Protein AF-A0A9W4SZY2-F1 (afdb_monomer_lite)

Radius of gyration: 41.94 Å; chains: 1; bounding box: 97×93×121 Å

Foldseek 3Di:
DDDAWDKDKDKAWQADDDDDDDPVPVVVVVVVVVPPPDDDDDPVVVVVVVVVVVVVVVVVVVVPPDDDDDDDPPVVVVLVVVCCLDPPPPDPNNDDDPWADEPRATEEEAEAQEDPDDDPRYHYDYGDDLVRLVCCAVPPDPSHYYLQSQAPDAEEAEEEPDDDPPDPPPDDDDDDPDDDDDRDPPDDPVNCVVRHDPNHHYDYDYQDQPCVPQVSVLVCPVVPPDDCAPLNCVVQFLFFQEDEDEDQDDPLLLVVLVLLLQVLLCVVCVVLVHRFGAAAEDEDAAPVVLVVVVVVNQVCLQPDDLVSVVVSCVVDPDPSSVVSVVVCVVVVNRSHNVSVVSNVLVHPVQEEEDEDPPDDPVSVVLVVCVGPSPRSHHYYGYYDDVRCVCVVSVPSRQPDQDDSDPPDPSSGDDCPPPPVDPNSSVRHDYDYDYPDVVVCCVVVVVCCVSNSDPAAWDKDKKFFDPVLCVDPCSHGNIDIAMDGDDDDPVNPSYDDDDDDDDDDDDPVCQCCDPVHNNVDDPDPDDDPVVVPDDDPPVSPLNQQGMDMDIHRDDPDDDAPQAQDWLCPVVCVVLRDCCCPPPQEGIRTDRDGPLVSVVVVVCVVCVVVLVVFFVHWHKDARSPSDWHADSPPRDTDRARIWIWTWTPPDPDIDIDIDGHHRQCVPPVDDPDPDDDDFEAAAEPVRHHQRVNVVRDDDPVNLCVPQNPLLVLLQVLQFDRNYHRYDDPVSSVVSSVLVVLLLVLLVLLLVLQVDADPQQQALVSADQDAALLLVVLLVLLVVLLVVLVVCVVVVNRNVNSVSSSCSSVPSRPVADVVLCVLCSQPPDNPDPNSSNSNNSSLSNNLSSLSSCCVRRVVSSFVSLCSRPCSYRQQNDPGSVPHDRDDDRDDDPPSVVSVCLCPVPVVQVLVQAVVQVVVCVVVVQDVDQQQKAKEKEFPDPPDSPCVSPPNCSRNNYNHYHYDHDDDPPFRDGPGITMDIHGDPDDQDPRSRD

Structure (mmCIF, N/CA/C/O backbone):
data_AF-A0A9W4SZY2-F1
#
_entry.id   AF-A0A9W4SZY2-F1
#
loop_
_atom_site.group_PDB
_atom_site.id
_atom_site.type_symbol
_atom_site.label_atom_id
_atom_site.label_alt_id
_atom_site.label_comp_id
_atom_site.label_asym_id
_atom_site.label_entity_id
_atom_site.label_seq_id
_atom_site.pdbx_PDB_ins_code
_atom_site.Cartn_x
_atom_site.Cartn_y
_atom_site.Cartn_z
_atom_site.occupancy
_atom_site.B_iso_or_equiv
_atom_site.auth_seq_id
_atom_site.auth_comp_id
_atom_site.auth_asym_id
_atom_site.auth_atom_id
_atom_site.pdbx_PDB_model_num
ATOM 1 N N . ILE A 1 1 ? -14.228 -0.455 -27.525 1.00 24.62 1 ILE A N 1
ATOM 2 C CA . ILE A 1 1 ? -14.236 -1.372 -28.690 1.00 24.62 1 ILE A CA 1
ATOM 3 C C . ILE A 1 1 ? -12.905 -2.102 -28.653 1.00 24.62 1 ILE A C 1
ATOM 5 O O . ILE A 1 1 ? -11.922 -1.592 -29.171 1.00 24.62 1 ILE A O 1
ATOM 9 N N . GLU A 1 2 ? -12.833 -3.211 -27.926 1.00 23.88 2 GLU A N 1
ATOM 10 C CA . GLU A 1 2 ? -11.649 -4.070 -27.959 1.00 23.88 2 GLU A CA 1
ATOM 11 C C . GLU A 1 2 ? -11.856 -5.076 -29.090 1.00 23.88 2 GLU A C 1
ATOM 13 O O . GLU A 1 2 ? -12.859 -5.785 -29.127 1.00 23.88 2 GLU A O 1
ATOM 18 N N . LEU A 1 3 ? -10.963 -5.056 -30.078 1.00 30.14 3 LEU A N 1
ATOM 19 C CA . LEU A 1 3 ? -10.977 -6.025 -31.169 1.00 30.14 3 LEU A CA 1
ATOM 20 C C . LEU A 1 3 ? -10.546 -7.394 -30.612 1.00 30.14 3 LEU A C 1
ATOM 22 O O . LEU A 1 3 ? -9.547 -7.442 -29.890 1.00 30.14 3 LEU A O 1
ATOM 26 N N . PRO A 1 4 ? -11.226 -8.504 -30.957 1.00 36.72 4 PRO A N 1
ATOM 27 C CA . PRO A 1 4 ? -10.795 -9.833 -30.544 1.00 36.72 4 PRO A CA 1
ATOM 28 C C . PRO A 1 4 ? -9.437 -10.143 -31.181 1.00 36.72 4 PRO A C 1
ATOM 30 O O . PRO A 1 4 ? -9.263 -10.030 -32.399 1.00 36.72 4 PRO A O 1
ATOM 33 N N . LEU A 1 5 ? -8.464 -10.487 -30.339 1.00 38.75 5 LEU A N 1
ATOM 34 C CA . LEU A 1 5 ? -7.115 -10.871 -30.747 1.00 38.75 5 LEU A CA 1
ATOM 35 C C . LEU A 1 5 ? -7.183 -12.103 -31.660 1.00 38.75 5 LEU A C 1
ATOM 37 O O . LEU A 1 5 ? -7.890 -13.064 -31.360 1.00 38.75 5 LEU A O 1
ATOM 41 N N . LYS A 1 6 ? -6.431 -12.090 -32.764 1.00 40.53 6 LYS A N 1
ATOM 42 C CA . LYS A 1 6 ? -6.159 -13.315 -33.521 1.00 40.53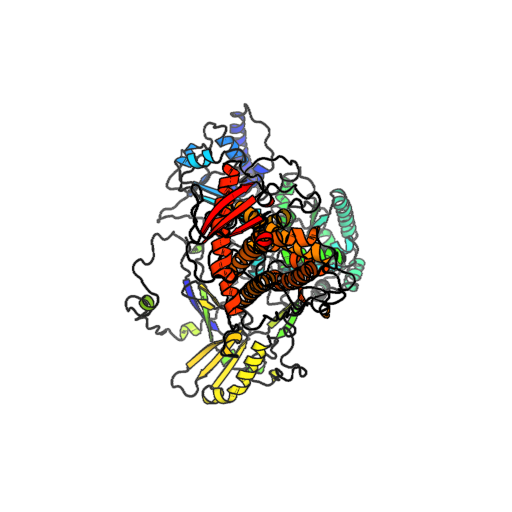 6 LYS A CA 1
ATOM 43 C C . LYS A 1 6 ? -4.988 -14.036 -32.868 1.00 40.53 6 LYS A C 1
ATOM 45 O O . LYS A 1 6 ? -3.999 -13.411 -32.483 1.00 40.53 6 LYS A O 1
ATOM 50 N N . TYR A 1 7 ? -5.113 -15.351 -32.755 1.00 42.22 7 TYR A N 1
ATOM 51 C CA . TYR A 1 7 ? -4.056 -16.213 -32.252 1.00 42.22 7 TYR A CA 1
ATOM 52 C C . TYR A 1 7 ? -3.503 -17.029 -33.409 1.00 42.22 7 TYR A C 1
ATOM 54 O O . TYR A 1 7 ? -4.255 -17.698 -34.121 1.00 42.22 7 TYR A O 1
ATOM 62 N N . LYS A 1 8 ? -2.184 -16.990 -33.575 1.00 43.72 8 LYS A N 1
ATOM 63 C CA . LYS A 1 8 ? -1.471 -17.810 -34.549 1.00 43.72 8 LYS A CA 1
ATOM 64 C C . LYS A 1 8 ? -0.568 -18.776 -33.794 1.00 43.72 8 LYS A C 1
ATOM 66 O O . LYS A 1 8 ? 0.156 -18.376 -32.883 1.00 43.72 8 LYS A O 1
ATOM 71 N N . ILE A 1 9 ? -0.636 -20.054 -34.158 1.00 41.69 9 ILE A N 1
ATOM 72 C CA . ILE A 1 9 ? 0.357 -21.038 -33.728 1.00 41.69 9 ILE A CA 1
ATOM 73 C C . ILE A 1 9 ? 1.516 -20.926 -34.710 1.00 41.69 9 ILE A C 1
ATOM 75 O O . ILE A 1 9 ? 1.334 -21.140 -35.911 1.00 41.69 9 ILE A O 1
ATOM 79 N N . LYS A 1 10 ? 2.690 -20.559 -34.202 1.00 47.31 10 LYS A N 1
ATOM 80 C CA . LYS A 1 10 ? 3.914 -20.440 -34.991 1.00 47.31 10 LYS A CA 1
ATOM 81 C C . LYS A 1 10 ? 4.815 -21.641 -34.713 1.00 47.31 10 LYS A C 1
ATOM 83 O O . LYS A 1 10 ? 4.909 -22.116 -33.579 1.00 47.31 10 LYS A O 1
ATOM 88 N N . LEU A 1 11 ? 5.453 -22.129 -35.772 1.00 44.44 11 LEU A N 1
ATOM 89 C CA . LEU A 1 11 ? 6.497 -23.143 -35.718 1.00 44.44 11 LEU A CA 1
ATOM 90 C C . LEU A 1 11 ? 7.840 -22.432 -35.898 1.00 44.44 11 LEU A C 1
ATOM 92 O O . LEU A 1 11 ? 8.067 -21.834 -36.947 1.00 44.44 11 LEU A O 1
ATOM 96 N N . GLU A 1 12 ? 8.720 -22.490 -34.903 1.00 52.03 12 GLU A N 1
ATOM 97 C CA . GLU A 1 12 ? 10.054 -21.882 -34.990 1.00 52.03 12 GLU A CA 1
ATOM 98 C C . GLU A 1 12 ? 11.135 -22.963 -35.064 1.00 52.03 12 GLU A C 1
ATOM 100 O O . GLU A 1 12 ? 11.102 -23.937 -34.312 1.00 52.03 12 GLU A O 1
ATOM 105 N N . LYS A 1 13 ? 12.081 -22.821 -35.999 1.00 47.03 13 LYS A N 1
ATOM 106 C CA . LYS A 1 13 ? 13.175 -23.780 -36.212 1.00 47.03 13 LYS A CA 1
ATOM 107 C C . LYS A 1 13 ? 14.367 -23.431 -35.317 1.00 47.03 13 LYS A C 1
ATOM 109 O O . LYS A 1 13 ? 14.738 -22.267 -35.208 1.00 47.03 13 LYS A O 1
ATOM 114 N N . ILE A 1 14 ? 14.996 -24.435 -34.707 1.00 49.56 14 ILE A N 1
ATOM 115 C CA . ILE A 1 14 ? 16.230 -24.249 -33.924 1.00 49.56 14 ILE A CA 1
ATOM 116 C C . ILE A 1 14 ? 17.426 -24.135 -34.914 1.00 49.56 14 ILE A C 1
ATOM 118 O O . ILE A 1 14 ? 17.445 -24.878 -35.901 1.00 49.56 14 ILE A O 1
ATOM 122 N N . PRO A 1 15 ? 18.375 -23.184 -34.753 1.00 45.81 15 PRO A N 1
ATOM 123 C CA . PRO A 1 15 ? 19.236 -22.733 -35.857 1.00 45.81 15 PRO A CA 1
ATOM 124 C C . PRO A 1 15 ? 20.245 -23.759 -36.402 1.00 45.81 15 PRO A C 1
ATOM 126 O O . PRO A 1 15 ? 20.807 -24.572 -35.664 1.00 45.81 15 PRO A O 1
ATOM 129 N N . ILE A 1 16 ? 20.603 -23.589 -37.684 1.00 37.59 16 ILE A N 1
ATOM 130 C CA . ILE A 1 16 ? 21.827 -24.117 -38.313 1.00 37.59 16 ILE A CA 1
ATOM 131 C C . ILE A 1 16 ? 22.771 -22.931 -38.543 1.00 37.59 16 ILE A C 1
ATOM 133 O O . ILE A 1 16 ? 22.433 -22.001 -39.262 1.00 37.59 16 ILE A O 1
ATOM 137 N N . LEU A 1 17 ? 23.971 -22.966 -37.965 1.00 38.62 17 LEU A N 1
ATOM 138 C CA . LEU A 1 17 ? 25.033 -22.019 -38.310 1.00 38.62 17 LEU A CA 1
ATOM 139 C C . LEU A 1 17 ? 25.616 -22.393 -39.682 1.00 38.62 17 LEU A C 1
ATOM 141 O O . LEU A 1 17 ? 26.353 -23.371 -39.729 1.00 38.62 17 LEU A O 1
ATOM 145 N N . GLU A 1 18 ? 25.331 -21.632 -40.752 1.00 29.73 18 GLU A N 1
ATOM 146 C CA . GLU A 1 18 ? 26.305 -21.313 -41.823 1.00 29.73 18 GLU A CA 1
ATOM 147 C C . GLU A 1 18 ? 25.812 -20.300 -42.890 1.00 29.73 18 GLU A C 1
ATOM 149 O O . GLU A 1 18 ? 24.645 -20.253 -43.261 1.00 29.73 18 GLU A O 1
ATOM 154 N N . LYS A 1 19 ? 26.764 -19.481 -43.375 1.00 40.75 19 LYS A N 1
ATOM 155 C CA . LYS A 1 19 ? 26.666 -18.356 -44.335 1.00 40.75 19 LYS A CA 1
ATOM 156 C C . LYS A 1 19 ? 26.144 -18.743 -45.730 1.00 40.75 19 LYS A C 1
ATOM 158 O O . LYS A 1 19 ? 26.745 -19.603 -46.368 1.00 40.75 19 LYS A O 1
ATOM 163 N N . ALA A 1 20 ? 25.250 -17.933 -46.311 1.00 27.95 20 ALA A N 1
ATOM 164 C CA . ALA A 1 20 ? 25.121 -17.813 -47.771 1.00 27.95 20 ALA A CA 1
ATOM 165 C C . ALA A 1 20 ? 24.608 -16.424 -48.213 1.00 27.95 20 ALA A C 1
ATOM 167 O O . ALA A 1 20 ? 23.416 -16.143 -48.191 1.00 27.95 20 ALA A O 1
ATOM 168 N N . ALA A 1 21 ? 25.529 -15.561 -48.656 1.00 33.59 21 ALA A N 1
ATOM 169 C CA . ALA A 1 21 ? 25.247 -14.312 -49.363 1.00 33.59 21 ALA A CA 1
ATOM 170 C C . ALA A 1 21 ? 25.991 -14.346 -50.706 1.00 33.59 21 ALA A C 1
ATOM 172 O O . ALA A 1 21 ? 27.192 -14.080 -50.763 1.00 33.59 21 ALA A O 1
ATOM 173 N N . SER A 1 22 ? 25.306 -14.724 -51.786 1.00 30.62 22 SER A N 1
ATOM 174 C CA . SER A 1 22 ? 25.855 -14.580 -53.144 1.00 30.62 22 SER A CA 1
ATOM 175 C C . SER A 1 22 ? 24.774 -14.403 -54.214 1.00 30.62 22 SER A C 1
ATOM 177 O O . SER A 1 22 ? 24.959 -13.603 -55.126 1.00 30.62 22 SER A O 1
ATOM 179 N N . ASP A 1 23 ? 23.596 -15.008 -54.047 1.00 31.59 23 ASP A N 1
ATOM 180 C CA . ASP A 1 23 ? 22.616 -15.058 -55.143 1.00 31.59 23 ASP A CA 1
ATOM 181 C C . ASP A 1 23 ? 21.707 -13.814 -55.253 1.00 31.59 23 ASP A C 1
ATOM 183 O O . ASP A 1 23 ? 21.196 -13.506 -56.328 1.00 31.59 23 ASP A O 1
ATOM 187 N N . LEU A 1 24 ? 21.590 -13.003 -54.194 1.00 34.97 24 LEU A N 1
ATOM 188 C CA . LEU A 1 24 ? 20.723 -11.808 -54.160 1.00 34.97 24 LEU A CA 1
ATOM 189 C C . LEU A 1 24 ? 21.338 -10.542 -54.801 1.00 34.97 24 LEU A C 1
ATOM 191 O O . LEU A 1 24 ? 20.669 -9.519 -54.958 1.00 34.97 24 LEU A O 1
ATOM 195 N N . LEU A 1 25 ? 22.612 -10.584 -55.208 1.00 34.72 25 LEU A N 1
ATOM 196 C CA . LEU A 1 25 ? 23.328 -9.427 -55.773 1.00 34.72 25 LEU A CA 1
ATOM 197 C C . LEU A 1 25 ? 22.998 -9.149 -57.251 1.00 34.72 25 LEU A C 1
ATOM 199 O O . LEU A 1 25 ? 23.216 -8.034 -57.727 1.00 34.72 25 LEU A O 1
ATOM 203 N N . ILE A 1 26 ? 22.453 -10.129 -57.975 1.00 35.81 26 ILE A N 1
ATOM 204 C CA . ILE A 1 26 ? 22.190 -10.018 -59.420 1.00 35.81 26 ILE A CA 1
ATOM 205 C C . ILE A 1 26 ? 20.821 -9.375 -59.695 1.00 35.81 26 ILE A C 1
ATOM 207 O O . ILE A 1 26 ? 20.672 -8.620 -60.656 1.00 35.81 26 ILE A O 1
ATOM 211 N N . GLU A 1 27 ? 19.842 -9.584 -58.815 1.00 34.91 27 GLU A N 1
ATOM 212 C CA . GLU A 1 27 ? 18.481 -9.052 -58.973 1.00 34.91 27 GLU A CA 1
ATOM 213 C C . GLU A 1 27 ? 18.383 -7.571 -58.557 1.00 34.91 27 GLU A C 1
ATOM 215 O O . GLU A 1 27 ? 17.720 -6.763 -59.213 1.00 34.91 27 GLU A O 1
ATOM 220 N N . ARG A 1 28 ? 19.183 -7.171 -57.557 1.00 36.72 28 ARG A N 1
ATOM 221 C CA . ARG A 1 28 ? 19.315 -5.786 -57.072 1.00 36.72 28 ARG A CA 1
ATOM 222 C C . ARG A 1 28 ? 19.774 -4.798 -58.151 1.00 36.72 28 ARG A C 1
ATOM 224 O O . ARG A 1 28 ? 19.298 -3.666 -58.189 1.00 36.72 28 ARG A O 1
ATOM 231 N N . ASN A 1 29 ? 20.680 -5.202 -59.041 1.00 39.22 29 ASN A N 1
ATOM 232 C CA . ASN A 1 29 ? 21.216 -4.304 -60.073 1.00 39.22 29 ASN A CA 1
ATOM 233 C C . ASN A 1 29 ? 20.226 -4.046 -61.220 1.00 39.22 29 ASN A C 1
ATOM 235 O O . ASN A 1 29 ? 20.368 -3.057 -61.936 1.00 39.22 29 ASN A O 1
ATOM 239 N N . LYS A 1 30 ? 19.201 -4.894 -61.373 1.00 35.50 30 LYS A N 1
ATOM 240 C CA . LYS A 1 30 ? 18.166 -4.745 -62.404 1.00 35.50 30 LYS A CA 1
ATOM 241 C C . LYS A 1 30 ? 17.111 -3.703 -62.017 1.00 35.50 30 LYS A C 1
ATOM 243 O O . LYS A 1 30 ? 16.681 -2.930 -62.863 1.00 35.50 30 LYS A O 1
ATOM 248 N N . LEU A 1 31 ? 16.772 -3.630 -60.729 1.00 34.41 31 LEU A N 1
ATOM 249 C CA . LEU A 1 31 ? 15.750 -2.721 -60.194 1.00 34.41 31 LEU A CA 1
ATOM 250 C C . LEU A 1 31 ? 16.249 -1.277 -60.004 1.00 34.41 31 LEU A C 1
ATOM 252 O O . LEU A 1 31 ? 15.458 -0.338 -60.017 1.00 34.41 31 LEU A O 1
ATOM 256 N N . ILE A 1 32 ? 17.566 -1.074 -59.877 1.00 38.28 32 ILE A N 1
ATOM 257 C CA . ILE A 1 32 ? 18.167 0.267 -59.767 1.00 38.28 32 ILE A CA 1
ATOM 258 C C . ILE A 1 32 ? 18.102 1.021 -61.109 1.00 38.28 32 ILE A C 1
ATOM 260 O O . ILE A 1 32 ? 17.897 2.231 -61.112 1.00 38.28 32 ILE A O 1
ATOM 264 N N . ALA A 1 33 ? 18.179 0.318 -62.245 1.00 34.69 33 ALA A N 1
ATOM 265 C CA . ALA A 1 33 ? 18.135 0.928 -63.578 1.00 34.69 33 ALA A CA 1
ATOM 266 C C . ALA A 1 33 ? 16.751 1.490 -63.969 1.00 34.69 33 ALA A C 1
ATOM 268 O O . ALA A 1 33 ? 16.664 2.351 -64.840 1.00 34.69 33 ALA A O 1
ATOM 269 N N . GLU A 1 34 ? 15.671 1.046 -63.317 1.00 35.88 34 GLU A N 1
ATOM 270 C CA . GLU A 1 34 ? 14.301 1.506 -63.601 1.00 35.88 34 GLU A CA 1
ATOM 271 C C . GLU A 1 34 ? 13.880 2.713 -62.741 1.00 35.88 34 GLU A C 1
ATOM 273 O O . GLU A 1 34 ? 12.890 3.381 -63.048 1.00 35.88 34 GLU A O 1
ATOM 278 N N . ARG A 1 35 ? 14.645 3.043 -61.687 1.00 35.41 35 ARG A N 1
ATOM 279 C CA . ARG A 1 35 ? 14.304 4.118 -60.740 1.00 35.41 35 ARG A CA 1
ATOM 280 C C . ARG A 1 35 ? 14.702 5.522 -61.213 1.00 35.41 35 ARG A C 1
ATOM 282 O O . ARG A 1 35 ? 14.094 6.493 -60.772 1.00 35.41 35 ARG A O 1
ATOM 289 N N . ASP A 1 36 ? 15.664 5.642 -62.127 1.00 37.84 36 ASP A N 1
ATOM 290 C CA . ASP A 1 36 ? 16.231 6.936 -62.554 1.00 37.84 36 ASP A CA 1
ATOM 291 C C . ASP A 1 36 ? 15.432 7.652 -63.667 1.00 37.84 36 ASP A C 1
ATOM 293 O O . ASP A 1 36 ? 15.853 8.687 -64.183 1.00 37.84 36 ASP A O 1
ATOM 297 N N . ALA A 1 37 ? 14.243 7.156 -64.027 1.00 35.75 37 ALA A N 1
ATOM 298 C CA . ALA A 1 37 ? 13.395 7.747 -65.062 1.00 35.75 37 ALA A CA 1
ATOM 299 C C . ALA A 1 37 ? 12.136 8.423 -64.482 1.00 35.75 37 ALA A C 1
ATOM 301 O O . ALA A 1 37 ? 11.044 7.866 -64.588 1.00 35.75 37 ALA A O 1
ATOM 302 N N . ARG A 1 38 ? 12.260 9.629 -63.893 1.00 32.84 38 ARG A N 1
ATOM 303 C CA . ARG A 1 38 ? 11.175 10.642 -63.758 1.00 32.84 38 ARG A CA 1
ATOM 304 C C . ARG A 1 38 ? 11.706 12.012 -63.272 1.00 32.84 38 ARG A C 1
ATOM 306 O O . ARG A 1 38 ? 12.770 12.059 -62.665 1.00 32.84 38 ARG A O 1
ATOM 313 N N . PRO A 1 39 ? 11.018 13.128 -63.596 1.00 35.78 39 PRO A N 1
ATOM 314 C CA . PRO A 1 39 ? 11.659 14.424 -63.839 1.00 35.78 39 PRO A CA 1
ATOM 315 C C . PRO A 1 39 ? 11.867 15.293 -62.586 1.00 35.78 39 PRO A C 1
ATOM 317 O O . PRO A 1 39 ? 11.032 15.330 -61.685 1.00 35.78 39 PRO A O 1
ATOM 320 N N . ASN A 1 40 ? 12.971 16.046 -62.594 1.00 33.19 40 ASN A N 1
ATOM 321 C CA . ASN A 1 40 ? 13.349 17.041 -61.588 1.00 33.19 40 ASN A CA 1
ATOM 322 C C . ASN A 1 40 ? 12.383 18.239 -61.570 1.00 33.19 40 ASN A C 1
ATOM 324 O O . ASN A 1 40 ? 12.229 18.916 -62.586 1.00 33.19 40 ASN A O 1
ATOM 328 N N . ILE A 1 41 ? 11.828 18.561 -60.400 1.00 36.12 41 ILE A N 1
ATOM 329 C CA . ILE A 1 41 ? 11.215 19.866 -60.097 1.00 36.12 41 ILE A CA 1
ATOM 330 C C . ILE A 1 41 ? 12.113 20.553 -59.063 1.00 36.12 41 ILE A C 1
ATOM 332 O O . ILE A 1 41 ? 12.557 19.916 -58.108 1.00 36.12 41 ILE A O 1
ATOM 336 N N . THR A 1 42 ? 12.448 21.827 -59.281 1.00 38.69 42 THR A N 1
ATOM 337 C CA . THR A 1 42 ? 13.487 22.533 -58.510 1.00 38.69 42 THR A CA 1
ATOM 338 C C . THR A 1 42 ? 12.902 23.395 -57.390 1.00 38.69 42 THR A C 1
ATOM 340 O O . THR A 1 42 ? 11.756 23.830 -57.451 1.00 38.69 42 THR A O 1
ATOM 343 N N . SER A 1 43 ? 13.707 23.705 -56.367 1.00 35.06 43 SER A N 1
ATOM 344 C CA . SER A 1 43 ? 13.315 24.518 -55.196 1.00 35.06 43 SER A CA 1
ATOM 345 C C . SER A 1 43 ? 12.769 25.915 -55.535 1.00 35.06 43 SER A C 1
ATOM 347 O O . SER A 1 43 ? 12.051 26.513 -54.733 1.00 35.06 43 SER A O 1
ATOM 349 N N . LYS A 1 44 ? 13.059 26.428 -56.738 1.00 35.44 44 LYS A N 1
ATOM 350 C CA . LYS A 1 44 ? 12.511 27.689 -57.256 1.00 35.44 44 LYS A CA 1
ATOM 351 C C . LYS A 1 44 ? 11.013 27.614 -57.555 1.00 35.44 44 LYS A C 1
ATOM 353 O O . LYS A 1 44 ? 10.321 28.613 -57.375 1.00 35.44 44 LYS A O 1
ATOM 358 N N . ASP A 1 45 ? 10.522 26.449 -57.967 1.00 39.50 45 ASP A N 1
ATOM 359 C CA . ASP A 1 45 ? 9.115 26.240 -58.318 1.00 39.50 45 ASP A CA 1
ATOM 360 C C . ASP A 1 45 ? 8.245 26.150 -57.052 1.00 39.50 45 ASP A C 1
ATOM 362 O O . ASP A 1 45 ? 7.129 26.667 -57.016 1.00 39.50 45 ASP A O 1
ATOM 366 N N . TYR A 1 46 ? 8.810 25.611 -55.966 1.00 35.44 46 TYR A N 1
ATOM 367 C CA . TYR A 1 46 ? 8.169 25.529 -54.649 1.00 35.44 46 TYR A CA 1
ATOM 368 C C . TYR A 1 46 ? 8.055 26.904 -53.964 1.00 35.44 46 TYR A C 1
ATOM 370 O O . TYR A 1 46 ? 7.009 27.253 -53.423 1.00 35.44 46 TYR A O 1
ATOM 378 N N . GLY A 1 47 ? 9.104 27.732 -54.048 1.00 39.28 47 GLY A N 1
ATOM 379 C CA . GLY A 1 47 ? 9.095 29.083 -53.471 1.00 39.28 47 GLY A CA 1
ATOM 380 C C . GLY A 1 47 ? 8.151 30.065 -54.178 1.00 39.28 47 GLY A C 1
ATOM 381 O O . GLY A 1 47 ? 7.704 31.034 -53.567 1.00 39.28 47 GLY A O 1
ATOM 382 N N . LYS A 1 48 ? 7.824 29.823 -55.455 1.00 36.88 48 LYS A N 1
ATOM 383 C CA . LYS A 1 48 ? 6.898 30.667 -56.224 1.00 36.88 48 LYS A CA 1
ATOM 384 C C . LYS A 1 48 ? 5.433 30.381 -55.870 1.00 36.88 48 LYS A C 1
ATOM 386 O O . LYS A 1 48 ? 4.673 31.318 -55.666 1.00 36.88 48 LYS A O 1
ATOM 391 N N . ALA A 1 49 ? 5.079 29.108 -55.680 1.00 38.91 49 ALA A N 1
ATOM 392 C CA . ALA A 1 49 ? 3.732 28.692 -55.281 1.00 38.91 49 ALA A CA 1
ATOM 393 C C . ALA A 1 49 ? 3.318 29.193 -53.881 1.00 38.91 49 ALA A C 1
ATOM 395 O O . ALA A 1 49 ? 2.135 29.401 -53.627 1.00 38.91 49 ALA A O 1
ATOM 396 N N . ILE A 1 50 ? 4.286 29.406 -52.982 1.00 38.84 50 ILE A N 1
ATOM 397 C CA . ILE A 1 50 ? 4.045 29.943 -51.634 1.00 38.84 50 ILE A CA 1
ATOM 398 C C . ILE A 1 50 ? 3.798 31.457 -51.687 1.00 38.84 50 ILE A C 1
ATOM 400 O O . ILE A 1 50 ? 2.819 31.929 -51.121 1.00 38.84 50 ILE A O 1
ATOM 404 N N . LYS A 1 51 ? 4.606 32.205 -52.452 1.00 39.28 51 LYS A N 1
ATOM 405 C CA . LYS A 1 51 ? 4.428 33.660 -52.615 1.00 39.28 51 LYS A CA 1
ATOM 406 C C . LYS A 1 51 ? 3.127 34.045 -53.316 1.00 39.28 51 LYS A C 1
ATOM 408 O O . LYS A 1 51 ? 2.558 35.088 -53.006 1.00 39.28 51 LYS A O 1
ATOM 413 N N . ASP A 1 52 ? 2.668 33.220 -54.255 1.00 40.78 52 ASP A N 1
ATOM 414 C CA . ASP A 1 52 ? 1.406 33.466 -54.956 1.00 40.78 52 ASP A CA 1
ATOM 415 C C . ASP A 1 52 ? 0.192 33.223 -54.029 1.00 40.78 52 ASP A C 1
ATOM 417 O O . ASP A 1 52 ? -0.785 33.960 -54.120 1.00 40.78 52 ASP A O 1
ATOM 421 N N . LYS A 1 53 ? 0.291 32.299 -53.056 1.00 42.47 53 LYS A N 1
ATOM 422 C CA . LYS A 1 53 ? -0.733 32.078 -52.011 1.00 42.47 53 LYS A CA 1
ATOM 423 C C . LYS A 1 53 ? -0.694 33.098 -50.869 1.00 42.47 53 LYS A C 1
ATOM 425 O O . LYS A 1 53 ? -1.736 33.421 -50.313 1.00 42.47 53 LYS A O 1
ATOM 430 N N . GLU A 1 54 ? 0.481 33.619 -50.515 1.00 40.88 54 GLU A N 1
ATOM 431 C CA . GLU A 1 54 ? 0.617 34.687 -49.508 1.00 40.88 54 GLU A CA 1
ATOM 432 C C . GLU A 1 54 ? -0.008 36.005 -49.990 1.00 40.88 54 GLU A C 1
ATOM 434 O O . GLU A 1 54 ? -0.653 36.695 -49.207 1.00 40.88 54 GLU A O 1
ATOM 439 N N . ARG A 1 55 ? 0.072 36.306 -51.296 1.00 39.22 55 ARG A N 1
ATOM 440 C CA . ARG A 1 55 ? -0.603 37.470 -51.899 1.00 39.22 55 ARG A CA 1
ATOM 441 C C . ARG A 1 55 ? -2.128 37.365 -51.924 1.00 39.22 55 ARG A C 1
ATOM 443 O O . ARG A 1 55 ? -2.794 38.391 -51.828 1.00 39.22 55 ARG A O 1
ATOM 450 N N . GLU A 1 56 ? -2.680 36.160 -52.055 1.00 38.66 56 GLU A N 1
ATOM 451 C CA . GLU A 1 56 ? -4.129 35.932 -51.922 1.00 38.66 56 GLU A CA 1
ATOM 452 C C . GLU A 1 56 ? -4.593 36.116 -50.467 1.00 38.66 56 GLU A C 1
ATOM 454 O O . GLU A 1 56 ? -5.693 36.610 -50.232 1.00 38.66 56 GLU A O 1
ATOM 459 N N . LYS A 1 57 ? -3.723 35.803 -49.498 1.00 39.56 57 LYS A N 1
ATOM 460 C CA . LYS A 1 57 ? -3.986 35.941 -48.061 1.00 39.56 57 LYS A CA 1
ATOM 461 C C . LYS A 1 57 ? -3.916 37.392 -47.568 1.00 39.56 57 LYS A C 1
ATOM 463 O O . LYS A 1 57 ? -4.817 37.834 -46.864 1.00 39.56 57 LYS A O 1
ATOM 468 N N . GLU A 1 58 ? -2.915 38.159 -48.012 1.00 36.53 58 GLU A N 1
ATOM 469 C CA . GLU A 1 58 ? -2.805 39.601 -47.713 1.00 36.53 58 GLU A CA 1
ATOM 470 C C . GLU A 1 58 ? -3.991 40.405 -48.280 1.00 36.53 58 GLU A C 1
ATOM 472 O O . GLU A 1 58 ? -4.405 41.402 -47.691 1.00 36.53 58 GLU A O 1
ATOM 477 N N . ALA A 1 59 ? -4.580 39.961 -49.398 1.00 37.09 59 ALA A N 1
ATOM 478 C CA . ALA A 1 59 ? -5.775 40.584 -49.971 1.00 37.09 59 ALA A CA 1
ATOM 479 C C . ALA A 1 59 ? -7.054 40.312 -49.150 1.00 37.09 59 ALA A C 1
ATOM 481 O O . ALA A 1 59 ? -7.951 41.149 -49.156 1.00 37.09 59 ALA A O 1
ATOM 482 N N . GLN A 1 60 ? -7.125 39.186 -48.428 1.00 36.34 60 GLN A N 1
ATOM 483 C CA . GLN A 1 60 ? -8.242 38.834 -47.537 1.00 36.34 60 GLN A CA 1
ATOM 484 C C . GLN A 1 60 ? -8.103 39.428 -46.126 1.00 36.34 60 GLN A C 1
ATOM 486 O O . GLN A 1 60 ? -9.107 39.723 -45.483 1.00 36.34 60 GLN A O 1
ATOM 491 N N . GLU A 1 61 ? -6.878 39.651 -45.643 1.00 35.78 61 GLU A N 1
ATOM 492 C CA . GLU A 1 61 ? -6.623 40.247 -44.320 1.00 35.78 61 GLU A CA 1
ATOM 493 C C . GLU A 1 61 ? -6.878 41.771 -44.288 1.00 35.78 61 GLU A C 1
ATOM 495 O O . GLU A 1 61 ? -7.212 42.318 -43.237 1.00 35.78 61 GLU A O 1
ATOM 500 N N . LEU A 1 62 ? -6.817 42.459 -45.436 1.00 35.47 62 LEU A N 1
ATOM 501 C CA . LEU A 1 62 ? -7.110 43.898 -45.550 1.00 35.47 62 LEU A CA 1
ATOM 502 C C . LEU A 1 62 ? -8.610 44.255 -45.487 1.00 35.47 62 LEU A C 1
ATOM 504 O O . LEU A 1 62 ? -8.927 45.415 -45.234 1.00 35.47 62 LEU A O 1
ATOM 508 N N . GLU A 1 63 ? -9.527 43.297 -45.668 1.00 33.09 63 GLU A N 1
ATOM 509 C CA . GLU A 1 63 ? -10.980 43.529 -45.538 1.00 33.09 63 GLU A CA 1
ATOM 510 C C . GLU A 1 63 ? -11.516 43.311 -44.108 1.00 33.09 63 GLU A C 1
ATOM 512 O O . GLU A 1 63 ? -12.594 43.806 -43.791 1.00 33.09 63 GLU A O 1
ATOM 517 N N . ASN A 1 64 ? -10.757 42.659 -43.215 1.00 30.94 64 ASN A N 1
ATOM 518 C CA . ASN A 1 64 ? -11.219 42.274 -41.869 1.00 30.94 64 ASN A CA 1
ATOM 519 C C . ASN A 1 64 ? -10.600 43.085 -40.711 1.00 30.94 64 ASN A C 1
ATOM 521 O O . ASN A 1 64 ? -10.804 42.764 -39.540 1.00 30.94 64 ASN A O 1
ATOM 525 N N . ALA A 1 65 ? -9.846 44.145 -41.003 1.00 29.39 65 ALA A N 1
ATOM 526 C CA . ALA A 1 65 ? -9.103 44.908 -40.002 1.00 29.39 65 ALA A CA 1
ATOM 527 C C . ALA A 1 65 ? -9.925 46.038 -39.345 1.00 29.39 65 ALA A C 1
ATOM 529 O O . ALA A 1 65 ? -9.562 47.206 -39.447 1.00 29.39 65 ALA A O 1
ATOM 530 N N . GLU A 1 66 ? -10.984 45.703 -38.604 1.00 29.12 66 GLU A N 1
ATOM 531 C CA . GLU A 1 66 ? -11.471 46.558 -37.509 1.00 29.12 66 GLU A CA 1
ATOM 532 C C . GLU A 1 66 ? -11.750 45.712 -36.256 1.00 29.12 66 GLU A C 1
ATOM 534 O O . GLU A 1 66 ? -12.863 45.256 -36.008 1.00 29.12 66 GLU A O 1
ATOM 539 N N . GLY A 1 67 ? -10.700 45.535 -35.444 1.00 33.34 67 GLY A N 1
ATOM 540 C CA . GLY A 1 67 ? -10.798 45.157 -34.031 1.00 33.34 67 GLY A CA 1
ATOM 541 C C . GLY A 1 67 ? -10.236 43.783 -33.662 1.00 33.34 67 GLY A C 1
ATOM 542 O O . GLY A 1 67 ? -11.006 42.862 -33.403 1.00 33.34 67 GLY A O 1
ATOM 543 N N . GLU A 1 68 ? -8.911 43.660 -33.516 1.00 28.09 68 GLU A N 1
ATOM 544 C CA . GLU A 1 68 ? -8.305 42.551 -32.763 1.00 28.09 68 GLU A CA 1
ATOM 545 C C . GLU A 1 68 ? -7.162 43.013 -31.851 1.00 28.09 68 GLU A C 1
ATOM 547 O O . GLU A 1 68 ? -6.212 43.674 -32.276 1.00 28.09 68 GLU A O 1
ATOM 552 N N . ASP A 1 69 ? -7.293 42.636 -30.578 1.00 26.84 69 ASP A N 1
ATOM 553 C CA . ASP A 1 69 ? -6.250 42.673 -29.561 1.00 26.84 69 ASP A CA 1
ATOM 554 C C . ASP A 1 69 ? -5.203 41.574 -29.814 1.00 26.84 69 ASP A C 1
ATOM 556 O O . ASP A 1 69 ? -5.494 40.466 -30.263 1.00 26.84 69 ASP A O 1
ATOM 560 N N . VAL A 1 70 ? -3.961 41.913 -29.483 1.00 33.97 70 VAL A N 1
ATOM 561 C CA . VAL A 1 70 ? -2.714 41.177 -29.724 1.00 33.97 70 VAL A CA 1
ATOM 562 C C . VAL A 1 70 ? -2.727 39.756 -29.122 1.00 33.97 70 VAL A C 1
ATOM 564 O O . VAL A 1 70 ? -2.697 39.598 -27.901 1.00 33.97 70 VAL A O 1
ATOM 567 N N . ILE A 1 71 ? -2.669 38.714 -29.967 1.00 29.06 71 ILE A N 1
ATOM 568 C CA . ILE A 1 71 ? -2.441 37.305 -29.576 1.00 29.06 71 ILE A CA 1
ATOM 569 C C . ILE A 1 71 ? -1.075 36.832 -30.109 1.00 29.06 71 ILE A C 1
ATOM 571 O O . ILE A 1 71 ? -0.712 37.091 -31.253 1.00 29.06 71 ILE A O 1
ATOM 575 N N . GLY A 1 72 ? -0.301 36.152 -29.255 1.00 31.52 72 GLY A N 1
ATOM 576 C CA . GLY A 1 72 ? 1.106 35.796 -29.479 1.00 31.52 72 GLY A CA 1
ATOM 577 C C . GLY A 1 72 ? 1.391 34.776 -30.595 1.00 31.52 72 GLY A C 1
ATOM 578 O O . GLY A 1 72 ? 0.697 33.773 -30.760 1.00 31.52 72 GLY A O 1
ATOM 579 N N . GLU A 1 73 ? 2.507 35.002 -31.294 1.00 33.84 73 GLU A N 1
ATOM 580 C CA . GLU A 1 73 ? 3.019 34.256 -32.459 1.00 33.84 73 GLU A CA 1
ATOM 581 C C . GLU A 1 73 ? 3.413 32.776 -32.202 1.00 33.84 73 GLU A C 1
ATOM 583 O O . GLU A 1 73 ? 3.692 32.040 -33.147 1.00 33.84 73 GLU A O 1
ATOM 588 N N . GLU A 1 74 ? 3.444 32.278 -30.957 1.00 33.50 74 GLU A N 1
ATOM 589 C CA . GLU A 1 74 ? 3.856 30.886 -30.661 1.00 33.50 74 GLU A CA 1
ATOM 590 C C . GLU A 1 74 ? 2.795 29.834 -31.062 1.00 33.50 74 GLU A C 1
ATOM 592 O O . GLU A 1 74 ? 3.143 28.727 -31.486 1.00 33.50 74 GLU A O 1
ATOM 597 N N . CYS A 1 75 ? 1.500 30.160 -30.971 1.00 34.03 75 CYS A N 1
ATOM 598 C CA . CYS A 1 75 ? 0.413 29.202 -31.226 1.00 34.03 75 CYS A CA 1
ATOM 599 C C . CYS A 1 75 ? 0.128 28.966 -32.721 1.00 34.03 75 CYS A C 1
ATOM 601 O O . CYS A 1 75 ? -0.307 27.877 -33.111 1.00 34.03 75 CYS A O 1
ATOM 603 N N . THR A 1 76 ? 0.420 29.944 -33.578 1.00 40.88 76 THR A N 1
ATOM 604 C CA . THR A 1 76 ? 0.232 29.846 -35.037 1.00 40.88 76 THR A CA 1
ATOM 605 C C . THR A 1 76 ? 1.180 28.816 -35.673 1.00 40.88 76 THR A C 1
ATOM 607 O O . THR A 1 76 ? 0.815 28.139 -36.638 1.00 40.88 76 THR A O 1
ATOM 610 N N . ASN A 1 77 ? 2.355 28.594 -35.074 1.00 54.09 77 ASN A N 1
ATOM 611 C CA . ASN A 1 77 ? 3.400 27.700 -35.586 1.00 54.09 77 ASN A CA 1
ATOM 612 C C . ASN A 1 77 ? 3.103 26.191 -35.397 1.00 54.09 77 ASN A C 1
ATOM 614 O O . ASN A 1 77 ? 3.551 25.359 -36.191 1.00 54.09 77 ASN A O 1
ATOM 618 N N . ILE A 1 78 ? 2.354 25.802 -34.355 1.00 60.66 78 ILE A N 1
ATOM 619 C CA . ILE A 1 78 ? 1.999 24.390 -34.073 1.00 60.66 78 ILE A CA 1
ATOM 620 C C . ILE A 1 78 ? 0.858 23.924 -34.981 1.00 60.66 78 ILE A C 1
ATOM 622 O O . ILE A 1 78 ? 0.913 22.829 -35.553 1.00 60.66 78 ILE A O 1
ATOM 626 N N . ILE A 1 79 ? -0.151 24.775 -35.165 1.00 67.69 79 ILE A N 1
ATOM 627 C CA . ILE A 1 79 ? -1.267 24.482 -36.065 1.00 67.69 79 ILE A CA 1
ATOM 628 C C . ILE A 1 79 ? -0.782 24.392 -37.510 1.00 67.69 79 ILE A C 1
ATOM 630 O O . ILE A 1 79 ? -1.175 23.465 -38.211 1.00 67.69 79 ILE A O 1
ATOM 634 N N . GLY A 1 80 ? 0.126 25.276 -37.942 1.00 67.19 80 GLY A N 1
ATOM 635 C CA . GLY A 1 80 ? 0.725 25.199 -39.279 1.00 67.19 80 GLY A CA 1
ATOM 636 C C . GLY A 1 80 ? 1.396 23.848 -39.564 1.00 67.19 80 GLY A C 1
ATOM 637 O O . GLY A 1 80 ? 1.164 23.251 -40.612 1.00 67.19 80 GLY A O 1
ATOM 638 N N . LYS A 1 81 ? 2.154 23.304 -38.600 1.00 66.44 81 LYS A N 1
ATOM 639 C CA . LYS A 1 81 ? 2.781 21.969 -38.711 1.00 66.44 81 LYS A CA 1
ATOM 640 C C . LYS A 1 81 ? 1.759 20.836 -38.748 1.00 66.44 81 LYS A C 1
ATOM 642 O O . LYS A 1 81 ? 1.932 19.865 -39.477 1.00 66.44 81 LYS A O 1
ATOM 647 N N . THR A 1 82 ? 0.711 20.947 -37.939 1.00 71.94 82 THR A N 1
ATOM 648 C CA . THR A 1 82 ? -0.347 19.933 -37.875 1.00 71.94 82 THR A CA 1
ATOM 649 C C . THR A 1 82 ? -1.140 19.911 -39.179 1.00 71.94 82 THR A C 1
ATOM 651 O O . THR A 1 82 ? -1.338 18.842 -39.747 1.00 71.94 82 THR A O 1
ATOM 654 N N . ARG A 1 83 ? -1.484 21.085 -39.723 1.00 75.31 83 ARG A N 1
ATOM 655 C CA . ARG A 1 83 ? -2.079 21.235 -41.057 1.00 75.31 83 ARG A CA 1
ATOM 656 C C . ARG A 1 83 ? -1.223 20.578 -42.138 1.00 75.31 83 ARG A C 1
ATOM 658 O O . ARG A 1 83 ? -1.749 19.798 -42.927 1.00 75.31 83 ARG A O 1
ATOM 665 N N . ASP A 1 84 ? 0.090 20.821 -42.135 1.00 74.00 84 ASP A N 1
ATOM 666 C CA . ASP A 1 84 ? 1.015 20.222 -43.109 1.00 74.00 84 ASP A CA 1
ATOM 667 C C . ASP A 1 84 ? 1.003 18.681 -43.049 1.00 74.00 84 ASP A C 1
ATOM 669 O O . ASP A 1 84 ? 0.839 18.023 -44.073 1.00 74.00 84 ASP A O 1
ATOM 673 N N . ASN A 1 85 ? 1.049 18.086 -41.852 1.00 75.31 85 ASN A N 1
ATOM 674 C CA . ASN A 1 85 ? 1.016 16.625 -41.688 1.00 75.31 85 ASN A CA 1
ATOM 675 C C . ASN A 1 85 ? -0.318 15.978 -42.124 1.00 75.31 85 ASN A C 1
ATOM 677 O O . ASN A 1 85 ? -0.339 14.805 -42.503 1.00 75.31 85 ASN A O 1
ATOM 681 N N . PHE A 1 86 ? -1.435 16.708 -42.040 1.00 75.56 86 PHE A N 1
ATOM 682 C CA . PHE A 1 86 ? -2.770 16.193 -42.373 1.00 75.56 86 PHE A CA 1
ATOM 683 C C . PHE A 1 86 ? -3.178 16.444 -43.830 1.00 75.56 86 PHE A C 1
ATOM 685 O O . PHE A 1 86 ? -3.945 15.652 -44.376 1.00 75.56 86 PHE A O 1
ATOM 692 N N . LEU A 1 87 ? -2.690 17.522 -44.456 1.00 77.25 87 LEU A N 1
ATOM 693 C CA . LEU A 1 87 ? -3.169 17.984 -45.765 1.00 77.25 87 LEU A CA 1
ATOM 694 C C . LEU A 1 87 ? -2.103 17.953 -46.870 1.00 77.25 87 LEU A C 1
ATOM 696 O O . LEU A 1 87 ? -2.461 17.867 -48.043 1.00 77.25 87 LEU A O 1
ATOM 700 N N . ASN A 1 88 ? -0.807 18.020 -46.541 1.00 75.00 88 ASN A N 1
ATOM 701 C CA . ASN A 1 88 ? 0.250 18.115 -47.547 1.00 75.00 88 ASN A CA 1
ATOM 702 C C . ASN A 1 88 ? 0.833 16.742 -47.909 1.00 75.00 88 ASN A C 1
ATOM 704 O O . ASN A 1 88 ? 1.743 16.246 -47.247 1.00 75.00 88 ASN A O 1
ATOM 708 N N . GLU A 1 89 ? 0.377 16.168 -49.025 1.00 71.62 89 GLU A N 1
ATOM 709 C CA . GLU A 1 89 ? 0.879 14.888 -49.553 1.00 71.62 89 GLU A CA 1
ATOM 710 C C . GLU A 1 89 ? 2.384 14.891 -49.902 1.00 71.62 89 GLU A C 1
ATOM 712 O O . GLU A 1 89 ? 2.981 13.824 -50.057 1.00 71.62 89 GLU A O 1
ATOM 717 N N . LEU A 1 90 ? 3.008 16.069 -50.045 1.00 63.16 90 LEU A N 1
ATOM 718 C CA . LEU A 1 90 ? 4.442 16.214 -50.330 1.00 63.16 90 LEU A CA 1
ATOM 719 C C . LEU A 1 90 ? 5.304 16.234 -49.060 1.00 63.16 90 LEU A C 1
ATOM 721 O O . LEU A 1 90 ? 6.530 16.140 -49.149 1.00 63.16 90 LEU A O 1
ATOM 725 N N . SER A 1 91 ? 4.687 16.363 -47.884 1.00 64.81 91 SER A N 1
ATOM 726 C CA . SER A 1 91 ? 5.398 16.342 -46.612 1.00 64.81 91 SER A CA 1
ATOM 727 C C . SER A 1 91 ? 5.883 14.928 -46.300 1.00 64.81 91 SER A C 1
ATOM 729 O O . SER A 1 91 ? 5.126 13.961 -46.360 1.00 64.81 91 SER A O 1
ATOM 731 N N . ILE A 1 92 ? 7.145 14.791 -45.878 1.00 58.00 92 ILE A N 1
ATOM 732 C CA . ILE A 1 92 ? 7.707 13.504 -45.417 1.00 58.00 92 ILE A CA 1
ATOM 733 C C . ILE A 1 92 ? 6.916 12.960 -44.205 1.00 58.00 92 ILE A C 1
ATOM 735 O O . ILE A 1 92 ? 6.965 11.768 -43.911 1.00 58.00 92 ILE A O 1
ATOM 739 N N . LYS A 1 93 ? 6.182 13.835 -43.502 1.00 58.97 93 LYS A N 1
ATOM 740 C CA . LYS A 1 93 ? 5.401 13.537 -42.296 1.00 58.97 93 LYS A CA 1
ATOM 741 C C . LYS A 1 93 ? 3.888 13.410 -42.562 1.00 58.97 93 LYS A C 1
ATOM 743 O O . LYS A 1 93 ? 3.122 13.376 -41.601 1.00 58.97 93 LYS A O 1
ATOM 748 N N . TYR A 1 94 ? 3.458 13.321 -43.828 1.00 70.06 94 TYR A N 1
ATOM 749 C CA . TYR A 1 94 ? 2.049 13.125 -44.194 1.00 70.06 94 TYR A CA 1
ATOM 750 C C . TYR A 1 94 ? 1.472 11.828 -43.600 1.00 70.06 94 TYR A C 1
ATOM 752 O O . TYR A 1 94 ? 2.095 10.767 -43.684 1.00 70.06 94 TYR A O 1
ATOM 760 N N . LEU A 1 95 ? 0.287 11.907 -42.984 1.00 66.31 95 LEU A N 1
ATOM 761 C CA . LEU A 1 95 ? -0.247 10.836 -42.127 1.00 66.31 95 LEU A CA 1
ATOM 762 C C . LEU A 1 95 ? -1.128 9.796 -42.836 1.00 66.31 95 LEU A C 1
ATOM 764 O O . LEU A 1 95 ? -1.340 8.713 -42.285 1.00 66.31 95 LEU A O 1
ATOM 768 N N . PHE A 1 96 ? -1.659 10.100 -44.021 1.00 69.44 96 PHE A N 1
ATOM 769 C CA . PHE A 1 96 ? -2.688 9.280 -44.668 1.00 69.44 96 PHE A CA 1
ATOM 770 C C . PHE A 1 96 ? -2.184 8.568 -45.930 1.00 69.44 96 PHE A C 1
ATOM 772 O O . PHE A 1 96 ? -1.185 8.939 -46.542 1.00 69.44 96 PHE A O 1
ATOM 779 N N . ASN A 1 97 ? -2.894 7.514 -46.338 1.00 63.09 97 ASN A N 1
ATOM 780 C CA . ASN A 1 97 ? -2.676 6.878 -47.638 1.00 63.09 97 ASN A CA 1
ATOM 781 C C . ASN A 1 97 ? -3.237 7.755 -48.769 1.00 63.09 97 ASN A C 1
ATOM 783 O O . ASN A 1 97 ? -4.232 8.447 -48.585 1.00 63.09 97 ASN A O 1
ATOM 787 N N . LYS A 1 98 ? -2.664 7.637 -49.978 1.00 60.00 98 LYS A N 1
ATOM 788 C CA . LYS A 1 98 ? -3.085 8.399 -51.178 1.00 60.00 98 LYS A CA 1
ATOM 789 C C . LYS A 1 98 ? -4.559 8.221 -51.573 1.00 60.00 98 LYS A C 1
ATOM 791 O O . LYS A 1 98 ? -5.099 9.022 -52.329 1.00 60.00 98 LYS A O 1
ATOM 796 N N . VAL A 1 99 ? -5.202 7.136 -51.139 1.00 63.12 99 VAL A N 1
ATOM 797 C CA . VAL A 1 99 ? -6.623 6.863 -51.389 1.00 63.12 99 VAL A CA 1
ATOM 798 C C . VAL A 1 99 ? -7.252 6.358 -50.095 1.00 63.12 99 VAL A C 1
ATOM 800 O O . VAL A 1 99 ? -6.842 5.319 -49.580 1.00 63.12 99 VAL A O 1
ATOM 803 N N . LEU A 1 100 ? -8.245 7.090 -49.587 1.00 64.94 100 LEU A N 1
ATOM 804 C CA . LEU A 1 100 ? -9.068 6.703 -48.441 1.00 64.94 100 LEU A CA 1
ATOM 805 C C . LEU A 1 100 ? -10.414 6.164 -48.944 1.00 64.94 100 LEU A C 1
ATOM 807 O O . LEU A 1 100 ? -10.985 6.728 -49.880 1.00 64.94 100 LEU A O 1
ATOM 811 N N . ALA A 1 101 ? -10.915 5.082 -48.344 1.00 60.53 101 ALA A N 1
ATOM 812 C CA . ALA A 1 101 ? -12.208 4.491 -48.684 1.00 60.53 101 ALA A CA 1
ATOM 813 C C . ALA A 1 101 ? -13.001 4.110 -47.422 1.00 60.53 101 ALA A C 1
ATOM 815 O O . ALA A 1 101 ? -12.422 3.601 -46.468 1.00 60.53 101 ALA A O 1
ATOM 816 N N . LEU A 1 102 ? -14.314 4.352 -47.429 1.00 55.19 102 LEU A N 1
ATOM 817 C CA . LEU A 1 102 ? -15.260 3.941 -46.382 1.00 55.19 102 LEU A CA 1
ATOM 818 C C . LEU A 1 102 ? -16.492 3.355 -47.068 1.00 55.19 102 LEU A C 1
ATOM 820 O O . LEU A 1 102 ? -17.049 3.970 -47.978 1.00 55.19 102 LEU A O 1
ATOM 824 N N . ASN A 1 103 ? -16.896 2.145 -46.672 1.00 54.47 103 ASN A N 1
ATOM 825 C CA . ASN A 1 103 ? -18.016 1.407 -47.273 1.00 54.47 103 ASN A CA 1
ATOM 826 C C . ASN A 1 103 ? -17.924 1.291 -48.812 1.00 54.47 103 ASN A C 1
ATOM 828 O O . ASN A 1 103 ? -18.923 1.405 -49.519 1.00 54.47 103 ASN A O 1
ATOM 832 N N . GLY A 1 104 ? -16.709 1.127 -49.350 1.00 55.09 104 GLY A N 1
ATOM 833 C CA . GLY A 1 104 ? -16.465 1.028 -50.794 1.00 55.09 104 GLY A CA 1
ATOM 834 C C . GLY A 1 104 ? -16.517 2.353 -51.573 1.00 55.09 104 GLY A C 1
ATOM 835 O O . GLY A 1 104 ? -16.305 2.339 -52.786 1.00 55.09 104 GLY A O 1
ATOM 836 N N . LYS A 1 105 ? -16.750 3.498 -50.913 1.00 59.12 105 LYS A N 1
ATOM 837 C CA . LYS A 1 105 ? -16.696 4.838 -51.523 1.00 59.12 105 LYS A CA 1
ATOM 838 C C . LYS A 1 105 ? -15.373 5.536 -51.214 1.00 59.12 105 LYS A C 1
ATOM 840 O O . LYS A 1 105 ? -14.892 5.472 -50.085 1.00 59.12 105 LYS A O 1
ATOM 845 N N . LYS A 1 106 ? -14.796 6.225 -52.206 1.00 72.94 106 LYS A N 1
ATOM 846 C CA . LYS A 1 106 ? -13.591 7.050 -52.028 1.00 72.94 106 LYS A CA 1
ATOM 847 C C . LYS A 1 106 ? -13.941 8.315 -51.241 1.00 72.94 106 LYS A C 1
ATOM 849 O O . LYS A 1 106 ? -14.897 8.994 -51.593 1.00 72.94 106 LYS A O 1
ATOM 854 N N . ILE A 1 107 ? -13.131 8.636 -50.239 1.00 74.12 107 ILE A N 1
ATOM 855 C CA . ILE A 1 107 ? -13.315 9.776 -49.335 1.00 74.12 107 ILE A CA 1
ATOM 856 C C . ILE A 1 107 ? -12.146 10.746 -49.513 1.00 74.12 107 ILE A C 1
ATOM 858 O O . ILE A 1 107 ? -11.014 10.306 -49.738 1.00 74.12 107 ILE A O 1
ATOM 862 N N . SER A 1 108 ? -12.388 12.050 -49.376 1.00 73.69 108 SER A N 1
ATOM 863 C CA . SER A 1 108 ? -11.324 13.064 -49.320 1.00 73.69 108 SER A CA 1
ATOM 864 C C . SER A 1 108 ? -11.283 13.779 -47.965 1.00 73.69 108 SER A C 1
ATOM 866 O O . SER A 1 108 ? -12.284 13.818 -47.247 1.00 73.69 108 SER A O 1
ATOM 868 N N . LEU A 1 109 ? -10.109 14.308 -47.605 1.00 78.94 109 LEU A N 1
ATOM 869 C CA . LEU A 1 109 ? -9.898 15.151 -46.424 1.00 78.94 109 LEU A CA 1
ATOM 870 C C . LEU A 1 109 ? -10.085 16.614 -46.834 1.00 78.94 109 LEU A C 1
ATOM 872 O O . LEU A 1 109 ? -9.425 17.068 -47.770 1.00 78.94 109 LEU A O 1
ATOM 876 N N . LYS A 1 110 ? -10.966 17.346 -46.150 1.00 80.62 110 LYS A N 1
ATOM 877 C CA . LYS A 1 110 ? -11.250 18.757 -46.442 1.00 80.62 110 LYS A CA 1
ATOM 878 C C . LYS A 1 110 ? -11.109 19.602 -45.179 1.00 80.62 110 LYS A C 1
ATOM 880 O O . LYS A 1 110 ? -11.728 19.293 -44.166 1.00 80.62 110 LYS A O 1
ATOM 885 N N . GLU A 1 111 ? -10.316 20.669 -45.244 1.00 83.69 111 GLU A N 1
ATOM 886 C CA . GLU A 1 111 ? -10.281 21.683 -44.183 1.00 83.69 111 GLU A CA 1
ATOM 887 C C . GLU A 1 111 ? -11.544 22.556 -44.246 1.00 83.69 111 GLU A C 1
ATOM 889 O O . GLU A 1 111 ? -11.966 22.953 -45.337 1.00 83.69 111 GLU A O 1
ATOM 894 N N . VAL A 1 112 ? -12.157 22.822 -43.091 1.00 82.19 112 VAL A N 1
ATOM 895 C CA . VAL A 1 112 ? -13.359 23.660 -42.943 1.00 82.19 112 VAL A CA 1
ATOM 896 C C . VAL A 1 112 ? -13.209 24.633 -41.770 1.00 82.19 112 VAL A C 1
ATOM 898 O O . VAL A 1 112 ? -12.541 24.325 -40.782 1.00 82.19 112 VAL A O 1
ATOM 901 N N . GLU A 1 113 ? -13.842 25.802 -41.872 1.00 76.31 113 GLU A N 1
ATOM 902 C CA . GLU A 1 113 ? -13.836 26.829 -40.816 1.00 76.31 113 GLU A CA 1
ATOM 903 C C . GLU A 1 113 ? -14.894 26.561 -39.732 1.00 76.31 113 GLU A C 1
ATOM 905 O O . GLU A 1 113 ? -14.627 26.763 -38.551 1.00 76.31 113 GLU A O 1
ATOM 910 N N . ASN A 1 114 ? -16.054 26.022 -40.125 1.00 77.31 114 ASN A N 1
ATOM 911 C CA . ASN A 1 114 ? -17.136 25.559 -39.251 1.00 77.31 114 ASN A CA 1
ATOM 912 C C . ASN A 1 114 ? -17.822 24.314 -39.853 1.00 77.31 114 ASN A C 1
ATOM 914 O O . ASN A 1 114 ? -17.500 23.896 -40.972 1.00 77.31 114 ASN A O 1
ATOM 918 N N . PHE A 1 115 ? -18.755 23.699 -39.119 1.00 79.81 115 PHE A N 1
ATOM 919 C CA . PHE A 1 115 ? -19.391 22.439 -39.533 1.00 79.81 115 PHE A CA 1
ATOM 920 C C . PHE A 1 115 ? -20.730 22.609 -40.274 1.00 79.81 115 PHE A C 1
ATOM 922 O O . PHE A 1 115 ? -21.312 21.613 -40.712 1.00 79.81 115 PHE A O 1
ATOM 929 N N . GLN A 1 116 ? -21.178 23.846 -40.506 1.00 71.31 116 GLN A N 1
ATOM 930 C CA . GLN A 1 116 ? -22.490 24.156 -41.091 1.00 71.31 116 GLN A CA 1
ATOM 931 C C . GLN A 1 116 ? -22.593 23.807 -42.587 1.00 71.31 116 GLN A C 1
ATOM 933 O O . GLN A 1 116 ? -23.679 23.541 -43.096 1.00 71.31 116 GLN A O 1
ATOM 938 N N . THR A 1 117 ? -21.465 23.776 -43.309 1.00 65.56 117 THR A N 1
ATOM 939 C CA . THR A 1 117 ? -21.403 23.489 -44.760 1.00 65.56 117 THR A CA 1
ATOM 940 C C . THR A 1 117 ? -20.548 22.256 -45.079 1.00 65.56 117 THR A C 1
ATOM 942 O O . THR A 1 117 ? -19.672 22.260 -45.951 1.00 65.56 117 THR A O 1
ATOM 945 N N . THR A 1 118 ? -20.787 21.167 -44.347 1.00 70.62 118 THR A N 1
ATOM 946 C CA . THR A 1 118 ? -20.031 19.914 -44.483 1.00 70.62 118 THR A CA 1
ATOM 947 C C . THR A 1 118 ? -20.626 18.972 -45.533 1.00 70.62 118 THR A C 1
ATOM 949 O O . THR A 1 118 ? -21.827 18.948 -45.786 1.00 70.62 118 THR A O 1
ATOM 952 N N . SER A 1 119 ? -19.760 18.194 -46.190 1.00 69.19 119 SER A N 1
ATOM 953 C CA . SER A 1 119 ? -20.185 17.093 -47.065 1.00 69.19 119 SER A CA 1
ATOM 954 C C . SER A 1 119 ? -20.159 15.791 -46.276 1.00 69.19 119 SER A C 1
ATOM 956 O O . SER A 1 119 ? -19.105 15.441 -45.741 1.00 69.19 119 SER A O 1
ATOM 958 N N . GLU A 1 120 ? -21.272 15.055 -46.267 1.00 67.19 120 GLU A N 1
ATOM 959 C CA . GLU A 1 120 ? -21.369 13.725 -45.644 1.00 67.19 120 GLU A CA 1
ATOM 960 C C . GLU A 1 120 ? -20.471 12.674 -46.327 1.00 67.19 120 GLU A C 1
ATOM 962 O O . GLU A 1 120 ? -20.186 11.627 -45.750 1.00 67.19 120 GLU A O 1
ATOM 967 N N . GLU A 1 121 ? -19.993 12.944 -47.549 1.00 68.38 121 GLU A N 1
ATOM 968 C CA . GLU A 1 121 ? -19.121 12.033 -48.304 1.00 68.38 121 GLU A CA 1
ATOM 969 C C . GLU A 1 121 ? -17.615 12.289 -48.089 1.00 68.38 121 GLU A C 1
ATOM 971 O O . GLU A 1 121 ? -16.796 11.584 -48.678 1.00 68.38 121 GLU A O 1
ATOM 976 N N . ASN A 1 122 ? -17.226 13.271 -47.259 1.00 74.44 122 ASN A N 1
ATOM 977 C CA . ASN A 1 122 ? -15.826 13.622 -46.976 1.00 74.44 122 ASN A CA 1
ATOM 978 C C . ASN A 1 122 ? -15.518 13.651 -45.470 1.00 74.44 122 ASN A C 1
ATOM 980 O O . ASN A 1 122 ? -16.406 13.834 -44.643 1.00 74.44 122 ASN A O 1
ATOM 984 N N . ILE A 1 123 ? -14.235 13.540 -45.109 1.00 78.81 123 ILE A N 1
ATOM 985 C CA . ILE A 1 123 ? -13.767 13.809 -43.743 1.00 78.81 123 ILE A CA 1
ATOM 986 C C . ILE A 1 123 ? -13.458 15.306 -43.648 1.00 78.81 123 ILE A C 1
ATOM 988 O O . ILE A 1 123 ? -12.497 15.785 -44.252 1.00 78.81 123 ILE A O 1
ATOM 992 N N . ASN A 1 124 ? -14.279 16.042 -42.901 1.00 83.56 124 ASN A N 1
ATOM 993 C CA . ASN A 1 124 ? -14.129 17.483 -42.698 1.00 83.56 124 ASN A CA 1
ATOM 994 C C . ASN A 1 124 ? -13.328 17.743 -41.409 1.00 83.56 124 ASN A C 1
ATOM 996 O O . ASN A 1 124 ? -13.667 17.196 -40.360 1.00 83.56 124 ASN A O 1
ATOM 1000 N N . ILE A 1 125 ? -12.264 18.547 -41.479 1.00 83.81 125 ILE A N 1
ATOM 1001 C CA . ILE A 1 125 ? -11.362 18.835 -40.353 1.00 83.81 125 ILE A CA 1
ATOM 1002 C C . ILE A 1 125 ? -11.313 20.342 -40.109 1.00 83.81 125 ILE A C 1
ATOM 1004 O O . ILE A 1 125 ? -11.021 21.106 -41.025 1.00 83.81 125 ILE A O 1
ATOM 1008 N N . CYS A 1 126 ? -11.536 20.760 -38.866 1.00 82.06 126 CYS A N 1
ATOM 1009 C CA . CYS A 1 126 ? -11.337 22.137 -38.422 1.00 82.06 126 CYS A CA 1
ATOM 1010 C C . CYS A 1 126 ? -10.112 22.203 -37.497 1.00 82.06 126 CYS A C 1
ATOM 1012 O O . CYS A 1 126 ? -10.021 21.441 -36.533 1.00 82.06 126 CYS A O 1
ATOM 1014 N N . PHE A 1 127 ? -9.162 23.097 -37.786 1.00 82.00 127 PHE A N 1
ATOM 1015 C CA . PHE A 1 127 ? -7.968 23.302 -36.961 1.00 82.00 127 PHE A CA 1
ATOM 1016 C C . PHE A 1 127 ? -8.097 24.591 -36.143 1.00 82.00 127 PHE A C 1
ATOM 1018 O O . PHE A 1 127 ? -8.162 25.678 -36.712 1.00 82.00 127 PHE A O 1
ATOM 1025 N N . SER A 1 128 ? -8.063 24.484 -34.812 1.00 72.06 128 SER A N 1
ATOM 1026 C CA . SER A 1 128 ? -8.153 25.631 -33.898 1.00 72.06 128 SER A CA 1
ATOM 1027 C C . SER A 1 128 ? -7.251 25.457 -32.671 1.00 72.06 128 SER A C 1
ATOM 1029 O O . SER A 1 128 ? -6.897 24.335 -32.305 1.00 72.06 128 SER A O 1
ATOM 1031 N N . THR A 1 129 ? -6.852 26.566 -32.041 1.00 72.12 129 THR A N 1
ATOM 1032 C CA . THR A 1 129 ? -6.169 26.547 -30.735 1.00 72.12 129 THR A CA 1
ATOM 1033 C C . THR A 1 129 ? -7.211 26.475 -29.618 1.00 72.12 129 THR A C 1
ATOM 1035 O O . THR A 1 129 ? -8.361 26.862 -29.813 1.00 72.12 129 THR A O 1
ATOM 1038 N N . ILE A 1 130 ? -6.818 26.055 -28.410 1.00 66.44 130 ILE A N 1
ATOM 1039 C CA . ILE A 1 130 ? -7.727 26.062 -27.245 1.00 66.44 130 ILE A CA 1
ATOM 1040 C C . ILE A 1 130 ? -8.267 27.480 -26.978 1.00 66.44 130 ILE A C 1
ATOM 1042 O O . ILE A 1 130 ? -9.453 27.652 -26.716 1.00 66.44 130 ILE A O 1
ATOM 1046 N N . GLN A 1 131 ? -7.409 28.499 -27.082 1.00 60.56 131 GLN A N 1
ATOM 1047 C CA . GLN A 1 131 ? -7.773 29.906 -26.870 1.00 60.56 131 GLN A CA 1
ATOM 1048 C C . GLN A 1 131 ? -8.650 30.462 -28.004 1.00 60.56 131 GLN A C 1
ATOM 1050 O O . GLN A 1 131 ? -9.595 31.199 -27.738 1.00 60.56 131 GLN A O 1
ATOM 1055 N N . GLY A 1 132 ? -8.375 30.083 -29.254 1.00 66.94 132 GLY A N 1
ATOM 1056 C CA . GLY A 1 132 ? -9.166 30.481 -30.420 1.00 66.94 132 GLY A CA 1
ATOM 1057 C C . GLY A 1 132 ? -10.564 29.872 -30.388 1.00 66.94 132 GLY A C 1
ATOM 1058 O O . GLY A 1 132 ? -11.547 30.588 -30.539 1.00 66.94 132 GLY A O 1
ATOM 1059 N N . LEU A 1 133 ? -10.664 28.575 -30.080 1.00 71.50 133 LEU A N 1
ATOM 1060 C CA . LEU A 1 133 ? -11.945 27.901 -29.872 1.00 71.50 133 LEU A CA 1
ATOM 1061 C C . LEU A 1 133 ? -12.742 28.561 -28.740 1.00 71.50 133 LEU A C 1
ATOM 1063 O O . LEU A 1 133 ? -13.927 28.826 -28.895 1.00 71.50 133 LEU A O 1
ATOM 1067 N N . HIS A 1 134 ? -12.082 28.881 -27.626 1.00 65.00 134 HIS A N 1
ATOM 1068 C CA . HIS A 1 134 ? -12.713 29.572 -26.509 1.00 65.00 134 HIS A CA 1
ATOM 1069 C C . HIS A 1 134 ? -13.260 30.958 -26.884 1.00 65.00 134 HIS A C 1
ATOM 1071 O O . HIS A 1 134 ? -14.365 31.321 -26.483 1.00 65.00 134 HIS A O 1
ATOM 1077 N N . SER A 1 135 ? -12.487 31.736 -27.643 1.00 69.31 135 SER A N 1
ATOM 1078 C CA . SER A 1 135 ? -12.895 33.062 -28.113 1.00 69.31 135 SER A CA 1
ATOM 1079 C C . SER A 1 135 ? -14.111 32.980 -29.040 1.00 69.31 135 SER A C 1
ATOM 1081 O O . SER A 1 135 ? -15.076 33.716 -28.843 1.00 69.31 135 SER A O 1
ATOM 1083 N N . HIS A 1 136 ? -14.100 32.041 -29.994 1.00 69.06 136 HIS A N 1
ATOM 1084 C CA . HIS A 1 136 ? -15.198 31.844 -30.946 1.00 69.06 136 HIS A CA 1
ATOM 1085 C C . HIS A 1 136 ? -16.501 31.413 -30.264 1.00 69.06 136 HIS A C 1
ATOM 1087 O O . HIS A 1 136 ? -17.560 31.937 -30.593 1.00 69.06 136 HIS A O 1
ATOM 1093 N N . LEU A 1 137 ? -16.421 30.532 -29.262 1.00 69.56 137 LEU A N 1
ATOM 1094 C CA . LEU A 1 137 ? -17.598 30.064 -28.529 1.00 69.56 137 LEU A CA 1
ATOM 1095 C C . LEU A 1 137 ? -18.248 31.164 -27.672 1.00 69.56 137 LEU A C 1
ATOM 1097 O O . LEU A 1 137 ? -19.469 31.232 -27.588 1.00 69.56 137 LEU A O 1
ATOM 1101 N N . ASN A 1 138 ? -17.457 32.047 -27.055 1.00 67.31 138 ASN A N 1
ATOM 1102 C CA . ASN A 1 138 ? -17.986 33.090 -26.160 1.00 67.31 138 ASN A CA 1
ATOM 1103 C C . ASN A 1 138 ? -18.267 34.431 -26.849 1.00 67.31 138 ASN A C 1
ATOM 1105 O O . ASN A 1 138 ? -18.987 35.271 -26.310 1.00 67.31 138 ASN A O 1
ATOM 1109 N N . THR A 1 139 ? -17.703 34.634 -28.036 1.00 72.06 139 THR A N 1
ATOM 1110 C CA . THR A 1 139 ? -17.866 35.840 -28.854 1.00 72.06 139 THR A CA 1
ATOM 1111 C C . THR A 1 139 ? -18.135 35.407 -30.297 1.00 72.06 139 THR A C 1
ATOM 1113 O O . THR A 1 139 ? -17.236 35.475 -31.139 1.00 72.06 139 THR A O 1
ATOM 1116 N N . PRO A 1 140 ? -19.352 34.909 -30.590 1.00 63.16 140 PRO A N 1
ATOM 1117 C CA . PRO A 1 140 ? -19.674 34.356 -31.899 1.00 63.16 140 PRO A CA 1
ATOM 1118 C C . PRO A 1 140 ? -19.571 35.427 -32.992 1.00 63.16 140 PRO A C 1
ATOM 1120 O O . PRO A 1 140 ? -20.136 36.517 -32.880 1.00 63.16 140 PRO A O 1
ATOM 1123 N N . ARG A 1 141 ? -18.837 35.103 -34.060 1.00 70.38 141 ARG A N 1
ATOM 1124 C CA . ARG A 1 141 ? -18.695 35.897 -35.293 1.00 70.38 141 ARG A CA 1
ATOM 1125 C C . ARG A 1 141 ? -19.274 35.120 -36.480 1.00 70.38 141 ARG A C 1
ATOM 1127 O O . ARG A 1 141 ? -19.365 33.890 -36.421 1.00 70.38 141 ARG A O 1
ATOM 1134 N N . GLU A 1 142 ? -19.639 35.807 -37.566 1.00 60.69 142 GLU A N 1
ATOM 1135 C CA . GLU A 1 142 ? -20.023 35.123 -38.812 1.00 60.69 142 GLU A CA 1
ATOM 1136 C C . GLU A 1 142 ? -18.915 34.144 -39.246 1.00 60.69 142 GLU A C 1
ATOM 1138 O O . GLU A 1 142 ? -17.730 34.469 -39.187 1.00 60.69 142 GLU A O 1
ATOM 1143 N N . ASN A 1 143 ? -19.311 32.932 -39.649 1.00 64.69 143 ASN A N 1
ATOM 1144 C CA . ASN A 1 143 ? -18.445 31.814 -40.054 1.00 64.69 143 ASN A CA 1
ATOM 1145 C C . ASN A 1 143 ? -17.540 31.188 -38.969 1.00 64.69 143 ASN A C 1
ATOM 1147 O O . ASN A 1 143 ? -16.739 30.311 -39.296 1.00 64.69 143 ASN A O 1
ATOM 1151 N N . SER A 1 144 ? -17.691 31.546 -37.691 1.00 70.94 144 SER A N 1
ATOM 1152 C CA . SER A 1 144 ? -16.959 30.909 -36.579 1.00 70.94 144 SER A CA 1
ATOM 1153 C C . SER A 1 144 ? -17.690 29.687 -35.995 1.00 70.94 144 SER A C 1
ATOM 1155 O O . SER A 1 144 ? -18.899 29.554 -36.161 1.00 70.94 144 SER A O 1
ATOM 1157 N N . LEU A 1 145 ? -16.956 28.789 -35.321 1.00 74.94 145 LEU A N 1
ATOM 1158 C CA . LEU A 1 145 ? -17.542 27.657 -34.586 1.00 74.94 145 LEU A CA 1
ATOM 1159 C C . LEU A 1 145 ? -18.437 28.155 -33.448 1.00 74.94 145 LEU A C 1
ATOM 1161 O O . LEU A 1 145 ? -17.962 28.904 -32.590 1.00 74.94 145 LEU A O 1
ATOM 1165 N N . THR A 1 146 ? -19.680 27.681 -33.401 1.00 74.75 146 THR A N 1
ATOM 1166 C CA . THR A 1 146 ? -20.642 28.052 -32.354 1.00 74.75 146 THR A CA 1
ATOM 1167 C C . THR A 1 146 ? -21.003 26.874 -31.454 1.00 74.75 146 THR A C 1
ATOM 1169 O O . THR A 1 146 ? -20.625 25.728 -31.697 1.00 74.75 146 THR A O 1
ATOM 1172 N N . TYR A 1 147 ? -21.735 27.153 -30.376 1.00 73.88 147 TYR A N 1
ATOM 1173 C CA . TYR A 1 147 ? -22.250 26.125 -29.474 1.00 73.88 147 TYR A CA 1
ATOM 1174 C C . TYR A 1 147 ? -23.247 25.181 -30.169 1.00 73.88 147 TYR A C 1
ATOM 1176 O O . TYR A 1 147 ? -23.239 23.981 -29.889 1.00 73.88 147 TYR A O 1
ATOM 1184 N N . GLU A 1 148 ? -24.038 25.681 -31.123 1.00 71.38 148 GLU A N 1
ATOM 1185 C CA . GLU A 1 148 ? -24.987 24.874 -31.899 1.00 71.38 148 GLU A CA 1
ATOM 1186 C C . GLU A 1 148 ? -24.283 23.798 -32.744 1.00 71.38 148 GLU A C 1
ATOM 1188 O O . GLU A 1 148 ? -24.774 22.670 -32.835 1.00 71.38 148 GLU A O 1
ATOM 1193 N N . ASP A 1 149 ? -23.087 24.085 -33.278 1.00 73.38 149 ASP A N 1
ATOM 1194 C CA . ASP A 1 149 ? -22.298 23.097 -34.029 1.00 73.38 149 ASP A CA 1
ATOM 1195 C C . ASP A 1 149 ? -21.996 21.847 -33.177 1.00 73.38 149 ASP A C 1
ATOM 1197 O O . ASP A 1 149 ? -22.032 20.721 -33.676 1.00 73.38 149 ASP A O 1
ATOM 1201 N N . PHE A 1 150 ? -21.742 22.022 -31.873 1.00 73.00 150 PHE A N 1
ATOM 1202 C CA . PHE A 1 150 ? -21.457 20.925 -30.939 1.00 73.00 150 PHE A CA 1
ATOM 1203 C C . PHE A 1 150 ? -22.705 20.173 -30.459 1.00 73.00 150 PHE A C 1
ATOM 1205 O O . PHE A 1 150 ? -22.577 19.029 -30.008 1.00 73.00 150 PHE A O 1
ATOM 1212 N N . GLN A 1 151 ? -23.891 20.775 -30.579 1.00 71.31 151 GLN A N 1
ATOM 1213 C CA . GLN A 1 151 ? -25.171 20.137 -30.263 1.00 71.31 151 GLN A CA 1
ATOM 1214 C C . GLN A 1 151 ? -25.684 19.294 -31.436 1.00 71.31 151 GLN A C 1
ATOM 1216 O O . GLN A 1 151 ? -26.119 18.154 -31.250 1.00 71.31 151 GLN A O 1
ATOM 1221 N N . GLU A 1 152 ? -25.626 19.833 -32.653 1.00 70.81 152 GLU A N 1
ATOM 1222 C CA . GLU A 1 152 ? -26.278 19.226 -33.817 1.00 70.81 152 GLU A CA 1
ATOM 1223 C C . GLU A 1 152 ? -25.401 18.188 -34.528 1.00 70.81 152 GLU A C 1
ATOM 1225 O O . GLU A 1 152 ? -25.910 17.174 -35.017 1.00 70.81 152 GLU A O 1
ATOM 1230 N N . GLN A 1 153 ? -24.081 18.399 -34.565 1.00 71.75 153 GLN A N 1
ATOM 1231 C CA . GLN A 1 153 ? -23.157 17.569 -35.340 1.00 71.75 153 GLN A CA 1
ATOM 1232 C C . GLN A 1 153 ? -22.446 16.521 -34.479 1.00 71.75 153 GLN A C 1
ATOM 1234 O O . GLN A 1 153 ? -22.190 16.720 -33.293 1.00 71.75 153 GLN A O 1
ATOM 1239 N N . LYS A 1 154 ? -22.079 15.393 -35.106 1.00 73.75 154 LYS A N 1
ATOM 1240 C CA . LYS A 1 154 ? -21.251 14.346 -34.484 1.00 73.75 154 LYS A CA 1
ATOM 1241 C C . LYS A 1 154 ? -19.779 14.670 -34.689 1.00 73.75 154 LYS A C 1
ATOM 1243 O O . LYS A 1 154 ? -19.234 14.441 -35.769 1.00 73.75 154 LYS A O 1
ATOM 1248 N N . ILE A 1 155 ? -19.135 15.180 -33.651 1.00 72.06 155 ILE A N 1
ATOM 1249 C CA . ILE A 1 155 ? -17.776 15.714 -33.719 1.00 72.06 155 ILE A CA 1
ATOM 1250 C C . ILE A 1 155 ? -16.810 14.821 -32.935 1.00 72.06 155 ILE A C 1
ATOM 1252 O O . ILE A 1 155 ? -17.068 14.424 -31.796 1.00 72.06 155 ILE A O 1
ATOM 1256 N N . VAL A 1 156 ? -15.657 14.538 -33.547 1.00 71.81 156 VAL A N 1
ATOM 1257 C CA . VAL A 1 156 ? -14.496 13.960 -32.862 1.00 71.81 156 VAL A CA 1
ATOM 1258 C C . VAL A 1 156 ? -13.468 15.062 -32.639 1.00 71.81 156 VAL A C 1
ATOM 1260 O O . VAL A 1 156 ? -12.898 15.596 -33.587 1.00 71.81 156 VAL A O 1
ATOM 1263 N N . LEU A 1 157 ? -13.224 15.387 -31.376 1.00 69.44 157 LEU A N 1
ATOM 1264 C CA . LEU A 1 157 ? -12.206 16.334 -30.947 1.00 69.44 157 LEU A CA 1
ATOM 1265 C C . LEU A 1 157 ? -10.896 15.585 -30.705 1.00 69.44 157 LEU A C 1
ATOM 1267 O O . LEU A 1 157 ? -10.865 14.605 -29.963 1.00 69.44 157 LEU A O 1
ATOM 1271 N N . ILE A 1 158 ? -9.808 16.053 -31.312 1.00 70.25 158 ILE A N 1
ATOM 1272 C CA . ILE A 1 158 ? -8.461 15.510 -31.109 1.00 70.25 158 ILE A CA 1
ATOM 1273 C C . ILE A 1 158 ? -7.606 16.603 -30.471 1.00 70.25 158 ILE A C 1
ATOM 1275 O O . ILE A 1 158 ? -7.418 17.659 -31.069 1.00 70.25 158 ILE A O 1
ATOM 1279 N N . SER A 1 159 ? -7.095 16.347 -29.266 1.00 66.06 159 SER A N 1
ATOM 1280 C CA . SER A 1 159 ? -6.305 17.306 -28.486 1.00 66.06 159 SER A CA 1
ATOM 1281 C C . SER A 1 159 ? -4.923 16.743 -28.136 1.00 66.06 159 SER A C 1
ATOM 1283 O O . SER A 1 159 ? -4.807 15.591 -27.716 1.00 66.06 159 SER A O 1
ATOM 1285 N N . ASP A 1 160 ? -3.874 17.554 -28.300 1.00 61.28 160 ASP A N 1
ATOM 1286 C CA . ASP A 1 160 ? -2.504 17.265 -27.850 1.00 61.28 160 ASP A CA 1
ATOM 1287 C C . ASP A 1 160 ? -2.236 18.059 -26.560 1.00 61.28 160 ASP A C 1
ATOM 1289 O O . ASP A 1 160 ? -1.920 19.250 -26.596 1.00 61.28 160 ASP A O 1
ATOM 1293 N N . GLU A 1 161 ? -2.409 17.426 -25.395 1.00 59.81 161 GLU A N 1
ATOM 1294 C CA . GLU A 1 161 ? -2.133 18.046 -24.092 1.00 59.81 161 GLU A CA 1
ATOM 1295 C C . GLU A 1 161 ? -0.632 17.961 -23.785 1.00 59.81 161 GLU A C 1
ATOM 1297 O O . GLU A 1 161 ? -0.152 17.203 -22.933 1.00 59.81 161 GLU A O 1
ATOM 1302 N N . ALA A 1 162 ? 0.126 18.793 -24.492 1.00 42.94 162 ALA A N 1
ATOM 1303 C CA . ALA A 1 162 ? 1.477 19.162 -24.119 1.00 42.94 162 ALA A CA 1
ATOM 1304 C C . ALA A 1 162 ? 1.480 20.628 -23.653 1.00 42.94 162 ALA A C 1
ATOM 1306 O O . ALA A 1 162 ? 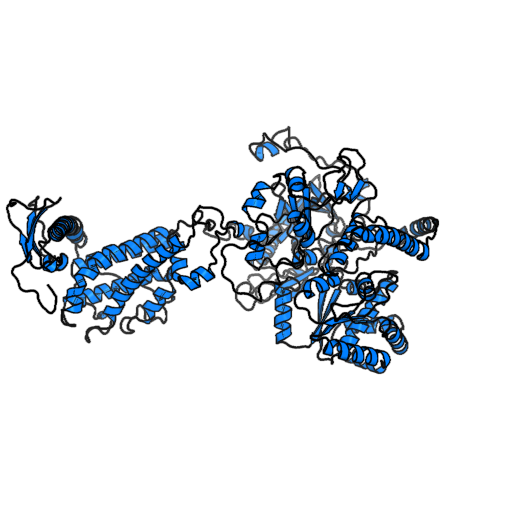1.286 21.533 -24.454 1.00 42.94 162 ALA A O 1
ATOM 1307 N N . HIS A 1 163 ? 1.756 20.830 -22.356 1.00 42.31 163 HIS A N 1
ATOM 1308 C CA . HIS A 1 163 ? 2.181 22.082 -21.684 1.00 42.31 163 HIS A CA 1
ATOM 1309 C C . HIS A 1 163 ? 1.205 22.928 -20.851 1.00 42.31 163 HIS A C 1
ATOM 1311 O O . HIS A 1 163 ? 1.702 23.772 -20.107 1.00 42.31 163 HIS A O 1
ATOM 1317 N N . HIS A 1 164 ? -0.109 22.691 -20.808 1.00 39.69 164 HIS A N 1
ATOM 1318 C CA . HIS A 1 164 ? -0.982 23.554 -19.979 1.00 39.69 164 HIS A CA 1
ATOM 1319 C C . HIS A 1 164 ? -1.212 23.112 -18.522 1.00 39.69 164 HIS A C 1
ATOM 1321 O O . HIS A 1 164 ? -1.620 23.936 -17.710 1.00 39.69 164 HIS A O 1
ATOM 1327 N N . ILE A 1 165 ? -0.876 21.878 -18.125 1.00 36.25 165 ILE A N 1
ATOM 1328 C CA . ILE A 1 165 ? -1.150 21.414 -16.746 1.00 36.25 165 ILE A CA 1
ATOM 1329 C C . ILE A 1 165 ? -0.169 21.982 -15.689 1.00 36.25 165 ILE A C 1
ATOM 1331 O O . ILE A 1 165 ? -0.480 21.956 -14.502 1.00 36.25 165 ILE A O 1
ATOM 1335 N N . ASN A 1 166 ? 0.984 22.555 -16.072 1.00 30.22 166 ASN A N 1
ATOM 1336 C CA . ASN A 1 166 ? 2.084 22.801 -15.118 1.00 30.22 166 ASN A CA 1
ATOM 1337 C C . ASN A 1 166 ? 2.586 24.253 -14.946 1.00 30.22 166 ASN A C 1
ATOM 1339 O O . ASN A 1 166 ? 3.616 24.433 -14.295 1.00 30.22 166 ASN A O 1
ATOM 1343 N N . VAL A 1 167 ? 1.917 25.297 -15.461 1.00 28.39 167 VAL A N 1
ATOM 1344 C CA . VAL A 1 167 ? 2.460 26.682 -15.368 1.00 28.39 167 VAL A CA 1
ATOM 1345 C C . VAL A 1 167 ? 1.671 27.655 -14.469 1.00 28.39 167 VAL A C 1
ATOM 1347 O O . VAL A 1 167 ? 2.258 28.630 -14.009 1.00 28.39 167 VAL A O 1
ATOM 1350 N N . GLU A 1 168 ? 0.429 27.381 -14.059 1.00 29.70 168 GLU A N 1
ATOM 1351 C CA . GLU A 1 168 ? -0.353 28.331 -13.227 1.00 29.70 168 GLU A CA 1
ATOM 1352 C C . GLU A 1 168 ? -0.489 27.994 -11.728 1.00 29.70 168 GLU A C 1
ATOM 1354 O O . GLU A 1 168 ? -1.290 28.593 -11.021 1.00 29.70 168 GLU A O 1
ATOM 1359 N N . THR A 1 169 ? 0.340 27.110 -11.169 1.00 30.00 169 THR A N 1
ATOM 1360 C CA . THR A 1 169 ? 0.304 26.775 -9.723 1.00 30.00 169 THR A CA 1
ATOM 1361 C C . THR A 1 169 ? 1.487 27.304 -8.908 1.00 30.00 169 THR A C 1
ATOM 1363 O O . THR A 1 169 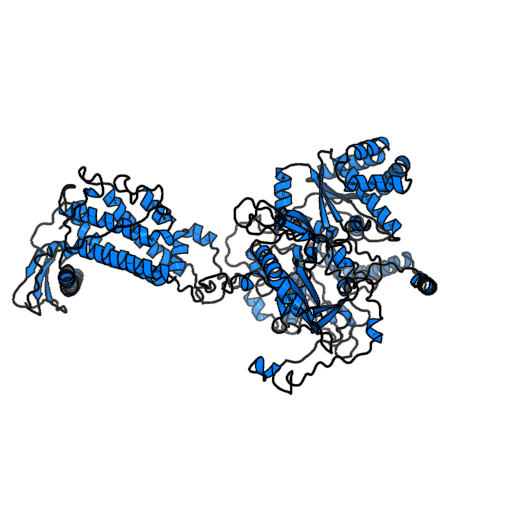? 1.745 26.825 -7.806 1.00 30.00 169 THR A O 1
ATOM 1366 N N . LYS A 1 170 ? 2.205 28.331 -9.393 1.00 29.11 170 LYS A N 1
ATOM 1367 C CA . LYS A 1 170 ? 3.248 29.017 -8.594 1.00 29.11 170 LYS A CA 1
ATOM 1368 C C . LYS A 1 170 ? 2.962 30.474 -8.229 1.00 29.11 170 LYS A C 1
ATOM 1370 O O . LYS A 1 170 ? 3.730 31.047 -7.462 1.00 29.11 170 LYS A O 1
ATOM 1375 N N . ALA A 1 171 ? 1.853 31.061 -8.677 1.00 29.31 171 ALA A N 1
ATOM 1376 C CA . ALA A 1 171 ? 1.508 32.433 -8.307 1.00 29.31 171 ALA A CA 1
ATOM 1377 C C . ALA A 1 171 ? -0.007 32.670 -8.218 1.00 29.31 171 ALA A C 1
ATOM 1379 O O . ALA A 1 171 ? -0.551 33.432 -9.007 1.00 29.31 171 ALA A O 1
ATOM 1380 N N . LYS A 1 172 ? -0.674 32.032 -7.245 1.00 24.88 172 LYS A N 1
ATOM 1381 C CA . LYS A 1 172 ? -1.744 32.613 -6.403 1.00 24.88 172 LYS A CA 1
ATOM 1382 C C . LYS A 1 172 ? -2.418 31.519 -5.579 1.00 24.88 172 LYS A C 1
ATOM 1384 O O . LYS A 1 172 ? -3.130 30.665 -6.087 1.00 24.88 172 LYS A O 1
ATOM 1389 N N . VAL A 1 173 ? -2.215 31.607 -4.271 1.00 32.97 173 VAL A N 1
ATOM 1390 C CA . VAL A 1 173 ? -3.117 31.043 -3.271 1.00 32.97 173 VAL A CA 1
ATOM 1391 C C . VAL A 1 173 ? -4.393 31.882 -3.319 1.00 32.97 173 VAL A C 1
ATOM 1393 O O . VAL A 1 173 ? -4.403 33.002 -2.814 1.00 32.97 173 VAL A O 1
ATOM 1396 N N . GLN A 1 174 ? -5.453 31.368 -3.939 1.00 23.86 174 GLN A N 1
ATOM 1397 C CA . GLN A 1 174 ? -6.817 31.765 -3.605 1.00 23.86 174 GLN A CA 1
ATOM 1398 C C . GLN A 1 174 ? -7.696 30.523 -3.503 1.00 23.86 174 GLN A C 1
ATOM 1400 O O . GLN A 1 174 ? -7.789 29.700 -4.408 1.00 23.86 174 GLN A O 1
ATOM 1405 N N . THR A 1 175 ? -8.303 30.407 -2.331 1.00 28.45 175 THR A N 1
ATOM 1406 C CA . THR A 1 175 ? -9.387 29.506 -1.977 1.00 28.45 175 THR A CA 1
ATOM 1407 C C . THR A 1 175 ? -10.560 29.700 -2.931 1.00 28.45 175 THR A C 1
ATOM 1409 O O . THR A 1 175 ? -11.197 30.746 -2.879 1.00 28.45 175 THR A O 1
ATOM 1412 N N . ASN A 1 176 ? -10.855 28.698 -3.754 1.00 22.17 176 ASN A N 1
ATOM 1413 C CA . ASN A 1 176 ? -12.189 28.450 -4.287 1.00 22.17 176 ASN A CA 1
ATOM 1414 C C . ASN A 1 176 ? -12.372 26.939 -4.475 1.00 22.17 176 ASN A C 1
ATOM 1416 O O . ASN A 1 176 ? -11.480 26.221 -4.921 1.00 22.17 176 ASN A O 1
ATOM 1420 N N . THR A 1 177 ? -13.531 26.470 -4.034 1.00 27.66 177 THR A N 1
ATOM 1421 C CA . THR A 1 177 ? -14.060 25.112 -4.149 1.00 27.66 177 THR A CA 1
ATOM 1422 C C . THR A 1 177 ? -14.124 24.648 -5.605 1.00 27.66 177 THR A C 1
ATOM 1424 O O . THR A 1 177 ? -14.653 25.377 -6.433 1.00 27.66 177 THR A O 1
ATOM 1427 N N . GLY A 1 178 ? -13.655 23.424 -5.881 1.00 33.34 178 GLY A N 1
ATOM 1428 C CA . GLY A 1 178 ? -13.897 22.690 -7.133 1.00 33.34 178 GLY A CA 1
ATOM 1429 C C . GLY A 1 178 ? -13.209 23.271 -8.372 1.00 33.34 178 GLY A C 1
ATOM 1430 O O . GLY A 1 178 ? -13.760 24.134 -9.040 1.00 33.34 178 GLY A O 1
ATOM 1431 N N . GLY A 1 179 ? -12.025 22.761 -8.719 1.00 24.36 179 GLY A N 1
ATOM 1432 C CA . GLY A 1 179 ? -11.332 23.115 -9.960 1.00 24.36 179 GLY A CA 1
ATOM 1433 C C . GLY A 1 179 ? -10.930 21.874 -10.749 1.00 24.36 179 GLY A C 1
ATOM 1434 O O . GLY A 1 179 ? -9.878 21.292 -10.486 1.00 24.36 179 GLY A O 1
ATOM 1435 N N . GLU A 1 180 ? -11.761 21.467 -11.709 1.00 27.91 180 GLU A N 1
ATOM 1436 C CA . GLU A 1 180 ? -11.343 20.623 -12.832 1.00 27.91 180 GLU A CA 1
ATOM 1437 C C . GLU A 1 180 ? -10.797 21.524 -13.946 1.00 27.91 180 GLU A C 1
ATOM 1439 O O . GLU A 1 180 ? -11.437 22.494 -14.345 1.00 27.91 180 GLU A O 1
ATOM 1444 N N . ILE A 1 181 ? -9.607 21.207 -14.457 1.00 30.19 181 ILE A N 1
ATOM 1445 C CA . ILE A 1 181 ? -8.972 21.941 -15.556 1.00 30.19 181 ILE A CA 1
ATOM 1446 C C . ILE A 1 181 ? -8.932 21.020 -16.772 1.00 30.19 181 ILE A C 1
ATOM 1448 O O . ILE A 1 181 ? -8.061 20.152 -16.857 1.00 30.19 181 ILE A O 1
ATOM 1452 N N . THR A 1 182 ? -9.864 21.183 -17.716 1.00 33.66 182 THR A N 1
ATOM 1453 C CA . THR A 1 182 ? -9.655 20.869 -19.146 1.00 33.66 182 THR A CA 1
ATOM 1454 C C . THR A 1 182 ? -10.704 21.573 -20.021 1.00 33.66 182 THR A C 1
ATOM 1456 O O . THR A 1 182 ? -11.871 21.637 -19.639 1.00 33.66 182 THR A O 1
ATOM 1459 N N . ILE A 1 183 ? -10.246 22.124 -21.158 1.00 31.72 183 ILE A N 1
ATOM 1460 C CA . ILE A 1 183 ? -10.935 22.979 -22.151 1.00 31.72 183 ILE A CA 1
ATOM 1461 C C . ILE A 1 183 ? -11.908 23.990 -21.521 1.00 31.72 183 ILE A C 1
ATOM 1463 O O . ILE A 1 183 ? -13.061 23.696 -21.211 1.00 31.72 183 ILE A O 1
ATOM 1467 N N . SER A 1 184 ? -11.403 25.218 -21.402 1.00 36.34 184 SER A N 1
ATOM 1468 C CA . SER A 1 184 ? -12.001 26.411 -20.798 1.00 36.34 184 SER A CA 1
ATOM 1469 C C . SER A 1 184 ? -12.036 26.400 -19.268 1.00 36.34 184 SER A C 1
ATOM 1471 O O . SER A 1 184 ? -12.944 25.886 -18.626 1.00 36.34 184 SER A O 1
ATOM 1473 N N . GLY A 1 185 ? -11.090 27.113 -18.661 1.00 42.25 185 GLY A N 1
ATOM 1474 C CA . GLY A 1 185 ? -11.320 27.710 -17.344 1.00 42.25 185 GLY A CA 1
ATOM 1475 C C . GLY A 1 185 ? -12.385 28.819 -17.374 1.00 42.25 185 GLY A C 1
ATOM 1476 O O . GLY A 1 185 ? -12.306 29.723 -16.552 1.00 42.25 185 GLY A O 1
ATOM 1477 N N . GLN A 1 186 ? -13.317 28.820 -18.340 1.00 41.12 186 GLN A N 1
ATOM 1478 C CA . GLN A 1 186 ? -14.323 29.876 -18.494 1.00 41.12 186 GLN A CA 1
ATOM 1479 C C . GLN A 1 186 ? -15.701 29.399 -19.009 1.00 41.12 186 GLN A C 1
ATOM 1481 O O . GLN A 1 186 ? -16.534 30.254 -19.271 1.00 41.12 186 GLN A O 1
ATOM 1486 N N . ILE A 1 187 ? -15.980 28.087 -19.095 1.00 41.41 187 ILE A N 1
ATOM 1487 C CA . ILE A 1 187 ? -17.343 27.564 -19.345 1.00 41.41 187 ILE A CA 1
ATOM 1488 C C . ILE A 1 187 ? -17.744 26.663 -18.173 1.00 41.41 187 ILE A C 1
ATOM 1490 O O . ILE A 1 187 ? -16.992 25.756 -17.787 1.00 41.41 187 ILE A O 1
ATOM 1494 N N . SER A 1 188 ? -18.902 26.946 -17.578 1.00 42.91 188 SER A N 1
ATOM 1495 C CA . SER A 1 188 ? -19.408 26.277 -16.379 1.00 42.91 188 SER A CA 1
ATOM 1496 C C . SER A 1 188 ? -19.824 24.825 -16.650 1.00 42.91 188 SER A C 1
ATOM 1498 O O . SER A 1 188 ? -20.034 24.400 -17.785 1.00 42.91 188 SER A O 1
ATOM 1500 N N . GLN A 1 189 ? -19.918 24.023 -15.589 1.00 40.88 189 GLN A N 1
ATOM 1501 C CA . GLN A 1 189 ? -20.296 22.609 -15.681 1.00 40.88 189 GLN A CA 1
ATOM 1502 C C . GLN A 1 189 ? -21.749 22.419 -16.151 1.00 40.88 189 GLN A C 1
ATOM 1504 O O . GLN A 1 189 ? -22.042 21.441 -16.828 1.00 40.88 189 GLN A O 1
ATOM 1509 N N . GLU A 1 190 ? -22.615 23.392 -15.863 1.00 41.41 190 GLU A N 1
ATOM 1510 C CA . GLU A 1 190 ? -24.019 23.430 -16.288 1.00 41.41 190 GLU A CA 1
ATOM 1511 C C . GLU A 1 190 ? -24.136 23.703 -17.801 1.00 41.41 190 GLU A C 1
ATOM 1513 O O . GLU A 1 190 ? -24.845 22.985 -18.499 1.00 41.41 190 GLU A O 1
ATOM 1518 N N . GLU A 1 191 ? -23.336 24.628 -18.346 1.00 43.97 191 GLU A N 1
ATOM 1519 C CA . GLU A 1 191 ? -23.273 24.902 -19.794 1.00 43.97 191 GLU A CA 1
ATOM 1520 C C . GLU A 1 191 ? -22.701 23.710 -20.591 1.00 43.97 191 GLU A C 1
ATOM 1522 O O . GLU A 1 191 ? -23.090 23.461 -21.726 1.00 43.97 191 GLU A O 1
ATOM 1527 N N . LYS A 1 192 ? -21.811 22.898 -20.006 1.00 51.44 192 LYS A N 1
ATOM 1528 C CA . LYS A 1 192 ? -21.265 21.698 -20.677 1.00 51.44 192 LYS A CA 1
ATOM 1529 C C . LYS A 1 192 ? -22.294 20.578 -20.841 1.00 51.44 192 LYS A C 1
ATOM 1531 O O . LYS A 1 192 ? -22.237 19.847 -21.829 1.00 51.44 192 LYS A O 1
ATOM 1536 N N . GLU A 1 193 ? -23.206 20.429 -19.885 1.00 48.41 193 GLU A N 1
ATOM 1537 C CA . GLU A 1 193 ? -24.259 19.407 -19.927 1.00 48.41 193 GLU A CA 1
ATOM 1538 C C . GLU A 1 193 ? -25.392 19.784 -20.894 1.00 48.41 193 GLU A C 1
ATOM 1540 O O . GLU A 1 193 ? -26.030 18.900 -21.463 1.00 48.41 193 GLU A O 1
ATOM 1545 N N . GLU A 1 194 ? -25.597 21.080 -21.138 1.00 42.66 194 GLU A N 1
ATOM 1546 C CA . GLU A 1 194 ? -26.670 21.601 -21.994 1.00 42.66 194 GLU A CA 1
ATOM 1547 C C . GLU A 1 194 ? -26.284 21.673 -23.491 1.00 42.66 194 GLU A C 1
ATOM 1549 O O . GLU A 1 194 ? -27.150 21.726 -24.365 1.00 42.66 194 GLU A O 1
ATOM 1554 N N . ILE A 1 195 ? -24.982 21.632 -23.813 1.00 46.50 195 ILE A N 1
ATOM 1555 C CA . ILE A 1 195 ? -24.459 21.897 -25.169 1.00 46.50 195 ILE A CA 1
ATOM 1556 C C . ILE A 1 195 ? -23.759 20.679 -25.813 1.00 46.50 195 ILE A C 1
ATOM 1558 O O . ILE A 1 195 ? -23.458 20.667 -27.006 1.00 46.50 195 ILE A O 1
ATOM 1562 N N . ALA A 1 196 ? -23.516 19.599 -25.070 1.00 55.28 196 ALA A N 1
ATOM 1563 C CA . ALA A 1 196 ? -22.802 18.438 -25.599 1.00 55.28 196 ALA A CA 1
ATOM 1564 C C . ALA A 1 196 ? -23.739 17.423 -26.280 1.00 55.28 196 ALA A C 1
ATOM 1566 O O . ALA A 1 196 ? -24.525 16.744 -25.615 1.00 55.28 196 ALA A O 1
ATOM 1567 N N . ASN A 1 197 ? -23.594 17.219 -27.597 1.00 63.03 197 ASN A N 1
ATOM 1568 C CA . ASN A 1 197 ? -24.150 16.028 -28.241 1.00 63.03 197 ASN A CA 1
ATOM 1569 C C . ASN A 1 197 ? -23.535 14.767 -27.596 1.00 63.03 197 ASN A C 1
ATOM 1571 O O . ASN A 1 197 ? -22.308 14.618 -27.601 1.00 63.03 197 ASN A O 1
ATOM 1575 N N . PRO A 1 198 ? -24.340 13.818 -27.082 1.00 60.34 198 PRO A N 1
ATOM 1576 C CA . PRO A 1 198 ? -23.835 12.635 -26.379 1.00 60.34 198 PRO A CA 1
ATOM 1577 C C . PRO A 1 198 ? -23.024 11.679 -27.270 1.00 60.34 198 PRO A C 1
ATOM 1579 O O . PRO A 1 198 ? -22.405 10.747 -26.758 1.00 60.34 198 PRO A O 1
ATOM 1582 N N . GLN A 1 199 ? -23.036 11.872 -28.595 1.00 59.97 199 GLN A N 1
ATOM 1583 C CA . GLN A 1 199 ? -22.231 11.101 -29.548 1.00 59.97 199 GLN A CA 1
ATOM 1584 C C . GLN A 1 199 ? -20.869 11.736 -29.859 1.00 59.97 199 GLN A C 1
ATOM 1586 O O . GLN A 1 199 ? -20.074 11.115 -30.570 1.00 59.97 199 GLN A O 1
ATOM 1591 N N . ASN A 1 200 ? -20.580 12.932 -29.340 1.00 63.44 200 ASN A N 1
ATOM 1592 C CA . ASN A 1 200 ? -19.280 13.570 -29.520 1.00 63.44 200 ASN A CA 1
ATOM 1593 C C . ASN A 1 200 ? -18.206 12.864 -28.691 1.00 63.44 200 ASN A C 1
ATOM 1595 O O . ASN A 1 200 ? -18.448 12.414 -27.570 1.00 63.44 200 ASN A O 1
ATOM 1599 N N . VAL A 1 201 ? -16.996 12.776 -29.242 1.00 61.28 201 VAL A N 1
ATOM 1600 C CA . VAL A 1 201 ? -15.871 12.078 -28.604 1.00 61.28 201 VAL A CA 1
ATOM 1601 C C . VAL A 1 201 ? -14.665 13.001 -28.536 1.00 61.28 201 VAL A C 1
ATOM 1603 O O . VAL A 1 201 ? -14.236 13.525 -29.557 1.00 61.28 201 VAL A O 1
ATOM 1606 N N . LEU A 1 202 ? -14.078 13.155 -27.348 1.00 64.38 202 LEU A N 1
ATOM 1607 C CA . LEU A 1 202 ? -12.791 13.823 -27.152 1.00 64.38 202 LEU A CA 1
ATOM 1608 C C . LEU A 1 202 ? -11.685 12.779 -26.961 1.00 64.38 202 LEU A C 1
ATOM 1610 O O . LEU A 1 202 ? -11.750 11.953 -26.051 1.00 64.38 202 LEU A O 1
ATOM 1614 N N . LEU A 1 203 ? -10.667 12.833 -27.817 1.00 62.75 203 LEU A N 1
ATOM 1615 C CA . LEU A 1 203 ? -9.465 12.010 -27.755 1.00 62.75 203 LEU A CA 1
ATOM 1616 C C . LEU A 1 203 ? -8.263 12.889 -27.405 1.00 62.75 203 LEU A C 1
ATOM 1618 O O . LEU A 1 203 ? -7.860 13.751 -28.187 1.00 62.75 203 LEU A O 1
ATOM 1622 N N . GLU A 1 204 ? -7.683 12.645 -26.234 1.00 62.66 204 GLU A N 1
ATOM 1623 C CA . GLU A 1 204 ? -6.503 13.359 -25.744 1.00 62.66 204 GLU A CA 1
ATOM 1624 C C . GLU A 1 204 ? -5.245 12.500 -25.897 1.00 62.66 204 GLU A C 1
ATOM 1626 O O . GLU A 1 204 ? -5.230 11.315 -25.549 1.00 62.66 204 GLU A O 1
ATOM 1631 N N . PHE A 1 205 ? -4.171 13.114 -26.387 1.00 65.25 205 PHE A N 1
ATOM 1632 C CA . PHE A 1 205 ? -2.847 12.510 -26.484 1.00 65.25 205 PHE A CA 1
ATOM 1633 C C . PHE A 1 205 ? -1.868 13.292 -25.621 1.00 65.25 205 PHE A C 1
ATOM 1635 O O . PHE A 1 205 ? -1.903 14.518 -25.562 1.00 65.25 205 PHE A O 1
ATOM 1642 N N . THR A 1 206 ? -0.980 12.578 -24.936 1.00 59.56 206 THR A N 1
ATOM 1643 C CA . THR A 1 206 ? 0.033 13.210 -24.094 1.00 59.56 206 THR A CA 1
ATOM 1644 C C . THR A 1 206 ? 1.251 12.302 -23.965 1.00 59.56 206 THR A C 1
ATOM 1646 O O . THR A 1 206 ? 1.153 11.103 -23.708 1.00 59.56 206 THR A O 1
ATOM 1649 N N . ALA A 1 207 ? 2.427 12.874 -24.229 1.00 51.44 207 ALA A N 1
ATOM 1650 C CA . ALA A 1 207 ? 3.693 12.142 -24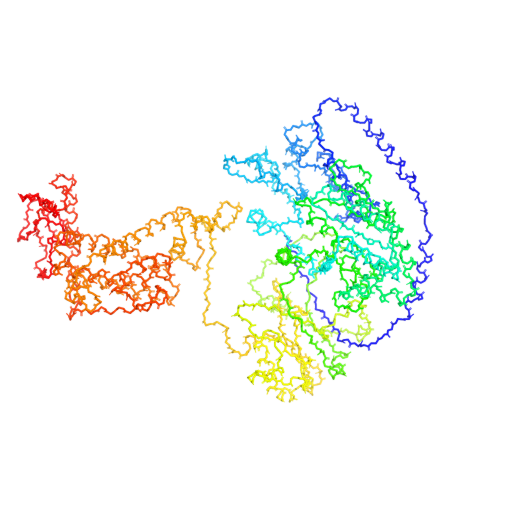.270 1.00 51.44 207 ALA A CA 1
ATOM 1651 C C . ALA A 1 207 ? 4.378 12.030 -22.898 1.00 51.44 207 ALA A C 1
ATOM 1653 O O . ALA A 1 207 ? 5.326 11.260 -22.744 1.00 51.44 207 ALA A O 1
ATOM 1654 N N . THR A 1 208 ? 3.947 12.834 -21.926 1.00 51.22 208 THR A N 1
ATOM 1655 C CA . THR A 1 208 ? 4.603 13.007 -20.626 1.00 51.22 208 THR A CA 1
ATOM 1656 C C . THR A 1 208 ? 3.541 13.135 -19.546 1.00 51.22 208 THR A C 1
ATOM 1658 O O . THR A 1 208 ? 3.236 14.229 -19.073 1.00 51.22 208 THR A O 1
ATOM 1661 N N . VAL A 1 209 ? 2.958 11.997 -19.185 1.00 56.88 209 VAL A N 1
ATOM 1662 C CA . VAL A 1 209 ? 1.981 11.892 -18.102 1.00 56.88 209 VAL A CA 1
ATOM 1663 C C . VAL A 1 209 ? 2.688 11.299 -16.903 1.00 56.88 209 VAL A C 1
ATOM 1665 O O . VAL A 1 209 ? 3.065 10.128 -16.919 1.00 56.88 209 VAL A O 1
ATOM 1668 N N . ASP A 1 210 ? 2.897 12.105 -15.866 1.00 57.28 210 ASP A N 1
ATOM 1669 C CA . ASP A 1 210 ? 3.388 11.567 -14.605 1.00 57.28 210 ASP A CA 1
ATOM 1670 C C . ASP A 1 210 ? 2.228 10.916 -13.854 1.00 57.28 210 ASP A C 1
ATOM 1672 O O . ASP A 1 210 ? 1.530 11.551 -13.066 1.00 57.28 210 ASP A O 1
ATOM 1676 N N . PHE A 1 211 ? 2.012 9.629 -14.115 1.00 60.59 211 PHE A N 1
ATOM 1677 C CA . PHE A 1 211 ? 1.042 8.819 -13.385 1.00 60.59 211 PHE A CA 1
ATOM 1678 C C . PHE A 1 211 ? 1.406 8.639 -11.901 1.00 60.59 211 PHE A C 1
ATOM 1680 O O . PHE A 1 211 ? 0.552 8.211 -11.128 1.00 60.59 211 PHE A O 1
ATOM 1687 N N . ASN A 1 212 ? 2.615 9.020 -11.462 1.00 54.22 212 ASN A N 1
ATOM 1688 C CA . ASN A 1 212 ? 2.912 9.113 -10.031 1.00 54.22 212 ASN A CA 1
ATOM 1689 C C . ASN A 1 212 ? 2.230 10.325 -9.394 1.00 54.22 212 ASN A C 1
ATOM 1691 O O . ASN A 1 212 ? 1.986 10.310 -8.190 1.00 54.22 212 ASN A O 1
ATOM 1695 N N . ASN A 1 213 ? 1.886 11.355 -10.181 1.00 52.53 213 ASN A N 1
ATOM 1696 C CA . ASN A 1 213 ? 1.102 12.477 -9.697 1.00 52.53 213 ASN A CA 1
ATOM 1697 C C . ASN A 1 213 ? -0.351 12.020 -9.473 1.00 52.53 213 ASN A C 1
ATOM 1699 O O . ASN A 1 213 ? -1.069 11.705 -10.434 1.00 52.53 213 ASN A O 1
ATOM 1703 N N . PRO A 1 214 ? -0.830 12.046 -8.217 1.00 51.59 214 PRO A N 1
ATOM 1704 C CA . PRO A 1 214 ? -2.172 11.627 -7.856 1.00 51.59 214 PRO A CA 1
ATOM 1705 C C . PRO A 1 214 ? -3.278 12.283 -8.688 1.00 51.59 214 PRO A C 1
ATOM 1707 O O . PRO A 1 214 ? -4.277 11.615 -8.952 1.00 51.59 214 PRO A O 1
ATOM 1710 N N . ASN A 1 215 ? -3.097 13.546 -9.091 1.00 47.56 215 ASN A N 1
ATOM 1711 C CA . ASN A 1 215 ? -4.076 14.374 -9.804 1.00 47.56 215 ASN A CA 1
ATOM 1712 C C . ASN A 1 215 ? -4.100 14.114 -11.315 1.00 47.56 215 ASN A C 1
ATOM 1714 O O . ASN A 1 215 ? -5.140 14.238 -11.956 1.00 47.56 215 ASN A O 1
ATOM 1718 N N . ILE A 1 216 ? -2.971 13.699 -11.882 1.00 54.41 216 ILE A N 1
ATOM 1719 C CA . ILE A 1 216 ? -2.895 13.309 -13.289 1.00 54.41 216 ILE A CA 1
ATOM 1720 C C . ILE A 1 216 ? -3.463 11.893 -13.451 1.00 54.41 216 ILE A C 1
ATOM 1722 O O . ILE A 1 216 ? -4.322 11.661 -14.299 1.00 54.41 216 ILE A O 1
ATOM 1726 N N . LEU A 1 217 ? -3.094 10.965 -12.559 1.00 52.84 217 LEU A N 1
ATOM 1727 C CA . LEU A 1 217 ? -3.677 9.620 -12.528 1.00 52.84 217 LEU A CA 1
ATOM 1728 C C . LEU A 1 217 ? -5.193 9.658 -12.264 1.00 52.84 217 LEU A C 1
ATOM 1730 O O . LEU A 1 217 ? -5.936 8.880 -12.846 1.00 52.84 217 LEU A O 1
ATOM 1734 N N . LYS A 1 218 ? -5.663 10.618 -11.460 1.00 52.53 218 LYS A N 1
ATOM 1735 C CA . LYS A 1 218 ? -7.083 10.966 -11.269 1.00 52.53 218 LYS A CA 1
ATOM 1736 C C . LYS A 1 218 ? -7.800 11.350 -12.564 1.00 52.53 218 LYS A C 1
ATOM 1738 O O . LYS A 1 218 ? -8.880 10.823 -12.803 1.00 52.53 218 LYS A O 1
ATOM 1743 N N . LYS A 1 219 ? -7.208 12.253 -13.359 1.00 53.25 219 LYS A N 1
ATOM 1744 C CA . LYS A 1 219 ? -7.778 12.784 -14.613 1.00 53.25 219 LYS A CA 1
ATOM 1745 C C . LYS A 1 219 ? -7.968 11.686 -15.665 1.00 53.25 219 LYS A C 1
ATOM 1747 O O . LYS A 1 219 ? -8.997 11.648 -16.333 1.00 53.25 219 LYS A O 1
ATOM 1752 N N . TYR A 1 220 ? -6.996 10.780 -15.784 1.00 54.41 220 TYR A N 1
ATOM 1753 C CA . TYR A 1 220 ? -6.975 9.759 -16.838 1.00 54.41 220 TYR A CA 1
ATOM 1754 C C . TYR A 1 220 ? -7.464 8.362 -16.383 1.00 54.41 220 TYR A C 1
ATOM 1756 O O . TYR A 1 220 ? -7.686 7.491 -17.226 1.00 54.41 220 TYR A O 1
ATOM 1764 N N . ALA A 1 221 ? -7.689 8.116 -15.083 1.00 48.81 221 ALA A N 1
ATOM 1765 C CA . ALA A 1 221 ? -8.186 6.829 -14.576 1.00 48.81 221 ALA A CA 1
ATOM 1766 C C . ALA A 1 221 ? -9.576 6.481 -15.141 1.00 48.81 221 ALA A C 1
ATOM 1768 O O . ALA A 1 221 ? -10.529 7.240 -15.000 1.00 48.81 221 ALA A O 1
ATOM 1769 N N . GLY A 1 222 ? -9.697 5.315 -15.784 1.00 51.34 222 GLY A N 1
ATOM 1770 C CA . GLY A 1 222 ? -10.940 4.861 -16.429 1.00 51.34 222 GLY A CA 1
ATOM 1771 C C . GLY A 1 222 ? -11.249 5.520 -17.781 1.00 51.34 222 GLY A C 1
ATOM 1772 O O . GLY A 1 222 ? -12.157 5.069 -18.470 1.00 51.34 222 GLY A O 1
ATOM 1773 N N . ARG A 1 223 ? -10.478 6.542 -18.182 1.00 54.06 223 ARG A N 1
ATOM 1774 C CA . ARG A 1 223 ? -10.518 7.181 -19.513 1.00 54.06 223 ARG A CA 1
ATOM 1775 C C . ARG A 1 223 ? -9.300 6.822 -20.371 1.00 54.06 223 ARG A C 1
ATOM 1777 O O . ARG A 1 223 ? -9.249 7.151 -21.551 1.00 54.06 223 ARG A O 1
ATOM 1784 N N . LEU A 1 224 ? -8.316 6.142 -19.780 1.00 58.25 224 LEU A N 1
ATOM 1785 C CA . LEU A 1 224 ? -7.099 5.700 -20.444 1.00 58.25 224 LEU A CA 1
ATOM 1786 C C . LEU A 1 224 ? -7.407 4.567 -21.426 1.00 58.25 224 LEU A C 1
ATOM 1788 O O . LEU A 1 224 ? -7.626 3.426 -21.027 1.00 58.25 224 LEU A O 1
ATOM 1792 N N . ILE A 1 225 ? -7.409 4.898 -22.716 1.00 59.34 225 ILE A N 1
ATOM 1793 C CA . ILE A 1 225 ? -7.658 3.937 -23.799 1.00 59.34 225 ILE A CA 1
ATOM 1794 C C . ILE A 1 225 ? -6.428 3.048 -24.038 1.00 59.34 225 ILE A C 1
ATOM 1796 O O . ILE A 1 225 ? -6.565 1.863 -24.332 1.00 59.34 225 ILE A O 1
ATOM 1800 N N . TYR A 1 226 ? -5.217 3.602 -23.926 1.00 63.50 226 TYR A N 1
ATOM 1801 C CA . TYR A 1 226 ? -3.974 2.867 -24.157 1.00 63.50 226 TYR A CA 1
ATOM 1802 C C . TYR A 1 226 ? -2.822 3.474 -23.351 1.00 63.50 226 TYR A C 1
ATOM 1804 O O . TYR A 1 226 ? -2.527 4.658 -23.498 1.00 63.50 226 TYR A O 1
ATOM 1812 N N . ASP A 1 227 ? -2.164 2.657 -22.521 1.00 66.69 227 ASP A N 1
ATOM 1813 C CA . ASP A 1 227 ? -0.982 3.064 -21.755 1.00 66.69 227 ASP A CA 1
ATOM 1814 C C . ASP A 1 227 ? 0.310 2.620 -22.453 1.00 66.69 227 ASP A C 1
ATOM 1816 O O . ASP A 1 227 ? 0.570 1.424 -22.656 1.00 66.69 227 ASP A O 1
ATOM 1820 N N . TYR A 1 228 ? 1.131 3.598 -22.832 1.00 64.81 228 TYR A N 1
ATOM 1821 C CA . TYR A 1 228 ? 2.402 3.373 -23.513 1.00 64.81 228 TYR A CA 1
ATOM 1822 C C . TYR A 1 228 ? 3.488 4.300 -22.959 1.00 64.81 228 TYR A C 1
ATOM 1824 O O . TYR A 1 228 ? 3.908 5.250 -23.628 1.00 64.81 228 TYR A O 1
ATOM 1832 N N . PRO A 1 229 ? 3.928 4.053 -21.712 1.00 64.19 229 PRO A N 1
ATOM 1833 C CA . PRO A 1 229 ? 4.877 4.918 -21.031 1.00 64.19 229 PRO A CA 1
ATOM 1834 C C . PRO A 1 229 ? 6.267 4.809 -21.662 1.00 64.19 229 PRO A C 1
ATOM 1836 O O . PRO A 1 229 ? 6.596 3.825 -22.330 1.00 64.19 229 PRO A O 1
ATOM 1839 N N . LEU A 1 230 ? 7.130 5.789 -21.377 1.00 63.12 230 LEU A N 1
ATOM 1840 C CA . LEU A 1 230 ? 8.496 5.840 -21.912 1.00 63.12 230 LEU A CA 1
ATOM 1841 C C . LEU A 1 230 ? 9.302 4.560 -21.621 1.00 63.12 230 LEU A C 1
ATOM 1843 O O . LEU A 1 230 ? 10.079 4.124 -22.465 1.00 63.12 230 LEU A O 1
ATOM 1847 N N . LYS A 1 231 ? 9.075 3.926 -20.461 1.00 62.97 231 LYS A N 1
ATOM 1848 C CA . LYS A 1 231 ? 9.681 2.636 -20.104 1.00 62.97 231 LYS A CA 1
ATOM 1849 C C . LYS A 1 231 ? 9.337 1.545 -21.124 1.00 62.97 231 LYS A C 1
ATOM 1851 O O . LYS A 1 231 ? 10.238 0.923 -21.674 1.00 62.97 231 LYS A O 1
ATOM 1856 N N . LYS A 1 232 ? 8.047 1.368 -21.424 1.00 64.56 232 LYS A N 1
ATOM 1857 C CA . LYS A 1 232 ? 7.565 0.377 -22.396 1.00 64.56 232 LYS A CA 1
ATOM 1858 C C . LYS A 1 232 ? 8.007 0.729 -23.819 1.00 64.56 232 LYS A C 1
ATOM 1860 O O . LYS A 1 232 ? 8.446 -0.140 -24.555 1.00 64.56 232 LYS A O 1
ATOM 1865 N N . PHE A 1 233 ? 8.000 2.017 -24.169 1.00 69.81 233 PHE A N 1
ATOM 1866 C CA . PHE A 1 233 ? 8.548 2.528 -25.432 1.00 69.81 233 PHE A CA 1
ATOM 1867 C C . PHE A 1 233 ? 10.038 2.177 -25.623 1.00 69.81 233 PHE A C 1
ATOM 1869 O O . PHE A 1 233 ? 10.458 1.842 -26.732 1.00 69.81 233 PHE A O 1
ATOM 1876 N N . ARG A 1 234 ? 10.837 2.231 -24.546 1.00 71.50 234 ARG A N 1
ATOM 1877 C CA . ARG A 1 234 ? 12.254 1.832 -24.541 1.00 71.50 234 ARG A CA 1
ATOM 1878 C C . ARG A 1 234 ? 12.439 0.320 -24.639 1.00 71.50 234 ARG A C 1
ATOM 1880 O O . ARG A 1 234 ? 13.276 -0.124 -25.427 1.00 71.50 234 ARG A O 1
ATOM 1887 N N . GLU A 1 235 ? 11.702 -0.440 -23.828 1.00 66.75 235 GLU A N 1
ATOM 1888 C CA . GLU A 1 235 ? 11.737 -1.911 -23.804 1.00 66.75 235 GLU A CA 1
ATOM 1889 C C . GLU A 1 235 ? 11.345 -2.503 -25.165 1.00 66.75 235 GLU A C 1
ATOM 1891 O O . GLU A 1 235 ? 12.005 -3.422 -25.641 1.00 66.75 235 GLU A O 1
ATOM 1896 N N . ASP A 1 236 ? 10.363 -1.901 -25.843 1.00 68.75 236 ASP A N 1
ATOM 1897 C CA . ASP A 1 236 ? 9.930 -2.278 -27.195 1.00 68.75 236 ASP A CA 1
ATOM 1898 C C . ASP A 1 236 ? 10.897 -1.788 -28.306 1.00 68.75 236 ASP A C 1
ATOM 1900 O O . ASP A 1 236 ? 10.612 -1.923 -29.501 1.00 68.75 236 ASP A O 1
ATOM 1904 N N . GLY A 1 237 ? 12.039 -1.196 -27.932 1.00 72.81 237 GLY A N 1
ATOM 1905 C CA . GLY A 1 237 ? 13.127 -0.828 -28.842 1.00 72.81 237 GLY A CA 1
ATOM 1906 C C . GLY A 1 237 ? 12.929 0.477 -29.617 1.00 72.81 237 GLY A C 1
ATOM 1907 O O . GLY A 1 237 ? 13.751 0.786 -30.473 1.00 72.81 237 GLY A O 1
ATOM 1908 N N . TYR A 1 238 ? 11.889 1.269 -29.339 1.00 72.75 238 TYR A N 1
ATOM 1909 C CA . TYR A 1 238 ? 11.591 2.501 -30.091 1.00 72.75 238 TYR A CA 1
ATOM 1910 C C . TYR A 1 238 ? 12.391 3.735 -29.638 1.00 72.75 238 TYR A C 1
ATOM 1912 O O . TYR A 1 238 ? 12.310 4.799 -30.259 1.00 72.75 238 TYR A O 1
ATOM 1920 N N . SER A 1 239 ? 13.167 3.618 -28.558 1.00 72.56 239 SER A N 1
ATOM 1921 C CA . SER A 1 239 ? 14.144 4.625 -28.140 1.00 72.56 239 SER A CA 1
ATOM 1922 C C . SER A 1 239 ? 15.568 4.124 -28.330 1.00 72.56 239 SER A C 1
ATOM 1924 O O . SER A 1 239 ? 15.814 2.930 -28.197 1.00 72.56 239 SER A O 1
ATOM 1926 N N . LYS A 1 240 ? 16.528 5.036 -28.503 1.00 77.38 240 LYS A N 1
ATOM 1927 C CA . LYS A 1 240 ? 17.957 4.718 -28.352 1.00 77.38 240 LYS A CA 1
ATOM 1928 C C . LYS A 1 240 ? 18.284 4.173 -26.955 1.00 77.38 240 LYS A C 1
ATOM 1930 O O . LYS A 1 240 ? 17.635 4.550 -25.977 1.00 77.38 240 LYS A O 1
ATOM 1935 N N . GLU A 1 241 ? 19.316 3.336 -26.850 1.00 75.75 241 GLU A N 1
ATOM 1936 C CA . GLU A 1 241 ? 19.808 2.851 -25.554 1.00 75.75 241 GLU A CA 1
ATOM 1937 C C . GLU A 1 241 ? 20.588 3.955 -24.845 1.00 75.75 241 GLU A C 1
ATOM 1939 O O . GLU A 1 241 ? 21.592 4.443 -25.365 1.00 75.75 241 GLU A O 1
ATOM 1944 N N . VAL A 1 242 ? 20.160 4.352 -23.649 1.00 75.38 242 VAL A N 1
ATOM 1945 C CA . VAL A 1 242 ? 20.821 5.436 -22.916 1.00 75.38 242 VAL A CA 1
ATOM 1946 C C . VAL A 1 242 ? 22.070 4.910 -22.206 1.00 75.38 242 VAL A C 1
ATOM 1948 O O . VAL A 1 242 ? 22.006 3.991 -21.392 1.00 75.38 242 VAL A O 1
ATOM 1951 N N . LYS A 1 243 ? 23.220 5.519 -22.497 1.00 74.69 243 LYS A N 1
ATOM 1952 C CA . LYS A 1 243 ? 24.519 5.242 -21.878 1.00 74.69 243 LYS A CA 1
ATOM 1953 C C . LYS A 1 243 ? 25.006 6.479 -21.138 1.00 74.69 243 LYS A C 1
ATOM 1955 O O . LYS A 1 243 ? 25.010 7.574 -21.691 1.00 74.69 243 LYS A O 1
ATOM 1960 N N . VAL A 1 244 ? 25.438 6.316 -19.893 1.00 71.88 244 VAL A N 1
ATOM 1961 C CA . VAL A 1 244 ? 26.031 7.408 -19.112 1.00 71.88 244 VAL A CA 1
ATOM 1962 C C . VAL A 1 244 ? 27.546 7.272 -19.173 1.00 71.88 244 VAL A C 1
ATOM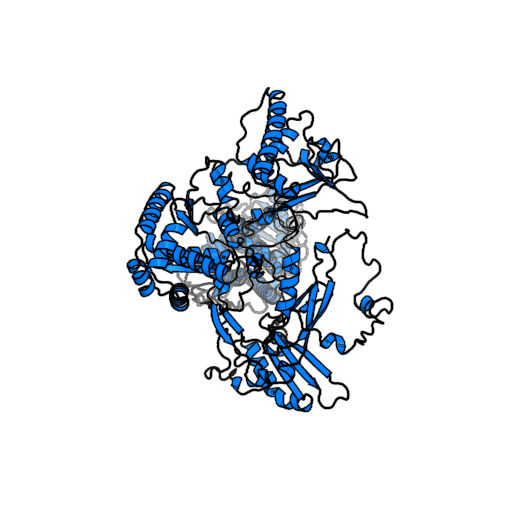 1964 O O . VAL A 1 244 ? 28.083 6.253 -18.750 1.00 71.88 244 VAL A O 1
ATOM 1967 N N . MET A 1 245 ? 28.223 8.296 -19.687 1.00 71.12 245 MET A N 1
ATOM 1968 C CA . MET A 1 245 ? 29.678 8.426 -19.626 1.00 71.12 245 MET A CA 1
ATOM 1969 C C . MET A 1 245 ? 30.059 9.415 -18.534 1.00 71.12 245 MET A C 1
ATOM 1971 O O . MET A 1 245 ? 29.497 10.508 -18.426 1.00 71.12 245 MET A O 1
ATOM 1975 N N . GLN A 1 246 ? 31.036 9.020 -17.725 1.00 68.81 246 GLN A N 1
ATOM 1976 C CA . GLN A 1 246 ? 31.531 9.802 -16.601 1.00 68.81 246 GLN A CA 1
ATOM 1977 C C . GLN A 1 246 ? 33.022 10.052 -16.786 1.00 68.81 246 GLN A C 1
ATOM 1979 O O . GLN A 1 246 ? 33.775 9.147 -17.137 1.00 68.81 246 GLN A O 1
ATOM 1984 N N . THR A 1 247 ? 33.451 11.290 -16.563 1.00 68.88 247 THR A N 1
ATOM 1985 C CA . THR A 1 247 ? 34.872 11.639 -16.592 1.00 68.88 247 THR A CA 1
ATOM 1986 C C . THR A 1 247 ? 35.153 12.849 -15.708 1.00 68.88 247 THR A C 1
ATOM 1988 O O . THR A 1 247 ? 34.309 13.740 -15.569 1.00 68.88 247 THR A O 1
ATOM 1991 N N . ASP A 1 248 ? 36.363 12.884 -15.154 1.00 69.19 248 ASP A N 1
ATOM 1992 C CA . ASP A 1 248 ? 36.920 14.018 -14.408 1.00 69.19 248 ASP A CA 1
ATOM 1993 C C . ASP A 1 248 ? 37.549 15.086 -15.324 1.00 69.19 248 ASP A C 1
ATOM 1995 O O . ASP A 1 248 ? 38.115 16.071 -14.851 1.00 69.19 248 ASP A O 1
ATOM 1999 N N . ALA A 1 249 ? 37.471 14.906 -16.648 1.00 73.88 249 ALA A N 1
ATOM 2000 C CA . ALA A 1 249 ? 38.033 15.842 -17.615 1.00 73.88 249 ALA A CA 1
ATOM 2001 C C . ALA A 1 249 ? 37.328 17.215 -17.599 1.00 73.88 249 ALA A C 1
ATOM 2003 O O . ALA A 1 249 ? 36.132 17.341 -17.308 1.00 73.88 249 ALA A O 1
ATOM 2004 N N . GLY A 1 250 ? 38.079 18.258 -17.971 1.00 81.44 250 GLY A N 1
ATOM 2005 C CA . GLY A 1 250 ? 37.567 19.625 -18.096 1.00 81.44 250 GLY A CA 1
ATOM 2006 C C . GLY A 1 250 ? 36.409 19.749 -19.097 1.00 81.44 250 GLY A C 1
ATOM 2007 O O . GLY A 1 250 ? 36.162 18.858 -19.909 1.00 81.44 250 GLY A O 1
ATOM 2008 N N . LEU A 1 251 ? 35.681 20.870 -19.052 1.00 83.50 251 LEU A N 1
ATOM 2009 C CA . LEU A 1 251 ? 34.497 21.122 -19.893 1.00 83.50 251 LEU A CA 1
ATOM 2010 C C . LEU A 1 251 ? 34.761 20.898 -21.392 1.00 83.50 251 LEU A C 1
ATOM 2012 O O . LEU A 1 251 ? 34.026 20.145 -22.031 1.00 83.50 251 LEU A O 1
ATOM 2016 N N . PHE A 1 252 ? 35.829 21.490 -21.930 1.00 89.25 252 PHE A N 1
ATOM 2017 C CA . PHE A 1 252 ? 36.193 21.325 -23.336 1.00 89.25 252 PHE A CA 1
ATOM 2018 C C . PHE A 1 252 ? 36.569 19.879 -23.694 1.00 89.25 252 PHE A C 1
ATOM 2020 O O . PHE A 1 252 ? 36.107 19.358 -24.705 1.00 89.25 252 PHE A O 1
ATOM 2027 N N . ASP A 1 253 ? 37.344 19.194 -22.849 1.00 87.56 253 ASP A N 1
ATOM 2028 C CA . ASP A 1 253 ? 37.773 17.813 -23.110 1.00 87.56 253 ASP A CA 1
ATOM 2029 C C . ASP A 1 253 ? 36.584 16.840 -23.124 1.00 87.56 253 ASP A C 1
ATOM 2031 O O . ASP A 1 253 ? 36.539 15.919 -23.941 1.00 87.56 253 ASP A O 1
ATOM 2035 N N . ARG A 1 254 ? 35.563 17.092 -22.296 1.00 86.44 254 ARG A N 1
ATOM 2036 C CA . ARG A 1 254 ? 34.287 16.358 -22.334 1.00 86.44 254 ARG A CA 1
ATOM 2037 C C . ARG A 1 254 ? 33.515 16.592 -23.624 1.00 86.44 254 ARG A C 1
ATOM 2039 O O . ARG A 1 254 ? 33.036 15.639 -24.239 1.00 86.44 254 ARG A O 1
ATOM 2046 N N . ALA A 1 255 ? 33.413 17.846 -24.055 1.00 89.62 255 ALA A N 1
ATOM 2047 C CA . ALA A 1 255 ? 32.789 18.170 -25.333 1.00 89.62 255 ALA A CA 1
ATOM 2048 C C . ALA A 1 255 ? 33.542 17.535 -26.508 1.00 89.62 255 ALA A C 1
ATOM 2050 O O . ALA A 1 255 ? 32.915 17.015 -27.430 1.00 89.62 255 ALA A O 1
ATOM 2051 N N . LEU A 1 256 ? 34.874 17.493 -26.443 1.00 91.19 256 LEU A N 1
ATOM 2052 C CA . LEU A 1 256 ? 35.706 16.863 -27.457 1.00 91.19 256 LEU A CA 1
ATOM 2053 C C . LEU A 1 256 ? 35.481 15.344 -27.523 1.00 91.19 256 LEU A C 1
ATOM 2055 O O . LEU A 1 256 ? 35.354 14.806 -28.617 1.00 91.19 256 LEU A O 1
ATOM 2059 N N . GLN A 1 257 ? 35.313 14.648 -26.394 1.00 89.62 257 GLN A N 1
ATOM 2060 C CA . GLN A 1 257 ? 34.914 13.230 -26.401 1.00 89.62 257 GLN A CA 1
ATOM 2061 C C . GLN A 1 257 ? 33.567 13.002 -27.115 1.00 89.62 257 GLN A C 1
ATOM 2063 O O . GLN A 1 257 ? 33.436 12.066 -27.906 1.00 89.62 257 GLN A O 1
ATOM 2068 N N . ALA A 1 258 ? 32.578 13.876 -26.898 1.00 89.38 258 ALA A N 1
ATOM 2069 C CA . ALA A 1 258 ? 31.292 13.802 -27.599 1.00 89.38 258 ALA A CA 1
ATOM 2070 C C . ALA A 1 258 ? 31.433 14.057 -29.113 1.00 89.38 258 ALA A C 1
ATOM 2072 O O . ALA A 1 258 ? 30.788 13.384 -29.921 1.00 89.38 258 ALA A O 1
ATOM 2073 N N . VAL A 1 259 ? 32.309 14.989 -29.500 1.00 93.19 259 VAL A N 1
ATOM 2074 C CA . VAL A 1 259 ? 32.669 15.275 -30.899 1.00 93.19 259 VAL A CA 1
ATOM 2075 C C . VAL A 1 259 ? 33.288 14.050 -31.575 1.00 93.19 259 VAL A C 1
ATOM 2077 O O . VAL A 1 259 ? 32.847 13.667 -32.661 1.00 93.19 259 VAL A O 1
ATOM 2080 N N . LEU A 1 260 ? 34.230 13.377 -30.907 1.00 92.44 260 LEU A N 1
ATOM 2081 C CA . LEU A 1 260 ? 34.866 12.156 -31.412 1.00 92.44 260 LEU A CA 1
ATOM 2082 C C . LEU A 1 260 ? 33.839 11.043 -31.667 1.00 92.44 260 LEU A C 1
ATOM 2084 O O . LEU A 1 260 ? 33.840 10.431 -32.735 1.00 92.44 260 LEU A O 1
ATOM 2088 N N . LEU A 1 261 ? 32.913 10.827 -30.730 1.00 90.25 261 LEU A N 1
ATOM 2089 C CA . LEU A 1 261 ? 31.854 9.822 -30.871 1.00 90.25 261 LEU A CA 1
ATOM 2090 C C . LEU A 1 261 ? 30.835 10.174 -31.960 1.00 90.25 261 LEU A C 1
ATOM 2092 O O . LEU A 1 261 ? 30.401 9.296 -32.708 1.00 90.25 261 LEU A O 1
ATOM 2096 N N . SER A 1 262 ? 30.459 11.450 -32.078 1.00 91.94 262 SER A N 1
ATOM 2097 C CA . SER A 1 262 ? 29.580 11.932 -33.151 1.00 91.94 262 SER A CA 1
ATOM 2098 C C . SER A 1 262 ? 30.199 11.683 -34.526 1.00 91.94 262 SER A C 1
ATOM 2100 O O . SER A 1 262 ? 29.523 11.178 -35.425 1.00 91.94 262 SER A O 1
ATOM 2102 N N . GLN A 1 263 ? 31.495 11.962 -34.684 1.00 93.31 263 GLN A N 1
ATOM 2103 C CA . GLN A 1 263 ? 32.180 11.735 -35.952 1.00 93.31 263 GLN A CA 1
ATOM 2104 C C . GLN A 1 263 ? 32.377 10.249 -36.257 1.00 93.31 263 GLN A C 1
ATOM 2106 O O . GLN A 1 263 ? 32.179 9.822 -37.393 1.00 93.31 263 GLN A O 1
ATOM 2111 N N . TYR A 1 264 ? 32.689 9.444 -35.242 1.00 92.06 264 TYR A N 1
ATOM 2112 C CA . TYR A 1 264 ? 32.774 7.994 -35.385 1.00 92.06 264 TYR A CA 1
ATOM 2113 C C . TYR A 1 264 ? 31.457 7.391 -35.897 1.00 92.06 264 TYR A C 1
ATOM 2115 O O . TYR A 1 264 ? 31.454 6.663 -36.887 1.00 92.06 264 TYR A O 1
ATOM 2123 N N . ARG A 1 265 ? 30.318 7.775 -35.307 1.00 91.56 265 ARG A N 1
ATOM 2124 C CA . ARG A 1 265 ? 28.980 7.338 -35.751 1.00 91.56 265 ARG A CA 1
ATOM 2125 C C . ARG A 1 265 ? 28.694 7.699 -37.203 1.00 91.56 265 ARG A C 1
ATOM 2127 O O . ARG A 1 265 ? 28.167 6.873 -37.941 1.00 91.56 265 ARG A O 1
ATOM 2134 N N . ARG A 1 266 ? 29.060 8.913 -37.623 1.00 90.62 266 ARG A N 1
ATOM 2135 C CA . ARG A 1 266 ? 28.916 9.345 -39.019 1.00 90.62 266 ARG A CA 1
ATOM 2136 C C . ARG A 1 266 ? 29.688 8.417 -39.962 1.00 90.62 266 ARG A C 1
ATOM 2138 O O . ARG A 1 266 ? 29.118 7.944 -40.937 1.00 90.62 266 ARG A O 1
ATOM 2145 N N . LYS A 1 267 ? 30.940 8.087 -39.629 1.00 91.25 267 LYS A N 1
ATOM 2146 C CA . LYS A 1 267 ? 31.764 7.163 -40.428 1.00 91.25 267 LYS A CA 1
ATOM 2147 C C . LYS A 1 267 ? 31.183 5.747 -40.488 1.00 91.25 267 LYS A C 1
ATOM 2149 O O . LYS A 1 267 ? 31.241 5.116 -41.539 1.00 91.25 267 LYS A O 1
ATOM 2154 N N . ILE A 1 268 ? 30.594 5.258 -39.395 1.00 90.50 268 ILE A N 1
ATOM 2155 C CA . ILE A 1 268 ? 29.905 3.959 -39.367 1.00 90.50 268 ILE A CA 1
ATOM 2156 C C . ILE A 1 268 ? 28.663 3.964 -40.275 1.00 90.50 268 ILE A C 1
ATOM 2158 O O . ILE A 1 268 ? 28.464 3.018 -41.040 1.00 90.50 268 ILE A O 1
ATOM 2162 N N . PHE A 1 269 ? 27.869 5.039 -40.272 1.00 88.88 269 PHE A N 1
ATOM 2163 C CA . PHE A 1 269 ? 26.756 5.191 -41.216 1.00 88.88 269 PHE A CA 1
ATOM 2164 C C . PHE A 1 269 ? 27.230 5.249 -42.674 1.00 88.88 269 PHE A C 1
ATOM 2166 O O . PHE A 1 269 ? 26.687 4.539 -43.521 1.00 88.88 269 PHE A O 1
ATOM 2173 N N . GLU A 1 270 ? 28.281 6.019 -42.962 1.00 88.12 270 GLU A N 1
ATOM 2174 C CA . GLU A 1 270 ? 28.866 6.134 -44.305 1.00 88.12 270 GLU A CA 1
ATOM 2175 C C . GLU A 1 270 ? 29.380 4.781 -44.821 1.00 88.12 270 GLU A C 1
ATOM 2177 O O . GLU A 1 270 ? 29.100 4.410 -45.965 1.00 88.12 270 GLU A O 1
ATOM 2182 N N . LYS A 1 271 ? 30.047 3.995 -43.963 1.00 87.88 271 LYS A N 1
ATOM 2183 C CA . LYS A 1 271 ? 30.488 2.624 -44.272 1.00 87.88 271 LYS A CA 1
ATOM 2184 C C . LYS A 1 271 ? 29.317 1.722 -44.683 1.00 87.88 271 LYS A C 1
ATOM 2186 O O . LYS A 1 271 ? 29.465 0.893 -45.579 1.00 87.88 271 LYS A O 1
ATOM 2191 N N . ASN A 1 272 ? 28.146 1.937 -44.086 1.00 84.56 272 ASN A N 1
ATOM 2192 C CA . ASN A 1 272 ? 26.908 1.210 -44.371 1.00 84.56 272 ASN A CA 1
ATOM 2193 C C . ASN A 1 272 ? 26.032 1.886 -45.444 1.00 84.56 272 ASN A C 1
ATOM 2195 O O . ASN A 1 272 ? 24.876 1.513 -45.624 1.00 84.56 272 ASN A O 1
ATOM 2199 N N . LYS A 1 273 ? 26.581 2.849 -46.204 1.00 85.62 273 LYS A N 1
ATOM 2200 C CA . LYS A 1 273 ? 25.895 3.582 -47.290 1.00 85.62 273 LYS A CA 1
ATOM 2201 C C . LYS A 1 273 ? 24.659 4.366 -46.828 1.00 85.62 273 LYS A C 1
ATOM 2203 O O . LYS A 1 273 ? 23.766 4.645 -47.628 1.00 85.62 273 LYS A O 1
ATOM 2208 N N . LEU A 1 274 ? 24.626 4.753 -45.556 1.00 84.00 274 LEU A N 1
ATOM 2209 C CA . LEU A 1 274 ? 23.577 5.576 -44.970 1.00 84.00 274 LEU A CA 1
ATOM 2210 C C . LEU A 1 274 ? 24.074 7.015 -44.836 1.00 84.00 274 LEU A C 1
ATOM 2212 O O . LEU A 1 274 ? 25.072 7.285 -44.171 1.00 84.00 274 LEU A O 1
ATOM 2216 N N . VAL A 1 275 ? 23.367 7.959 -45.458 1.00 82.44 275 VAL A N 1
ATOM 2217 C CA . VAL A 1 275 ? 23.720 9.384 -45.384 1.00 82.44 275 VAL A CA 1
ATOM 2218 C C . VAL A 1 275 ? 23.020 10.017 -44.187 1.00 82.44 275 VAL A C 1
ATOM 2220 O O . VAL A 1 275 ? 21.983 10.665 -44.313 1.00 82.44 275 VAL A O 1
ATOM 2223 N N . ILE A 1 276 ? 23.578 9.768 -43.003 1.00 83.81 276 ILE A N 1
ATOM 2224 C CA . ILE A 1 276 ? 23.025 10.208 -41.720 1.00 83.81 276 ILE A CA 1
ATOM 2225 C C . ILE A 1 276 ? 24.072 11.026 -40.966 1.00 83.81 276 ILE A C 1
ATOM 2227 O O . ILE A 1 276 ? 25.203 10.581 -40.769 1.00 83.81 276 ILE A O 1
ATOM 2231 N N . LYS A 1 277 ? 23.673 12.210 -40.485 1.00 86.31 277 LYS A N 1
ATOM 2232 C CA . LYS A 1 277 ? 24.514 13.067 -39.640 1.00 86.31 277 LYS A CA 1
ATOM 2233 C C . LYS A 1 277 ? 24.098 12.977 -38.161 1.00 86.31 277 LYS A C 1
ATOM 2235 O O . LYS A 1 277 ? 22.947 13.255 -37.824 1.00 86.31 277 LYS A O 1
ATOM 2240 N N . PRO A 1 278 ? 25.012 12.616 -37.252 1.00 87.56 278 PRO A N 1
ATOM 2241 C CA . PRO A 1 278 ? 24.779 12.735 -35.816 1.00 87.56 278 PRO A CA 1
ATOM 2242 C C . PRO A 1 278 ? 24.926 14.190 -35.341 1.00 87.56 278 PRO A C 1
ATOM 2244 O O . PRO A 1 278 ? 25.845 14.897 -35.765 1.00 87.56 278 PRO A O 1
ATOM 2247 N N . VAL A 1 279 ? 24.047 14.623 -34.433 1.00 86.12 279 VAL A N 1
ATOM 2248 C CA . VAL A 1 279 ? 24.001 15.989 -33.873 1.00 86.12 279 VAL A CA 1
ATOM 2249 C C . VAL A 1 279 ? 24.280 15.950 -32.368 1.00 86.12 279 VAL A C 1
ATOM 2251 O O . VAL A 1 279 ? 23.848 15.022 -31.683 1.00 86.12 279 VAL A O 1
ATOM 2254 N N . ILE A 1 280 ? 25.006 16.947 -31.858 1.00 87.94 280 ILE A N 1
ATOM 2255 C CA . ILE A 1 280 ? 25.353 17.103 -30.438 1.00 87.94 280 ILE A CA 1
ATOM 2256 C C . ILE A 1 280 ? 24.543 18.250 -29.831 1.00 87.94 280 ILE A C 1
ATOM 2258 O O . ILE A 1 280 ? 24.425 19.316 -30.432 1.00 87.94 280 ILE A O 1
ATOM 2262 N N . LEU A 1 281 ? 24.025 18.042 -28.621 1.00 85.31 281 LEU A N 1
ATOM 2263 C CA . LEU A 1 281 ? 23.357 19.068 -27.824 1.00 85.31 281 LEU A CA 1
ATOM 2264 C C . LEU A 1 281 ? 24.197 19.386 -26.582 1.00 85.31 281 LEU A C 1
ATOM 2266 O O . LEU A 1 281 ? 24.394 18.515 -25.734 1.00 85.31 281 LEU A O 1
ATOM 2270 N N . PHE A 1 282 ? 24.648 20.633 -26.458 1.00 85.88 282 PHE A N 1
ATOM 2271 C CA . PHE A 1 282 ? 25.287 21.158 -25.256 1.00 85.88 282 PHE A CA 1
ATOM 2272 C C . PHE A 1 282 ? 24.293 21.997 -24.456 1.00 85.88 282 PHE A C 1
ATOM 2274 O O . PHE A 1 282 ? 23.681 22.927 -24.982 1.00 85.88 282 PHE A O 1
ATOM 2281 N N . LYS A 1 283 ? 24.147 21.662 -23.171 1.00 79.12 283 LYS A N 1
ATOM 2282 C CA . LYS A 1 283 ? 23.255 22.362 -22.244 1.00 79.12 283 LYS A CA 1
ATOM 2283 C C . LYS A 1 283 ? 24.035 23.129 -21.181 1.00 79.12 283 LYS A C 1
ATOM 2285 O O . LYS A 1 283 ? 25.028 22.623 -20.655 1.00 79.12 283 LYS A O 1
ATOM 2290 N N . SER A 1 284 ? 23.542 24.312 -20.827 1.00 79.75 284 SER A N 1
ATOM 2291 C CA . SER A 1 284 ? 24.085 25.158 -19.753 1.00 79.75 284 SER A CA 1
ATOM 2292 C C . SER A 1 284 ? 22.972 25.688 -18.850 1.00 79.75 284 SER A C 1
ATOM 2294 O O . SER A 1 284 ? 21.820 25.755 -19.272 1.00 79.75 284 SER A O 1
ATOM 2296 N N . LYS A 1 285 ? 23.285 26.091 -17.610 1.00 74.94 285 LYS A N 1
ATOM 2297 C CA . LYS A 1 285 ? 22.251 26.563 -16.669 1.00 74.94 285 LYS A CA 1
ATOM 2298 C C . LYS A 1 285 ? 21.768 27.968 -16.994 1.00 74.94 285 LYS A C 1
ATOM 2300 O O . LYS A 1 285 ? 20.630 28.316 -16.706 1.00 74.94 285 LYS A O 1
ATOM 2305 N N . THR A 1 286 ? 22.639 28.790 -17.574 1.00 79.12 286 THR A N 1
ATOM 2306 C CA . THR A 1 286 ? 22.325 30.180 -17.910 1.00 79.12 286 THR A CA 1
ATOM 2307 C C . THR A 1 286 ? 22.724 30.510 -19.343 1.00 79.12 286 THR A C 1
ATOM 2309 O O . THR A 1 286 ? 23.664 29.933 -19.891 1.00 79.12 286 THR A O 1
ATOM 2312 N N . ILE A 1 287 ? 22.031 31.481 -19.950 1.00 81.31 287 ILE A N 1
ATOM 2313 C CA . ILE A 1 287 ? 22.353 31.997 -21.296 1.00 81.31 287 ILE A CA 1
ATOM 2314 C C . ILE A 1 287 ? 23.796 32.492 -21.350 1.00 81.31 287 ILE A C 1
ATOM 2316 O O . ILE A 1 287 ? 24.481 32.300 -22.350 1.00 81.31 287 ILE A O 1
ATOM 2320 N N . ASN A 1 288 ? 24.270 33.097 -20.262 1.00 83.56 288 ASN A N 1
ATOM 2321 C CA . ASN A 1 288 ? 25.637 33.581 -20.179 1.00 83.56 288 ASN A CA 1
ATOM 2322 C C . ASN A 1 288 ? 26.653 32.429 -20.204 1.00 83.56 288 ASN A C 1
ATOM 2324 O O . ASN A 1 288 ? 27.595 32.475 -20.984 1.00 83.56 288 ASN A O 1
ATOM 2328 N N . GLU A 1 289 ? 26.435 31.369 -19.420 1.00 84.00 289 GLU A N 1
ATOM 2329 C CA . GLU A 1 289 ? 27.283 30.167 -19.462 1.00 84.00 289 GLU A CA 1
ATOM 2330 C C . GLU A 1 289 ? 27.280 29.504 -20.844 1.00 84.00 289 GLU A C 1
ATOM 2332 O O . GLU A 1 289 ? 28.338 29.115 -21.331 1.00 84.00 289 GLU A O 1
ATOM 2337 N N . SER A 1 290 ? 26.109 29.415 -21.485 1.00 86.06 290 SER A N 1
ATOM 2338 C CA . SER A 1 290 ? 25.964 28.838 -22.828 1.00 86.06 290 SER A CA 1
ATOM 2339 C C . SER A 1 290 ? 26.791 29.605 -23.859 1.00 86.06 290 SER A C 1
ATOM 2341 O O . SER A 1 290 ? 27.555 28.995 -24.600 1.00 86.06 290 SER A O 1
ATOM 2343 N N . LYS A 1 291 ? 26.710 30.943 -23.849 1.00 87.06 291 LYS A N 1
ATOM 2344 C CA . LYS A 1 291 ? 27.483 31.810 -24.751 1.00 87.06 291 LYS A CA 1
ATOM 2345 C C . LYS A 1 291 ? 28.986 31.722 -24.501 1.00 87.06 291 LYS A C 1
ATOM 2347 O O . LYS A 1 291 ? 29.753 31.573 -25.446 1.00 87.06 291 LYS A O 1
ATOM 2352 N N . VAL A 1 292 ? 29.406 31.776 -23.235 1.00 90.44 292 VAL A N 1
ATOM 2353 C CA . VAL A 1 292 ? 30.826 31.660 -22.864 1.00 90.44 292 VAL A CA 1
ATOM 2354 C C . VAL A 1 292 ? 31.392 30.319 -23.333 1.00 90.44 292 VAL A C 1
ATOM 2356 O O . VAL A 1 292 ? 32.483 30.272 -23.902 1.00 90.44 292 VAL A O 1
ATOM 2359 N N . PHE A 1 293 ? 30.639 29.234 -23.148 1.00 91.31 293 PHE A N 1
ATOM 2360 C CA . PHE A 1 293 ? 31.072 27.912 -23.580 1.00 91.31 293 PHE A CA 1
ATOM 2361 C C . PHE A 1 293 ? 31.016 27.725 -25.103 1.00 91.31 293 PHE A C 1
ATOM 2363 O O . PHE A 1 293 ? 31.881 27.056 -25.657 1.00 91.31 293 PHE A O 1
ATOM 2370 N N . GLU A 1 294 ? 30.049 28.326 -25.798 1.00 92.56 294 GLU A N 1
ATOM 2371 C CA . GLU A 1 294 ? 29.985 28.345 -27.267 1.00 92.56 294 GLU A CA 1
ATOM 2372 C C . GLU A 1 294 ? 31.252 28.975 -27.866 1.00 92.56 294 GLU A C 1
ATOM 2374 O O . GLU A 1 294 ? 31.891 28.387 -28.744 1.00 92.56 294 GLU A O 1
ATOM 2379 N N . GLU A 1 295 ? 31.679 30.124 -27.334 1.00 92.25 295 GLU A N 1
ATOM 2380 C CA . GLU A 1 295 ? 32.923 30.784 -27.740 1.00 92.25 295 GLU A CA 1
ATOM 2381 C C . GLU A 1 295 ? 34.164 29.931 -27.427 1.00 92.25 295 GLU A C 1
ATOM 2383 O O . GLU A 1 295 ? 35.051 29.784 -28.278 1.00 92.25 295 GLU A O 1
ATOM 2388 N N . GLU A 1 296 ? 34.222 29.337 -26.229 1.00 93.94 296 GLU A N 1
ATOM 2389 C CA . GLU A 1 296 ? 35.298 28.426 -25.820 1.00 93.94 296 GLU A CA 1
ATOM 2390 C C . GLU A 1 296 ? 35.379 27.203 -26.746 1.00 93.94 296 GLU A C 1
ATOM 2392 O O . GLU A 1 296 ? 36.464 26.853 -27.215 1.00 93.94 296 GLU A O 1
ATOM 2397 N N . PHE A 1 297 ? 34.238 26.591 -27.065 1.00 95.31 297 PHE A N 1
ATOM 2398 C CA . PHE A 1 297 ? 34.134 25.418 -27.926 1.00 95.31 297 PHE A CA 1
ATOM 2399 C C . PHE A 1 297 ? 34.595 25.721 -29.350 1.00 95.31 297 PHE A C 1
ATOM 2401 O O . PHE A 1 297 ? 35.460 25.017 -29.872 1.00 95.31 297 PHE A O 1
ATOM 2408 N N . ILE A 1 298 ? 34.081 26.789 -29.970 1.00 94.06 298 ILE A N 1
ATOM 2409 C CA . ILE A 1 298 ? 34.455 27.172 -31.341 1.00 94.06 298 ILE A CA 1
ATOM 2410 C C . ILE A 1 298 ? 35.956 27.468 -31.415 1.00 94.06 298 ILE A C 1
ATOM 2412 O O . ILE A 1 298 ? 36.644 27.019 -32.339 1.00 94.06 298 ILE A O 1
ATOM 2416 N N . LYS A 1 299 ? 36.492 28.191 -30.424 1.00 93.69 299 LYS A N 1
ATOM 2417 C CA . LYS A 1 299 ? 37.927 28.481 -30.339 1.00 93.69 299 LYS A CA 1
ATOM 2418 C C . LYS A 1 299 ? 38.749 27.210 -30.130 1.00 93.69 299 LYS A C 1
ATOM 2420 O O . LYS A 1 299 ? 39.806 27.066 -30.746 1.00 93.69 299 LYS A O 1
ATOM 2425 N N . GLY A 1 300 ? 38.279 26.297 -29.286 1.00 93.31 300 GLY A N 1
ATOM 2426 C CA . GLY A 1 300 ? 38.948 25.036 -28.999 1.00 93.31 300 GLY A CA 1
ATOM 2427 C C . GLY A 1 300 ? 38.965 24.082 -30.196 1.00 93.31 300 GLY A C 1
ATOM 2428 O O . GLY A 1 300 ? 40.017 23.523 -30.495 1.00 93.31 300 GLY A O 1
ATOM 2429 N N . ILE A 1 301 ? 37.860 23.960 -30.940 1.00 95.25 301 ILE A N 1
ATOM 2430 C CA . ILE A 1 301 ? 37.798 23.181 -32.188 1.00 95.25 301 ILE A CA 1
ATOM 2431 C C . ILE A 1 301 ? 38.738 23.779 -33.234 1.00 95.25 301 ILE A C 1
ATOM 2433 O O . ILE A 1 301 ? 39.569 23.066 -33.794 1.00 95.25 301 ILE A O 1
ATOM 2437 N N . ARG A 1 302 ? 38.696 25.101 -33.441 1.00 93.69 302 ARG A N 1
ATOM 2438 C CA . ARG A 1 302 ? 39.573 25.788 -34.404 1.00 93.69 302 ARG A CA 1
ATOM 2439 C C . ARG A 1 302 ? 41.065 25.600 -34.107 1.00 93.69 302 ARG A C 1
ATOM 2441 O O . ARG A 1 302 ? 41.862 25.553 -35.036 1.00 93.69 302 ARG A O 1
ATOM 2448 N N . ASN A 1 303 ? 41.434 25.486 -32.832 1.00 93.56 303 ASN A N 1
ATOM 2449 C CA . ASN A 1 303 ? 42.819 25.304 -32.386 1.00 93.56 303 ASN A CA 1
ATOM 2450 C C . ASN A 1 303 ? 43.169 23.839 -32.067 1.00 93.56 303 ASN A C 1
ATOM 2452 O O . ASN A 1 303 ? 44.206 23.575 -31.454 1.00 93.56 303 ASN A O 1
ATOM 2456 N N . LEU A 1 304 ? 42.311 22.886 -32.444 1.00 94.38 304 LEU A N 1
ATOM 2457 C CA . LEU A 1 304 ? 42.525 21.466 -32.182 1.00 94.38 304 LEU A CA 1
ATOM 2458 C C . LEU A 1 304 ? 43.792 20.960 -32.891 1.00 94.38 304 LEU A C 1
ATOM 2460 O O . LEU A 1 304 ? 44.077 21.336 -34.025 1.00 94.38 304 LEU A O 1
ATOM 2464 N N . THR A 1 305 ? 44.556 20.094 -32.222 1.00 93.88 305 THR A N 1
ATOM 2465 C CA . THR A 1 305 ? 45.801 19.516 -32.754 1.00 93.88 305 THR A CA 1
ATOM 2466 C C . THR A 1 305 ? 45.821 18.002 -32.581 1.00 93.88 305 THR A C 1
ATOM 2468 O O . THR A 1 305 ? 45.208 17.470 -31.653 1.00 93.88 305 THR A O 1
ATOM 2471 N N . ALA A 1 306 ? 46.583 17.304 -33.432 1.00 91.75 306 ALA A N 1
ATOM 2472 C CA . ALA A 1 306 ? 46.747 15.851 -33.344 1.00 91.75 306 ALA A CA 1
ATOM 2473 C C . ALA A 1 306 ? 47.293 15.423 -31.969 1.00 91.75 306 ALA A C 1
ATOM 2475 O O . ALA A 1 306 ? 46.823 14.444 -31.396 1.00 91.75 306 ALA A O 1
ATOM 2476 N N . LYS A 1 307 ? 48.190 16.230 -31.379 1.00 90.88 307 LYS A N 1
ATOM 2477 C CA . LYS A 1 307 ? 48.722 16.016 -30.025 1.00 90.88 307 LYS A CA 1
ATOM 2478 C C . LYS A 1 307 ? 47.614 15.939 -28.969 1.00 90.88 307 LYS A C 1
ATOM 2480 O O . LYS A 1 307 ? 47.630 15.036 -28.138 1.00 90.88 307 LYS A O 1
ATOM 2485 N N . LYS A 1 308 ? 46.633 16.846 -29.022 1.00 89.81 308 LYS A N 1
ATOM 2486 C CA . LYS A 1 308 ? 45.510 16.855 -28.074 1.00 89.81 308 LYS A CA 1
ATOM 2487 C C . LYS A 1 308 ? 44.640 15.599 -28.207 1.00 89.81 308 LYS A C 1
ATOM 2489 O O . LYS A 1 308 ? 44.167 15.079 -27.201 1.00 89.81 308 LYS A O 1
ATOM 2494 N N . LEU A 1 309 ? 44.467 15.074 -29.425 1.00 90.12 309 LEU A N 1
ATOM 2495 C CA . LEU A 1 309 ? 43.767 13.803 -29.638 1.00 90.12 309 LEU A CA 1
ATOM 2496 C C . LEU A 1 309 ? 44.552 12.610 -29.081 1.00 90.12 309 LEU A C 1
ATOM 2498 O O . LEU A 1 309 ? 43.953 11.736 -28.459 1.00 90.12 309 LEU A O 1
ATOM 2502 N N . SER A 1 310 ? 45.879 12.596 -29.232 1.00 86.00 310 SER A N 1
ATOM 2503 C CA . SER A 1 310 ? 46.734 11.561 -28.634 1.00 86.00 310 SER A CA 1
ATOM 2504 C C . SER A 1 310 ? 46.670 11.567 -27.102 1.00 86.00 310 SER A C 1
ATOM 2506 O O . SER A 1 310 ? 46.620 10.504 -26.490 1.00 86.00 310 SER A O 1
ATOM 2508 N N . GLU A 1 311 ? 46.613 12.745 -26.472 1.00 86.75 311 GLU A N 1
ATOM 2509 C CA . GLU A 1 311 ? 46.437 12.882 -25.016 1.00 86.75 311 GLU A CA 1
ATOM 2510 C C . GLU A 1 311 ? 45.087 12.309 -24.540 1.00 86.75 311 GLU A C 1
ATOM 2512 O O . GLU A 1 311 ? 45.020 11.629 -23.512 1.00 86.75 311 GLU A O 1
ATOM 2517 N N . ILE A 1 312 ? 44.011 12.525 -25.306 1.00 84.56 312 ILE A N 1
ATOM 2518 C CA . ILE A 1 312 ? 42.683 11.960 -25.012 1.00 84.56 312 ILE A CA 1
ATOM 2519 C C . ILE A 1 312 ? 42.670 10.443 -25.217 1.00 84.56 312 ILE A C 1
ATOM 2521 O O . ILE A 1 312 ? 42.122 9.724 -24.387 1.00 84.56 312 ILE A O 1
ATOM 2525 N N . SER A 1 313 ? 43.318 9.943 -26.272 1.00 82.81 313 SER A N 1
ATOM 2526 C CA . SER A 1 313 ? 43.466 8.503 -26.505 1.00 82.81 313 SER A CA 1
ATOM 2527 C C . SER A 1 313 ? 44.219 7.814 -25.365 1.00 82.81 313 SER A C 1
ATOM 2529 O O . SER A 1 313 ? 43.832 6.729 -24.946 1.00 82.81 313 SER A O 1
ATOM 2531 N N . ALA A 1 314 ? 45.278 8.441 -24.842 1.00 80.19 314 ALA A N 1
ATOM 2532 C CA . ALA A 1 314 ? 46.085 7.882 -23.756 1.00 80.19 314 ALA A CA 1
ATOM 2533 C C . ALA A 1 314 ? 45.367 7.900 -22.395 1.00 80.19 314 ALA A C 1
ATOM 2535 O O . ALA A 1 314 ? 45.653 7.073 -21.532 1.00 80.19 314 ALA A O 1
ATOM 2536 N N . SER A 1 315 ? 44.436 8.838 -22.199 1.00 72.81 315 SER A N 1
ATOM 2537 C CA . SER A 1 315 ? 43.639 8.977 -20.971 1.00 72.81 315 SER A CA 1
ATOM 2538 C C . SER A 1 315 ? 42.274 8.279 -21.037 1.00 72.81 315 SER A C 1
ATOM 2540 O O . SER A 1 315 ? 41.514 8.318 -20.066 1.00 72.81 315 SER A O 1
ATOM 2542 N N . ALA A 1 316 ? 41.957 7.608 -22.150 1.00 69.75 316 ALA A N 1
ATOM 2543 C CA . ALA A 1 316 ? 40.691 6.917 -22.351 1.00 69.75 316 ALA A CA 1
ATOM 2544 C C . ALA A 1 316 ? 40.581 5.660 -21.469 1.00 69.75 316 ALA A C 1
ATOM 2546 O O . ALA A 1 316 ? 41.105 4.592 -21.786 1.00 69.75 316 ALA A O 1
ATOM 2547 N N . GLN A 1 317 ? 39.851 5.777 -20.360 1.00 63.66 317 GLN A N 1
ATOM 2548 C CA . GLN A 1 317 ? 39.474 4.629 -19.528 1.00 63.66 317 GLN A CA 1
ATOM 2549 C C . GLN A 1 317 ? 38.252 3.878 -20.091 1.00 63.66 317 GLN A C 1
ATOM 2551 O O . GLN A 1 317 ? 38.119 2.679 -19.860 1.00 63.66 317 GLN A O 1
ATOM 2556 N N . ASP A 1 318 ? 37.404 4.564 -20.866 1.00 67.69 318 ASP A N 1
ATOM 2557 C CA . ASP A 1 318 ? 36.158 4.041 -21.442 1.00 67.69 318 ASP A CA 1
ATOM 2558 C C . ASP A 1 318 ? 36.402 3.209 -22.717 1.00 67.69 318 ASP A C 1
ATOM 2560 O O . ASP A 1 318 ? 37.095 3.647 -23.642 1.00 67.69 318 ASP A O 1
ATOM 2564 N N . ASP A 1 319 ? 35.798 2.020 -22.791 1.00 72.06 319 ASP A N 1
ATOM 2565 C CA . ASP A 1 319 ? 35.946 1.098 -23.926 1.00 72.06 319 ASP A CA 1
ATOM 2566 C C . ASP A 1 319 ? 35.351 1.641 -25.238 1.00 72.06 319 ASP A C 1
ATOM 2568 O O . ASP A 1 319 ? 35.783 1.252 -26.323 1.00 72.06 319 ASP A O 1
ATOM 2572 N N . THR A 1 320 ? 34.404 2.580 -25.179 1.00 78.88 320 THR A N 1
ATOM 2573 C CA . THR A 1 320 ? 33.809 3.222 -26.361 1.00 78.88 320 THR A CA 1
ATOM 2574 C C . THR A 1 320 ? 34.797 4.159 -27.048 1.00 78.88 320 THR A C 1
ATOM 2576 O O . THR A 1 320 ? 34.888 4.171 -28.274 1.00 78.88 320 THR A O 1
ATOM 2579 N N . LEU A 1 321 ? 35.560 4.942 -26.278 1.00 82.50 321 LEU A N 1
ATOM 2580 C CA . LEU A 1 321 ? 36.556 5.856 -26.845 1.00 82.50 321 LEU A CA 1
ATOM 2581 C C . LEU A 1 321 ? 37.729 5.090 -27.462 1.00 82.50 321 LEU A C 1
ATOM 2583 O O . LEU A 1 321 ? 38.215 5.495 -28.516 1.00 82.50 321 LEU A O 1
ATOM 2587 N N . LYS A 1 322 ? 38.126 3.951 -26.878 1.00 84.06 322 LYS A N 1
ATOM 2588 C CA . LYS A 1 322 ? 39.137 3.061 -27.476 1.00 84.06 322 LYS A CA 1
ATOM 2589 C C . LYS A 1 322 ? 38.710 2.578 -28.863 1.00 84.06 322 LYS A C 1
ATOM 2591 O O . LYS A 1 322 ? 39.488 2.706 -29.802 1.00 84.06 322 LYS A O 1
ATOM 2596 N N . LYS A 1 323 ? 37.445 2.163 -29.026 1.00 85.88 323 LYS A N 1
ATOM 2597 C CA . LYS A 1 323 ? 36.885 1.754 -30.330 1.00 85.88 323 LYS A CA 1
ATOM 2598 C C . LYS A 1 323 ? 36.986 2.839 -31.403 1.00 85.88 323 LYS A C 1
ATOM 2600 O O . LYS A 1 323 ? 37.175 2.514 -32.572 1.00 85.88 323 LYS A O 1
ATOM 2605 N N . VAL A 1 324 ? 36.879 4.120 -31.031 1.00 89.12 324 VAL A N 1
ATOM 2606 C CA . VAL A 1 324 ? 37.056 5.230 -31.983 1.00 89.12 324 VAL A CA 1
ATOM 2607 C C . VAL A 1 324 ? 38.480 5.228 -32.536 1.00 89.12 324 VAL A C 1
ATOM 2609 O O . VAL A 1 324 ? 38.659 5.253 -33.751 1.00 89.12 324 VAL A O 1
ATOM 2612 N N . PHE A 1 325 ? 39.490 5.170 -31.666 1.00 89.12 325 PHE A N 1
ATOM 2613 C CA . PHE A 1 325 ? 40.893 5.204 -32.086 1.00 89.12 325 PHE A CA 1
ATOM 2614 C C . PHE A 1 325 ? 41.320 3.912 -32.797 1.00 89.12 325 PHE A C 1
ATOM 2616 O O . PHE A 1 325 ? 41.959 3.993 -33.844 1.00 89.12 325 PHE A O 1
ATOM 2623 N N . GLU A 1 326 ? 40.861 2.746 -32.335 1.00 88.06 326 GLU A N 1
ATOM 2624 C CA . GLU A 1 326 ? 41.040 1.467 -33.040 1.00 88.06 326 GLU A CA 1
ATOM 2625 C C . GLU A 1 326 ? 40.439 1.510 -34.453 1.00 88.06 326 GLU A C 1
ATOM 2627 O O . GLU A 1 326 ? 41.035 1.018 -35.411 1.00 88.06 326 GLU A O 1
ATOM 2632 N N . TYR A 1 327 ? 39.268 2.134 -34.624 1.00 89.44 327 TYR A N 1
ATOM 2633 C CA . TYR A 1 327 ? 38.668 2.311 -35.944 1.00 89.44 327 TYR A CA 1
ATOM 2634 C C . TYR A 1 327 ? 39.514 3.214 -36.848 1.00 89.44 327 TYR A C 1
ATOM 2636 O O . TYR A 1 327 ? 39.673 2.902 -38.031 1.00 89.44 327 TYR A O 1
ATOM 2644 N N . LEU A 1 328 ? 40.058 4.318 -36.325 1.00 89.25 328 LEU A N 1
ATOM 2645 C CA . LEU A 1 328 ? 40.935 5.209 -37.095 1.00 89.25 328 LEU A CA 1
ATOM 2646 C C . LEU A 1 328 ? 42.195 4.472 -37.567 1.00 89.25 328 LEU A C 1
ATOM 2648 O O . LEU A 1 328 ? 42.546 4.568 -38.745 1.00 89.25 328 LEU A O 1
ATOM 2652 N N . GLU A 1 329 ? 42.818 3.683 -36.688 1.00 87.62 329 GLU A N 1
ATOM 2653 C CA . GLU A 1 329 ? 43.991 2.863 -37.014 1.00 87.62 329 GLU A CA 1
ATOM 2654 C C . GLU A 1 329 ? 43.669 1.804 -38.076 1.00 87.62 329 GLU A C 1
ATOM 2656 O O . GLU A 1 329 ? 44.329 1.745 -39.118 1.00 87.62 329 GLU A O 1
ATOM 2661 N N . ASN A 1 330 ? 42.600 1.026 -37.871 1.00 88.44 330 ASN A N 1
ATOM 2662 C CA . ASN A 1 330 ? 42.178 -0.034 -38.792 1.00 88.44 330 ASN A CA 1
ATOM 2663 C C . ASN A 1 330 ? 41.829 0.496 -40.192 1.00 88.44 330 ASN A C 1
ATOM 2665 O O . ASN A 1 330 ? 42.059 -0.186 -41.192 1.00 88.44 330 ASN A O 1
ATOM 2669 N N . ASN A 1 331 ? 41.308 1.724 -40.277 1.00 87.81 331 ASN A N 1
ATOM 2670 C CA . ASN A 1 331 ? 40.949 2.374 -41.540 1.00 87.81 331 ASN A CA 1
ATOM 2671 C C . ASN A 1 331 ? 42.042 3.312 -42.081 1.00 87.81 331 ASN A C 1
ATOM 2673 O O . ASN A 1 331 ? 41.810 4.001 -43.075 1.00 87.81 331 ASN A O 1
ATOM 2677 N N . LYS A 1 332 ? 43.238 3.323 -41.473 1.00 89.62 332 LYS A N 1
ATOM 2678 C CA . LYS A 1 332 ? 44.401 4.126 -41.899 1.00 89.62 332 LYS A CA 1
ATOM 2679 C C . LYS A 1 332 ? 44.118 5.635 -41.973 1.00 89.62 332 LYS A C 1
ATOM 2681 O O . LYS A 1 332 ? 44.622 6.326 -42.859 1.00 89.62 332 LYS A O 1
ATOM 2686 N N . ILE A 1 333 ? 43.316 6.152 -41.045 1.00 89.56 333 ILE A N 1
ATOM 2687 C CA . ILE A 1 333 ? 43.009 7.581 -40.932 1.00 89.56 333 ILE A CA 1
ATOM 2688 C C . ILE A 1 333 ? 44.031 8.214 -39.983 1.00 89.56 333 ILE A C 1
ATOM 2690 O O . ILE A 1 333 ? 44.080 7.867 -38.806 1.00 89.56 333 ILE A O 1
ATOM 2694 N N . SER A 1 334 ? 44.851 9.145 -40.479 1.00 91.94 334 SER A N 1
ATOM 2695 C CA . SER A 1 334 ? 45.811 9.854 -39.624 1.00 91.94 334 SER A CA 1
ATOM 2696 C C . SER A 1 334 ? 45.112 10.856 -38.701 1.00 91.94 334 SER A C 1
ATOM 2698 O O . SER A 1 334 ? 44.072 11.425 -39.052 1.00 91.94 334 SER A O 1
ATOM 2700 N N . LEU A 1 335 ? 45.697 11.108 -37.525 1.00 90.31 335 LEU A N 1
ATOM 2701 C CA . LEU A 1 335 ? 45.147 12.070 -36.566 1.00 90.31 335 LEU A CA 1
ATOM 2702 C C . LEU A 1 335 ? 45.120 13.491 -37.142 1.00 90.31 335 LEU A C 1
ATOM 2704 O O . LEU A 1 335 ? 44.201 14.245 -36.842 1.00 90.31 335 LEU A O 1
ATOM 2708 N N . GLU A 1 336 ? 46.072 13.853 -38.003 1.00 91.06 336 GLU A N 1
ATOM 2709 C CA . GLU A 1 336 ? 46.111 15.160 -38.667 1.00 91.06 336 GLU A CA 1
ATOM 2710 C C . GLU A 1 336 ? 44.914 15.351 -39.604 1.00 91.06 336 GLU A C 1
ATOM 2712 O O . GLU A 1 336 ? 44.238 16.378 -39.541 1.00 91.06 336 GLU A O 1
ATOM 2717 N N . ASN A 1 337 ? 44.606 14.344 -40.427 1.00 90.38 337 ASN A N 1
ATOM 2718 C CA . ASN A 1 337 ? 43.454 14.387 -41.327 1.00 90.38 337 ASN A CA 1
ATOM 2719 C C . ASN A 1 337 ? 42.142 14.399 -40.542 1.00 90.38 337 ASN A C 1
ATOM 2721 O O . ASN A 1 337 ? 41.209 15.118 -40.896 1.00 90.38 337 ASN A O 1
ATOM 2725 N N . PHE A 1 338 ? 42.088 13.643 -39.446 1.00 92.75 338 PHE A N 1
ATOM 2726 C CA . PHE A 1 338 ? 40.911 13.609 -38.593 1.00 92.75 338 PHE A CA 1
ATOM 2727 C C . PHE A 1 338 ? 40.673 14.948 -37.882 1.00 92.75 338 PHE A C 1
ATOM 2729 O O . PHE A 1 338 ? 39.537 15.394 -37.793 1.00 92.75 338 PHE A O 1
ATOM 2736 N N . VAL A 1 339 ? 41.724 15.652 -37.448 1.00 93.94 339 VAL A N 1
ATOM 2737 C CA . VAL A 1 339 ? 41.597 17.009 -36.885 1.00 93.94 339 VAL A CA 1
ATOM 2738 C C . VAL A 1 339 ? 41.004 17.989 -37.896 1.00 93.94 339 VAL A C 1
ATOM 2740 O O . VAL A 1 339 ? 40.117 18.755 -37.525 1.00 93.94 339 VAL A O 1
ATOM 2743 N N . ILE A 1 340 ? 41.445 17.949 -39.159 1.00 92.44 340 ILE A N 1
ATOM 2744 C CA . ILE A 1 340 ? 40.898 18.806 -40.227 1.00 92.44 340 ILE A CA 1
ATOM 2745 C C . ILE A 1 340 ? 39.405 18.520 -40.426 1.00 92.44 340 ILE A C 1
ATOM 2747 O O . ILE A 1 340 ? 38.595 19.441 -40.516 1.00 92.44 340 ILE A O 1
ATOM 2751 N N . GLU A 1 341 ? 39.032 17.241 -40.439 1.00 93.19 341 GLU A N 1
ATOM 2752 C CA . GLU A 1 341 ? 37.639 16.811 -40.547 1.00 93.19 341 GLU A CA 1
ATOM 2753 C C . GLU A 1 341 ? 36.789 17.344 -39.383 1.00 93.19 341 GLU A C 1
ATOM 2755 O O . GLU A 1 341 ? 35.727 17.921 -39.611 1.00 93.19 341 GLU A O 1
ATOM 2760 N N . LEU A 1 342 ? 37.276 17.227 -38.142 1.00 94.75 342 LEU A N 1
ATOM 2761 C CA . LEU A 1 342 ? 36.588 17.755 -36.960 1.00 94.75 342 LEU A CA 1
ATOM 2762 C C . LEU A 1 342 ? 36.465 19.287 -36.993 1.00 94.75 342 LEU A C 1
ATOM 2764 O O . LEU A 1 342 ? 35.425 19.828 -36.619 1.00 94.75 342 LEU A O 1
ATOM 2768 N N . GLN A 1 343 ? 37.497 19.992 -37.459 1.00 94.44 343 GLN A N 1
ATOM 2769 C CA . GLN A 1 343 ? 37.486 21.451 -37.593 1.00 94.44 343 GLN A CA 1
ATOM 2770 C C . GLN A 1 343 ? 36.429 21.943 -38.584 1.00 94.44 343 GLN A C 1
ATOM 2772 O O . GLN A 1 343 ? 35.778 22.956 -38.326 1.00 94.44 343 GLN A O 1
ATOM 2777 N N . GLU A 1 344 ? 36.238 21.225 -39.689 1.00 93.56 344 GLU A N 1
ATOM 2778 C CA . GLU A 1 344 ? 35.265 21.576 -40.725 1.00 93.56 344 GLU A CA 1
ATOM 2779 C C . GLU A 1 344 ? 33.830 21.199 -40.326 1.00 93.56 344 GLU A C 1
ATOM 2781 O O . GLU A 1 344 ? 32.885 21.975 -40.510 1.00 93.56 344 GLU A O 1
ATOM 2786 N N . ASP A 1 345 ? 33.644 20.005 -39.761 1.00 91.75 345 ASP A N 1
ATOM 2787 C CA . ASP A 1 345 ? 32.325 19.484 -39.404 1.00 91.75 345 ASP A CA 1
ATOM 2788 C C . ASP A 1 345 ? 31.725 20.115 -38.149 1.00 91.75 345 ASP A C 1
ATOM 2790 O O . ASP A 1 345 ? 30.503 20.194 -38.039 1.00 91.75 345 ASP A O 1
ATOM 2794 N N . PHE A 1 346 ? 32.556 20.610 -37.236 1.00 94.94 346 PHE A N 1
ATOM 2795 C CA . PHE A 1 346 ? 32.118 21.275 -36.007 1.00 94.94 346 PHE A CA 1
ATOM 2796 C C . PHE A 1 346 ? 32.468 22.772 -36.010 1.00 94.94 346 PHE A C 1
ATOM 2798 O O . PHE A 1 346 ? 32.601 23.396 -34.957 1.00 94.94 346 PHE A O 1
ATOM 2805 N N . SER A 1 347 ? 32.618 23.353 -37.206 1.00 93.56 347 SER A N 1
ATOM 2806 C CA . SER A 1 347 ? 32.861 24.783 -37.407 1.00 93.56 347 SER A CA 1
ATOM 2807 C C . SER A 1 347 ? 31.664 25.642 -36.990 1.00 93.56 347 SER A C 1
ATOM 2809 O O . SER A 1 347 ? 30.524 25.177 -36.940 1.00 93.56 347 SER A O 1
ATOM 2811 N N . SER A 1 348 ? 31.898 26.942 -36.786 1.00 89.25 348 SER A N 1
ATOM 2812 C CA . SER A 1 348 ? 30.855 27.898 -36.385 1.00 89.25 348 SER A CA 1
ATOM 2813 C C . SER A 1 348 ? 29.677 28.011 -37.365 1.00 89.25 348 SER A C 1
ATOM 2815 O O . SER A 1 348 ? 28.599 28.450 -36.981 1.00 89.25 348 SER A O 1
ATOM 2817 N N . LYS A 1 349 ? 29.846 27.607 -38.634 1.00 87.94 349 LYS A N 1
ATOM 2818 C CA . LYS A 1 349 ? 28.760 27.585 -39.635 1.00 87.94 349 LYS A CA 1
ATOM 2819 C C . LYS A 1 349 ? 27.778 26.430 -39.423 1.00 87.94 349 LYS A C 1
ATOM 2821 O O . LYS A 1 349 ? 26.636 26.518 -39.861 1.00 87.94 349 LYS A O 1
ATOM 2826 N N . LYS A 1 350 ? 28.225 25.354 -38.770 1.00 91.19 350 LYS A N 1
ATOM 2827 C CA . LYS A 1 350 ? 27.443 24.141 -38.480 1.00 91.19 350 LYS A CA 1
ATOM 2828 C C . LYS A 1 350 ? 26.984 24.091 -37.016 1.00 91.19 350 LYS A C 1
ATOM 2830 O O . LYS A 1 350 ? 26.480 23.062 -36.562 1.00 91.19 350 LYS A O 1
ATOM 2835 N N . THR A 1 351 ? 27.133 25.191 -36.278 1.00 88.00 351 THR A N 1
ATOM 2836 C CA . THR A 1 351 ? 26.668 25.345 -34.895 1.00 88.00 351 THR A CA 1
ATOM 2837 C C . THR A 1 351 ? 25.493 26.314 -34.816 1.00 88.00 351 THR A C 1
ATOM 2839 O O . THR A 1 351 ? 25.470 27.315 -35.530 1.00 88.00 351 THR A O 1
ATOM 2842 N N . ILE A 1 352 ? 24.535 26.052 -33.928 1.00 85.62 352 ILE A N 1
ATOM 2843 C CA . ILE A 1 352 ? 23.404 26.950 -33.674 1.00 85.62 352 ILE A CA 1
ATOM 2844 C C . ILE A 1 352 ? 23.185 27.150 -32.173 1.00 85.62 352 ILE A C 1
ATOM 2846 O O . ILE A 1 352 ? 23.295 26.217 -31.381 1.00 85.62 352 ILE A O 1
ATOM 2850 N N . SER A 1 353 ? 22.851 28.381 -31.798 1.00 82.94 353 SER A N 1
ATOM 2851 C CA . SER A 1 353 ? 22.547 28.796 -30.428 1.00 82.94 353 SER A CA 1
ATOM 2852 C C . SER A 1 353 ? 21.058 29.124 -30.322 1.00 82.94 353 SER A C 1
ATOM 2854 O O . SER A 1 353 ? 20.577 29.991 -31.072 1.00 82.94 353 SER A O 1
ATOM 2856 N N . VAL A 1 354 ? 20.368 28.402 -29.430 1.00 74.19 354 VAL A N 1
ATOM 2857 C CA . VAL A 1 354 ? 18.909 28.401 -29.219 1.00 74.19 354 VAL A CA 1
ATOM 2858 C C . VAL A 1 354 ? 18.630 28.737 -27.743 1.00 74.19 354 VAL A C 1
ATOM 2860 O O . VAL A 1 354 ? 18.405 27.861 -26.907 1.00 74.19 354 VAL A O 1
ATOM 2863 N N . ASN A 1 355 ? 18.759 30.016 -27.397 1.00 69.06 355 ASN A N 1
ATOM 2864 C CA . ASN A 1 355 ? 18.820 30.528 -26.029 1.00 69.06 355 ASN A CA 1
ATOM 2865 C C . ASN A 1 355 ? 17.733 31.573 -25.682 1.00 69.06 355 ASN A C 1
ATOM 2867 O O . ASN A 1 355 ? 17.659 31.986 -24.523 1.00 69.06 355 ASN A O 1
ATOM 2871 N N . SER A 1 356 ? 16.884 32.006 -26.625 1.00 59.38 356 SER A N 1
ATOM 2872 C CA . SER A 1 356 ? 15.830 33.018 -26.394 1.00 59.38 356 SER A CA 1
ATOM 2873 C C . SER A 1 356 ? 14.477 32.619 -26.994 1.00 59.38 356 SER A C 1
ATOM 2875 O O . SER A 1 356 ? 14.413 31.828 -27.925 1.00 59.38 356 SER A O 1
ATOM 2877 N N . LYS A 1 357 ? 13.372 33.168 -26.467 1.00 49.53 357 LYS A N 1
ATOM 2878 C CA . LYS A 1 357 ? 12.023 32.932 -27.024 1.00 49.53 357 LYS A CA 1
ATOM 2879 C C . LYS A 1 357 ? 11.771 33.702 -28.332 1.00 49.53 357 LYS A C 1
ATOM 2881 O O . LYS A 1 357 ? 11.040 33.228 -29.187 1.00 49.53 357 LYS A O 1
ATOM 2886 N N . GLU A 1 358 ? 12.442 34.835 -28.517 1.00 51.41 358 GLU A N 1
ATOM 2887 C CA . GLU A 1 358 ? 12.368 35.703 -29.704 1.00 51.41 358 GLU A CA 1
ATOM 2888 C C . GLU A 1 358 ? 13.425 35.308 -30.753 1.00 51.41 358 GLU A C 1
ATOM 2890 O O . GLU A 1 358 ? 14.265 36.106 -31.169 1.00 51.41 358 GLU A O 1
ATOM 2895 N N . GLU A 1 359 ? 13.481 34.031 -31.127 1.00 57.06 359 GLU A N 1
ATOM 2896 C CA . GLU A 1 359 ? 14.444 33.565 -32.130 1.00 57.06 359 GLU A CA 1
ATOM 2897 C C . GLU A 1 359 ? 13.924 33.701 -33.553 1.00 57.06 359 GLU A C 1
ATOM 2899 O O . GLU A 1 359 ? 12.748 33.454 -33.814 1.00 57.06 359 GLU A O 1
ATOM 2904 N N . SER A 1 360 ? 14.826 34.027 -34.487 1.00 58.25 360 SER A N 1
ATOM 2905 C CA . SER A 1 360 ? 14.473 34.160 -35.898 1.00 58.25 360 SER A CA 1
ATOM 2906 C C . SER A 1 360 ? 13.805 32.888 -36.427 1.00 58.25 360 SER A C 1
ATOM 2908 O O . SER A 1 360 ? 14.233 31.765 -36.143 1.00 58.25 360 SER A O 1
ATOM 2910 N N . VAL A 1 361 ? 12.770 33.075 -37.247 1.00 57.22 361 VAL A N 1
ATOM 2911 C CA . VAL A 1 361 ? 12.010 32.003 -37.911 1.00 57.22 361 VAL A CA 1
ATOM 2912 C C . VAL A 1 361 ? 12.947 30.995 -38.600 1.00 57.22 361 VAL A C 1
ATOM 2914 O O . VAL A 1 361 ? 12.740 29.785 -38.523 1.00 57.22 361 VAL A O 1
ATOM 2917 N N . GLU A 1 362 ? 14.051 31.475 -39.178 1.00 62.66 362 GLU A N 1
ATOM 2918 C CA . GLU A 1 362 ? 15.090 30.657 -39.816 1.00 62.66 362 GLU A CA 1
ATOM 2919 C C . GLU A 1 362 ? 15.759 29.651 -38.863 1.00 62.66 362 GLU A C 1
ATOM 2921 O O . GLU A 1 362 ? 15.925 28.480 -39.217 1.00 62.66 362 GLU A O 1
ATOM 2926 N N . LYS A 1 363 ? 16.109 30.065 -37.635 1.00 68.69 363 LYS A N 1
ATOM 2927 C CA . LYS A 1 363 ? 16.717 29.176 -36.630 1.00 68.69 363 LYS A CA 1
ATOM 2928 C C . LYS A 1 363 ? 15.750 28.078 -36.203 1.00 68.69 363 LYS A C 1
ATOM 2930 O O . LYS A 1 363 ? 16.143 26.917 -36.074 1.00 68.69 363 LYS A O 1
ATOM 2935 N N . GLN A 1 364 ? 14.475 28.424 -36.047 1.00 63.41 364 GLN A N 1
ATOM 2936 C CA . GLN A 1 364 ? 13.436 27.465 -35.682 1.00 63.41 364 GLN A CA 1
ATOM 2937 C C . GLN A 1 364 ? 13.201 26.438 -36.797 1.00 63.41 364 GLN A C 1
ATOM 2939 O O . GLN A 1 364 ? 13.056 25.246 -36.514 1.00 63.41 364 GLN A O 1
ATOM 2944 N N . ILE A 1 365 ? 13.198 26.859 -38.066 1.00 65.00 365 ILE A N 1
ATOM 2945 C CA . ILE A 1 365 ? 13.096 25.946 -39.216 1.00 65.00 365 ILE A CA 1
ATOM 2946 C C . ILE A 1 365 ? 14.296 24.990 -39.250 1.00 65.00 365 ILE A C 1
ATOM 2948 O O . ILE A 1 365 ? 14.110 23.780 -39.416 1.00 65.00 365 ILE A O 1
ATOM 2952 N N . LEU A 1 366 ? 15.513 25.498 -39.023 1.00 69.00 366 LEU A N 1
ATOM 2953 C CA . LEU A 1 366 ? 16.729 24.682 -39.016 1.00 69.00 366 LEU A CA 1
ATOM 2954 C C . LEU A 1 366 ? 16.708 23.622 -37.901 1.00 69.00 366 LEU A C 1
ATOM 2956 O O . LEU A 1 366 ? 17.042 22.465 -38.143 1.00 69.00 366 LEU A O 1
ATOM 2960 N N . VAL A 1 367 ? 16.258 23.964 -36.692 1.00 70.44 367 VAL A N 1
ATOM 2961 C CA . VAL A 1 367 ? 16.149 23.000 -35.578 1.00 70.44 367 VAL A CA 1
ATOM 2962 C C . VAL A 1 367 ? 15.039 21.966 -35.813 1.00 70.44 367 VAL A C 1
ATOM 2964 O O . VAL A 1 367 ? 15.155 20.817 -35.389 1.00 70.44 367 VAL A O 1
ATOM 2967 N N . ASN A 1 368 ? 13.965 22.336 -36.516 1.00 63.53 368 ASN A N 1
ATOM 2968 C CA . ASN A 1 368 ? 12.840 21.435 -36.801 1.00 63.53 368 ASN A CA 1
ATOM 2969 C C . ASN A 1 368 ? 13.085 20.476 -37.982 1.00 63.53 368 ASN A C 1
ATOM 2971 O O . ASN A 1 368 ? 12.248 19.609 -38.230 1.00 63.53 368 ASN A O 1
ATOM 2975 N N . THR A 1 369 ? 14.197 20.638 -38.705 1.00 68.56 369 THR A N 1
ATOM 2976 C CA . THR A 1 369 ? 14.543 19.864 -39.911 1.00 68.56 369 THR A CA 1
ATOM 2977 C C . THR A 1 369 ? 15.949 19.263 -39.831 1.00 68.56 369 THR A C 1
ATOM 2979 O O . THR A 1 369 ? 16.606 19.061 -40.854 1.00 68.56 369 THR A O 1
ATOM 2982 N N . LEU A 1 370 ? 16.450 18.988 -38.621 1.00 74.81 370 LEU A N 1
ATOM 2983 C CA . LEU A 1 370 ? 17.796 18.438 -38.393 1.00 74.81 370 LEU A CA 1
ATOM 2984 C C . LEU A 1 370 ? 18.011 17.085 -39.080 1.00 74.81 370 LEU A C 1
ATOM 2986 O O . LEU A 1 370 ? 19.143 16.738 -39.388 1.00 74.81 370 LEU A O 1
ATOM 2990 N N . GLU A 1 371 ? 16.955 16.333 -39.368 1.00 69.62 371 GLU A N 1
ATOM 2991 C CA . GLU A 1 371 ? 16.982 15.091 -40.143 1.00 69.62 371 GLU A CA 1
ATOM 2992 C C . GLU A 1 371 ? 17.164 15.312 -41.655 1.00 69.62 371 GLU A C 1
ATOM 2994 O O . GLU A 1 371 ? 17.558 14.396 -42.373 1.00 69.62 371 GLU A O 1
ATOM 2999 N N . GLY A 1 372 ? 16.901 16.526 -42.143 1.00 69.06 372 GLY A N 1
ATOM 3000 C CA . GLY A 1 372 ? 16.920 16.855 -43.562 1.00 69.06 372 GLY A CA 1
ATOM 3001 C C . GLY A 1 372 ? 18.314 16.739 -44.175 1.00 69.06 372 GLY A C 1
ATOM 3002 O O . GLY A 1 372 ? 19.311 17.149 -43.575 1.00 69.06 372 GLY A O 1
ATOM 3003 N N . PHE A 1 373 ? 18.374 16.230 -45.407 1.00 71.12 373 PHE A N 1
ATOM 3004 C CA . PHE A 1 373 ? 19.623 16.073 -46.162 1.00 71.12 373 PHE A CA 1
ATOM 3005 C C . PHE A 1 373 ? 20.362 17.407 -46.369 1.00 71.12 373 PHE A C 1
ATOM 3007 O O . PHE A 1 373 ? 21.583 17.451 -46.295 1.00 71.12 373 PHE A O 1
ATOM 3014 N N . HIS A 1 374 ? 19.625 18.505 -46.568 1.00 75.75 374 HIS A N 1
ATOM 3015 C CA . HIS A 1 374 ? 20.188 19.846 -46.784 1.00 75.75 374 HIS A CA 1
ATOM 3016 C C . HIS A 1 374 ? 20.536 20.605 -45.497 1.00 75.75 374 HIS A C 1
ATOM 3018 O O . HIS A 1 374 ? 21.043 21.721 -45.559 1.00 75.75 374 HIS A O 1
ATOM 3024 N N . ASN A 1 375 ? 20.242 20.035 -44.329 1.00 79.06 375 ASN A N 1
ATOM 3025 C CA . ASN A 1 375 ? 20.586 20.641 -43.053 1.00 79.06 375 ASN A CA 1
ATOM 3026 C C . ASN A 1 375 ? 21.988 20.173 -42.650 1.00 79.06 375 ASN A C 1
ATOM 3028 O O . ASN A 1 375 ? 22.212 18.971 -42.537 1.00 79.06 375 ASN A O 1
ATOM 3032 N N . GLU A 1 376 ? 22.928 21.090 -42.430 1.00 85.50 376 GLU A N 1
ATOM 3033 C CA . GLU A 1 376 ? 24.322 20.758 -42.089 1.00 85.50 376 GLU A CA 1
ATOM 3034 C C . GLU A 1 376 ? 24.655 20.947 -40.602 1.00 85.50 376 GLU A C 1
ATOM 3036 O O . GLU A 1 376 ? 25.803 20.767 -40.199 1.00 85.50 376 GLU A O 1
ATOM 3041 N N . CYS A 1 377 ? 23.673 21.299 -39.767 1.00 86.88 377 CYS A N 1
ATOM 3042 C CA . CYS A 1 377 ? 23.898 21.549 -38.348 1.00 86.88 377 CYS A CA 1
ATOM 3043 C C . CYS A 1 377 ? 24.406 20.286 -37.623 1.00 86.88 377 CYS A C 1
ATOM 3045 O O . CYS A 1 377 ? 23.843 19.197 -37.771 1.00 86.88 377 CYS A O 1
ATOM 3047 N N . ARG A 1 378 ? 25.473 20.438 -36.827 1.00 90.06 378 ARG A N 1
ATOM 3048 C CA . ARG A 1 378 ? 26.127 19.371 -36.045 1.00 90.06 378 ARG A CA 1
ATOM 3049 C C . ARG A 1 378 ? 26.132 19.634 -34.540 1.00 90.06 378 ARG A C 1
ATOM 3051 O O . ARG A 1 378 ? 26.231 18.670 -33.781 1.00 90.06 378 ARG A O 1
ATOM 3058 N N . VAL A 1 379 ? 26.010 20.892 -34.101 1.00 90.06 379 VAL A N 1
ATOM 3059 C CA . VAL A 1 379 ? 26.041 21.276 -32.677 1.00 90.06 379 VAL A CA 1
ATOM 3060 C C . VAL A 1 379 ? 24.953 22.288 -32.353 1.00 90.06 379 VAL A C 1
ATOM 3062 O O . VAL A 1 379 ? 24.786 23.273 -33.071 1.00 90.06 379 VAL A O 1
ATOM 3065 N N . ILE A 1 380 ? 24.265 22.066 -31.238 1.00 87.12 380 ILE A N 1
ATOM 3066 C CA . ILE A 1 380 ? 23.234 22.951 -30.701 1.00 87.12 380 ILE A CA 1
ATOM 3067 C C . ILE A 1 380 ? 23.622 23.358 -29.278 1.00 87.12 380 ILE A C 1
ATOM 3069 O O . ILE A 1 380 ? 23.898 22.489 -28.450 1.00 87.12 380 ILE A O 1
ATOM 3073 N N . PHE A 1 381 ? 23.606 24.657 -28.989 1.00 85.62 381 PHE A N 1
ATOM 3074 C CA . PHE A 1 381 ? 23.764 25.218 -27.645 1.00 85.62 381 PHE A CA 1
ATOM 3075 C C . PHE A 1 381 ? 22.408 25.693 -27.119 1.00 85.62 381 PHE A C 1
ATOM 3077 O O . PHE A 1 381 ? 21.704 26.422 -27.820 1.00 85.62 381 PHE A O 1
ATOM 3084 N N . ALA A 1 382 ? 22.041 25.270 -25.908 1.00 80.81 382 ALA A N 1
ATOM 3085 C CA . ALA A 1 382 ? 20.762 25.610 -25.284 1.00 80.81 382 ALA A CA 1
ATOM 3086 C C . ALA A 1 382 ? 20.878 25.787 -23.757 1.00 80.81 382 ALA A C 1
ATOM 3088 O O . ALA A 1 382 ? 21.804 25.271 -23.121 1.00 80.81 382 ALA A O 1
ATOM 3089 N N . VAL A 1 383 ? 19.904 26.477 -23.155 1.00 71.50 383 VAL A N 1
ATOM 3090 C CA . VAL A 1 383 ? 19.820 26.728 -21.703 1.00 71.50 383 VAL A CA 1
ATOM 3091 C C . VAL A 1 383 ? 18.747 25.884 -21.028 1.00 71.50 383 VAL A C 1
ATOM 3093 O O . VAL A 1 383 ? 17.718 25.567 -21.621 1.00 71.50 383 VAL A O 1
ATOM 3096 N N . ASP A 1 384 ? 19.004 25.537 -19.770 1.00 58.25 384 ASP A N 1
ATOM 3097 C CA . ASP A 1 384 ? 18.153 24.729 -18.905 1.00 58.25 384 ASP A CA 1
ATOM 3098 C C . ASP A 1 384 ? 16.795 25.407 -18.626 1.00 58.25 384 ASP A C 1
ATOM 3100 O O . ASP A 1 384 ? 16.656 26.281 -17.767 1.00 58.25 384 ASP A O 1
ATOM 3104 N N . LYS A 1 385 ? 15.769 25.014 -19.385 1.00 48.38 385 LYS A N 1
ATOM 3105 C CA . LYS A 1 385 ? 14.364 25.265 -19.057 1.00 48.38 385 LYS A CA 1
ATOM 3106 C C . LYS A 1 385 ? 13.784 23.985 -18.459 1.00 48.38 385 LYS A C 1
ATOM 3108 O O . LYS A 1 385 ? 13.442 23.049 -19.185 1.00 48.38 385 LYS A O 1
ATOM 3113 N N . LEU A 1 386 ? 13.655 23.957 -17.132 1.00 41.19 386 LEU A N 1
ATOM 3114 C CA . LEU A 1 386 ? 12.915 22.939 -16.377 1.00 41.19 386 LEU A CA 1
ATOM 3115 C C . LEU A 1 386 ? 11.460 22.870 -16.881 1.00 41.19 386 LEU A C 1
ATOM 3117 O O . LEU A 1 386 ? 10.626 23.660 -16.451 1.00 41.19 386 LEU A O 1
ATOM 3121 N N . ASN A 1 387 ? 11.232 21.991 -17.866 1.00 39.97 387 ASN A N 1
ATOM 3122 C CA . ASN A 1 387 ? 9.986 21.393 -18.390 1.00 39.97 387 ASN A CA 1
ATOM 3123 C C . ASN A 1 387 ? 10.164 20.913 -19.851 1.00 39.97 387 ASN A C 1
ATOM 3125 O O . ASN A 1 387 ? 9.382 20.097 -20.334 1.00 39.97 387 ASN A O 1
ATOM 3129 N N . GLU A 1 388 ? 11.218 21.346 -20.553 1.00 44.00 388 GLU A N 1
ATOM 3130 C CA . GLU A 1 388 ? 11.490 20.968 -21.955 1.00 44.00 388 GLU A CA 1
ATOM 3131 C C . GLU A 1 388 ? 12.443 19.759 -22.088 1.00 44.00 388 GLU A C 1
ATOM 3133 O O . GLU A 1 388 ? 12.607 19.195 -23.174 1.00 44.00 388 GLU A O 1
ATOM 3138 N N . GLU A 1 389 ? 13.054 19.303 -20.989 1.00 40.88 389 GLU A N 1
ATOM 3139 C CA . GLU A 1 389 ? 14.045 18.221 -21.019 1.00 40.88 389 GLU A CA 1
ATOM 3140 C C . GLU A 1 389 ? 13.462 16.874 -21.457 1.00 40.88 389 GLU A C 1
ATOM 3142 O O . GLU A 1 389 ? 14.083 16.193 -22.268 1.00 40.88 389 GLU A O 1
ATOM 3147 N N . ALA A 1 390 ? 12.247 16.517 -21.034 1.00 39.03 390 ALA A N 1
ATOM 3148 C CA . ALA A 1 390 ? 11.594 15.280 -21.469 1.00 39.03 390 ALA A CA 1
ATOM 3149 C C . ALA A 1 390 ? 11.213 15.305 -22.962 1.00 39.03 390 ALA A C 1
ATOM 3151 O O . ALA A 1 390 ? 11.234 14.267 -23.623 1.00 39.03 390 ALA A O 1
ATOM 3152 N N . GLN A 1 391 ? 10.924 16.482 -23.528 1.00 40.25 391 GLN A N 1
ATOM 3153 C CA . GLN A 1 391 ? 10.613 16.625 -24.952 1.00 40.25 391 GLN A CA 1
ATOM 3154 C C . GLN A 1 391 ? 11.869 16.634 -25.825 1.00 40.25 391 GLN A C 1
ATOM 3156 O O . GLN A 1 391 ? 11.855 16.015 -26.883 1.00 40.25 391 GLN A O 1
ATOM 3161 N N . LEU A 1 392 ? 12.968 17.268 -25.404 1.00 40.22 392 LEU A N 1
ATOM 3162 C CA . LEU A 1 392 ? 14.242 17.246 -26.139 1.00 40.22 392 LEU A CA 1
ATOM 3163 C C . LEU A 1 392 ? 14.965 15.897 -26.023 1.00 40.22 392 LEU A C 1
ATOM 3165 O O . LEU A 1 392 ? 15.481 15.408 -27.026 1.00 40.22 392 LEU A O 1
ATOM 3169 N N . ILE A 1 393 ? 14.937 15.254 -24.849 1.00 42.00 393 ILE A N 1
ATOM 3170 C CA . ILE A 1 393 ? 15.409 13.871 -24.652 1.00 42.00 393 ILE A CA 1
ATOM 3171 C C . ILE A 1 393 ? 14.483 12.898 -25.391 1.00 42.00 393 ILE A C 1
ATOM 3173 O O . ILE A 1 393 ? 14.964 12.008 -26.083 1.00 42.00 393 ILE A O 1
ATOM 3177 N N . GLY A 1 394 ? 13.165 13.114 -25.347 1.00 43.41 394 GLY A N 1
ATOM 3178 C CA . GLY A 1 394 ? 12.187 12.356 -26.126 1.00 43.41 394 GLY A CA 1
ATOM 3179 C C . GLY A 1 394 ? 12.362 12.520 -27.637 1.00 43.41 394 GLY A C 1
ATOM 3180 O O . GLY A 1 394 ? 12.187 11.558 -28.371 1.00 43.41 394 GLY A O 1
ATOM 3181 N N . ARG A 1 395 ? 12.773 13.697 -28.121 1.00 49.31 395 ARG A N 1
ATOM 3182 C CA . ARG A 1 395 ? 13.162 13.920 -29.520 1.00 49.31 395 ARG A CA 1
ATOM 3183 C C . ARG A 1 395 ? 14.493 13.207 -29.814 1.00 49.31 395 ARG A C 1
ATOM 3185 O O . ARG A 1 395 ? 14.530 12.337 -30.676 1.00 49.31 395 ARG A O 1
ATOM 3192 N N . GLY A 1 396 ? 15.565 13.476 -29.069 1.00 48.97 396 GLY A N 1
ATOM 3193 C CA . GLY A 1 396 ? 16.898 12.888 -29.290 1.00 48.97 396 GLY A CA 1
ATOM 3194 C C . GLY A 1 396 ? 16.969 11.358 -29.156 1.00 48.97 396 GLY A C 1
ATOM 3195 O O . GLY A 1 396 ? 17.761 10.720 -29.847 1.00 48.97 396 GLY A O 1
ATOM 3196 N N . ALA A 1 397 ? 16.108 10.757 -28.331 1.00 44.12 397 ALA A N 1
ATOM 3197 C CA . ALA A 1 397 ? 15.970 9.307 -28.199 1.00 44.12 397 ALA A CA 1
ATOM 3198 C C . ALA A 1 397 ? 15.133 8.665 -29.325 1.00 44.12 397 ALA A C 1
ATOM 3200 O O . ALA A 1 397 ? 15.265 7.464 -29.538 1.00 44.12 397 ALA A O 1
ATOM 3201 N N . ARG A 1 398 ? 14.310 9.443 -30.052 1.00 51.22 398 ARG A N 1
ATOM 3202 C CA . ARG A 1 398 ? 13.485 9.002 -31.201 1.00 51.22 398 ARG A CA 1
ATOM 3203 C C . ARG A 1 398 ? 14.154 9.243 -32.561 1.00 51.22 398 ARG A C 1
ATOM 3205 O O . ARG A 1 398 ? 13.811 8.593 -33.545 1.00 51.22 398 ARG A O 1
ATOM 3212 N N . TYR A 1 399 ? 15.087 10.189 -32.648 1.00 54.19 399 TYR A N 1
ATOM 3213 C CA . TYR A 1 399 ? 15.658 10.632 -33.920 1.00 54.19 399 TYR A CA 1
ATOM 3214 C C . TYR A 1 399 ? 16.912 9.845 -34.298 1.00 54.19 399 TYR A C 1
ATOM 3216 O O . TYR A 1 399 ? 18.037 10.193 -33.940 1.00 54.19 399 TYR A O 1
ATOM 3224 N N . CYS A 1 400 ? 16.706 8.773 -35.055 1.00 60.19 400 CYS A N 1
ATOM 3225 C CA . CYS A 1 400 ? 17.241 8.658 -36.412 1.00 60.19 400 CYS A CA 1
ATOM 3226 C C . CYS A 1 400 ? 16.770 7.315 -36.981 1.00 60.19 400 CYS A C 1
ATOM 3228 O O . CYS A 1 400 ? 17.473 6.320 -36.816 1.00 60.19 400 CYS A O 1
ATOM 3230 N N . PRO A 1 401 ? 15.561 7.249 -37.562 1.00 66.81 401 PRO A N 1
ATOM 3231 C CA . PRO A 1 401 ? 15.088 6.006 -38.124 1.00 66.81 401 PRO A CA 1
ATOM 3232 C C . PRO A 1 401 ? 15.937 5.647 -39.340 1.00 66.81 401 PRO A C 1
ATOM 3234 O O . PRO A 1 401 ? 16.042 6.430 -40.284 1.00 66.81 401 PRO A O 1
ATOM 3237 N N . PHE A 1 402 ? 16.557 4.476 -39.312 1.00 74.00 402 PHE A N 1
ATOM 3238 C CA . PHE A 1 402 ? 17.337 3.973 -40.431 1.00 74.00 402 PHE A CA 1
ATOM 3239 C C . PHE A 1 402 ? 17.028 2.504 -40.662 1.00 74.00 402 PHE A C 1
ATOM 3241 O O . PHE A 1 402 ? 16.704 1.754 -39.736 1.00 74.00 402 PHE A O 1
ATOM 3248 N N . LYS A 1 403 ? 17.117 2.125 -41.931 1.00 72.69 403 LYS A N 1
ATOM 3249 C CA . LYS A 1 403 ? 17.027 0.749 -42.389 1.00 72.69 403 LYS A CA 1
ATOM 3250 C C . LYS A 1 403 ? 18.392 0.340 -42.899 1.00 72.69 403 LYS A C 1
ATOM 3252 O O . LYS A 1 403 ? 19.012 1.105 -43.635 1.00 72.69 403 LYS A O 1
ATOM 3257 N N . THR A 1 404 ? 18.843 -0.831 -42.496 1.00 70.81 404 THR A N 1
ATOM 3258 C CA . THR A 1 404 ? 19.949 -1.523 -43.149 1.00 70.81 404 THR A CA 1
ATOM 3259 C C . THR A 1 404 ? 19.427 -2.422 -44.263 1.00 70.81 404 THR A C 1
ATOM 3261 O O . THR A 1 404 ? 20.038 -2.435 -45.329 1.00 70.81 404 THR A O 1
ATOM 3264 N N . ASP A 1 405 ? 18.239 -3.007 -44.071 1.00 63.78 405 ASP A N 1
ATOM 3265 C CA . ASP A 1 405 ? 17.550 -3.880 -45.024 1.00 63.78 405 ASP A CA 1
ATOM 3266 C C . ASP A 1 405 ? 16.049 -3.531 -45.156 1.00 63.78 405 ASP A C 1
ATOM 3268 O O . ASP A 1 405 ? 15.478 -2.784 -44.357 1.00 63.78 405 ASP A O 1
ATOM 3272 N N . ASP A 1 406 ? 15.370 -4.045 -46.187 1.00 55.56 406 ASP A N 1
ATOM 3273 C CA . ASP A 1 406 ? 13.976 -3.669 -46.494 1.00 55.56 406 ASP A CA 1
ATOM 3274 C C . ASP A 1 406 ? 12.966 -4.109 -45.419 1.00 55.56 406 ASP A C 1
ATOM 3276 O O . ASP A 1 406 ? 11.947 -3.432 -45.207 1.00 55.56 406 ASP A O 1
ATOM 3280 N N . PHE A 1 407 ? 13.282 -5.194 -44.712 1.00 54.22 407 PHE A N 1
ATOM 3281 C CA . PHE A 1 407 ? 12.462 -5.785 -43.653 1.00 54.22 407 PHE A CA 1
ATOM 3282 C C . PHE A 1 407 ? 12.592 -5.059 -42.306 1.00 54.22 407 PHE A C 1
ATOM 3284 O O . PHE A 1 407 ? 11.685 -5.132 -41.476 1.00 54.22 407 PHE A O 1
ATOM 3291 N N . ASP A 1 408 ? 13.629 -4.230 -42.146 1.00 61.72 408 ASP A N 1
ATOM 3292 C CA . ASP A 1 408 ? 13.839 -3.458 -40.930 1.00 61.72 408 ASP A CA 1
ATOM 3293 C C . ASP A 1 408 ? 12.665 -2.526 -40.631 1.00 61.72 408 ASP A C 1
ATOM 3295 O O . ASP A 1 408 ? 12.222 -1.711 -41.463 1.00 61.72 408 ASP A O 1
ATOM 3299 N N . ASN A 1 409 ? 12.246 -2.536 -39.367 1.00 69.12 409 ASN A N 1
ATOM 3300 C CA . ASN A 1 409 ? 11.508 -1.416 -38.821 1.00 69.12 409 ASN A CA 1
ATOM 3301 C C . ASN A 1 409 ? 12.480 -0.251 -38.606 1.00 69.12 409 ASN A C 1
ATOM 3303 O O . ASN A 1 409 ? 13.331 -0.272 -37.716 1.00 69.12 409 ASN A O 1
ATOM 3307 N N . ALA A 1 410 ? 12.331 0.797 -39.418 1.00 69.06 410 ALA A N 1
ATOM 3308 C CA . ALA A 1 410 ? 13.210 1.960 -39.368 1.00 69.06 410 ALA A CA 1
ATOM 3309 C C . ALA A 1 410 ? 13.242 2.612 -37.974 1.00 69.06 410 ALA A C 1
ATOM 3311 O O . ALA A 1 410 ? 14.250 3.202 -37.610 1.00 69.06 410 ALA A O 1
ATOM 3312 N N . TYR A 1 411 ? 12.165 2.486 -37.192 1.00 70.50 411 TYR A N 1
ATOM 3313 C CA . TYR A 1 411 ? 11.982 3.162 -35.906 1.00 70.50 411 TYR A CA 1
ATOM 3314 C C . TYR A 1 411 ? 12.333 2.309 -34.680 1.00 70.50 411 TYR A C 1
ATOM 3316 O O . TYR A 1 411 ? 12.210 2.809 -33.564 1.00 70.50 411 TYR A O 1
ATOM 3324 N N . GLN A 1 412 ? 12.749 1.053 -34.861 1.00 75.69 412 GLN A N 1
ATOM 3325 C CA . GLN A 1 412 ? 13.172 0.180 -33.763 1.00 75.69 412 GLN A CA 1
ATOM 3326 C C . GLN A 1 412 ? 14.676 -0.090 -33.817 1.00 75.69 412 GLN A C 1
ATOM 3328 O O . GLN A 1 412 ? 15.274 -0.166 -34.897 1.00 75.69 412 GLN A O 1
ATOM 3333 N N . ARG A 1 413 ? 15.270 -0.240 -32.631 1.00 80.56 413 ARG A N 1
ATOM 3334 C CA . ARG A 1 413 ? 16.633 -0.741 -32.450 1.00 80.56 413 ARG A CA 1
ATOM 3335 C C . ARG A 1 413 ? 16.744 -2.193 -32.907 1.00 80.56 413 ARG A C 1
ATOM 3337 O O . ARG A 1 413 ? 15.828 -2.981 -32.683 1.00 80.56 413 ARG A O 1
ATOM 3344 N N . LYS A 1 414 ? 17.876 -2.531 -33.519 1.00 81.88 414 LYS A N 1
ATOM 3345 C CA . LYS A 1 414 ? 18.143 -3.814 -34.187 1.00 81.88 414 LYS A CA 1
ATOM 3346 C C . LYS A 1 414 ? 19.249 -4.602 -33.493 1.00 81.88 414 LYS A C 1
ATOM 3348 O O . LYS A 1 414 ? 19.216 -5.828 -33.479 1.00 81.88 414 LYS A O 1
ATOM 3353 N N . TYR A 1 415 ? 20.211 -3.918 -32.872 1.00 81.69 415 TYR A N 1
ATOM 3354 C CA . TYR A 1 415 ? 21.467 -4.531 -32.417 1.00 81.69 415 TYR A CA 1
ATOM 3355 C C . TYR A 1 415 ? 21.572 -4.679 -30.894 1.00 81.69 415 TYR A C 1
ATOM 3357 O O . TYR A 1 415 ? 22.661 -4.875 -30.354 1.00 81.69 415 TYR A O 1
ATOM 3365 N N . ASP A 1 416 ? 20.452 -4.625 -30.170 1.00 69.44 416 ASP A N 1
ATOM 3366 C CA . ASP A 1 416 ? 20.442 -4.772 -28.708 1.00 69.44 416 ASP A CA 1
ATOM 3367 C C . ASP A 1 416 ? 21.035 -6.109 -28.240 1.00 69.44 416 ASP A C 1
ATOM 3369 O O . ASP A 1 416 ? 21.709 -6.158 -27.209 1.00 69.44 416 ASP A O 1
ATOM 3373 N N . ARG A 1 417 ? 20.816 -7.176 -29.019 1.00 65.56 417 ARG A N 1
ATOM 3374 C CA . ARG A 1 417 ? 21.274 -8.545 -28.731 1.00 65.56 417 ARG A CA 1
ATOM 3375 C C . ARG A 1 417 ? 22.624 -8.891 -29.373 1.00 65.56 417 ARG A C 1
ATOM 3377 O O . ARG A 1 417 ? 23.242 -9.869 -28.965 1.00 65.56 417 ARG A O 1
ATOM 3384 N N . ASP A 1 418 ? 23.103 -8.082 -30.319 1.00 72.44 418 ASP A N 1
ATOM 3385 C CA . ASP A 1 418 ? 24.381 -8.273 -31.016 1.00 72.44 418 ASP A CA 1
ATOM 3386 C C . ASP A 1 418 ? 25.400 -7.209 -30.578 1.00 72.44 418 ASP A C 1
ATOM 3388 O O . ASP A 1 418 ? 25.618 -6.180 -31.217 1.00 72.44 418 ASP A O 1
ATOM 3392 N N . ILE A 1 419 ? 26.030 -7.459 -29.428 1.00 67.12 419 ILE A N 1
ATOM 3393 C CA . ILE A 1 419 ? 26.946 -6.515 -28.765 1.00 67.12 419 ILE A CA 1
ATOM 3394 C C . ILE A 1 419 ? 28.215 -6.259 -29.598 1.00 67.12 419 ILE A C 1
ATOM 3396 O O . ILE A 1 419 ? 28.867 -5.224 -29.431 1.00 67.12 419 ILE A O 1
ATOM 3400 N N . GLN A 1 420 ? 28.572 -7.195 -30.481 1.00 73.06 420 GLN A N 1
ATOM 3401 C CA . GLN A 1 420 ? 29.752 -7.089 -31.339 1.00 73.06 420 GLN A CA 1
ATOM 3402 C C . GLN A 1 420 ? 29.467 -6.316 -32.630 1.00 73.06 420 GLN A C 1
ATOM 3404 O O . GLN A 1 420 ? 30.409 -5.962 -33.341 1.00 73.06 420 GLN A O 1
ATOM 3409 N N . ASN A 1 421 ? 28.198 -6.018 -32.924 1.00 80.88 421 ASN A N 1
ATOM 3410 C CA . ASN A 1 421 ? 27.838 -5.266 -34.111 1.00 80.88 421 ASN A CA 1
ATOM 3411 C C . ASN A 1 421 ? 28.369 -3.830 -34.050 1.00 80.88 421 ASN A C 1
ATOM 3413 O O . ASN A 1 421 ? 28.080 -3.075 -33.118 1.00 80.88 421 ASN A O 1
ATOM 3417 N N . GLU A 1 422 ? 29.095 -3.414 -35.085 1.00 82.94 422 GLU A N 1
ATOM 3418 C CA . GLU A 1 422 ? 29.621 -2.051 -35.178 1.00 82.94 422 GLU A CA 1
ATOM 3419 C C . GLU A 1 422 ? 28.514 -0.991 -35.308 1.00 82.94 422 GLU A C 1
ATOM 3421 O O . GLU A 1 422 ? 28.700 0.136 -34.851 1.00 82.94 422 GLU A O 1
ATOM 3426 N N . MET A 1 423 ? 27.340 -1.348 -35.846 1.00 83.94 423 MET A N 1
ATOM 3427 C CA . MET A 1 423 ? 26.193 -0.440 -35.994 1.00 83.94 423 MET A CA 1
ATOM 3428 C C . MET A 1 423 ? 25.470 -0.156 -34.676 1.00 83.94 423 MET A C 1
ATOM 3430 O O . MET A 1 423 ? 24.717 0.816 -34.581 1.00 83.94 423 MET A O 1
ATOM 3434 N N . ARG A 1 424 ? 25.738 -0.932 -33.621 1.00 85.19 424 ARG A N 1
ATOM 3435 C CA . ARG A 1 424 ? 25.124 -0.741 -32.301 1.00 85.19 424 ARG A CA 1
ATOM 3436 C C . ARG A 1 424 ? 25.391 0.652 -31.728 1.00 85.19 424 ARG A C 1
ATOM 3438 O O . ARG A 1 424 ? 24.501 1.255 -31.133 1.00 85.19 424 ARG A O 1
ATOM 3445 N N . ILE A 1 425 ? 26.573 1.224 -31.986 1.00 85.69 425 ILE A N 1
ATOM 3446 C CA . ILE A 1 425 ? 26.936 2.575 -31.523 1.00 85.69 425 ILE A CA 1
ATOM 3447 C C . ILE A 1 425 ? 25.989 3.662 -32.059 1.00 85.69 425 ILE A C 1
ATOM 3449 O O . ILE A 1 425 ? 25.836 4.717 -31.437 1.00 85.69 425 ILE A O 1
ATOM 3453 N N . CYS A 1 426 ? 25.344 3.415 -33.203 1.00 86.38 426 CYS A N 1
ATOM 3454 C CA . CYS A 1 426 ? 24.392 4.321 -33.839 1.00 86.38 426 CYS A CA 1
ATOM 3455 C C . CYS A 1 426 ? 23.010 4.302 -33.161 1.00 86.38 426 CYS A C 1
ATOM 3457 O O . CYS A 1 426 ? 22.261 5.281 -33.269 1.00 86.38 426 CYS A O 1
ATOM 3459 N N . GLU A 1 427 ? 22.700 3.239 -32.417 1.00 84.62 427 GLU A N 1
ATOM 3460 C CA . GLU A 1 427 ? 21.454 3.032 -31.668 1.00 84.62 427 GLU A CA 1
ATOM 3461 C C . GLU A 1 427 ? 21.567 3.430 -30.187 1.00 84.62 427 GLU A C 1
ATOM 3463 O O . GLU A 1 427 ? 20.577 3.412 -29.461 1.00 84.62 427 GLU A O 1
ATOM 3468 N N . GLU A 1 428 ? 22.750 3.854 -29.737 1.00 83.62 428 GLU A N 1
ATOM 3469 C CA . GLU A 1 428 ? 22.995 4.326 -28.371 1.00 83.62 428 GLU A CA 1
ATOM 3470 C C . GLU A 1 428 ? 22.880 5.863 -28.267 1.00 83.62 428 GLU A C 1
ATOM 3472 O O . GLU A 1 428 ? 23.152 6.616 -29.211 1.00 83.62 428 GLU A O 1
ATOM 3477 N N . LEU A 1 429 ? 22.518 6.373 -27.096 1.00 80.25 429 LEU A N 1
ATOM 3478 C CA . LEU A 1 429 ? 22.500 7.793 -26.752 1.00 80.25 429 LEU A CA 1
ATOM 3479 C C . LEU A 1 429 ? 23.397 8.012 -25.537 1.00 80.25 429 LEU A C 1
ATOM 3481 O O . LEU A 1 429 ? 23.107 7.505 -24.460 1.00 80.25 429 LEU A O 1
ATOM 3485 N N . TYR A 1 430 ? 24.466 8.786 -25.703 1.00 78.44 430 TYR A N 1
ATOM 3486 C CA . TYR A 1 430 ? 25.411 9.042 -24.623 1.00 78.44 430 TYR A CA 1
ATOM 3487 C C . TYR A 1 430 ? 25.096 10.336 -23.883 1.00 78.44 430 TYR A C 1
ATOM 3489 O O . TYR A 1 430 ? 25.003 11.400 -24.496 1.00 78.44 430 TYR A O 1
ATOM 3497 N N . TYR A 1 431 ? 24.992 10.237 -22.562 1.00 74.00 431 TYR A N 1
ATOM 3498 C CA . TYR A 1 431 ? 24.884 11.362 -21.647 1.00 74.00 431 TYR A CA 1
ATOM 3499 C C . TYR A 1 431 ? 26.212 11.565 -20.921 1.00 74.00 431 TYR A C 1
ATOM 3501 O O . TYR A 1 431 ? 26.734 10.628 -20.319 1.00 74.00 431 TYR A O 1
ATOM 3509 N N . HIS A 1 432 ? 26.760 12.779 -20.983 1.00 71.62 432 HIS A N 1
ATOM 3510 C CA . HIS A 1 432 ? 28.048 13.110 -20.372 1.00 71.62 432 HIS A CA 1
ATOM 3511 C C . HIS A 1 432 ? 27.835 13.929 -19.097 1.00 71.62 432 HIS A C 1
ATOM 3513 O O . HIS A 1 432 ? 27.253 15.012 -19.152 1.00 71.62 432 HIS A O 1
ATOM 3519 N N . SER A 1 433 ? 28.307 13.440 -17.949 1.00 64.06 433 SER A N 1
ATOM 3520 C CA . SER A 1 433 ? 28.204 14.144 -16.660 1.00 64.06 433 SER A CA 1
ATOM 3521 C C . SER A 1 433 ? 29.564 14.275 -15.977 1.00 64.06 433 SER A C 1
ATOM 3523 O O . SER A 1 433 ? 30.416 13.397 -16.113 1.00 64.06 433 SER A O 1
ATOM 3525 N N . THR A 1 434 ? 29.770 15.350 -15.205 1.00 57.09 434 THR A N 1
ATOM 3526 C CA . THR A 1 434 ? 30.913 15.419 -14.279 1.00 57.09 434 THR A CA 1
ATOM 3527 C C . THR A 1 434 ? 30.802 14.289 -13.262 1.00 57.09 434 THR A C 1
ATOM 3529 O O . THR A 1 434 ? 29.696 13.971 -12.813 1.00 57.09 434 THR A O 1
ATOM 3532 N N . TYR A 1 435 ? 31.931 13.694 -12.875 1.00 48.22 435 TYR A N 1
ATOM 3533 C CA . TYR A 1 435 ? 31.951 12.726 -11.784 1.00 48.22 435 TYR A CA 1
ATOM 3534 C C . TYR A 1 435 ? 31.648 13.437 -10.454 1.00 48.22 435 TYR A C 1
ATOM 3536 O O . TYR A 1 435 ? 32.519 13.938 -9.749 1.00 48.22 435 TYR A O 1
ATOM 3544 N N . ASN A 1 436 ? 30.361 13.554 -10.137 1.00 53.31 436 ASN A N 1
ATOM 3545 C CA . ASN A 1 436 ? 29.867 14.073 -8.873 1.00 53.31 436 ASN A CA 1
ATOM 3546 C C . ASN A 1 436 ? 28.981 12.989 -8.245 1.00 53.31 436 ASN A C 1
ATOM 3548 O O . ASN A 1 436 ? 27.839 12.830 -8.679 1.00 53.31 436 ASN A O 1
ATOM 3552 N N . PRO A 1 437 ? 29.474 12.248 -7.235 1.00 46.84 437 PRO A N 1
ATOM 3553 C CA . PRO A 1 437 ? 28.779 11.091 -6.669 1.00 46.84 437 PRO A CA 1
ATOM 3554 C C . PRO A 1 437 ? 27.332 11.371 -6.239 1.00 46.84 437 PRO A C 1
ATOM 3556 O O . PRO A 1 437 ? 26.472 10.508 -6.391 1.00 46.84 437 PRO A O 1
ATOM 3559 N N . ARG A 1 438 ? 27.046 12.589 -5.757 1.00 41.72 438 ARG A N 1
ATOM 3560 C CA . ARG A 1 438 ? 25.717 12.995 -5.274 1.00 41.72 438 ARG A CA 1
ATOM 3561 C C . ARG A 1 438 ? 24.757 13.308 -6.423 1.00 41.72 438 ARG A C 1
ATOM 3563 O O . ARG A 1 438 ? 23.647 12.793 -6.450 1.00 41.72 438 ARG A O 1
ATOM 3570 N N . TYR A 1 439 ? 25.220 14.065 -7.418 1.00 44.34 439 TYR A N 1
ATOM 3571 C CA . TYR A 1 439 ? 24.454 14.327 -8.643 1.00 44.34 439 TYR A CA 1
ATOM 3572 C C . TYR A 1 439 ? 24.241 13.048 -9.465 1.00 44.34 439 TYR A C 1
ATOM 3574 O O . TYR A 1 439 ? 23.190 12.868 -10.062 1.00 44.34 439 TYR A O 1
ATOM 3582 N N . ILE A 1 440 ? 25.207 12.123 -9.459 1.00 48.28 440 ILE A N 1
ATOM 3583 C CA . ILE A 1 440 ? 25.087 10.811 -10.105 1.00 48.28 440 ILE A CA 1
ATOM 3584 C C . ILE A 1 440 ? 24.037 9.959 -9.401 1.00 48.28 440 ILE A C 1
ATOM 3586 O O . ILE A 1 440 ? 23.255 9.308 -10.083 1.00 48.28 440 ILE A O 1
ATOM 3590 N N . GLN A 1 441 ? 23.984 9.955 -8.068 1.00 46.19 441 GLN A N 1
ATOM 3591 C CA . GLN A 1 441 ? 22.919 9.265 -7.338 1.00 46.19 441 GLN A CA 1
ATOM 3592 C C . GLN A 1 441 ? 21.550 9.864 -7.655 1.00 46.19 441 GLN A C 1
ATOM 3594 O O . GLN A 1 441 ? 20.620 9.113 -7.925 1.00 46.19 441 GLN A O 1
ATOM 3599 N N . GLU A 1 442 ? 21.434 11.191 -7.707 1.00 48.47 442 GLU A N 1
ATOM 3600 C CA . GLU A 1 442 ? 20.191 11.872 -8.076 1.00 48.47 442 GLU A CA 1
ATOM 3601 C C . GLU A 1 442 ? 19.789 11.571 -9.527 1.00 48.47 442 GLU A C 1
ATOM 3603 O O . GLU A 1 442 ? 18.688 11.077 -9.757 1.00 48.47 442 GLU A O 1
ATOM 3608 N N . LEU A 1 443 ? 20.691 11.744 -10.495 1.00 47.44 443 LEU A N 1
ATOM 3609 C CA . LEU A 1 443 ? 20.460 11.451 -11.911 1.00 47.44 443 LEU A CA 1
ATOM 3610 C C . LEU A 1 443 ? 20.140 9.970 -12.134 1.00 47.44 443 LEU A C 1
ATOM 3612 O O . LEU A 1 443 ? 19.166 9.651 -12.802 1.00 47.44 443 LEU A O 1
ATOM 3616 N N . THR A 1 444 ? 20.902 9.057 -11.533 1.00 49.03 444 THR A N 1
ATOM 3617 C CA . THR A 1 444 ? 20.637 7.613 -11.618 1.00 49.03 444 THR A CA 1
ATOM 3618 C C . THR A 1 444 ? 19.305 7.281 -10.959 1.00 49.03 444 THR A C 1
ATOM 3620 O O . THR A 1 444 ? 18.541 6.524 -11.534 1.00 49.03 444 THR A O 1
ATOM 3623 N N . SER A 1 445 ? 18.959 7.890 -9.819 1.00 48.78 445 SER A N 1
ATOM 3624 C CA . SER A 1 445 ? 17.660 7.673 -9.166 1.00 48.78 445 SER A CA 1
ATOM 3625 C C . SER A 1 445 ? 16.490 8.190 -10.003 1.00 48.78 445 SER A C 1
ATOM 3627 O O . SER A 1 445 ? 15.457 7.535 -10.065 1.00 48.78 445 SER A O 1
ATOM 3629 N N . VAL A 1 446 ? 16.648 9.323 -10.692 1.00 50.84 446 VAL A N 1
ATOM 3630 C CA . VAL A 1 446 ? 15.636 9.878 -11.601 1.00 50.84 446 VAL A CA 1
ATOM 3631 C C . VAL A 1 446 ? 15.520 9.009 -12.850 1.00 50.84 446 VAL A C 1
ATOM 3633 O O . VAL A 1 446 ? 14.413 8.682 -13.265 1.00 50.84 446 VAL A O 1
ATOM 3636 N N . LEU A 1 447 ? 16.640 8.565 -13.422 1.00 50.44 447 LEU A N 1
ATOM 3637 C CA . LEU A 1 447 ? 16.671 7.665 -14.578 1.00 50.44 447 LEU A CA 1
ATOM 3638 C C . LEU A 1 447 ? 16.138 6.261 -14.239 1.00 50.44 447 LEU A C 1
ATOM 3640 O O . LEU A 1 447 ? 15.507 5.633 -15.084 1.00 50.44 447 LEU A O 1
ATOM 3644 N N . VAL A 1 448 ? 16.313 5.794 -13.001 1.00 52.25 448 VAL A N 1
ATOM 3645 C CA . VAL A 1 448 ? 15.718 4.557 -12.472 1.00 52.25 448 VAL A CA 1
ATOM 3646 C C . VAL A 1 448 ? 14.216 4.726 -12.240 1.00 52.25 448 VAL A C 1
ATOM 3648 O O . VAL A 1 448 ? 13.427 3.941 -12.762 1.00 52.25 448 VAL A O 1
ATOM 3651 N N . LYS A 1 449 ? 13.790 5.804 -11.563 1.00 50.06 449 LYS A N 1
ATOM 3652 C CA . LYS A 1 449 ? 12.368 6.131 -11.333 1.00 50.06 449 LYS A CA 1
ATOM 3653 C C . LYS A 1 449 ? 11.582 6.340 -12.630 1.00 50.06 449 LYS A C 1
ATOM 3655 O O . LYS A 1 449 ? 10.403 6.013 -12.686 1.00 50.06 449 LYS A O 1
ATOM 3660 N N . THR A 1 450 ? 12.224 6.862 -13.675 1.00 48.47 450 THR A N 1
ATOM 3661 C CA . THR A 1 450 ? 11.617 7.061 -15.005 1.00 48.47 450 THR A CA 1
ATOM 3662 C C . THR A 1 450 ? 11.698 5.823 -15.909 1.00 48.47 450 THR A C 1
ATOM 3664 O O . THR A 1 450 ? 11.151 5.837 -17.011 1.00 48.47 450 THR A O 1
ATOM 3667 N N . GLY A 1 451 ? 12.346 4.736 -15.462 1.00 47.41 451 GLY A N 1
ATOM 3668 C CA . GLY A 1 451 ? 12.474 3.478 -16.210 1.00 47.41 451 GLY A CA 1
ATOM 3669 C C . GLY A 1 451 ? 13.512 3.494 -17.342 1.00 47.41 451 GLY A C 1
ATOM 3670 O O . GLY A 1 451 ? 13.531 2.593 -18.184 1.00 47.41 451 GLY A O 1
ATOM 3671 N N . ILE A 1 452 ? 14.379 4.508 -17.378 1.00 49.94 452 ILE A N 1
ATOM 3672 C CA . ILE A 1 452 ? 15.438 4.679 -18.381 1.00 49.94 452 ILE A CA 1
ATOM 3673 C C . ILE A 1 452 ? 16.680 3.831 -18.039 1.00 49.94 452 ILE A C 1
ATOM 3675 O O . ILE A 1 452 ? 17.350 3.360 -18.955 1.00 49.94 452 ILE A O 1
ATOM 3679 N N . ILE A 1 453 ? 16.971 3.578 -16.752 1.00 46.19 453 ILE A N 1
ATOM 3680 C CA . ILE A 1 453 ? 18.100 2.745 -16.278 1.00 46.19 453 ILE A CA 1
ATOM 3681 C C . ILE A 1 453 ? 17.594 1.695 -15.260 1.00 46.19 453 ILE A C 1
ATOM 3683 O O . ILE A 1 453 ? 16.786 2.045 -14.407 1.00 46.19 453 ILE A O 1
ATOM 3687 N N . PRO A 1 454 ? 18.023 0.417 -15.314 1.00 45.69 454 PRO A N 1
ATOM 3688 C CA . PRO A 1 454 ? 17.666 -0.594 -14.306 1.00 45.69 454 PRO A CA 1
ATOM 3689 C C . PRO A 1 454 ? 18.424 -0.411 -12.970 1.00 45.69 454 PRO A C 1
ATOM 3691 O O . PRO A 1 454 ? 19.563 0.058 -12.962 1.00 45.69 454 PRO A O 1
ATOM 3694 N N . GLU A 1 455 ? 17.821 -0.811 -11.841 1.00 46.53 455 GLU A N 1
ATOM 3695 C CA . GLU A 1 455 ? 18.499 -0.883 -10.530 1.00 46.53 455 GLU A CA 1
ATOM 3696 C C . GLU A 1 455 ? 19.694 -1.852 -10.598 1.00 46.53 455 GLU A C 1
ATOM 3698 O O . GLU A 1 455 ? 19.633 -2.865 -11.293 1.00 46.53 455 GLU A O 1
ATOM 3703 N N . ARG A 1 456 ? 20.815 -1.492 -9.949 1.00 46.22 456 ARG A N 1
ATOM 3704 C CA . ARG A 1 456 ? 22.147 -2.117 -10.109 1.00 46.22 456 ARG A CA 1
ATOM 3705 C C . ARG A 1 456 ? 22.082 -3.641 -10.275 1.00 46.22 456 ARG A C 1
ATOM 3707 O O . ARG A 1 456 ? 21.755 -4.349 -9.326 1.00 46.22 456 ARG A O 1
ATOM 3714 N N . ALA A 1 457 ? 22.483 -4.118 -11.456 1.00 48.81 457 ALA A N 1
ATOM 3715 C CA . ALA A 1 457 ? 22.491 -5.531 -11.802 1.00 48.81 457 ALA A CA 1
ATOM 3716 C C . ALA A 1 457 ? 23.911 -6.117 -11.885 1.00 48.81 457 ALA A C 1
ATOM 3718 O O . ALA A 1 457 ? 24.802 -5.521 -12.488 1.00 48.81 457 ALA A O 1
ATOM 3719 N N . VAL A 1 458 ? 24.117 -7.309 -11.325 1.00 56.41 458 VAL A N 1
ATOM 3720 C CA . VAL A 1 458 ? 25.293 -8.146 -11.591 1.00 56.41 458 VAL A CA 1
ATOM 3721 C C . VAL A 1 458 ? 25.042 -8.933 -12.872 1.00 56.41 458 VAL A C 1
ATOM 3723 O O . VAL A 1 458 ? 24.107 -9.732 -12.936 1.00 56.41 458 VAL A O 1
ATOM 3726 N N . GLU A 1 459 ? 25.898 -8.725 -13.870 1.00 62.06 459 GLU A N 1
ATOM 3727 C CA . GLU A 1 459 ? 25.858 -9.439 -15.146 1.00 62.06 459 GLU A CA 1
ATOM 3728 C C . GLU A 1 459 ? 26.469 -10.850 -15.000 1.00 62.06 459 GLU A C 1
ATOM 3730 O O . GLU A 1 459 ? 27.610 -11.009 -14.550 1.00 62.06 459 GLU A O 1
ATOM 3735 N N . LYS A 1 460 ? 25.732 -11.898 -15.386 1.00 73.69 460 LYS A N 1
ATOM 3736 C CA . LYS A 1 460 ? 26.201 -13.293 -15.458 1.00 73.69 460 LYS A CA 1
ATOM 3737 C C . LYS A 1 460 ? 25.951 -13.859 -16.846 1.00 73.69 460 LYS A C 1
ATOM 3739 O O . LYS A 1 460 ? 24.855 -13.741 -17.375 1.00 73.69 460 LYS A O 1
ATOM 3744 N N . LYS A 1 461 ? 26.948 -14.521 -17.425 1.00 76.44 461 LYS A N 1
ATOM 3745 C CA . LYS A 1 461 ? 26.841 -15.124 -18.760 1.00 76.44 461 LYS A CA 1
ATOM 3746 C C . LYS A 1 461 ? 26.517 -16.613 -18.642 1.00 76.44 461 LYS A C 1
ATOM 3748 O O . LYS A 1 461 ? 27.116 -17.295 -17.815 1.00 76.44 461 LYS A O 1
ATOM 3753 N N . LEU A 1 462 ? 25.573 -17.086 -19.449 1.00 79.50 462 LEU A N 1
ATOM 3754 C CA . LEU A 1 462 ? 25.133 -18.478 -19.551 1.00 79.50 462 LEU A CA 1
ATOM 3755 C C . LEU A 1 462 ? 25.424 -18.952 -20.980 1.00 79.50 462 LEU A C 1
ATOM 3757 O O . LEU A 1 462 ? 24.932 -18.343 -21.923 1.00 79.50 462 LEU A O 1
ATOM 3761 N N . PHE A 1 463 ? 26.189 -20.015 -21.180 1.00 82.50 463 PHE A N 1
ATOM 3762 C CA . PHE A 1 463 ? 26.535 -20.501 -22.519 1.00 82.50 463 PHE A CA 1
ATOM 3763 C C . PHE A 1 463 ? 25.780 -21.789 -22.850 1.00 82.50 463 PHE A C 1
ATOM 3765 O O . PHE A 1 463 ? 25.639 -22.685 -22.015 1.00 82.50 463 PHE A O 1
ATOM 3772 N N . VAL A 1 464 ? 25.306 -21.919 -24.089 1.00 82.44 464 VAL A N 1
ATOM 3773 C CA . VAL A 1 464 ? 24.755 -23.181 -24.597 1.00 82.44 464 VAL A CA 1
ATOM 3774 C C . VAL A 1 464 ? 25.905 -24.158 -24.819 1.00 82.44 464 VAL A C 1
ATOM 3776 O O . VAL A 1 464 ? 26.894 -23.840 -25.491 1.00 82.44 464 VAL A O 1
ATOM 3779 N N . LYS A 1 465 ? 25.770 -25.376 -24.287 1.00 86.75 465 LYS A N 1
ATOM 3780 C CA . LYS A 1 465 ? 26.815 -26.403 -24.375 1.00 86.75 465 LYS A CA 1
ATOM 3781 C C . LYS A 1 465 ? 27.149 -26.752 -25.823 1.00 86.75 465 LYS A C 1
ATOM 3783 O O . LYS A 1 465 ? 26.262 -26.964 -26.650 1.00 86.75 465 LYS A O 1
ATOM 3788 N N . LYS A 1 466 ? 28.446 -26.897 -26.111 1.00 83.44 466 LYS A N 1
ATOM 3789 C CA . LYS A 1 466 ? 28.949 -27.283 -27.442 1.00 83.44 466 LYS A CA 1
ATOM 3790 C C . LYS A 1 466 ? 28.368 -28.618 -27.914 1.00 83.44 466 LYS A C 1
ATOM 3792 O O . LYS A 1 466 ? 27.980 -28.731 -29.071 1.00 83.44 466 LYS A O 1
ATOM 3797 N N . ASP A 1 467 ? 28.241 -29.587 -27.011 1.00 83.00 467 ASP A N 1
ATOM 3798 C CA . ASP A 1 467 ? 27.701 -30.909 -27.341 1.00 83.00 467 ASP A CA 1
ATOM 3799 C C . ASP A 1 467 ? 26.220 -30.842 -27.718 1.00 83.00 467 ASP A C 1
ATOM 3801 O O . ASP A 1 467 ? 25.794 -31.499 -28.665 1.00 83.00 467 ASP A O 1
ATOM 3805 N N . PHE A 1 468 ? 25.450 -29.972 -27.056 1.00 82.75 468 PHE A N 1
ATOM 3806 C CA . PHE A 1 468 ? 24.052 -29.740 -27.406 1.00 82.75 468 PHE A CA 1
ATOM 3807 C C . PHE A 1 468 ? 23.909 -29.098 -28.794 1.00 82.75 468 PHE A C 1
ATOM 3809 O O . PHE A 1 468 ? 23.079 -29.552 -29.582 1.00 82.75 468 PHE A O 1
ATOM 3816 N N . LYS A 1 469 ? 24.778 -28.134 -29.147 1.00 78.81 469 LYS A N 1
ATOM 3817 C CA . LYS A 1 469 ? 24.806 -27.508 -30.489 1.00 78.81 469 LYS A CA 1
ATOM 3818 C C . LYS A 1 469 ? 25.024 -28.527 -31.623 1.00 78.81 469 LYS A C 1
ATOM 3820 O O . LYS A 1 469 ? 24.654 -28.281 -32.768 1.00 78.81 469 LYS A O 1
ATOM 3825 N N . ASN A 1 470 ? 25.592 -29.696 -31.321 1.00 78.94 470 ASN A N 1
ATOM 3826 C CA . ASN A 1 470 ? 25.829 -30.756 -32.301 1.00 78.94 470 ASN A CA 1
ATOM 3827 C C . ASN A 1 470 ? 24.646 -31.721 -32.494 1.00 78.94 470 ASN A C 1
ATOM 3829 O O . ASN A 1 470 ? 24.665 -32.495 -33.459 1.00 78.94 470 ASN A O 1
ATOM 3833 N N . THR A 1 471 ? 23.634 -31.674 -31.622 1.00 77.31 471 THR A N 1
ATOM 3834 C CA . THR A 1 471 ? 22.484 -32.595 -31.630 1.00 77.31 471 THR A CA 1
ATOM 3835 C C . THR A 1 471 ? 21.574 -32.392 -32.843 1.00 77.31 471 THR A C 1
ATOM 3837 O O . THR A 1 471 ? 21.509 -31.310 -33.432 1.00 77.31 471 THR A O 1
ATOM 3840 N N . LYS A 1 472 ? 20.838 -33.445 -33.223 1.00 71.94 472 LYS A N 1
ATOM 3841 C CA . LYS A 1 472 ? 19.824 -33.369 -34.285 1.00 71.94 472 LYS A CA 1
ATOM 3842 C C . LYS A 1 472 ? 18.703 -32.400 -33.904 1.00 71.94 472 LYS A C 1
ATOM 3844 O O . LYS A 1 472 ? 18.276 -31.608 -34.744 1.00 71.94 472 LYS A O 1
ATOM 3849 N N . PHE A 1 473 ? 18.293 -32.430 -32.637 1.00 73.44 473 PHE A N 1
ATOM 3850 C CA . PHE A 1 473 ? 17.307 -31.516 -32.076 1.00 73.44 473 PHE A CA 1
ATOM 3851 C C . PHE A 1 473 ? 17.721 -30.048 -32.228 1.00 73.44 473 PHE A C 1
ATOM 3853 O O . PHE A 1 473 ? 16.939 -29.256 -32.736 1.00 73.44 473 PHE A O 1
ATOM 3860 N N . TYR A 1 474 ? 18.966 -29.679 -31.903 1.00 71.56 474 TYR A N 1
ATOM 3861 C CA . TYR A 1 474 ? 19.426 -28.299 -32.097 1.00 71.56 474 TYR A CA 1
ATOM 3862 C C . TYR A 1 474 ? 19.457 -27.878 -33.574 1.00 71.56 474 TYR A C 1
ATOM 3864 O O . TYR A 1 474 ? 19.123 -26.751 -33.899 1.00 71.56 474 TYR A O 1
ATOM 3872 N N . LYS A 1 475 ? 19.823 -28.783 -34.486 1.00 67.44 475 LYS A N 1
ATOM 3873 C CA . LYS A 1 475 ? 19.970 -28.459 -35.917 1.00 67.44 475 LYS A CA 1
ATOM 3874 C C . LYS A 1 475 ? 18.648 -28.409 -36.688 1.00 67.44 475 LYS A C 1
ATOM 3876 O O . LYS A 1 475 ? 18.574 -27.796 -37.749 1.00 67.44 475 LYS A O 1
ATOM 3881 N N . THR A 1 476 ? 17.644 -29.165 -36.249 1.00 61.47 476 THR A N 1
ATOM 3882 C CA . THR A 1 476 ? 16.431 -29.425 -37.052 1.00 61.47 476 THR A CA 1
ATOM 3883 C C . THR A 1 476 ? 15.140 -29.481 -36.243 1.00 61.47 476 THR A C 1
ATOM 3885 O O . THR A 1 476 ? 14.080 -29.712 -36.818 1.00 61.47 476 THR A O 1
ATOM 3888 N N . GLY A 1 477 ? 15.215 -29.306 -34.925 1.00 62.53 477 GLY A N 1
ATOM 3889 C CA . GLY A 1 477 ? 14.055 -29.318 -34.046 1.00 62.53 477 GLY A CA 1
ATOM 3890 C C . GLY A 1 477 ? 13.172 -28.092 -34.245 1.00 62.53 477 GLY A C 1
ATOM 3891 O O . GLY A 1 477 ? 13.609 -27.058 -34.758 1.00 62.53 477 GLY A O 1
ATOM 3892 N N . PHE A 1 478 ? 11.923 -28.230 -33.811 1.00 62.66 478 PHE A N 1
ATOM 3893 C CA . PHE A 1 478 ? 10.920 -27.180 -33.884 1.00 62.66 478 PHE A CA 1
ATOM 3894 C C . PHE A 1 478 ? 10.359 -26.874 -32.500 1.00 62.66 478 PHE A C 1
ATOM 3896 O O . PHE A 1 478 ? 10.147 -27.787 -31.697 1.00 62.66 478 PHE A O 1
ATOM 3903 N N . LEU A 1 479 ? 10.088 -25.594 -32.255 1.00 63.44 479 LEU A N 1
ATOM 3904 C CA . LEU A 1 479 ? 9.353 -25.108 -31.099 1.00 63.44 479 LEU A CA 1
ATOM 3905 C C . LEU A 1 479 ? 7.951 -24.674 -31.515 1.00 63.44 479 LEU A C 1
ATOM 3907 O O . LEU A 1 479 ? 7.793 -23.937 -32.489 1.00 63.44 479 LEU A O 1
ATOM 3911 N N . PHE A 1 480 ? 6.948 -25.091 -30.745 1.00 63.75 480 PHE A N 1
ATOM 3912 C CA . PHE A 1 480 ? 5.580 -24.613 -30.905 1.00 63.75 480 PHE A CA 1
ATOM 3913 C C . PHE A 1 480 ? 5.307 -23.501 -29.898 1.00 63.75 480 PHE A C 1
ATOM 3915 O O . PHE A 1 480 ? 5.462 -23.700 -28.690 1.00 63.75 480 PHE A O 1
ATOM 3922 N N . LEU A 1 481 ? 4.884 -22.345 -30.402 1.00 63.34 481 LEU A N 1
ATOM 3923 C CA . LEU A 1 481 ? 4.503 -21.181 -29.607 1.00 63.34 481 LEU A CA 1
ATOM 3924 C C . LEU A 1 481 ? 3.174 -20.617 -30.106 1.00 63.34 481 LEU A C 1
ATOM 3926 O O . LEU A 1 481 ? 2.782 -20.838 -31.256 1.00 63.34 481 LEU A O 1
ATOM 3930 N N . ASN A 1 482 ? 2.493 -19.862 -29.248 1.00 58.00 482 ASN A N 1
ATOM 3931 C CA . ASN A 1 482 ? 1.384 -19.023 -29.668 1.00 58.00 482 ASN A CA 1
ATOM 3932 C C . ASN A 1 482 ? 1.728 -17.544 -29.490 1.00 58.00 482 ASN A C 1
ATOM 3934 O O . ASN A 1 482 ? 2.334 -17.144 -28.499 1.00 58.00 482 ASN A O 1
ATOM 3938 N N . GLU A 1 483 ? 1.324 -16.728 -30.457 1.00 57.56 483 GLU A N 1
ATOM 3939 C CA . GLU A 1 483 ? 1.530 -15.283 -30.428 1.00 57.56 483 GLU A CA 1
ATOM 3940 C C . GLU A 1 483 ? 0.206 -14.537 -30.584 1.00 57.56 483 GLU A C 1
ATOM 3942 O O . GLU A 1 483 ? -0.763 -15.041 -31.162 1.00 57.56 483 GLU A O 1
ATOM 3947 N N . LYS A 1 484 ? 0.176 -13.313 -30.052 1.00 57.66 484 LYS A N 1
ATOM 3948 C CA . LYS A 1 484 ? -0.910 -12.369 -30.305 1.00 57.66 484 LYS A CA 1
ATOM 3949 C C . LYS A 1 484 ? -0.648 -11.660 -31.623 1.00 57.66 484 LYS A C 1
ATOM 3951 O O . LYS A 1 484 ? 0.298 -10.881 -31.724 1.00 57.66 484 LYS A O 1
ATOM 3956 N N . GLU A 1 485 ? -1.522 -11.856 -32.597 1.00 50.53 485 GLU A N 1
ATOM 3957 C CA . GLU A 1 485 ? -1.454 -11.133 -33.859 1.00 50.53 485 GLU A CA 1
ATOM 3958 C C . GLU A 1 485 ? -2.273 -9.837 -33.750 1.00 50.53 485 GLU A C 1
ATOM 3960 O O . GLU A 1 485 ? -3.483 -9.847 -33.500 1.00 50.53 485 GLU A O 1
ATOM 3965 N N . LYS A 1 486 ? -1.595 -8.691 -33.892 1.00 47.91 486 LYS A N 1
ATOM 3966 C CA . LYS A 1 486 ? -2.252 -7.379 -33.977 1.00 47.91 486 LYS A CA 1
ATOM 3967 C C . LYS A 1 486 ? -2.783 -7.178 -35.395 1.00 47.91 486 LYS A C 1
ATOM 3969 O O . LYS A 1 486 ? -2.071 -7.437 -36.358 1.00 47.91 486 LYS A O 1
ATOM 3974 N N . TYR A 1 487 ? -3.980 -6.613 -35.531 1.00 44.72 487 TYR A N 1
ATOM 3975 C CA . TYR A 1 487 ? -4.450 -6.119 -36.827 1.00 44.72 487 TYR A CA 1
ATOM 3976 C C . TYR A 1 487 ? -3.487 -5.038 -37.354 1.00 44.72 487 TYR A C 1
ATOM 3978 O O . TYR A 1 487 ? -3.224 -4.044 -36.670 1.00 44.72 487 TYR A O 1
ATOM 3986 N N . SER A 1 488 ? -2.940 -5.225 -38.558 1.00 41.84 488 SER A N 1
ATOM 3987 C CA . SER A 1 488 ? -2.072 -4.240 -39.213 1.00 41.84 488 SER A CA 1
ATOM 3988 C C . SER A 1 488 ? -2.910 -3.118 -39.832 1.00 41.84 488 SER A C 1
ATOM 3990 O O . SER A 1 488 ? -3.906 -3.368 -40.505 1.00 41.84 488 SER A O 1
ATOM 3992 N N . ARG A 1 489 ? -2.483 -1.858 -39.646 1.00 39.56 489 ARG A N 1
ATOM 3993 C CA . ARG A 1 489 ? -3.164 -0.668 -40.199 1.00 39.56 489 ARG A CA 1
ATOM 3994 C C . ARG A 1 489 ? -3.272 -0.682 -41.729 1.00 39.56 489 ARG A C 1
ATOM 3996 O O . ARG A 1 489 ? -4.153 -0.024 -42.263 1.00 39.56 489 ARG A O 1
ATOM 4003 N N . LYS A 1 490 ? -2.374 -1.391 -42.425 1.00 38.47 490 LYS A N 1
ATOM 4004 C CA . LYS A 1 490 ? -2.383 -1.511 -43.894 1.00 38.47 490 LYS A CA 1
ATOM 4005 C C . LYS A 1 490 ? -3.494 -2.429 -44.405 1.00 38.47 490 LYS A C 1
ATOM 4007 O O . LYS A 1 490 ? -3.839 -2.341 -45.576 1.00 38.47 490 LYS A O 1
ATOM 4012 N N . ASP A 1 491 ? -4.044 -3.256 -43.520 1.00 40.41 491 ASP A N 1
ATOM 4013 C CA . ASP A 1 491 ? -5.029 -4.291 -43.834 1.00 40.41 491 ASP A CA 1
ATOM 4014 C C . ASP A 1 491 ? -6.432 -3.930 -43.310 1.00 40.41 491 ASP A C 1
ATOM 4016 O O . ASP A 1 491 ? -7.370 -4.718 -43.417 1.00 40.41 491 ASP A O 1
ATOM 4020 N N . VAL A 1 492 ? -6.583 -2.729 -42.738 1.00 41.56 492 VAL A N 1
ATOM 4021 C CA . VAL A 1 492 ? -7.857 -2.181 -42.261 1.00 41.56 492 VAL A CA 1
ATOM 4022 C C . VAL A 1 492 ? -8.435 -1.282 -43.351 1.00 41.56 492 VAL A C 1
ATOM 4024 O O . VAL A 1 492 ? -8.076 -0.112 -43.465 1.00 41.56 492 VAL A O 1
ATOM 4027 N N . PHE A 1 493 ? -9.331 -1.846 -44.159 1.00 41.75 493 PHE A N 1
ATOM 4028 C CA . PHE A 1 493 ? -10.069 -1.124 -45.203 1.00 41.75 493 PHE A CA 1
ATOM 4029 C C . PHE A 1 493 ? -11.521 -0.799 -44.793 1.00 41.75 493 PHE A C 1
ATOM 4031 O O . PHE A 1 493 ? -12.186 -0.026 -45.478 1.00 41.75 493 PHE A O 1
ATOM 4038 N N . GLU A 1 494 ? -12.004 -1.356 -43.673 1.00 36.97 494 GLU A N 1
ATOM 4039 C CA . GLU A 1 494 ? -13.325 -1.091 -43.081 1.00 36.97 494 GLU A CA 1
ATOM 4040 C C . GLU A 1 494 ? -13.330 -1.310 -41.551 1.00 36.97 494 GLU A C 1
ATOM 4042 O O . GLU A 1 494 ? -12.423 -1.941 -41.004 1.00 36.97 494 GLU A O 1
ATOM 4047 N N . LEU A 1 495 ? -14.362 -0.811 -40.856 1.00 36.34 495 LEU A N 1
ATOM 4048 C CA . LEU A 1 495 ? -14.638 -1.111 -39.443 1.00 36.34 495 LEU A CA 1
ATOM 4049 C C . LEU A 1 495 ? -15.782 -2.143 -39.351 1.00 36.34 495 LEU A C 1
ATOM 4051 O O . LEU A 1 495 ? -16.858 -1.876 -39.886 1.00 36.34 495 LEU A O 1
ATOM 4055 N N . PRO A 1 496 ? -15.608 -3.291 -38.666 1.00 36.81 496 PRO A N 1
ATOM 4056 C CA . PRO A 1 496 ? -16.621 -4.342 -38.644 1.00 36.81 496 PRO A CA 1
ATOM 4057 C C . PRO A 1 496 ? -17.801 -3.986 -37.727 1.00 36.81 496 PRO A C 1
ATOM 4059 O O . PRO A 1 496 ? -17.633 -3.730 -36.533 1.00 36.81 496 PRO A O 1
ATOM 4062 N N . SER A 1 497 ? -19.018 -4.032 -38.270 1.00 42.56 497 SER A N 1
ATOM 4063 C CA . SER A 1 497 ? -20.270 -3.902 -37.519 1.00 42.56 497 SER A CA 1
ATOM 4064 C C . SER A 1 497 ? -20.892 -5.281 -37.241 1.00 42.56 497 SER A C 1
ATOM 4066 O O . SER A 1 497 ? -21.621 -5.797 -38.086 1.00 42.56 497 SER A O 1
ATOM 4068 N N . SER A 1 498 ? -20.619 -5.910 -36.087 1.00 36.06 498 SER A N 1
ATOM 4069 C CA . SER A 1 498 ? -21.529 -6.886 -35.428 1.00 36.06 498 SER A CA 1
ATOM 4070 C C . SER A 1 498 ? -20.967 -7.494 -34.127 1.00 36.06 498 SER A C 1
ATOM 4072 O O . SER A 1 498 ? -19.762 -7.648 -33.953 1.00 36.06 498 SER A O 1
ATOM 4074 N N . LYS A 1 499 ? -21.896 -7.803 -33.205 1.00 40.28 499 LYS A N 1
ATOM 4075 C CA . LYS A 1 499 ? -21.746 -8.486 -31.902 1.00 40.28 499 LYS A CA 1
ATOM 4076 C C . LYS A 1 499 ? -21.414 -9.983 -32.064 1.00 40.28 499 LYS A C 1
ATOM 4078 O O . LYS A 1 499 ? -21.947 -10.613 -32.969 1.00 40.28 499 LYS A O 1
ATOM 4083 N N . TYR A 1 500 ? -20.689 -10.569 -31.107 1.00 39.25 500 TYR A N 1
ATOM 4084 C CA . TYR A 1 500 ? -20.377 -12.009 -31.009 1.00 39.25 500 TYR A CA 1
ATOM 4085 C C . TYR A 1 500 ? -20.472 -12.426 -29.522 1.00 39.25 500 TYR A C 1
ATOM 4087 O O . TYR A 1 500 ? -19.861 -11.745 -28.709 1.00 39.25 500 TYR A O 1
ATOM 4095 N N . PHE A 1 501 ? -21.198 -13.425 -29.009 1.00 42.91 501 PHE A N 1
ATOM 4096 C CA . PHE A 1 501 ? -22.131 -14.449 -29.495 1.00 42.91 501 PHE A CA 1
ATOM 4097 C C . PHE A 1 501 ? -23.264 -14.546 -28.443 1.00 42.91 501 PHE A C 1
ATOM 4099 O O . PHE A 1 501 ? -22.960 -14.768 -27.275 1.00 42.91 501 PHE A O 1
ATOM 4106 N N . PRO A 1 502 ? -24.550 -14.353 -28.780 1.00 39.62 502 PRO A N 1
ATOM 4107 C CA . PRO A 1 502 ? -25.592 -14.136 -27.766 1.00 39.62 502 PRO A CA 1
ATOM 4108 C C . PRO A 1 502 ? -26.090 -15.389 -27.015 1.00 39.62 502 PRO A C 1
ATOM 4110 O O . PRO A 1 502 ? -26.860 -15.221 -26.078 1.00 39.62 502 PRO A O 1
ATOM 4113 N N . ASN A 1 503 ? -25.678 -16.607 -27.396 1.00 40.66 503 ASN A N 1
ATOM 4114 C CA . ASN A 1 503 ? -26.293 -17.862 -26.927 1.00 40.66 503 ASN A CA 1
ATOM 4115 C C . ASN A 1 503 ? -25.268 -18.924 -26.462 1.00 40.66 503 ASN A C 1
ATOM 4117 O O . ASN A 1 503 ? -25.378 -20.083 -26.853 1.00 40.66 503 ASN A O 1
ATOM 4121 N N . LEU A 1 504 ? -24.242 -18.547 -25.697 1.00 44.34 504 LEU A N 1
ATOM 4122 C CA . LEU A 1 504 ? -23.286 -19.498 -25.109 1.00 44.34 504 LEU A CA 1
ATOM 4123 C C . LEU A 1 504 ? -23.293 -19.345 -23.588 1.00 44.34 504 LEU A C 1
ATOM 4125 O O . LEU A 1 504 ? -22.930 -18.280 -23.089 1.00 44.34 504 LEU A O 1
ATOM 4129 N N . ASP A 1 505 ? -23.683 -20.401 -22.871 1.00 44.97 505 ASP A N 1
ATOM 4130 C CA . ASP A 1 505 ? -23.827 -20.353 -21.411 1.00 44.97 505 ASP A CA 1
ATOM 4131 C C . ASP A 1 505 ? -22.552 -20.811 -20.674 1.00 44.97 505 ASP A C 1
ATOM 4133 O O . ASP A 1 505 ? -22.310 -20.380 -19.545 1.00 44.97 505 ASP A O 1
ATOM 4137 N N . THR A 1 506 ? -21.695 -21.647 -21.288 1.00 44.06 506 THR A N 1
ATOM 4138 C CA . THR A 1 506 ? -20.425 -22.108 -20.679 1.00 44.06 506 THR A CA 1
ATOM 4139 C C . THR A 1 506 ? -19.296 -22.359 -21.691 1.00 44.06 506 THR A C 1
ATOM 4141 O O . THR A 1 506 ? -19.528 -22.598 -22.875 1.00 44.06 506 THR A O 1
ATOM 4144 N N . LEU A 1 507 ? -18.046 -22.347 -21.208 1.00 37.25 507 LEU A N 1
ATOM 4145 C CA . LEU A 1 507 ? -16.847 -22.618 -22.014 1.00 37.25 507 LEU A CA 1
ATOM 4146 C C . LEU A 1 507 ? -16.771 -24.081 -22.498 1.00 37.25 507 LEU A C 1
ATOM 4148 O O . LEU A 1 507 ? -16.351 -24.340 -23.624 1.00 37.25 507 LEU A O 1
ATOM 4152 N N . ASP A 1 508 ? -17.234 -25.032 -21.682 1.00 42.19 508 ASP A N 1
ATOM 4153 C CA . ASP A 1 508 ? -17.307 -26.449 -22.060 1.00 42.19 508 ASP A CA 1
ATOM 4154 C C . ASP A 1 508 ? -18.237 -26.665 -23.259 1.00 42.19 508 ASP A C 1
ATOM 4156 O O . ASP A 1 508 ? -17.950 -27.491 -24.125 1.00 42.19 508 ASP A O 1
ATOM 4160 N N . GLU A 1 509 ? -19.322 -25.896 -23.358 1.00 45.03 509 GLU A N 1
ATOM 4161 C CA . GLU A 1 509 ? -20.266 -25.966 -24.474 1.00 45.03 509 GLU A CA 1
ATOM 4162 C C . GLU A 1 509 ? -19.633 -25.477 -25.787 1.00 45.03 509 GLU A C 1
ATOM 4164 O O . GLU A 1 509 ? -19.795 -26.113 -26.826 1.00 45.03 509 GLU A O 1
ATOM 4169 N N . PHE A 1 510 ? -18.803 -24.431 -25.736 1.00 47.66 510 PHE A N 1
ATOM 4170 C CA . PHE A 1 510 ? -18.014 -23.971 -26.885 1.00 47.66 510 PHE A CA 1
ATOM 4171 C C . PHE A 1 510 ? -16.973 -25.009 -27.352 1.00 47.66 510 PHE A C 1
ATOM 4173 O O . PHE A 1 510 ? -16.728 -25.159 -28.553 1.00 47.66 510 PHE A O 1
ATOM 4180 N N . ILE A 1 511 ? -16.374 -25.750 -26.412 1.00 44.94 511 ILE A N 1
ATOM 4181 C CA . ILE A 1 511 ? -15.344 -26.762 -26.695 1.00 44.94 511 ILE A CA 1
ATOM 4182 C C . ILE A 1 511 ? -15.953 -28.069 -27.223 1.00 44.94 511 ILE A C 1
ATOM 4184 O O . ILE A 1 511 ? -15.367 -28.715 -28.090 1.00 44.94 511 ILE A O 1
ATOM 4188 N N . SER A 1 512 ? -17.111 -28.477 -26.703 1.00 48.44 512 SER A N 1
ATOM 4189 C CA . SER A 1 512 ? -17.671 -29.818 -26.928 1.00 48.44 512 SER A CA 1
ATOM 4190 C C . SER A 1 512 ? -18.754 -29.893 -28.009 1.00 48.44 512 SER A C 1
ATOM 4192 O O . SER A 1 512 ? -18.939 -30.959 -28.603 1.00 48.44 512 SER A O 1
ATOM 4194 N N . GLN A 1 513 ? -19.453 -28.792 -28.305 1.00 52.88 513 GLN A N 1
ATOM 4195 C CA . GLN A 1 513 ? -20.492 -28.761 -29.337 1.00 52.88 513 GLN A CA 1
ATOM 4196 C C . GLN A 1 513 ? -19.885 -28.845 -30.738 1.00 52.88 513 GLN A C 1
ATOM 4198 O O . GLN A 1 513 ? -18.924 -28.151 -31.086 1.00 52.88 513 GLN A O 1
ATOM 4203 N N . LYS A 1 514 ? -20.500 -29.673 -31.580 1.00 50.03 514 LYS A N 1
ATOM 4204 C CA . LYS A 1 514 ? -20.056 -29.918 -32.957 1.00 50.03 514 LYS A CA 1
ATOM 4205 C C . LYS A 1 514 ? -20.182 -28.705 -33.872 1.00 50.03 514 LYS A C 1
ATOM 4207 O O . LYS A 1 514 ? -19.432 -28.607 -34.836 1.00 50.03 514 LYS A O 1
ATOM 4212 N N . GLU A 1 515 ? -21.106 -27.791 -33.571 1.00 46.69 515 GLU A N 1
ATOM 4213 C CA . GLU A 1 515 ? -21.261 -26.530 -34.304 1.00 46.69 515 GLU A CA 1
ATOM 4214 C C . GLU A 1 515 ? -20.117 -25.529 -34.036 1.00 46.69 515 GLU A C 1
ATOM 4216 O O . GLU A 1 515 ? -19.971 -24.568 -34.792 1.00 46.69 515 GLU A O 1
ATOM 4221 N N . TYR A 1 516 ? -19.294 -25.765 -33.002 1.00 56.50 516 TYR A N 1
ATOM 4222 C CA . TYR A 1 516 ? -18.122 -24.959 -32.643 1.00 56.50 516 TYR A CA 1
ATOM 4223 C C . TYR A 1 516 ? -16.828 -25.792 -32.729 1.00 56.50 516 TYR A C 1
ATOM 4225 O O . TYR A 1 516 ? -16.440 -26.218 -33.818 1.00 56.50 516 TYR A O 1
ATOM 4233 N N . LEU A 1 517 ? -16.119 -26.016 -31.612 1.00 42.81 517 LEU A N 1
ATOM 4234 C CA . LEU A 1 517 ? -14.812 -26.686 -31.619 1.00 42.81 517 LEU A CA 1
ATOM 4235 C C . LEU A 1 517 ? -14.893 -28.223 -31.532 1.00 42.81 517 LEU A C 1
ATOM 4237 O O . LEU A 1 517 ? -13.895 -28.895 -31.797 1.00 42.81 517 LEU A O 1
ATOM 4241 N N . GLY A 1 518 ? -16.061 -28.791 -31.208 1.00 42.34 518 GLY A N 1
ATOM 4242 C CA . GLY A 1 518 ? -16.223 -30.208 -30.853 1.00 42.34 518 GLY A CA 1
ATOM 4243 C C . GLY A 1 518 ? -15.961 -31.214 -31.978 1.00 42.34 518 GLY A C 1
ATOM 4244 O O . GLY A 1 518 ? -15.622 -32.362 -31.695 1.00 42.34 518 GLY A O 1
ATOM 4245 N N . ASP A 1 519 ? -16.058 -30.793 -33.246 1.00 38.59 519 ASP A N 1
ATOM 4246 C CA . ASP A 1 519 ? -15.721 -31.620 -34.421 1.00 38.59 519 ASP A CA 1
ATOM 4247 C C . ASP A 1 519 ? -14.444 -31.137 -35.151 1.00 38.59 519 ASP A C 1
ATOM 4249 O O . ASP A 1 519 ? -14.092 -31.660 -36.217 1.00 38.59 519 ASP A O 1
ATOM 4253 N N . ILE A 1 520 ? -13.683 -30.188 -34.578 1.00 33.66 520 ILE A N 1
ATOM 4254 C CA . ILE A 1 520 ? -12.407 -29.749 -35.160 1.00 33.66 520 ILE A CA 1
ATOM 4255 C C . ILE A 1 520 ? -11.342 -30.830 -34.950 1.00 33.66 520 ILE A C 1
ATOM 4257 O O . ILE A 1 520 ? -10.598 -30.872 -33.971 1.00 33.66 520 ILE A O 1
ATOM 4261 N N . LYS A 1 521 ? -11.206 -31.698 -35.950 1.00 33.06 521 LYS A N 1
ATOM 4262 C CA . LYS A 1 521 ? -9.987 -32.473 -36.178 1.00 33.06 521 LYS A CA 1
ATOM 4263 C C . LYS A 1 521 ? -8.961 -31.590 -36.886 1.00 33.06 521 LYS A C 1
ATOM 4265 O O . LYS A 1 521 ? -9.024 -31.425 -38.103 1.00 33.06 521 LYS A O 1
ATOM 4270 N N . ILE A 1 522 ? -7.970 -31.084 -36.150 1.00 32.97 522 ILE A N 1
ATOM 4271 C CA . ILE A 1 522 ? -6.779 -30.477 -36.762 1.00 32.97 522 ILE A CA 1
ATOM 4272 C C . ILE A 1 522 ? -5.908 -31.607 -37.324 1.00 32.97 522 ILE A C 1
ATOM 4274 O O . ILE A 1 522 ? -5.005 -32.126 -36.671 1.00 32.97 522 ILE A O 1
ATOM 4278 N N . VAL A 1 523 ? -6.213 -32.029 -38.548 1.00 28.09 523 VAL A N 1
ATOM 4279 C CA . VAL A 1 523 ? -5.312 -32.851 -39.356 1.00 28.09 523 VAL A CA 1
ATOM 4280 C C . VAL A 1 523 ? -4.447 -31.890 -40.157 1.00 28.09 523 VAL A C 1
ATOM 4282 O O . VAL A 1 523 ? -4.884 -31.342 -41.165 1.00 28.09 523 VAL A O 1
ATOM 4285 N N . VAL A 1 524 ? -3.211 -31.671 -39.707 1.00 30.42 524 VAL A N 1
ATOM 4286 C CA . VAL A 1 524 ? -2.213 -30.965 -40.516 1.00 30.42 524 VAL A CA 1
ATOM 4287 C C . VAL A 1 524 ? -1.727 -31.932 -41.593 1.00 30.42 524 VAL A C 1
ATOM 4289 O O . VAL A 1 524 ? -0.813 -32.726 -41.383 1.00 30.42 524 VAL A O 1
ATOM 4292 N N . SER A 1 525 ? -2.381 -31.902 -42.749 1.00 30.88 525 SER A N 1
ATOM 4293 C CA . SER A 1 525 ? -1.901 -32.540 -43.973 1.00 30.88 525 SER A CA 1
ATOM 4294 C C . SER A 1 525 ? -1.521 -31.446 -44.966 1.00 30.88 525 SER A C 1
ATOM 4296 O O . SER A 1 525 ? -2.387 -30.871 -45.620 1.00 30.88 525 SER A O 1
ATOM 4298 N N . GLY A 1 526 ? -0.222 -31.146 -45.042 1.00 31.36 526 GLY A N 1
ATOM 4299 C CA . GLY A 1 526 ? 0.339 -30.091 -45.883 1.00 31.36 526 GLY A CA 1
ATOM 4300 C C . GLY A 1 526 ? 1.825 -30.325 -46.160 1.00 31.36 526 GLY A C 1
ATOM 4301 O O . GLY A 1 526 ? 2.655 -30.199 -45.273 1.00 31.36 526 GLY A O 1
ATOM 4302 N N . LEU A 1 527 ? 2.075 -30.744 -47.401 1.00 32.50 527 LEU A N 1
ATOM 4303 C CA . LEU A 1 527 ? 3.302 -30.923 -48.192 1.00 32.50 527 LEU A CA 1
ATOM 4304 C C . LEU A 1 527 ? 4.668 -30.563 -47.573 1.00 32.50 527 LEU A C 1
ATOM 4306 O O . LEU A 1 527 ? 4.957 -29.411 -47.261 1.00 32.50 527 LEU A O 1
ATOM 4310 N N . ALA A 1 528 ? 5.571 -31.549 -47.630 1.00 37.31 528 ALA A N 1
ATOM 4311 C CA . ALA A 1 528 ? 7.015 -31.451 -47.391 1.00 37.31 528 ALA A CA 1
ATOM 4312 C C . ALA A 1 528 ? 7.716 -30.258 -48.084 1.00 37.31 528 ALA A C 1
ATOM 4314 O O . ALA A 1 528 ? 8.779 -29.840 -47.645 1.00 37.31 528 ALA A O 1
ATOM 4315 N N . ASN A 1 529 ? 7.103 -29.663 -49.111 1.00 37.75 529 ASN A N 1
ATOM 4316 C CA . ASN A 1 529 ? 7.674 -28.576 -49.904 1.00 37.75 529 ASN A CA 1
ATOM 4317 C C . ASN A 1 529 ? 7.552 -27.183 -49.249 1.00 37.75 529 ASN A C 1
ATOM 4319 O O . ASN A 1 529 ? 8.215 -26.254 -49.696 1.00 37.75 529 ASN A O 1
ATOM 4323 N N . GLN A 1 530 ? 6.732 -27.003 -48.202 1.00 40.19 530 GLN A N 1
ATOM 4324 C CA . GLN A 1 530 ? 6.711 -25.752 -47.417 1.00 40.19 530 GLN A CA 1
ATOM 4325 C C . GLN A 1 530 ? 7.727 -25.744 -46.261 1.00 40.19 530 GLN A C 1
ATOM 4327 O O . GLN A 1 530 ? 7.967 -24.695 -45.675 1.00 40.19 530 GLN A O 1
ATOM 4332 N N . LEU A 1 531 ? 8.369 -26.882 -45.968 1.00 42.06 531 LEU A N 1
ATOM 4333 C CA . LEU A 1 531 ? 9.477 -26.978 -45.006 1.00 42.06 531 LEU A CA 1
ATOM 4334 C C . LEU A 1 531 ? 10.832 -26.544 -45.607 1.00 42.06 531 LEU A C 1
ATOM 4336 O O . LEU A 1 531 ? 11.813 -26.442 -44.873 1.00 42.06 531 LEU A O 1
ATOM 4340 N N . GLU A 1 532 ? 10.890 -26.298 -46.923 1.00 37.78 532 GLU A N 1
ATOM 4341 C CA . GLU A 1 532 ? 12.106 -25.918 -47.663 1.00 37.78 532 GLU A CA 1
ATOM 4342 C C . GLU A 1 532 ? 12.190 -24.427 -48.023 1.00 37.78 532 GLU A C 1
ATOM 4344 O O . GLU A 1 532 ? 13.232 -23.992 -48.513 1.00 37.78 532 GLU A O 1
ATOM 4349 N N . GLN A 1 533 ? 11.153 -23.615 -47.774 1.00 38.66 533 GLN A N 1
ATOM 4350 C CA . GLN A 1 533 ? 11.333 -22.167 -47.897 1.00 38.66 533 GLN A CA 1
ATOM 4351 C C . GLN A 1 533 ? 12.161 -21.672 -46.704 1.00 38.66 533 GLN A C 1
ATOM 4353 O O . GLN A 1 533 ? 11.764 -21.916 -45.561 1.00 38.66 533 GLN A O 1
ATOM 4358 N N . PRO A 1 534 ? 13.320 -21.025 -46.930 1.00 36.94 534 PRO A N 1
ATOM 4359 C CA . PRO A 1 534 ? 14.079 -20.440 -45.840 1.00 36.94 534 PRO A CA 1
ATOM 4360 C C . PRO A 1 534 ? 13.198 -19.398 -45.149 1.00 36.94 534 PRO A C 1
ATOM 4362 O O . PRO A 1 534 ? 12.606 -18.544 -45.811 1.00 36.94 534 PRO A O 1
ATOM 4365 N N . LEU A 1 535 ? 13.110 -19.498 -43.821 1.00 34.56 535 LEU A N 1
ATOM 4366 C CA . LEU A 1 535 ? 12.636 -18.413 -42.967 1.00 34.56 535 LEU A CA 1
ATOM 4367 C C . LEU A 1 535 ? 13.346 -17.130 -43.427 1.00 34.56 535 LEU A C 1
ATOM 4369 O O . LEU A 1 535 ? 14.551 -17.154 -43.696 1.00 34.56 535 LEU A O 1
ATOM 4373 N N . THR A 1 536 ? 12.605 -16.035 -43.596 1.00 35.53 536 THR A N 1
ATOM 4374 C CA . THR A 1 536 ? 13.216 -14.745 -43.952 1.00 35.53 536 THR A CA 1
ATOM 4375 C C . THR A 1 536 ? 14.318 -14.398 -42.941 1.00 35.53 536 THR A C 1
ATOM 4377 O O . THR A 1 536 ? 14.185 -14.794 -41.784 1.00 35.53 536 THR A O 1
ATOM 4380 N N . PRO A 1 537 ? 15.379 -13.656 -43.317 1.00 36.88 537 PRO A N 1
ATOM 4381 C CA . PRO A 1 537 ? 16.520 -13.375 -42.431 1.00 36.88 537 PRO A CA 1
ATOM 4382 C C . PRO A 1 537 ? 16.155 -12.815 -41.039 1.00 36.88 537 PRO A C 1
ATOM 4384 O O . PRO A 1 537 ? 16.905 -13.018 -40.090 1.00 36.88 537 PRO A O 1
ATOM 4387 N N . ASP A 1 538 ? 14.981 -12.190 -40.896 1.00 38.66 538 ASP A N 1
ATOM 4388 C CA . ASP A 1 538 ? 14.452 -11.655 -39.631 1.00 38.66 538 ASP A CA 1
ATOM 4389 C C . ASP A 1 538 ? 13.780 -12.692 -38.706 1.00 38.66 538 ASP A C 1
ATOM 4391 O O . ASP A 1 538 ? 13.439 -12.381 -37.565 1.00 38.66 538 ASP A O 1
ATOM 4395 N N . GLU A 1 539 ? 13.578 -13.933 -39.151 1.00 43.53 539 GLU A N 1
ATOM 4396 C CA . GLU A 1 539 ? 12.902 -14.985 -38.377 1.00 43.53 539 GLU A CA 1
ATOM 4397 C C . GLU A 1 539 ? 13.862 -15.952 -37.658 1.00 43.53 539 GLU A C 1
ATOM 4399 O O . GLU A 1 539 ? 13.433 -16.988 -37.150 1.00 43.53 539 GLU A O 1
ATOM 4404 N N . GLU A 1 540 ? 15.145 -15.608 -37.518 1.00 44.31 540 GLU A N 1
ATOM 4405 C CA . GLU A 1 540 ? 16.072 -16.330 -36.633 1.00 44.31 540 GLU A CA 1
ATOM 4406 C C . GLU A 1 540 ? 16.043 -15.774 -35.195 1.00 44.31 540 GLU A C 1
ATOM 4408 O O . GLU A 1 540 ? 17.057 -15.373 -34.617 1.00 44.31 540 GLU A O 1
ATOM 4413 N N . LEU A 1 541 ? 14.864 -15.781 -34.561 1.00 45.69 541 LEU A N 1
ATOM 4414 C CA . LEU A 1 541 ? 14.753 -15.602 -33.110 1.00 45.69 541 LEU A CA 1
ATOM 4415 C C . LEU A 1 541 ? 15.396 -16.811 -32.413 1.00 45.69 541 LEU A C 1
ATOM 4417 O O . LEU A 1 541 ? 14.835 -17.900 -32.324 1.00 45.69 541 LEU A O 1
ATOM 4421 N N . THR A 1 542 ? 16.626 -16.633 -31.937 1.00 55.22 542 THR A N 1
ATOM 4422 C CA . THR A 1 542 ? 17.454 -17.708 -31.379 1.00 55.22 542 THR A CA 1
ATOM 4423 C C . THR A 1 542 ? 16.977 -18.092 -29.967 1.00 55.22 542 THR A C 1
ATOM 4425 O O . THR A 1 542 ? 17.545 -17.660 -28.970 1.00 55.22 542 THR A O 1
ATOM 4428 N N . ILE A 1 543 ? 15.913 -18.896 -29.850 1.00 54.44 543 ILE A N 1
ATOM 4429 C CA . ILE A 1 543 ? 15.311 -19.272 -28.548 1.00 54.44 543 ILE A CA 1
ATOM 4430 C C . ILE A 1 543 ? 16.316 -19.974 -27.613 1.00 54.44 543 ILE A C 1
ATOM 4432 O O . ILE A 1 543 ? 16.240 -19.859 -26.388 1.00 54.44 543 ILE A O 1
ATOM 4436 N N . ILE A 1 544 ? 17.278 -20.705 -28.185 1.00 65.50 544 ILE A N 1
ATOM 4437 C CA . ILE A 1 544 ? 18.328 -21.412 -27.447 1.00 65.50 544 ILE A CA 1
ATOM 4438 C C . ILE A 1 544 ? 19.698 -20.854 -27.852 1.00 65.50 544 ILE A C 1
ATOM 4440 O O . ILE A 1 544 ? 20.418 -21.447 -28.653 1.00 65.50 544 ILE A O 1
ATOM 4444 N N . SER A 1 545 ? 20.052 -19.695 -27.295 1.00 69.81 545 SER A N 1
ATOM 4445 C CA . SER A 1 545 ? 21.347 -19.028 -27.482 1.00 69.81 545 SER A CA 1
ATOM 4446 C C . SER A 1 545 ? 22.068 -18.789 -26.158 1.00 69.81 545 SER A C 1
ATOM 4448 O O . SER A 1 545 ? 21.488 -18.928 -25.080 1.00 69.81 545 SER A O 1
ATOM 4450 N N . ASP A 1 546 ? 23.338 -18.393 -26.241 1.00 76.00 546 ASP A N 1
ATOM 4451 C CA . ASP A 1 546 ? 24.075 -17.893 -25.081 1.00 76.00 546 ASP A CA 1
ATOM 4452 C C . ASP A 1 546 ? 23.329 -16.670 -24.493 1.00 76.00 546 ASP A C 1
ATOM 4454 O O . ASP A 1 546 ? 22.713 -15.892 -25.230 1.00 76.00 546 ASP A O 1
ATOM 4458 N N . LYS A 1 547 ? 23.334 -16.525 -23.164 1.00 67.94 547 LYS A N 1
ATOM 4459 C CA . LYS A 1 547 ? 22.530 -15.557 -22.408 1.00 67.94 547 LYS A CA 1
ATOM 4460 C C . LYS A 1 547 ? 23.384 -14.666 -21.527 1.00 67.94 547 LYS A C 1
ATOM 4462 O O . LYS A 1 547 ? 24.435 -15.067 -21.033 1.00 67.94 547 LYS A O 1
ATOM 4467 N N . VAL A 1 548 ? 22.850 -13.482 -21.259 1.00 65.44 548 VAL A N 1
ATOM 4468 C CA . VAL A 1 548 ? 23.353 -12.544 -20.261 1.00 65.44 548 VAL A CA 1
ATOM 4469 C C . VAL A 1 548 ? 22.225 -12.273 -19.268 1.00 65.44 548 VAL A C 1
ATOM 4471 O O . VAL A 1 548 ? 21.184 -11.741 -19.639 1.00 65.44 548 VAL A O 1
ATOM 4474 N N . LEU A 1 549 ? 22.415 -12.688 -18.020 1.00 64.19 549 LEU A N 1
ATOM 4475 C CA . LEU A 1 549 ? 21.476 -12.538 -16.915 1.00 64.19 549 LEU A CA 1
ATOM 4476 C C . LEU A 1 549 ? 21.889 -11.351 -16.050 1.00 64.19 549 LEU A C 1
ATOM 4478 O O . LEU A 1 549 ? 23.066 -11.196 -15.735 1.00 64.19 549 LEU A O 1
ATOM 4482 N N . ASN A 1 550 ? 20.915 -10.546 -15.642 1.00 60.84 550 ASN A N 1
ATOM 4483 C CA . ASN A 1 550 ? 21.117 -9.344 -14.840 1.00 60.84 550 ASN A CA 1
ATOM 4484 C C . ASN A 1 550 ? 20.405 -9.517 -13.493 1.00 60.84 550 ASN A C 1
ATOM 4486 O O . ASN A 1 550 ? 19.178 -9.558 -13.457 1.00 60.84 550 ASN A O 1
ATOM 4490 N N . PHE A 1 551 ? 21.160 -9.619 -12.397 1.00 60.69 551 PHE A N 1
ATOM 4491 C CA . PHE A 1 551 ? 20.609 -9.815 -11.047 1.00 60.69 551 PHE A CA 1
ATOM 4492 C C . PHE A 1 551 ? 20.675 -8.535 -10.223 1.00 60.69 551 PHE A C 1
ATOM 4494 O O . PHE A 1 551 ? 21.774 -8.038 -9.991 1.00 60.69 551 PHE A O 1
ATOM 4501 N N . ALA A 1 552 ? 19.534 -8.026 -9.753 1.00 50.69 552 ALA A N 1
ATOM 4502 C CA . ALA A 1 552 ? 19.499 -6.882 -8.844 1.00 50.69 552 ALA A CA 1
ATOM 4503 C C . ALA A 1 552 ? 20.155 -7.245 -7.500 1.00 50.69 552 ALA A C 1
ATOM 4505 O O . ALA A 1 552 ? 19.822 -8.265 -6.899 1.00 50.69 552 ALA A O 1
ATOM 4506 N N . THR A 1 553 ? 21.108 -6.438 -7.030 1.00 48.03 553 THR A N 1
ATOM 4507 C CA . THR A 1 553 ? 21.713 -6.626 -5.701 1.00 48.03 553 THR A CA 1
ATOM 4508 C C . THR A 1 553 ? 21.092 -5.666 -4.700 1.00 48.03 553 THR A C 1
ATOM 4510 O O . THR A 1 553 ? 21.557 -4.530 -4.579 1.00 48.03 553 THR A O 1
ATOM 4513 N N . ASP A 1 554 ? 20.093 -6.135 -3.957 1.00 45.03 554 ASP A N 1
ATOM 4514 C CA . ASP A 1 554 ? 19.581 -5.418 -2.793 1.00 45.03 554 ASP A CA 1
ATOM 4515 C C . ASP A 1 554 ? 20.391 -5.766 -1.543 1.00 45.03 554 ASP A C 1
ATOM 4517 O O . ASP A 1 554 ? 20.481 -6.919 -1.109 1.00 45.03 554 ASP A O 1
ATOM 4521 N N . ASN A 1 555 ? 20.944 -4.730 -0.912 1.00 44.03 555 ASN A N 1
ATOM 4522 C CA . ASN A 1 555 ? 21.376 -4.787 0.477 1.00 44.03 555 ASN A CA 1
ATOM 4523 C C . ASN A 1 555 ? 20.135 -4.677 1.374 1.00 44.03 555 ASN A C 1
ATOM 4525 O O . ASN A 1 555 ? 19.944 -3.629 1.966 1.00 44.03 555 ASN A O 1
ATOM 4529 N N . GLU A 1 556 ? 19.285 -5.711 1.420 1.00 40.53 556 GLU A N 1
ATOM 4530 C CA . GLU A 1 556 ? 18.395 -6.046 2.553 1.00 40.53 556 GLU A CA 1
ATOM 4531 C C . GLU A 1 556 ? 17.511 -7.282 2.241 1.00 40.53 556 GLU A C 1
ATOM 4533 O O . GLU A 1 556 ? 16.378 -7.217 1.785 1.00 40.53 556 GLU A O 1
ATOM 4538 N N . ASN A 1 557 ? 18.059 -8.465 2.541 1.00 44.28 557 ASN A N 1
ATOM 4539 C CA . ASN A 1 557 ? 17.362 -9.615 3.142 1.00 44.28 557 ASN A CA 1
ATOM 4540 C C . ASN A 1 557 ? 16.098 -10.256 2.510 1.00 44.28 557 ASN A C 1
ATOM 4542 O O . ASN A 1 557 ? 15.348 -10.884 3.260 1.00 44.28 557 ASN A O 1
ATOM 4546 N N . LYS A 1 558 ? 15.903 -10.307 1.181 1.00 38.94 558 LYS A N 1
ATOM 4547 C CA . LYS A 1 558 ? 14.976 -11.329 0.616 1.00 38.94 558 LYS A CA 1
ATOM 4548 C C . LYS A 1 558 ? 15.482 -12.271 -0.473 1.00 38.94 558 LYS A C 1
ATOM 4550 O O . LYS A 1 558 ? 14.860 -13.310 -0.645 1.00 38.94 558 LYS A O 1
ATOM 4555 N N . GLU A 1 559 ? 16.637 -12.048 -1.097 1.00 47.28 559 GLU A N 1
ATOM 4556 C CA . GLU A 1 559 ? 17.094 -12.939 -2.181 1.00 47.28 559 GLU A CA 1
ATOM 4557 C C . GLU A 1 559 ? 18.619 -13.172 -2.177 1.00 47.28 559 GLU A C 1
ATOM 4559 O O . GLU A 1 559 ? 19.324 -12.887 -3.139 1.00 47.28 559 GLU A O 1
ATOM 4564 N N . ARG A 1 560 ? 19.166 -13.740 -1.088 1.00 46.78 560 ARG A N 1
ATOM 4565 C CA . ARG A 1 560 ? 20.613 -14.053 -0.946 1.00 46.78 560 ARG A CA 1
ATOM 4566 C C . ARG A 1 560 ? 21.171 -15.090 -1.950 1.00 46.78 560 ARG A C 1
ATOM 4568 O O . ARG A 1 560 ? 22.361 -15.406 -1.883 1.00 46.78 560 ARG A O 1
ATOM 4575 N N . GLU A 1 561 ? 20.355 -15.637 -2.853 1.00 51.62 561 GLU A N 1
ATOM 4576 C CA . GLU A 1 561 ? 20.729 -16.742 -3.755 1.00 51.62 561 GLU A CA 1
ATOM 4577 C C . GLU A 1 561 ? 20.663 -16.427 -5.256 1.00 51.62 561 GLU A C 1
ATOM 4579 O O . GLU A 1 561 ? 21.211 -17.192 -6.061 1.00 51.62 561 GLU A O 1
ATOM 4584 N N . LEU A 1 562 ? 20.037 -15.314 -5.647 1.00 53.72 562 LEU A N 1
ATOM 4585 C CA . LEU A 1 562 ? 19.952 -14.908 -7.049 1.00 53.72 562 LEU A CA 1
ATOM 4586 C C . LEU A 1 562 ? 21.337 -14.490 -7.563 1.00 53.72 562 LEU A C 1
ATOM 4588 O O . LEU A 1 562 ? 22.058 -13.719 -6.930 1.00 53.72 562 LEU A O 1
ATOM 4592 N N . GLY A 1 563 ? 21.753 -15.079 -8.688 1.00 60.41 563 GLY A N 1
ATOM 4593 C CA . GLY A 1 563 ? 23.081 -14.867 -9.275 1.00 60.41 563 GLY A CA 1
ATOM 4594 C C . GLY A 1 563 ? 24.209 -15.763 -8.747 1.00 60.41 563 GLY A C 1
ATOM 4595 O O . GLY A 1 563 ? 25.335 -15.662 -9.249 1.00 60.41 563 GLY A O 1
ATOM 4596 N N . LYS A 1 564 ? 23.942 -16.673 -7.795 1.00 72.88 564 LYS A N 1
ATOM 4597 C CA . LYS A 1 564 ? 24.896 -17.726 -7.389 1.00 72.88 564 LYS A CA 1
ATOM 4598 C C . LYS A 1 564 ? 24.824 -18.937 -8.321 1.00 72.88 564 LYS A C 1
ATOM 4600 O O . LYS A 1 564 ? 23.730 -19.406 -8.632 1.00 72.88 564 LYS A O 1
ATOM 4605 N N . SER A 1 565 ? 25.984 -19.455 -8.725 1.00 82.44 565 SER A N 1
ATOM 4606 C CA . SER A 1 565 ? 26.105 -20.643 -9.585 1.00 82.44 565 SER A CA 1
ATOM 4607 C C . SER A 1 565 ? 25.606 -21.900 -8.871 1.00 82.44 565 SER A C 1
ATOM 4609 O O . SER A 1 565 ? 25.909 -22.106 -7.699 1.00 82.44 565 SER A O 1
ATOM 4611 N N . MET A 1 566 ? 24.907 -22.788 -9.583 1.00 84.19 566 MET A N 1
ATOM 4612 C CA . MET A 1 566 ? 24.570 -24.130 -9.078 1.00 84.19 566 MET A CA 1
ATOM 4613 C C . MET A 1 566 ? 25.815 -25.026 -8.916 1.00 84.19 566 MET A C 1
ATOM 4615 O O . MET A 1 566 ? 25.765 -26.048 -8.232 1.00 84.19 566 MET A O 1
ATOM 4619 N N . LYS A 1 567 ? 26.949 -24.621 -9.505 1.00 83.44 567 LYS A N 1
ATOM 4620 C CA . LYS A 1 567 ? 28.260 -25.269 -9.354 1.00 83.44 567 LYS A CA 1
ATOM 4621 C C . LYS A 1 567 ? 29.023 -24.801 -8.108 1.00 83.44 567 LYS A C 1
ATOM 4623 O O . LYS A 1 567 ? 30.159 -25.224 -7.907 1.00 83.44 567 LYS A O 1
ATOM 4628 N N . ASP A 1 568 ? 28.447 -23.922 -7.289 1.00 80.50 568 ASP A N 1
ATOM 4629 C CA . ASP A 1 568 ? 29.083 -23.478 -6.051 1.00 80.50 568 ASP A CA 1
ATOM 4630 C C . ASP A 1 568 ? 29.140 -24.627 -5.031 1.00 80.50 568 ASP A C 1
ATOM 4632 O O . ASP A 1 568 ? 28.121 -25.092 -4.520 1.00 80.50 568 ASP A O 1
ATOM 4636 N N . VAL A 1 569 ? 30.356 -25.094 -4.743 1.00 74.81 569 VAL A N 1
ATOM 4637 C CA . VAL A 1 569 ? 30.629 -26.241 -3.861 1.00 74.81 569 VAL A CA 1
ATOM 4638 C C . VAL A 1 569 ? 30.270 -25.937 -2.399 1.00 74.81 569 VAL A C 1
ATOM 4640 O O . VAL A 1 569 ? 30.091 -26.861 -1.606 1.00 74.81 569 VAL A O 1
ATOM 4643 N N . SER A 1 570 ? 30.135 -24.657 -2.030 1.00 69.38 570 SER A N 1
ATOM 4644 C CA . SER A 1 570 ? 29.727 -24.262 -0.676 1.00 69.38 570 SER A CA 1
ATOM 4645 C C . SER A 1 570 ? 28.257 -24.589 -0.373 1.00 69.38 570 SER A C 1
ATOM 4647 O O . SER A 1 570 ? 27.906 -24.852 0.778 1.00 69.38 570 SER A O 1
ATOM 4649 N N . GLU A 1 571 ? 27.408 -24.677 -1.399 1.00 71.69 571 GLU A N 1
ATOM 4650 C CA . GLU A 1 571 ? 25.964 -24.892 -1.275 1.00 71.69 571 GLU A CA 1
ATOM 4651 C C . GLU A 1 571 ? 25.604 -26.388 -1.390 1.00 71.69 571 GLU A C 1
ATOM 4653 O O . GLU A 1 571 ? 24.914 -26.831 -2.311 1.00 71.69 571 GLU A O 1
ATOM 4658 N N . THR A 1 572 ? 26.080 -27.203 -0.442 1.00 66.62 572 THR A N 1
ATOM 4659 C CA . THR A 1 572 ? 25.997 -28.687 -0.481 1.00 66.62 572 THR A CA 1
ATOM 4660 C C . THR A 1 572 ? 24.605 -29.270 -0.788 1.00 66.62 572 THR A C 1
ATOM 4662 O O . THR A 1 572 ? 24.496 -30.306 -1.449 1.00 66.62 572 THR A O 1
ATOM 4665 N N . ASN A 1 573 ? 23.523 -28.605 -0.369 1.00 71.12 573 ASN A N 1
ATOM 4666 C CA . ASN A 1 573 ? 22.149 -29.074 -0.588 1.00 71.12 573 ASN A CA 1
ATOM 4667 C C . ASN A 1 573 ? 21.647 -28.881 -2.029 1.00 71.12 573 ASN A C 1
ATOM 4669 O O . ASN A 1 573 ? 20.857 -29.700 -2.510 1.00 71.12 573 ASN A O 1
ATOM 4673 N N . ILE A 1 574 ? 22.136 -27.867 -2.744 1.00 77.56 574 ILE A N 1
ATOM 4674 C CA . ILE A 1 574 ? 21.701 -27.497 -4.105 1.00 77.56 574 ILE A CA 1
ATOM 4675 C C . ILE A 1 574 ? 22.799 -27.671 -5.160 1.00 77.56 574 ILE A C 1
ATOM 4677 O O . ILE A 1 574 ? 22.501 -27.607 -6.350 1.00 77.56 574 ILE A O 1
ATOM 4681 N N . TYR A 1 575 ? 24.031 -27.969 -4.737 1.00 83.94 575 TYR A N 1
ATOM 4682 C CA . TYR A 1 575 ? 25.154 -28.256 -5.619 1.00 83.94 575 TYR A CA 1
ATOM 4683 C C . TYR A 1 575 ? 24.833 -29.396 -6.596 1.00 83.94 575 TYR A C 1
ATOM 4685 O O . TYR A 1 575 ? 24.394 -30.485 -6.198 1.00 83.94 575 TYR A O 1
ATOM 4693 N N . LEU A 1 576 ? 25.084 -29.129 -7.877 1.00 84.00 576 LEU A N 1
ATOM 4694 C CA . LEU A 1 576 ? 25.104 -30.105 -8.961 1.00 84.00 576 LEU A CA 1
ATOM 4695 C C . LEU A 1 576 ? 26.076 -29.611 -10.033 1.00 84.00 576 LEU A C 1
ATOM 4697 O O . LEU A 1 576 ? 25.905 -28.513 -10.565 1.00 84.00 576 LEU A O 1
ATOM 4701 N N . ASP A 1 577 ? 27.058 -30.436 -10.405 1.00 85.56 577 ASP A N 1
ATOM 4702 C CA . ASP A 1 577 ? 27.902 -30.138 -11.563 1.00 85.56 577 ASP A CA 1
ATOM 4703 C C . ASP A 1 577 ? 27.134 -30.385 -12.865 1.00 85.56 577 ASP A C 1
ATOM 4705 O O . ASP A 1 577 ? 27.227 -31.431 -13.517 1.00 85.56 577 ASP A O 1
ATOM 4709 N N . ILE A 1 578 ? 26.347 -29.382 -13.237 1.00 86.44 578 ILE A N 1
ATOM 4710 C CA . ILE A 1 578 ? 25.488 -29.427 -14.408 1.00 86.44 578 ILE A CA 1
ATOM 4711 C C . ILE A 1 578 ? 26.271 -29.385 -15.717 1.00 86.44 578 ILE A C 1
ATOM 4713 O O . ILE A 1 578 ? 25.723 -29.763 -16.751 1.00 86.44 578 ILE A O 1
ATOM 4717 N N . SER A 1 579 ? 27.545 -28.974 -15.701 1.00 81.31 579 SER A N 1
ATOM 4718 C CA . SER A 1 579 ? 28.378 -28.897 -16.908 1.00 81.31 579 SER A CA 1
ATOM 4719 C C . SER A 1 579 ? 28.564 -30.273 -17.560 1.00 81.31 579 SER A C 1
ATOM 4721 O O . SER A 1 579 ? 28.564 -30.381 -18.784 1.00 81.31 579 SER A O 1
ATOM 4723 N N . SER A 1 580 ? 28.585 -31.325 -16.737 1.00 81.69 580 SER A N 1
ATOM 4724 C CA . SER A 1 580 ? 28.712 -32.729 -17.142 1.00 81.69 580 SER A CA 1
ATOM 4725 C C . SER A 1 580 ? 27.407 -33.382 -17.630 1.00 81.69 580 SER A C 1
ATOM 4727 O O . SER A 1 580 ? 27.427 -34.507 -18.127 1.00 81.69 580 SER A O 1
ATOM 4729 N N . LYS A 1 581 ? 26.255 -32.713 -17.480 1.00 90.19 581 LYS A N 1
ATOM 4730 C CA . LYS A 1 581 ? 24.929 -33.315 -17.702 1.00 90.19 581 LYS A CA 1
ATOM 4731 C C . LYS A 1 581 ? 24.408 -33.033 -19.120 1.00 90.19 581 LYS A C 1
ATOM 4733 O O . LYS A 1 581 ? 24.125 -31.873 -19.420 1.00 90.19 581 LYS A O 1
ATOM 4738 N N . PRO A 1 582 ? 24.228 -34.041 -19.995 1.00 86.50 582 PRO A N 1
ATOM 4739 C CA . PRO A 1 582 ? 23.861 -33.819 -21.402 1.00 86.50 582 PRO A CA 1
ATOM 4740 C C . PRO A 1 582 ? 22.407 -33.361 -21.602 1.00 86.50 582 PRO A C 1
ATOM 4742 O O . PRO A 1 582 ? 22.086 -32.765 -22.626 1.00 86.50 582 PRO A O 1
ATOM 4745 N N . TRP A 1 583 ? 21.533 -33.617 -20.626 1.00 90.50 583 TRP A N 1
ATOM 4746 C CA . TRP A 1 583 ? 20.106 -33.284 -20.678 1.00 90.50 583 TRP A CA 1
ATOM 4747 C C . TRP A 1 583 ? 19.790 -31.831 -20.320 1.00 90.50 583 TRP A C 1
ATOM 4749 O O . TRP A 1 583 ? 18.682 -31.369 -20.569 1.00 90.50 583 TRP A O 1
ATOM 4759 N N . TYR A 1 584 ? 20.739 -31.094 -19.740 1.00 91.81 584 TYR A N 1
ATOM 4760 C CA . TYR A 1 584 ? 20.567 -29.676 -19.441 1.00 91.81 584 TYR A CA 1
ATOM 4761 C C . TYR A 1 584 ? 21.320 -28.834 -20.462 1.00 91.81 584 TYR A C 1
ATOM 4763 O O . TYR A 1 584 ? 22.523 -29.011 -20.647 1.00 91.81 584 TYR A O 1
ATOM 4771 N N . VAL A 1 585 ? 20.631 -27.902 -21.110 1.00 88.94 585 VAL A N 1
ATOM 4772 C CA . VAL A 1 585 ? 21.143 -27.244 -22.322 1.00 88.94 585 VAL A CA 1
ATOM 4773 C C . VAL A 1 585 ? 22.264 -26.224 -22.070 1.00 88.94 585 VAL A C 1
ATOM 4775 O O . VAL A 1 585 ? 23.145 -26.051 -22.918 1.00 88.94 585 VAL A O 1
ATOM 4778 N N . PHE A 1 586 ? 22.277 -25.583 -20.902 1.00 88.88 586 PHE A N 1
ATOM 4779 C CA . PHE A 1 586 ? 23.251 -24.542 -20.555 1.00 88.88 586 PHE A CA 1
ATOM 4780 C C . PHE A 1 586 ? 24.400 -25.065 -19.684 1.00 88.88 586 PHE A C 1
ATOM 4782 O O . PHE A 1 586 ? 24.304 -26.125 -19.067 1.00 88.88 586 PHE A O 1
ATOM 4789 N N . ASP A 1 587 ? 25.508 -24.330 -19.635 1.00 87.75 587 ASP A N 1
ATOM 4790 C CA . ASP A 1 587 ? 26.707 -24.651 -18.849 1.00 87.75 587 ASP A CA 1
ATOM 4791 C C . ASP A 1 587 ? 26.589 -24.334 -17.342 1.00 87.75 587 ASP A C 1
ATOM 4793 O O . ASP A 1 587 ? 27.456 -24.724 -16.547 1.00 87.75 587 ASP A O 1
ATOM 4797 N N . ASP A 1 588 ? 25.528 -23.634 -16.937 1.00 88.12 588 ASP A N 1
ATOM 4798 C CA . ASP A 1 588 ? 25.244 -23.276 -15.548 1.00 88.12 588 ASP A CA 1
ATOM 4799 C C . ASP A 1 588 ? 23.745 -23.015 -15.290 1.00 88.12 588 ASP A C 1
ATOM 4801 O O . ASP A 1 588 ? 22.930 -22.927 -16.213 1.00 88.12 588 ASP A O 1
ATOM 4805 N N . CYS A 1 589 ? 23.381 -22.865 -14.015 1.00 86.44 589 CYS A N 1
ATOM 4806 C CA . CYS A 1 589 ? 22.074 -22.413 -13.549 1.00 86.44 589 CYS A CA 1
ATOM 4807 C C . CYS A 1 589 ? 22.258 -21.362 -12.438 1.00 86.44 589 CYS A C 1
ATOM 4809 O O . CYS A 1 589 ? 22.758 -21.674 -11.358 1.00 86.44 589 CYS A O 1
ATOM 4811 N N . PHE A 1 590 ? 21.830 -20.122 -12.695 1.00 81.94 590 PHE A N 1
ATOM 4812 C CA . PHE A 1 590 ? 21.880 -19.003 -11.737 1.00 81.94 590 PHE A CA 1
ATOM 4813 C C . PHE A 1 590 ? 20.503 -18.666 -11.134 1.00 81.94 590 PHE A C 1
ATOM 4815 O O . PHE A 1 590 ? 20.277 -17.542 -10.690 1.00 81.94 590 PHE A O 1
ATOM 4822 N N . GLY A 1 591 ? 19.585 -19.636 -11.144 1.00 75.75 591 GLY A N 1
ATOM 4823 C CA . GLY A 1 591 ? 18.220 -19.481 -10.652 1.00 75.75 591 GLY A CA 1
ATOM 4824 C C . GLY A 1 591 ? 18.077 -19.394 -9.132 1.00 75.75 591 GLY A C 1
ATOM 4825 O O . GLY A 1 591 ? 19.042 -19.551 -8.374 1.00 75.75 591 GLY A O 1
ATOM 4826 N N . THR A 1 592 ? 16.837 -19.182 -8.707 1.00 79.38 592 THR A N 1
ATOM 4827 C CA . THR A 1 592 ? 16.360 -19.287 -7.323 1.00 79.38 592 THR A CA 1
ATOM 4828 C C . THR A 1 592 ? 16.607 -20.680 -6.738 1.00 79.38 592 THR A C 1
ATOM 4830 O O . THR A 1 592 ? 16.928 -21.642 -7.450 1.00 79.38 592 THR A O 1
ATOM 4833 N N . SER A 1 593 ? 16.455 -20.793 -5.419 1.00 76.19 593 SER A N 1
ATOM 4834 C CA . SER A 1 593 ? 16.606 -22.059 -4.702 1.00 76.19 593 SER A CA 1
ATOM 4835 C C . SER A 1 593 ? 15.677 -23.131 -5.287 1.00 76.19 593 SER A C 1
ATOM 4837 O O . SER A 1 593 ? 16.095 -24.256 -5.552 1.00 76.19 593 SER A O 1
ATOM 4839 N N . GLU A 1 594 ? 14.437 -22.760 -5.586 1.00 76.50 594 GLU A N 1
ATOM 4840 C CA . GLU A 1 594 ? 13.369 -23.588 -6.123 1.00 76.50 594 GLU A CA 1
ATOM 4841 C C . GLU A 1 594 ? 13.746 -24.101 -7.513 1.00 76.50 594 GLU A C 1
ATOM 4843 O O . GLU A 1 594 ? 13.738 -25.301 -7.771 1.00 76.50 594 GLU A O 1
ATOM 4848 N N . GLU A 1 595 ? 14.191 -23.217 -8.402 1.00 82.50 595 GLU A N 1
ATOM 4849 C CA . GLU A 1 595 ? 14.633 -23.607 -9.741 1.00 82.50 595 GLU A CA 1
ATOM 4850 C C . GLU A 1 595 ? 15.819 -24.589 -9.691 1.00 82.50 595 GLU A C 1
ATOM 4852 O O . GLU A 1 595 ? 15.831 -25.592 -10.411 1.00 82.50 595 GLU A O 1
ATOM 4857 N N . LYS A 1 596 ? 16.786 -24.374 -8.789 1.00 86.81 596 LYS A N 1
ATOM 4858 C CA . LYS A 1 596 ? 17.923 -25.292 -8.581 1.00 86.81 596 LYS A CA 1
ATOM 4859 C C . LYS A 1 596 ? 17.474 -26.652 -8.037 1.00 86.81 596 LYS A C 1
ATOM 4861 O O . LYS A 1 596 ? 17.941 -27.691 -8.510 1.00 86.81 596 LYS A O 1
ATOM 4866 N N . HIS A 1 597 ? 16.528 -26.684 -7.099 1.00 82.75 597 HIS A N 1
ATOM 4867 C CA . HIS A 1 597 ? 15.944 -27.938 -6.611 1.00 82.75 597 HIS A CA 1
ATOM 4868 C C . HIS A 1 597 ? 15.204 -28.699 -7.718 1.00 82.75 597 HIS A C 1
ATOM 4870 O O . HIS A 1 597 ? 15.320 -29.924 -7.792 1.00 82.75 597 HIS A O 1
ATOM 4876 N N . PHE A 1 598 ? 14.500 -27.996 -8.607 1.00 86.81 598 PHE A N 1
ATOM 4877 C CA . PHE A 1 598 ? 13.830 -28.608 -9.754 1.00 86.81 598 PHE A CA 1
ATOM 4878 C C . PHE A 1 598 ? 14.820 -29.213 -10.748 1.00 86.81 598 PHE A C 1
ATOM 4880 O O . PHE A 1 598 ? 14.657 -30.362 -11.157 1.00 86.81 598 PHE A O 1
ATOM 4887 N N . VAL A 1 599 ? 15.906 -28.510 -11.063 1.00 88.50 599 VAL A N 1
ATOM 4888 C CA . VAL A 1 599 ? 16.985 -29.060 -11.894 1.00 88.50 599 VAL A CA 1
ATOM 4889 C C . VAL A 1 599 ? 17.583 -30.326 -11.262 1.00 88.50 599 VAL A C 1
ATOM 4891 O O . VAL A 1 599 ? 17.776 -31.331 -11.946 1.00 88.50 599 VAL A O 1
ATOM 4894 N N . LYS A 1 600 ? 17.796 -30.334 -9.941 1.00 86.75 600 LYS A N 1
ATOM 4895 C CA . LYS A 1 600 ? 18.256 -31.524 -9.204 1.00 86.75 600 LYS A CA 1
ATOM 4896 C C . LYS A 1 600 ? 17.220 -32.655 -9.193 1.00 86.75 600 LYS A C 1
ATOM 4898 O O . LYS A 1 600 ? 17.591 -33.826 -9.184 1.00 86.75 600 LYS A O 1
ATOM 4903 N N . TYR A 1 601 ? 15.928 -32.332 -9.195 1.00 85.81 601 TYR A N 1
ATOM 4904 C CA . TYR A 1 601 ? 14.856 -33.316 -9.350 1.00 85.81 601 TYR A CA 1
ATOM 4905 C C . TYR A 1 601 ? 14.882 -33.962 -10.740 1.00 85.81 601 TYR A C 1
ATOM 4907 O O . TYR A 1 601 ? 14.830 -35.189 -10.817 1.00 85.81 601 TYR A O 1
ATOM 4915 N N . ILE A 1 602 ? 15.043 -33.173 -11.810 1.00 88.75 602 ILE A N 1
ATOM 4916 C CA . ILE A 1 602 ? 15.203 -33.698 -13.175 1.00 88.75 602 ILE A CA 1
ATOM 4917 C C . ILE A 1 602 ? 16.415 -34.630 -13.263 1.00 88.75 602 ILE A C 1
ATOM 4919 O O . ILE A 1 602 ? 16.279 -35.722 -13.808 1.00 88.75 602 ILE A O 1
ATOM 4923 N N . ASP A 1 603 ? 17.547 -34.276 -12.643 1.00 90.81 603 ASP A N 1
ATOM 4924 C CA . ASP A 1 603 ? 18.722 -35.160 -12.577 1.00 90.81 603 ASP A CA 1
ATOM 4925 C C . ASP A 1 603 ? 18.399 -36.514 -11.920 1.00 90.81 603 ASP A C 1
ATOM 4927 O O . ASP A 1 603 ? 18.784 -37.559 -12.434 1.00 90.81 603 ASP A O 1
ATOM 4931 N N . LYS A 1 604 ? 17.628 -36.517 -10.821 1.00 86.44 604 LYS A N 1
ATOM 4932 C CA . LYS A 1 604 ? 17.227 -37.748 -10.110 1.00 86.44 604 LYS A CA 1
ATOM 4933 C C . LYS A 1 604 ? 16.299 -38.652 -10.919 1.00 86.44 604 LYS A C 1
ATOM 4935 O O . LYS A 1 604 ? 16.297 -39.862 -10.699 1.00 86.44 604 LYS A O 1
ATOM 4940 N N . ILE A 1 605 ? 15.452 -38.084 -11.777 1.00 87.12 605 ILE A N 1
ATOM 4941 C CA . ILE A 1 605 ? 14.502 -38.858 -12.592 1.00 87.12 605 ILE A CA 1
ATOM 4942 C C . ILE A 1 605 ? 15.016 -39.133 -14.006 1.00 87.12 605 ILE A C 1
ATOM 4944 O O . ILE A 1 605 ? 14.338 -39.829 -14.760 1.00 87.12 605 ILE A O 1
ATOM 4948 N N . TYR A 1 606 ? 16.189 -38.612 -14.364 1.00 89.00 606 TYR A N 1
ATOM 4949 C CA . TYR A 1 606 ? 16.731 -38.685 -15.714 1.00 89.00 606 TYR A CA 1
ATOM 4950 C C . TYR A 1 606 ? 16.836 -40.126 -16.228 1.00 89.00 606 TYR A C 1
ATOM 4952 O O . TYR A 1 606 ? 16.303 -40.420 -17.296 1.00 89.00 606 TYR A O 1
ATOM 4960 N N . ASP A 1 607 ? 17.394 -41.040 -15.429 1.00 88.75 607 ASP A N 1
ATOM 4961 C CA . ASP A 1 607 ? 17.533 -42.457 -15.801 1.00 88.75 607 ASP A CA 1
ATOM 4962 C C . ASP A 1 607 ? 16.171 -43.103 -16.115 1.00 88.75 607 ASP A C 1
ATOM 4964 O O . ASP A 1 607 ? 16.031 -43.860 -17.073 1.00 88.75 607 ASP A O 1
ATOM 4968 N N . LYS A 1 608 ? 15.120 -42.737 -15.364 1.00 86.06 608 LYS A N 1
ATOM 4969 C CA . LYS A 1 608 ? 13.747 -43.213 -15.609 1.00 86.06 608 LYS A CA 1
ATOM 4970 C C . LYS A 1 608 ? 13.133 -42.605 -16.867 1.00 86.06 608 LYS A C 1
ATOM 4972 O O . LYS A 1 608 ? 12.334 -43.254 -17.538 1.00 86.06 608 LYS A O 1
ATOM 4977 N N . LEU A 1 609 ? 13.456 -41.350 -17.180 1.00 85.00 609 LEU A N 1
ATOM 4978 C CA . LEU A 1 609 ? 13.011 -40.719 -18.422 1.00 85.00 609 LEU A CA 1
ATOM 4979 C C . LEU A 1 609 ? 13.661 -41.407 -19.633 1.00 85.00 609 LEU A C 1
ATOM 4981 O O . LEU A 1 609 ? 12.971 -41.648 -20.622 1.00 85.00 609 LEU A O 1
ATOM 4985 N N . GLN A 1 610 ? 14.932 -41.808 -19.534 1.00 89.38 610 GLN A N 1
ATOM 4986 C CA . GLN A 1 610 ? 15.656 -42.507 -20.607 1.00 89.38 610 GLN A CA 1
ATOM 4987 C C . GLN A 1 610 ? 15.069 -43.883 -20.968 1.00 89.38 610 GLN A C 1
ATOM 4989 O O . GLN A 1 610 ? 15.260 -44.368 -22.086 1.00 89.38 610 GLN A O 1
ATOM 4994 N N . GLU A 1 611 ? 14.318 -44.519 -20.064 1.00 88.31 611 GLU A N 1
ATOM 4995 C CA . GLU A 1 611 ? 13.598 -45.763 -20.374 1.00 88.31 611 GLU A CA 1
ATOM 4996 C C . GLU A 1 611 ? 12.517 -45.555 -21.450 1.00 88.31 611 GLU A C 1
ATOM 4998 O O . GLU A 1 611 ? 12.221 -46.471 -22.221 1.00 88.31 611 GLU A O 1
ATOM 5003 N N . LYS A 1 612 ? 11.929 -44.351 -21.514 1.00 82.06 612 LYS A N 1
ATOM 5004 C CA . LYS A 1 612 ? 10.776 -44.025 -22.372 1.00 82.06 612 LYS A CA 1
ATOM 5005 C C . LYS A 1 612 ? 11.085 -43.030 -23.488 1.00 82.06 612 LYS A C 1
ATOM 5007 O O . LYS A 1 612 ? 10.333 -42.988 -24.464 1.00 82.06 612 LYS A O 1
ATOM 5012 N N . TYR A 1 613 ? 12.145 -42.239 -23.351 1.00 84.31 613 TYR A N 1
ATOM 5013 C CA . TYR A 1 613 ? 12.462 -41.135 -24.251 1.00 84.31 613 TYR A CA 1
ATOM 5014 C C . TYR A 1 613 ? 13.923 -41.193 -24.714 1.00 84.31 613 TYR A C 1
ATOM 5016 O O . TYR A 1 613 ? 14.814 -41.439 -23.904 1.00 84.31 613 TYR A O 1
ATOM 5024 N N . ASP A 1 614 ? 14.160 -40.962 -26.008 1.00 80.56 614 ASP A N 1
ATOM 5025 C CA . ASP A 1 614 ? 15.506 -40.994 -26.608 1.00 80.56 614 ASP A CA 1
ATOM 5026 C C . ASP A 1 614 ? 16.198 -39.619 -26.555 1.00 80.56 614 ASP A C 1
ATOM 5028 O O . ASP A 1 614 ? 17.389 -39.531 -26.261 1.00 80.56 614 ASP A O 1
ATOM 5032 N N . GLU A 1 615 ? 15.449 -38.534 -26.777 1.00 83.56 615 GLU A N 1
ATOM 5033 C CA . GLU A 1 615 ? 15.927 -37.152 -26.648 1.00 83.56 615 GLU A CA 1
ATOM 5034 C C . GLU A 1 615 ? 15.237 -36.479 -25.454 1.00 83.56 615 GLU A C 1
ATOM 5036 O O . GLU A 1 615 ? 14.007 -36.429 -25.394 1.00 83.56 615 GLU A O 1
ATOM 5041 N N . ILE A 1 616 ? 16.026 -35.985 -24.491 1.00 88.81 616 ILE A N 1
ATOM 5042 C CA . ILE A 1 616 ? 15.551 -35.338 -23.259 1.00 88.81 616 ILE A CA 1
ATOM 5043 C C . ILE A 1 616 ? 16.362 -34.063 -23.051 1.00 88.81 616 ILE A C 1
ATOM 5045 O O . ILE A 1 616 ? 17.558 -34.140 -22.757 1.00 88.81 616 ILE A O 1
ATOM 5049 N N . TYR A 1 617 ? 15.714 -32.904 -23.168 1.00 88.75 617 TYR A N 1
ATOM 5050 C CA . TYR A 1 617 ? 16.376 -31.609 -23.013 1.00 88.75 617 TYR A CA 1
ATOM 5051 C C . TYR A 1 617 ? 15.565 -30.667 -22.130 1.00 88.75 617 TYR A C 1
ATOM 5053 O O . TYR A 1 617 ? 14.431 -30.320 -22.453 1.00 88.75 617 TYR A O 1
ATOM 5061 N N . LEU A 1 618 ? 16.165 -30.223 -21.028 1.00 90.00 618 LEU A N 1
ATOM 5062 C CA . LEU A 1 618 ? 15.631 -29.169 -20.179 1.00 90.00 618 LEU A CA 1
ATOM 5063 C C . LEU A 1 618 ? 16.248 -27.826 -20.579 1.00 90.00 618 LEU A C 1
ATOM 5065 O O . LEU A 1 618 ? 17.468 -27.634 -20.509 1.00 90.00 618 LEU A O 1
ATOM 5069 N N . VAL A 1 619 ? 15.387 -26.895 -20.977 1.00 86.62 619 VAL A N 1
ATOM 5070 C CA . VAL A 1 619 ? 15.741 -25.547 -21.424 1.00 86.62 619 VAL A CA 1
ATOM 5071 C C . VAL A 1 619 ? 15.126 -24.537 -20.468 1.00 86.62 619 VAL A C 1
ATOM 5073 O O . VAL A 1 619 ? 13.927 -24.545 -20.221 1.00 86.62 619 VAL A O 1
ATOM 5076 N N . ARG A 1 620 ? 15.946 -23.639 -19.930 1.00 85.50 620 ARG A N 1
ATOM 5077 C CA . ARG A 1 620 ? 15.480 -22.511 -19.116 1.00 85.50 620 ARG A CA 1
ATOM 5078 C C . ARG A 1 620 ? 14.924 -21.409 -20.027 1.00 85.50 620 ARG A C 1
ATOM 5080 O O . ARG A 1 620 ? 15.625 -21.026 -20.966 1.00 85.50 620 ARG A O 1
ATOM 5087 N N . ASN A 1 621 ? 13.717 -20.900 -19.769 1.00 77.38 621 ASN A N 1
ATOM 5088 C CA . ASN A 1 621 ? 13.040 -19.915 -20.625 1.00 77.38 621 ASN A CA 1
ATOM 5089 C C . ASN A 1 621 ? 13.540 -18.482 -20.414 1.00 77.38 621 ASN A C 1
ATOM 5091 O O . ASN A 1 621 ? 13.632 -17.767 -21.386 1.00 77.38 621 ASN A O 1
ATOM 5095 N N . GLU A 1 622 ? 13.895 -18.018 -19.210 1.00 72.06 622 GLU A N 1
ATOM 5096 C CA . GLU A 1 622 ? 14.443 -16.647 -19.020 1.00 72.06 622 GLU A CA 1
ATOM 5097 C C . GLU A 1 622 ? 13.682 -15.530 -19.780 1.00 72.06 622 GLU A C 1
ATOM 5099 O O . GLU A 1 622 ? 14.287 -14.643 -20.382 1.00 72.06 622 GLU A O 1
ATOM 5104 N N . ARG A 1 623 ? 12.342 -15.596 -19.796 1.00 64.06 623 ARG A N 1
ATOM 5105 C CA . ARG A 1 623 ? 11.450 -14.654 -20.504 1.00 64.06 623 ARG A CA 1
ATOM 5106 C C . ARG A 1 623 ? 11.626 -14.590 -22.036 1.00 64.06 623 ARG A C 1
ATOM 5108 O O . ARG A 1 623 ? 11.216 -13.599 -22.639 1.00 64.06 623 ARG A O 1
ATOM 5115 N N . PHE A 1 624 ? 12.203 -15.615 -22.678 1.00 64.00 624 PHE A N 1
ATOM 5116 C CA . PHE A 1 624 ? 12.374 -15.666 -24.142 1.00 64.00 624 PHE A CA 1
ATOM 5117 C C . PHE A 1 624 ? 11.042 -15.652 -24.881 1.00 64.00 624 PHE A C 1
ATOM 5119 O O . PHE A 1 624 ? 10.890 -14.930 -25.865 1.00 64.00 624 PHE A O 1
ATOM 5126 N N . PHE A 1 625 ? 10.080 -16.432 -24.401 1.00 63.78 625 PHE A N 1
ATOM 5127 C CA . PHE A 1 625 ? 8.731 -16.446 -24.944 1.00 63.78 625 PHE A CA 1
ATOM 5128 C C . PHE A 1 625 ? 7.706 -16.409 -23.814 1.00 63.78 625 PHE A C 1
ATOM 5130 O O . PHE A 1 625 ? 7.951 -16.847 -22.683 1.00 63.78 625 PHE A O 1
ATOM 5137 N N . LYS A 1 626 ? 6.532 -15.889 -24.162 1.00 70.88 626 LYS A N 1
ATOM 5138 C CA . LYS A 1 626 ? 5.329 -15.943 -23.339 1.00 70.88 626 LYS A CA 1
ATOM 5139 C C . LYS A 1 626 ? 4.318 -16.799 -24.071 1.00 70.88 626 LYS A C 1
ATOM 5141 O O . LYS A 1 626 ? 4.244 -16.753 -25.296 1.00 70.88 626 LYS A O 1
ATOM 5146 N N . LEU A 1 627 ? 3.541 -17.550 -23.316 1.00 67.75 627 LEU A N 1
ATOM 5147 C CA . LEU A 1 627 ? 2.330 -18.165 -23.823 1.00 67.75 627 LEU A CA 1
ATOM 5148 C C . LEU A 1 627 ? 1.164 -17.249 -23.503 1.00 67.75 627 LEU A C 1
ATOM 5150 O O . LEU A 1 627 ? 1.157 -16.584 -22.468 1.00 67.75 627 LEU A O 1
ATOM 5154 N N . TYR A 1 628 ? 0.175 -17.220 -24.380 1.00 64.88 628 TYR A N 1
ATOM 5155 C CA . TYR A 1 628 ? -1.042 -16.453 -24.149 1.00 64.88 628 TYR A CA 1
ATOM 5156 C C . TYR A 1 628 ? -2.219 -17.396 -23.945 1.00 64.88 628 TYR A C 1
ATOM 5158 O O . TYR A 1 628 ? -2.380 -18.365 -24.683 1.00 64.88 628 TYR A O 1
ATOM 5166 N N . THR A 1 629 ? -3.053 -17.131 -22.953 1.00 57.59 629 THR A N 1
ATOM 5167 C CA . THR A 1 629 ? -4.320 -17.848 -22.812 1.00 57.59 629 THR A CA 1
ATOM 5168 C C . THR A 1 629 ? -5.246 -17.477 -23.974 1.00 57.59 629 THR A C 1
ATOM 5170 O O . THR A 1 629 ? -5.271 -16.340 -24.462 1.00 57.59 629 THR A O 1
ATOM 5173 N N . PHE A 1 630 ? -6.015 -18.455 -24.444 1.00 49.72 630 PHE A N 1
ATOM 5174 C CA . PHE A 1 630 ? -6.986 -18.225 -25.513 1.00 49.72 630 PHE A CA 1
ATOM 5175 C C . PHE A 1 630 ? -8.270 -17.545 -25.004 1.00 49.72 630 PHE A C 1
ATOM 5177 O O . PHE A 1 630 ? -8.961 -16.923 -25.800 1.00 49.72 630 PHE A O 1
ATOM 5184 N N . GLU A 1 631 ? -8.570 -17.639 -23.702 1.00 46.62 631 GLU A N 1
ATOM 5185 C CA . GLU A 1 631 ? -9.786 -17.083 -23.083 1.00 46.62 631 GLU A CA 1
ATOM 5186 C C . GLU A 1 631 ? -9.732 -15.561 -22.911 1.00 46.62 631 GLU A C 1
ATOM 5188 O O . GLU A 1 631 ? -10.607 -14.850 -23.394 1.00 46.62 631 GLU A O 1
ATOM 5193 N N . ASP A 1 632 ? -8.706 -15.057 -22.224 1.00 47.94 632 ASP A N 1
ATOM 5194 C CA . ASP A 1 632 ? -8.591 -13.641 -21.851 1.00 47.94 632 ASP A CA 1
ATOM 5195 C C . ASP A 1 632 ? -7.318 -12.977 -22.402 1.00 47.94 632 ASP A C 1
ATOM 5197 O O . ASP A 1 632 ? -7.095 -11.775 -22.242 1.00 47.94 632 ASP A O 1
ATOM 5201 N N . GLY A 1 633 ? -6.454 -13.744 -23.076 1.00 51.25 633 GLY A N 1
ATOM 5202 C CA . GLY A 1 633 ? -5.182 -13.244 -23.582 1.00 51.25 633 GLY A CA 1
ATOM 5203 C C . GLY A 1 633 ? -4.188 -12.883 -22.479 1.00 51.25 633 GLY A C 1
ATOM 5204 O O . GLY A 1 633 ? -3.212 -12.180 -22.769 1.00 51.25 633 GLY A O 1
ATOM 5205 N N . SER A 1 634 ? -4.393 -13.311 -21.235 1.00 53.62 634 SER A N 1
ATOM 5206 C CA . SER A 1 634 ? -3.379 -13.187 -20.191 1.00 53.62 634 SER A CA 1
ATOM 5207 C C . SER A 1 634 ? -2.100 -13.936 -20.593 1.00 53.62 634 SER A C 1
ATOM 5209 O O . SER A 1 634 ? -2.120 -14.893 -21.369 1.00 53.62 634 SER A O 1
ATOM 5211 N N . SER A 1 635 ? -0.944 -13.430 -20.159 1.00 64.75 635 SER A N 1
ATOM 5212 C CA . SER A 1 635 ? 0.359 -13.997 -20.520 1.00 64.75 635 SER A CA 1
ATOM 5213 C C . SER A 1 635 ? 0.910 -14.870 -19.399 1.00 64.75 635 SER A C 1
ATOM 5215 O O . SER A 1 635 ? 0.997 -14.408 -18.263 1.00 64.75 635 SER A O 1
ATOM 5217 N N . LEU A 1 636 ? 1.367 -16.070 -19.741 1.00 67.12 636 LEU A N 1
ATOM 5218 C CA . LEU A 1 636 ? 2.112 -16.973 -18.873 1.00 67.12 636 LEU A CA 1
ATOM 5219 C C . LEU A 1 636 ? 3.568 -17.061 -19.344 1.00 67.12 636 LEU A C 1
ATOM 5221 O O . LEU A 1 636 ? 3.840 -17.339 -20.512 1.00 67.12 636 LEU A O 1
ATOM 5225 N N . GLU A 1 637 ? 4.507 -16.860 -18.427 1.00 76.06 637 GLU A N 1
ATOM 5226 C CA . GLU A 1 637 ? 5.948 -16.982 -18.669 1.00 76.06 637 GLU A CA 1
ATOM 5227 C C . GLU A 1 637 ? 6.480 -18.194 -17.896 1.00 76.06 637 GLU A C 1
ATOM 5229 O O . GLU A 1 637 ? 6.828 -18.045 -16.731 1.00 76.06 637 GLU A O 1
ATOM 5234 N N . PRO A 1 638 ? 6.508 -19.402 -18.485 1.00 77.88 638 PRO A N 1
ATOM 5235 C CA . PRO A 1 638 ? 7.019 -20.576 -17.778 1.00 77.88 638 PRO A CA 1
ATOM 5236 C C . PRO A 1 638 ? 8.529 -20.449 -17.553 1.00 77.88 638 PRO A C 1
ATOM 5238 O O . PRO A 1 638 ? 9.234 -20.075 -18.487 1.00 77.88 638 PRO A O 1
ATOM 5241 N N . ASP A 1 639 ? 9.044 -20.809 -16.376 1.00 81.75 639 ASP A N 1
ATOM 5242 C CA . ASP A 1 639 ? 10.486 -20.737 -16.073 1.00 81.75 639 ASP A CA 1
ATOM 5243 C C . ASP A 1 639 ? 11.325 -21.742 -16.894 1.00 81.75 639 ASP A C 1
ATOM 5245 O O . ASP A 1 639 ? 12.461 -21.453 -17.293 1.00 81.75 639 ASP A O 1
ATOM 5249 N N . TYR A 1 640 ? 10.766 -22.921 -17.198 1.00 85.94 640 TYR A N 1
ATOM 5250 C CA . TYR A 1 640 ? 11.435 -23.986 -17.954 1.00 85.94 640 TYR A CA 1
ATOM 5251 C C . TYR A 1 640 ? 10.551 -24.598 -19.049 1.00 85.94 640 TYR A C 1
ATOM 5253 O O . TYR A 1 640 ? 9.325 -24.630 -18.953 1.00 85.94 640 TYR A O 1
ATOM 5261 N N . ILE A 1 641 ? 11.199 -25.167 -20.067 1.00 85.88 641 ILE A N 1
ATOM 5262 C CA . ILE A 1 641 ? 10.609 -26.109 -21.020 1.00 85.88 641 ILE A CA 1
ATOM 5263 C C . ILE A 1 641 ? 11.370 -27.430 -20.951 1.00 85.88 641 ILE A C 1
ATOM 5265 O O . ILE A 1 641 ? 12.601 -27.446 -21.019 1.00 85.88 641 ILE A O 1
ATOM 5269 N N . LEU A 1 642 ? 10.642 -28.540 -20.877 1.00 85.12 642 LEU A N 1
ATOM 5270 C CA . LEU A 1 642 ? 11.179 -29.887 -21.018 1.00 85.12 642 LEU A CA 1
ATOM 5271 C C . LEU A 1 642 ? 10.754 -30.485 -22.366 1.00 85.12 642 LEU A C 1
ATOM 5273 O O . LEU A 1 642 ? 9.562 -30.671 -22.622 1.00 85.12 642 LEU A O 1
ATOM 5277 N N . PHE A 1 643 ? 11.740 -30.809 -23.201 1.00 82.62 643 PHE A N 1
ATOM 5278 C CA . PHE A 1 643 ? 11.561 -31.535 -24.457 1.00 82.62 643 PHE A CA 1
ATOM 5279 C C . PHE A 1 643 ? 11.783 -33.022 -24.251 1.00 82.62 643 PHE A C 1
ATOM 5281 O O . PHE A 1 643 ? 12.799 -33.417 -23.675 1.00 82.62 643 PHE A O 1
ATOM 5288 N N . LEU A 1 644 ? 10.851 -33.832 -24.754 1.00 80.69 644 LEU A N 1
ATOM 5289 C CA . LEU A 1 644 ? 10.935 -35.290 -24.718 1.00 80.69 644 LEU A CA 1
ATOM 5290 C C . LEU A 1 644 ? 10.552 -35.873 -26.080 1.00 80.69 644 LEU A C 1
ATOM 5292 O O . LEU A 1 644 ? 9.493 -35.544 -26.613 1.00 80.69 644 LEU A O 1
ATOM 5296 N N . GLN A 1 645 ? 11.362 -36.784 -26.618 1.00 81.94 645 GLN A N 1
ATOM 5297 C CA . GLN A 1 645 ? 11.011 -37.571 -27.805 1.00 81.94 645 GLN A CA 1
ATOM 5298 C C . GLN A 1 645 ? 10.773 -39.033 -27.429 1.00 81.94 645 GLN A C 1
ATOM 5300 O O . GLN A 1 645 ? 11.663 -39.679 -26.879 1.00 81.94 645 GLN A O 1
ATOM 5305 N N . GLN A 1 646 ? 9.583 -39.564 -27.722 1.00 76.00 646 GLN A N 1
ATOM 5306 C CA . GLN A 1 646 ? 9.206 -40.927 -27.338 1.00 76.00 646 GLN A CA 1
ATOM 5307 C C . GLN A 1 646 ? 9.995 -41.992 -28.104 1.00 76.00 646 GLN A C 1
ATOM 5309 O O . GLN A 1 646 ? 10.079 -41.964 -29.334 1.00 76.00 646 GLN A O 1
ATOM 5314 N N . LYS A 1 647 ? 10.484 -42.981 -27.359 1.00 78.44 647 LYS A N 1
ATOM 5315 C CA . LYS A 1 647 ? 11.209 -44.140 -27.872 1.00 78.44 647 LYS A CA 1
ATOM 5316 C C . LYS A 1 647 ? 10.281 -45.138 -28.567 1.00 78.44 647 LYS A C 1
ATOM 5318 O O . LYS A 1 647 ? 9.179 -45.406 -28.090 1.00 78.44 647 LYS A O 1
ATOM 5323 N N . ASN A 1 648 ? 10.752 -45.741 -29.661 1.00 66.19 648 ASN A N 1
ATOM 5324 C CA . ASN A 1 648 ? 10.125 -46.887 -30.344 1.00 66.19 648 ASN A CA 1
ATOM 5325 C C . ASN A 1 648 ? 8.640 -46.718 -30.739 1.00 66.19 648 ASN A C 1
ATOM 5327 O O . ASN A 1 648 ? 7.861 -47.668 -30.650 1.00 66.19 648 ASN A O 1
ATOM 5331 N N . SER A 1 649 ? 8.228 -45.536 -31.200 1.00 58.59 649 SER A N 1
ATOM 5332 C CA . SER A 1 649 ? 6.874 -45.332 -31.728 1.00 58.59 649 SER A CA 1
ATOM 5333 C C . SER A 1 649 ? 6.844 -45.393 -33.267 1.00 58.59 649 SER A C 1
ATOM 5335 O O . SER A 1 649 ? 7.724 -44.817 -33.908 1.00 58.59 649 SER A O 1
ATOM 5337 N N . PRO A 1 650 ? 5.817 -46.011 -33.894 1.00 55.28 650 PRO A N 1
ATOM 5338 C CA . PRO A 1 650 ? 5.630 -45.988 -35.352 1.00 55.28 650 PRO A CA 1
ATOM 5339 C C . PRO A 1 650 ? 5.393 -44.573 -35.915 1.00 55.28 650 PRO A C 1
ATOM 5341 O O . PRO A 1 650 ? 5.467 -44.369 -37.125 1.00 55.28 650 PRO A O 1
ATOM 5344 N N . ARG A 1 651 ? 5.108 -43.592 -35.046 1.00 54.38 651 ARG A N 1
ATOM 5345 C CA . ARG A 1 651 ? 5.078 -42.150 -35.338 1.00 54.38 651 ARG A CA 1
ATOM 5346 C C . ARG A 1 651 ? 5.940 -41.416 -34.308 1.00 54.38 651 ARG A C 1
ATOM 5348 O O . ARG A 1 651 ? 5.763 -41.649 -33.117 1.00 54.38 651 ARG A O 1
ATOM 5355 N N . SER A 1 652 ? 6.842 -40.529 -34.724 1.00 60.09 652 SER A N 1
ATOM 5356 C CA . SER A 1 652 ? 7.660 -39.746 -33.785 1.00 60.09 652 SER A CA 1
ATOM 5357 C C . SER A 1 652 ? 6.779 -38.804 -32.954 1.00 60.09 652 SER A C 1
ATOM 5359 O O . SER A 1 652 ? 6.229 -37.845 -33.491 1.00 60.09 652 SER A O 1
ATOM 5361 N N . PHE A 1 653 ? 6.630 -39.080 -31.655 1.00 65.75 653 PHE A N 1
ATOM 5362 C CA . PHE A 1 653 ? 5.933 -38.198 -30.716 1.00 65.75 653 PHE A CA 1
ATOM 5363 C C . PHE A 1 653 ? 6.946 -37.306 -30.001 1.00 65.75 653 PHE A C 1
ATOM 5365 O O . PHE A 1 653 ? 7.878 -37.802 -29.364 1.00 65.75 653 PHE A O 1
ATOM 5372 N N . HIS A 1 654 ? 6.746 -35.996 -30.115 1.00 68.12 654 HIS A N 1
ATOM 5373 C CA . HIS A 1 654 ? 7.538 -34.971 -29.447 1.00 68.12 654 HIS A CA 1
ATOM 5374 C C . HIS A 1 654 ? 6.652 -34.261 -28.423 1.00 68.12 654 HIS A C 1
ATOM 5376 O O . HIS A 1 654 ? 5.565 -33.797 -28.764 1.00 68.12 654 HIS A O 1
ATOM 5382 N N . TYR A 1 655 ? 7.113 -34.184 -27.180 1.00 73.06 655 TYR A N 1
ATOM 5383 C CA . TYR A 1 655 ? 6.447 -33.463 -26.103 1.00 73.06 655 TYR A CA 1
ATOM 5384 C C . TYR A 1 655 ? 7.216 -32.187 -25.785 1.00 73.06 655 TYR A C 1
ATOM 5386 O O . TYR A 1 655 ? 8.441 -32.209 -25.650 1.00 73.06 655 TYR A O 1
ATOM 5394 N N . GLN A 1 656 ? 6.469 -31.100 -25.617 1.00 72.00 656 GLN A N 1
ATOM 5395 C CA . GLN A 1 656 ? 6.953 -29.815 -25.133 1.00 72.00 656 GLN A CA 1
ATOM 5396 C C . GLN A 1 656 ? 6.173 -29.483 -23.862 1.00 72.00 656 GLN A C 1
ATOM 5398 O O . GLN A 1 656 ? 4.988 -29.160 -23.918 1.00 72.00 656 GLN A O 1
ATOM 5403 N N . ILE A 1 657 ? 6.820 -29.635 -22.708 1.00 79.38 657 ILE A N 1
ATOM 5404 C CA . ILE A 1 657 ? 6.191 -29.427 -21.402 1.00 79.38 657 ILE A CA 1
ATOM 5405 C C . ILE A 1 657 ? 6.693 -28.102 -20.840 1.00 79.38 657 ILE A C 1
ATOM 5407 O O . ILE A 1 657 ? 7.888 -27.950 -20.601 1.00 79.38 657 ILE A O 1
ATOM 5411 N N . PHE A 1 658 ? 5.787 -27.156 -20.617 1.00 79.38 658 PHE A N 1
ATOM 5412 C CA . PHE A 1 658 ? 6.085 -25.881 -19.967 1.00 79.38 658 PHE A CA 1
ATOM 5413 C C . PHE A 1 658 ? 5.970 -26.038 -18.450 1.00 79.38 658 PHE A C 1
ATOM 5415 O O . PHE A 1 658 ? 4.998 -26.614 -17.962 1.00 79.38 658 PHE A O 1
ATOM 5422 N N . VAL A 1 659 ? 6.970 -25.572 -17.707 1.00 79.69 659 VAL A N 1
ATOM 5423 C CA . VAL A 1 659 ? 7.148 -25.912 -16.293 1.00 79.69 659 VAL A CA 1
ATOM 5424 C C . VAL A 1 659 ? 7.350 -24.657 -15.447 1.00 79.69 659 VAL A C 1
ATOM 5426 O O . VAL A 1 659 ? 8.236 -23.854 -15.732 1.00 79.69 659 VAL A O 1
ATOM 5429 N N . GLU A 1 660 ? 6.578 -24.569 -14.361 1.00 78.62 660 GLU A N 1
ATOM 5430 C CA . GLU A 1 660 ? 6.711 -23.591 -13.273 1.00 78.62 660 GLU A CA 1
ATOM 5431 C C . GLU A 1 660 ? 7.122 -24.323 -11.969 1.00 78.62 660 GLU A C 1
ATOM 5433 O O . GLU A 1 660 ? 6.281 -24.950 -11.311 1.00 78.62 660 GLU A O 1
ATOM 5438 N N . PRO A 1 661 ? 8.417 -24.315 -11.591 1.00 67.94 661 PRO A N 1
ATOM 5439 C CA . PRO A 1 661 ? 8.962 -25.110 -10.484 1.00 67.94 661 PRO A CA 1
ATOM 5440 C C . PRO A 1 661 ? 8.306 -24.891 -9.116 1.00 67.94 661 PRO A C 1
ATOM 5442 O O . PRO A 1 661 ? 8.229 -25.834 -8.322 1.00 67.94 661 PRO A O 1
ATOM 5445 N N . LYS A 1 662 ? 7.818 -23.675 -8.838 1.00 62.91 662 LYS A N 1
ATOM 5446 C CA . LYS A 1 662 ? 7.333 -23.256 -7.508 1.00 62.91 662 LYS A CA 1
ATOM 5447 C C . LYS A 1 662 ? 6.119 -24.046 -7.012 1.00 62.91 662 LYS A C 1
ATOM 5449 O O . LYS A 1 662 ? 5.922 -24.164 -5.809 1.00 62.91 662 LYS A O 1
ATOM 5454 N N . VAL A 1 663 ? 5.328 -24.617 -7.920 1.00 52.31 663 VAL A N 1
ATOM 5455 C CA . VAL A 1 663 ? 4.144 -25.436 -7.592 1.00 52.31 663 VAL A CA 1
ATOM 5456 C C . VAL A 1 663 ? 4.476 -26.935 -7.581 1.00 52.31 663 VAL A C 1
ATOM 5458 O O . VAL A 1 663 ? 3.881 -27.718 -6.842 1.00 52.31 663 VAL A O 1
ATOM 5461 N N . ILE A 1 664 ? 5.458 -27.346 -8.387 1.00 48.88 664 ILE A N 1
ATOM 5462 C CA . ILE A 1 664 ? 5.761 -28.754 -8.681 1.00 48.88 664 ILE A CA 1
ATOM 5463 C C . ILE A 1 664 ? 6.613 -29.408 -7.585 1.00 48.88 664 ILE A C 1
ATOM 5465 O O . ILE A 1 664 ? 6.476 -30.603 -7.331 1.00 48.88 664 ILE A O 1
ATOM 5469 N N . LEU A 1 665 ? 7.484 -28.646 -6.919 1.00 49.97 665 LEU A N 1
ATOM 5470 C CA . LEU A 1 665 ? 8.419 -29.192 -5.926 1.00 49.97 665 LEU A CA 1
ATOM 5471 C C . LEU A 1 665 ? 7.784 -29.541 -4.584 1.00 49.97 665 LEU A C 1
ATOM 5473 O O . LEU A 1 665 ? 8.208 -30.489 -3.925 1.00 49.97 665 LEU A O 1
ATOM 5477 N N . THR A 1 666 ? 6.790 -28.769 -4.168 1.00 51.75 666 THR A N 1
ATOM 5478 C CA . THR A 1 666 ? 6.144 -28.918 -2.862 1.00 51.75 666 THR A CA 1
ATOM 5479 C C . THR A 1 666 ? 4.862 -29.735 -2.953 1.00 51.75 666 THR A C 1
ATOM 5481 O O . THR A 1 666 ? 4.396 -30.232 -1.930 1.00 51.75 666 THR A O 1
ATOM 5484 N N . ASN A 1 667 ? 4.279 -29.867 -4.157 1.00 49.94 667 ASN A N 1
ATOM 5485 C CA . ASN A 1 667 ? 2.915 -30.360 -4.383 1.00 49.94 667 ASN A CA 1
ATOM 5486 C C . ASN A 1 667 ? 1.895 -29.731 -3.406 1.00 49.94 667 ASN A C 1
ATOM 5488 O O . ASN A 1 667 ? 0.903 -30.344 -3.013 1.00 49.94 667 ASN A O 1
ATOM 5492 N N . GLN A 1 668 ? 2.202 -28.516 -2.957 1.00 47.94 668 GLN A N 1
ATOM 5493 C CA . GLN A 1 668 ? 1.482 -27.737 -1.965 1.00 47.94 668 GLN A CA 1
ATOM 5494 C C . GLN A 1 668 ? 1.521 -26.291 -2.433 1.00 47.94 668 GLN A C 1
ATOM 5496 O O . GLN A 1 668 ? 2.552 -25.816 -2.914 1.00 47.94 668 GLN A O 1
ATOM 5501 N N . ALA A 1 669 ? 0.402 -25.586 -2.281 1.00 51.78 669 ALA A N 1
ATOM 5502 C CA . ALA A 1 669 ? 0.380 -24.153 -2.512 1.00 51.78 669 ALA A CA 1
ATOM 5503 C C . ALA A 1 669 ? 1.478 -23.471 -1.663 1.00 51.78 669 ALA A C 1
ATOM 5505 O O . ALA A 1 669 ? 1.696 -23.886 -0.521 1.00 51.78 669 ALA A O 1
ATOM 5506 N N . PRO A 1 670 ? 2.150 -22.417 -2.165 1.00 63.88 670 PRO A N 1
ATOM 5507 C CA . PRO A 1 670 ? 3.204 -21.708 -1.425 1.00 63.88 670 PRO A CA 1
ATOM 5508 C C . PRO A 1 670 ? 2.681 -20.953 -0.184 1.00 63.88 670 PRO A C 1
ATOM 5510 O O . PRO A 1 670 ? 3.433 -20.262 0.497 1.00 63.88 670 PRO A O 1
ATOM 5513 N N . TYR A 1 671 ? 1.388 -21.076 0.114 1.00 69.62 671 TYR A N 1
ATOM 5514 C CA . TYR A 1 671 ? 0.673 -20.459 1.219 1.00 69.62 671 TYR A CA 1
ATOM 5515 C C . TYR A 1 671 ? -0.228 -21.497 1.905 1.00 69.62 671 TYR A C 1
ATOM 5517 O O . TYR A 1 671 ? -0.853 -22.327 1.248 1.00 69.62 671 TYR A O 1
ATOM 5525 N N . GLN A 1 672 ? -0.333 -21.432 3.237 1.00 65.50 672 GLN A N 1
ATOM 5526 C CA . GLN A 1 672 ? -1.275 -22.260 4.010 1.00 65.50 672 GLN A CA 1
ATOM 5527 C C . GLN A 1 672 ? -2.685 -21.653 4.053 1.00 65.50 672 GLN A C 1
ATOM 5529 O O . GLN A 1 672 ? -3.668 -22.375 4.202 1.00 65.50 672 GLN A O 1
ATOM 5534 N N . GLN A 1 673 ? -2.785 -20.327 3.936 1.00 64.62 673 GLN A N 1
ATOM 5535 C CA . GLN A 1 673 ? -4.030 -19.562 3.983 1.00 64.62 673 GLN A CA 1
ATOM 5536 C C . GLN A 1 673 ? -3.926 -18.368 3.026 1.00 64.62 673 GLN A C 1
ATOM 5538 O O . GLN A 1 673 ? -2.864 -17.754 2.918 1.00 64.62 673 GLN A O 1
ATOM 5543 N N . VAL A 1 674 ? -5.024 -18.043 2.340 1.00 74.88 674 VAL A N 1
ATOM 5544 C CA . VAL A 1 674 ? -5.150 -16.850 1.490 1.00 74.88 674 VAL A CA 1
ATOM 5545 C C . VAL A 1 674 ? -6.181 -15.931 2.123 1.00 74.88 674 VAL A C 1
ATOM 5547 O O . VAL A 1 674 ? -7.315 -16.345 2.354 1.00 74.88 674 VAL A O 1
ATOM 5550 N N . LEU A 1 675 ? -5.786 -14.688 2.390 1.00 71.12 675 LEU A N 1
ATOM 5551 C CA . LEU A 1 675 ? -6.673 -13.641 2.879 1.00 71.12 675 LEU A CA 1
ATOM 5552 C C . LEU A 1 675 ? -6.802 -12.565 1.799 1.00 71.12 675 LEU A C 1
ATOM 5554 O O . LEU A 1 675 ? -5.814 -11.933 1.432 1.00 71.12 675 LEU A O 1
ATOM 5558 N N . SER A 1 676 ? -8.015 -12.357 1.298 1.00 74.81 676 SER A N 1
ATOM 5559 C CA . SER A 1 676 ? -8.352 -11.265 0.382 1.00 74.81 676 SER A CA 1
ATOM 5560 C C . SER A 1 676 ? -9.170 -10.203 1.108 1.00 74.81 676 SER A C 1
ATOM 5562 O O . SER A 1 676 ? -10.010 -10.540 1.943 1.00 74.81 676 SER A O 1
ATOM 5564 N N . HIS A 1 677 ? -8.975 -8.937 0.752 1.00 82.50 677 HIS A N 1
ATOM 5565 C CA . HIS A 1 677 ? -9.785 -7.828 1.248 1.00 82.50 677 HIS A CA 1
ATOM 5566 C C . HIS A 1 677 ? -10.463 -7.092 0.088 1.00 82.50 677 HIS A C 1
ATOM 5568 O O . HIS A 1 677 ? -9.957 -7.083 -1.036 1.00 82.50 677 HIS A O 1
ATOM 5574 N N . GLY A 1 678 ? -11.608 -6.469 0.358 1.00 76.06 678 GLY A N 1
ATOM 5575 C CA . GLY A 1 678 ? -12.304 -5.635 -0.609 1.00 76.06 678 GLY A CA 1
ATOM 5576 C C . GLY A 1 678 ? -11.595 -4.304 -0.851 1.00 76.06 678 GLY A C 1
ATOM 5577 O O . GLY A 1 678 ? -10.662 -3.909 -0.142 1.00 76.06 678 GLY A O 1
ATOM 5578 N N . PHE A 1 679 ? -12.040 -3.610 -1.895 1.00 82.44 679 PHE A N 1
ATOM 5579 C CA . PHE A 1 679 ? -11.547 -2.278 -2.225 1.00 82.44 679 PHE A CA 1
ATOM 5580 C C . PHE A 1 679 ? -12.103 -1.238 -1.255 1.00 82.44 679 PHE A C 1
ATOM 5582 O O . PHE A 1 679 ? -13.234 -1.350 -0.787 1.00 82.44 679 PHE A O 1
ATOM 5589 N N . VAL A 1 680 ? -11.325 -0.190 -0.990 1.00 86.12 680 VAL A N 1
ATOM 5590 C CA . VAL A 1 680 ? -11.850 0.983 -0.291 1.00 86.12 680 VAL A CA 1
ATOM 5591 C C . VAL A 1 680 ? -12.683 1.810 -1.278 1.00 86.12 680 VAL A C 1
ATOM 5593 O O . VAL A 1 680 ? -12.245 2.108 -2.392 1.00 86.12 680 VAL A O 1
ATOM 5596 N N . VAL A 1 681 ? -13.897 2.153 -0.868 1.00 85.75 681 VAL A N 1
ATOM 5597 C CA . VAL A 1 681 ? -14.928 2.875 -1.620 1.00 85.75 681 VAL A CA 1
ATOM 5598 C C . VAL A 1 681 ? -15.390 4.084 -0.805 1.00 85.75 681 VAL A C 1
ATOM 5600 O O . VAL A 1 681 ? -15.092 4.193 0.384 1.00 85.75 681 VAL A O 1
ATOM 5603 N N . ASP A 1 682 ? -16.090 5.022 -1.426 1.00 83.12 682 ASP A N 1
ATOM 5604 C CA . ASP A 1 682 ? -16.600 6.196 -0.713 1.00 83.12 682 ASP A CA 1
ATOM 5605 C C . ASP A 1 682 ? -17.830 5.888 0.166 1.00 83.12 682 ASP A C 1
ATOM 5607 O O . ASP A 1 682 ? -18.306 4.752 0.254 1.00 83.12 682 ASP A O 1
ATOM 5611 N N . GLU A 1 683 ? -18.400 6.915 0.805 1.00 78.94 683 GLU A N 1
ATOM 5612 C CA . GLU A 1 683 ? -19.619 6.802 1.625 1.00 78.94 683 GLU A CA 1
ATOM 5613 C C . GLU A 1 683 ? -20.811 6.185 0.861 1.00 78.94 683 GLU A C 1
ATOM 5615 O O . GLU A 1 683 ? -21.621 5.427 1.419 1.00 78.94 683 GLU A O 1
ATOM 5620 N N . LYS A 1 684 ? -20.892 6.451 -0.447 1.00 78.56 684 LYS A N 1
ATOM 5621 C CA . LYS A 1 684 ? -21.949 5.972 -1.345 1.00 78.56 684 LYS A CA 1
ATOM 5622 C C . LYS A 1 684 ? -21.683 4.555 -1.868 1.00 78.56 684 LYS A C 1
ATOM 5624 O O . LYS A 1 684 ? -22.563 3.987 -2.507 1.00 78.56 684 LYS A O 1
ATOM 5629 N N . GLY A 1 685 ? -20.542 3.946 -1.533 1.00 74.19 685 GLY A N 1
ATOM 5630 C CA . GLY A 1 685 ? -20.139 2.630 -2.035 1.00 74.19 685 GLY A CA 1
ATOM 5631 C C . GLY A 1 685 ? -19.637 2.665 -3.478 1.00 74.19 685 GLY A C 1
ATOM 5632 O O . GLY A 1 685 ? -19.569 1.632 -4.132 1.00 74.19 685 GLY A O 1
ATOM 5633 N N . GLN A 1 686 ? -19.317 3.846 -4.000 1.00 76.94 686 GLN A N 1
ATOM 5634 C CA . GLN A 1 686 ? -18.722 3.992 -5.317 1.00 76.94 686 GLN A CA 1
ATOM 5635 C C . GLN A 1 686 ? -17.218 3.800 -5.195 1.00 76.94 686 GLN A C 1
ATOM 5637 O O . GLN A 1 686 ? -16.589 4.296 -4.253 1.00 76.94 686 GLN A O 1
ATOM 5642 N N . LYS A 1 687 ? -16.628 3.101 -6.171 1.00 72.69 687 LYS A N 1
ATOM 5643 C CA . LYS A 1 687 ? -15.177 2.943 -6.256 1.00 72.69 687 LYS A CA 1
ATOM 5644 C C . LYS A 1 687 ? -14.523 4.302 -6.057 1.00 72.69 687 LYS A C 1
ATOM 5646 O O . LYS A 1 687 ? -14.831 5.247 -6.789 1.00 72.69 687 LYS A O 1
ATOM 5651 N N . MET A 1 688 ? -13.641 4.380 -5.059 1.00 63.62 688 MET A N 1
ATOM 5652 C CA . MET A 1 688 ? -12.852 5.576 -4.815 1.00 63.62 688 MET A CA 1
ATOM 5653 C C . MET A 1 688 ? -12.059 5.854 -6.076 1.00 63.62 688 MET A C 1
ATOM 5655 O O . MET A 1 688 ? -11.106 5.159 -6.434 1.00 63.62 688 MET A O 1
ATOM 5659 N N . SER A 1 689 ? -12.532 6.850 -6.796 1.00 50.31 689 SER A N 1
ATOM 5660 C CA . SER A 1 689 ? -11.955 7.284 -8.038 1.00 50.31 689 SER A CA 1
ATOM 5661 C C . SER A 1 689 ? -11.804 8.755 -7.848 1.00 50.31 689 SER A C 1
ATOM 5663 O O . SER A 1 689 ? -12.726 9.477 -7.470 1.00 50.31 689 SER A O 1
ATOM 5665 N N . LYS A 1 690 ? -10.582 9.205 -8.043 1.00 48.56 690 LYS A N 1
ATOM 5666 C CA . LYS A 1 690 ? -10.293 10.593 -7.809 1.00 48.56 690 LYS A CA 1
ATOM 5667 C C . LYS A 1 690 ? -11.263 11.430 -8.712 1.00 48.56 690 LYS A C 1
ATOM 5669 O O . LYS A 1 690 ? -11.783 12.436 -8.247 1.00 48.56 690 LYS A O 1
ATOM 5674 N N . SER A 1 691 ? -11.656 10.944 -9.895 1.00 39.78 691 SER A N 1
ATOM 5675 C CA . SER A 1 691 ? -12.699 11.525 -10.762 1.00 39.78 691 SER A CA 1
ATOM 5676 C C . SER A 1 691 ? -14.065 11.808 -10.109 1.00 39.78 691 SER A C 1
ATOM 5678 O O . SER A 1 691 ? -14.718 12.758 -10.508 1.00 39.78 691 SER A O 1
ATOM 5680 N N . LEU A 1 692 ? -14.508 11.043 -9.106 1.00 41.31 692 LEU A N 1
ATOM 5681 C CA . LEU A 1 692 ? -15.765 11.306 -8.379 1.00 41.31 692 LEU A CA 1
ATOM 5682 C C . LEU A 1 692 ? -15.600 12.339 -7.246 1.00 41.31 692 LEU A C 1
ATOM 5684 O O . LEU A 1 692 ? -16.547 12.614 -6.513 1.00 41.31 692 LEU A O 1
ATOM 5688 N N . GLY A 1 693 ? -14.386 12.867 -7.038 1.00 54.34 693 GLY A N 1
ATOM 5689 C CA . GLY A 1 693 ? -14.065 13.772 -5.928 1.00 54.34 693 GLY A CA 1
ATOM 5690 C C . GLY A 1 693 ? -14.115 13.107 -4.548 1.00 54.34 693 GLY A C 1
ATOM 5691 O O . GLY A 1 693 ? -13.945 13.776 -3.537 1.00 54.34 693 GLY A O 1
ATOM 5692 N N . ASN A 1 694 ? -14.314 11.790 -4.508 1.00 65.50 694 ASN A N 1
ATOM 5693 C CA . ASN A 1 694 ? -14.598 11.010 -3.309 1.00 65.50 694 ASN A CA 1
ATOM 5694 C C . ASN A 1 694 ? -13.356 10.312 -2.718 1.00 65.50 694 ASN A C 1
ATOM 5696 O O . ASN A 1 694 ? -13.486 9.431 -1.870 1.00 65.50 694 ASN A O 1
ATOM 5700 N N . VAL A 1 695 ? -12.154 10.677 -3.183 1.00 70.50 695 VAL A N 1
ATOM 5701 C CA . VAL A 1 695 ? -10.892 10.081 -2.723 1.00 70.50 695 VAL A CA 1
ATOM 5702 C C . VAL A 1 695 ? -10.304 10.887 -1.593 1.00 70.50 695 VAL A C 1
ATOM 5704 O O . VAL A 1 695 ? -10.143 12.098 -1.706 1.00 70.50 695 VAL A O 1
ATOM 5707 N N . ILE A 1 696 ? -9.929 10.167 -0.546 1.00 75.50 696 ILE A N 1
ATOM 5708 C CA . ILE A 1 696 ? -9.291 10.710 0.640 1.00 75.50 696 ILE A CA 1
ATOM 5709 C C . ILE A 1 696 ? -7.852 10.190 0.666 1.00 75.50 696 ILE A C 1
ATOM 5711 O O . ILE A 1 696 ? -7.635 8.977 0.609 1.00 75.50 696 ILE A O 1
ATOM 5715 N N . ASP A 1 697 ? -6.873 11.097 0.700 1.00 80.19 697 ASP A N 1
ATOM 5716 C CA . ASP A 1 697 ? -5.458 10.728 0.782 1.00 80.19 697 ASP A CA 1
ATOM 5717 C C . ASP A 1 697 ? -5.144 10.170 2.185 1.00 80.19 697 ASP A C 1
ATOM 5719 O O . ASP A 1 697 ? -5.461 10.824 3.187 1.00 80.19 697 ASP A O 1
ATOM 5723 N N . PRO A 1 698 ? -4.526 8.978 2.308 1.00 82.06 698 PRO A N 1
ATOM 5724 C CA . PRO A 1 698 ? -4.083 8.465 3.599 1.00 82.06 698 PRO A CA 1
ATOM 5725 C C . PRO A 1 698 ? -3.203 9.445 4.384 1.00 82.06 698 PRO A C 1
ATOM 5727 O O . PRO A 1 698 ? -3.332 9.510 5.605 1.00 82.06 698 PRO A O 1
ATOM 5730 N N . GLU A 1 699 ? -2.345 10.226 3.721 1.00 86.19 699 GLU A N 1
ATOM 5731 C CA . GLU A 1 699 ? -1.466 11.194 4.387 1.00 86.19 699 GLU A CA 1
ATOM 5732 C C . GLU A 1 699 ? -2.263 12.369 4.976 1.00 86.19 699 GLU A C 1
ATOM 5734 O O . GLU A 1 699 ? -1.995 12.800 6.098 1.00 86.19 699 GLU A O 1
ATOM 5739 N N . GLU A 1 700 ? -3.320 12.826 4.297 1.00 86.06 700 GLU A N 1
ATOM 5740 C CA . GLU A 1 700 ? -4.248 13.828 4.841 1.00 86.06 700 GLU A CA 1
ATOM 5741 C C . GLU A 1 700 ? -4.995 13.300 6.072 1.00 86.06 700 GLU A C 1
ATOM 5743 O O . GLU A 1 700 ? -5.127 14.011 7.074 1.00 86.06 700 GLU A O 1
ATOM 5748 N N . ILE A 1 701 ? -5.444 12.037 6.038 1.00 85.56 701 ILE A N 1
ATOM 5749 C CA . ILE A 1 701 ? -6.092 11.396 7.192 1.00 85.56 701 ILE A CA 1
ATOM 5750 C C . ILE A 1 701 ? -5.105 11.284 8.354 1.00 85.56 701 ILE A C 1
ATOM 5752 O O . ILE A 1 701 ? -5.459 11.620 9.483 1.00 85.56 701 ILE A O 1
ATOM 5756 N N . ILE A 1 702 ? -3.876 10.832 8.099 1.00 92.06 702 ILE A N 1
ATOM 5757 C CA . ILE A 1 702 ? -2.848 10.669 9.134 1.00 92.06 702 ILE A CA 1
ATOM 5758 C C . ILE A 1 702 ? -2.495 12.023 9.751 1.00 92.06 702 ILE A C 1
ATOM 5760 O O . ILE A 1 702 ? -2.446 12.128 10.975 1.00 92.06 702 ILE A O 1
ATOM 5764 N N . ASN A 1 703 ? -2.329 13.068 8.940 1.00 91.00 703 ASN A N 1
ATOM 5765 C CA . ASN A 1 703 ? -2.018 14.409 9.430 1.00 91.00 703 ASN A CA 1
ATOM 5766 C C . ASN A 1 703 ? -3.180 15.033 10.222 1.00 91.00 703 ASN A C 1
ATOM 5768 O O . ASN A 1 703 ? -2.939 15.747 11.195 1.00 91.00 703 ASN A O 1
ATOM 5772 N N . LYS A 1 704 ? -4.438 14.758 9.844 1.00 91.81 704 LYS A N 1
ATOM 5773 C CA . LYS A 1 704 ? -5.624 15.306 10.527 1.00 91.81 704 LYS A CA 1
ATOM 5774 C C . LYS A 1 704 ? -6.024 14.515 11.779 1.00 91.81 704 LYS A C 1
ATOM 5776 O O . LYS A 1 704 ? -6.360 15.112 12.800 1.00 91.81 704 LYS A O 1
ATOM 5781 N N . PHE A 1 705 ? -6.037 13.188 11.698 1.00 91.69 705 PHE A N 1
ATOM 5782 C CA . PHE A 1 705 ? -6.617 12.302 12.714 1.00 91.69 705 PHE A CA 1
ATOM 5783 C C . PHE A 1 705 ? -5.584 11.427 13.439 1.00 91.69 705 PHE A C 1
ATOM 5785 O O . PHE A 1 705 ? -5.842 10.999 14.564 1.00 91.69 705 PHE A O 1
ATOM 5792 N N . GLY A 1 706 ? -4.424 11.179 12.827 1.00 93.25 706 GLY A N 1
ATOM 5793 C CA . GLY A 1 706 ? -3.391 10.269 13.322 1.00 93.25 706 GLY A CA 1
ATOM 5794 C C . GLY A 1 706 ? -3.491 8.855 12.736 1.00 93.25 706 GLY A C 1
ATOM 5795 O O . GLY A 1 706 ? -4.570 8.366 12.395 1.00 93.25 706 GLY A O 1
ATOM 5796 N N . ALA A 1 707 ? -2.350 8.165 12.653 1.00 95.44 707 ALA A N 1
ATOM 5797 C CA . ALA A 1 707 ? -2.255 6.815 12.085 1.00 95.44 707 ALA A CA 1
ATOM 5798 C C . ALA A 1 707 ? -3.095 5.771 12.847 1.00 95.44 707 ALA A C 1
ATOM 5800 O O . ALA A 1 707 ? -3.700 4.895 12.231 1.00 95.44 707 ALA A O 1
ATOM 5801 N N . ASP A 1 708 ? -3.194 5.891 14.171 1.00 96.75 708 ASP A N 1
ATOM 5802 C CA . ASP A 1 708 ? -3.998 4.993 15.007 1.00 96.75 708 ASP A CA 1
ATOM 5803 C C . ASP A 1 708 ? -5.502 5.089 14.710 1.00 96.75 708 ASP A C 1
ATOM 5805 O O . ASP A 1 708 ? -6.196 4.074 14.725 1.00 96.75 708 ASP A O 1
ATOM 5809 N N . VAL A 1 709 ? -6.012 6.278 14.371 1.00 96.06 709 VAL A N 1
ATOM 5810 C CA . VAL A 1 709 ? -7.424 6.453 13.989 1.00 96.06 709 VAL A CA 1
ATOM 5811 C C . VAL A 1 709 ? -7.707 5.773 12.650 1.00 96.06 709 VAL A C 1
ATOM 5813 O O . VAL A 1 709 ? -8.719 5.083 12.519 1.00 96.06 709 VAL A O 1
ATOM 5816 N N . LEU A 1 710 ? -6.794 5.894 11.681 1.00 94.56 710 LEU A N 1
ATOM 5817 C CA . LEU A 1 710 ? -6.905 5.199 10.396 1.00 94.56 710 LEU A CA 1
ATOM 5818 C C . LEU A 1 710 ? -6.906 3.673 10.584 1.00 94.56 710 LEU A C 1
ATOM 5820 O O . LEU A 1 710 ? -7.756 2.983 10.023 1.00 94.56 710 LEU A O 1
ATOM 5824 N N . ARG A 1 711 ? -6.006 3.136 11.418 1.00 95.56 711 ARG A N 1
ATOM 5825 C CA . ARG A 1 711 ? -5.960 1.695 11.730 1.00 95.56 711 ARG A CA 1
ATOM 5826 C C . ARG A 1 711 ? -7.228 1.221 12.437 1.00 95.56 711 ARG A C 1
ATOM 5828 O O . ARG A 1 711 ? -7.763 0.168 12.093 1.00 95.56 711 ARG A O 1
ATOM 5835 N N . LEU A 1 712 ? -7.742 2.007 13.382 1.00 95.62 712 LEU A N 1
ATOM 5836 C CA . LEU A 1 712 ? -8.976 1.683 14.095 1.00 95.62 712 LEU A CA 1
ATOM 5837 C C . LEU A 1 712 ? -10.190 1.643 13.156 1.00 95.62 712 LEU A C 1
ATOM 5839 O O . LEU A 1 712 ? -11.058 0.788 13.325 1.00 95.62 712 LEU A O 1
ATOM 5843 N N . TRP A 1 713 ? -10.232 2.517 12.146 1.00 95.25 713 TRP A N 1
ATOM 5844 C CA . TRP A 1 713 ? -11.270 2.502 11.112 1.00 95.25 713 TRP A CA 1
ATOM 5845 C C . TRP A 1 713 ? -11.229 1.217 10.269 1.00 95.25 713 TRP A C 1
ATOM 5847 O O . TRP A 1 713 ? -12.281 0.611 10.033 1.00 95.25 713 TRP A O 1
ATOM 5857 N N . VAL A 1 714 ? -10.031 0.748 9.889 1.00 92.69 714 VAL A N 1
ATOM 5858 C CA . VAL A 1 714 ? -9.867 -0.526 9.161 1.00 92.69 714 VAL A CA 1
ATOM 5859 C C . VAL A 1 714 ? -10.421 -1.688 9.985 1.00 92.69 714 VAL A C 1
ATOM 5861 O O . VAL A 1 714 ? -11.217 -2.475 9.484 1.00 92.69 714 VAL A O 1
ATOM 5864 N N . VAL A 1 715 ? -10.065 -1.759 11.269 1.00 93.81 715 VAL A N 1
ATOM 5865 C CA . VAL A 1 715 ? -10.530 -2.812 12.193 1.00 93.81 715 VAL A CA 1
ATOM 5866 C C . VAL A 1 715 ? -12.040 -2.736 12.421 1.00 93.81 715 VAL A C 1
ATOM 5868 O O . VAL A 1 715 ? -12.693 -3.771 12.530 1.00 93.81 715 VAL A O 1
ATOM 5871 N N . SER A 1 716 ? -12.620 -1.532 12.453 1.00 93.06 716 SER A N 1
ATOM 5872 C CA . SER A 1 716 ? -14.070 -1.360 12.610 1.00 93.06 716 SER A CA 1
ATOM 5873 C C . SER A 1 716 ? -14.889 -1.810 11.395 1.00 93.06 716 SER A C 1
ATOM 5875 O O . SER A 1 716 ? -16.113 -1.898 11.495 1.00 93.06 716 SER A O 1
ATOM 5877 N N . SER A 1 717 ? -14.237 -2.092 10.265 1.00 89.56 717 SER A N 1
ATOM 5878 C CA . SER A 1 717 ? -14.893 -2.395 8.996 1.00 89.56 717 SER A CA 1
ATOM 5879 C C . SER A 1 717 ? -14.800 -3.879 8.630 1.00 89.56 717 SER A C 1
ATOM 5881 O O . SER A 1 717 ? -13.802 -4.540 8.908 1.00 89.56 717 SER A O 1
ATOM 5883 N N . ASP A 1 718 ? -15.832 -4.398 7.959 1.00 87.62 718 ASP A N 1
ATOM 5884 C CA . ASP A 1 718 ? -15.818 -5.744 7.372 1.00 87.62 718 ASP A CA 1
ATOM 5885 C C . ASP A 1 718 ? -14.968 -5.737 6.094 1.00 87.62 718 ASP A C 1
ATOM 5887 O O . ASP A 1 718 ? -15.458 -5.448 5.001 1.00 87.62 718 ASP A O 1
ATOM 5891 N N . PHE A 1 719 ? -13.675 -6.034 6.239 1.00 84.69 719 PHE A N 1
ATOM 5892 C CA . PHE A 1 719 ? -12.719 -5.976 5.132 1.00 84.69 719 PHE A CA 1
ATOM 5893 C C . PHE A 1 719 ? -12.939 -7.052 4.065 1.00 84.69 719 PHE A C 1
ATOM 5895 O O . PHE A 1 719 ? -12.316 -6.978 3.010 1.00 84.69 719 PHE A O 1
ATOM 5902 N N . THR A 1 720 ? -13.797 -8.051 4.303 1.00 78.06 720 THR A N 1
ATOM 5903 C CA . THR A 1 720 ? -14.117 -9.073 3.289 1.00 78.06 720 THR A CA 1
ATOM 5904 C C . THR A 1 720 ? -14.961 -8.506 2.144 1.00 78.06 720 THR A C 1
ATOM 5906 O O . THR A 1 720 ? -15.073 -9.122 1.085 1.00 78.06 720 THR A O 1
ATOM 5909 N N . LYS A 1 721 ? -15.531 -7.313 2.346 1.00 83.75 721 LYS A N 1
ATOM 5910 C CA . LYS A 1 721 ? -16.331 -6.560 1.381 1.00 83.75 721 LYS A CA 1
ATOM 5911 C C . LYS A 1 721 ? -15.658 -5.234 1.061 1.00 83.75 721 LYS A C 1
ATOM 5913 O O . LYS A 1 721 ? -14.635 -4.873 1.636 1.00 83.75 721 LYS A O 1
ATOM 5918 N N . GLU A 1 722 ? -16.256 -4.498 0.134 1.00 84.00 722 GLU A N 1
ATOM 5919 C CA . GLU A 1 722 ? -15.882 -3.111 -0.112 1.00 84.00 722 GLU A CA 1
ATOM 5920 C C . GLU A 1 722 ? -16.021 -2.266 1.166 1.00 84.00 722 GLU A C 1
ATOM 5922 O O . GLU A 1 722 ? -17.040 -2.316 1.862 1.00 84.00 722 GLU A O 1
ATOM 5927 N N . ILE A 1 723 ? -14.981 -1.493 1.477 1.00 87.69 723 ILE A N 1
ATOM 5928 C CA . ILE A 1 723 ? -14.837 -0.765 2.739 1.00 87.69 723 ILE A CA 1
ATOM 5929 C C . ILE A 1 723 ? -15.110 0.717 2.502 1.00 87.69 723 ILE A C 1
ATOM 5931 O O . ILE A 1 723 ? -14.385 1.366 1.757 1.00 87.69 723 ILE A O 1
ATOM 5935 N N . LYS A 1 724 ? -16.121 1.281 3.162 1.00 88.69 724 LYS A N 1
ATOM 5936 C CA . LYS A 1 724 ? -16.502 2.689 2.986 1.00 88.69 724 LYS A CA 1
ATOM 5937 C C . LYS A 1 724 ? -15.640 3.636 3.818 1.00 88.69 724 LYS A C 1
ATOM 5939 O O . LYS A 1 724 ? -15.509 3.440 5.029 1.00 88.69 724 LYS A O 1
ATOM 5944 N N . VAL A 1 725 ? -15.138 4.704 3.200 1.00 89.31 725 VAL A N 1
ATOM 5945 C CA . VAL A 1 725 ? -14.426 5.796 3.877 1.00 89.31 725 VAL A CA 1
ATOM 5946 C C . VAL A 1 725 ? -15.098 7.145 3.617 1.00 89.31 725 VAL A C 1
ATOM 5948 O O . VAL A 1 725 ? -15.493 7.468 2.498 1.00 89.31 725 VAL A O 1
ATOM 5951 N N . SER A 1 726 ? -15.236 7.942 4.673 1.00 87.31 726 SER A N 1
ATOM 5952 C CA . SER A 1 726 ? -15.697 9.330 4.619 1.00 87.31 726 SER A CA 1
ATOM 5953 C C . SER A 1 726 ? -15.156 10.100 5.822 1.00 87.31 726 SER A C 1
ATOM 5955 O O . SER A 1 726 ? -14.776 9.507 6.837 1.00 87.31 726 SER A O 1
ATOM 5957 N N . THR A 1 727 ? -15.136 11.430 5.743 1.00 86.44 727 THR A N 1
ATOM 5958 C CA . THR A 1 727 ? -14.714 12.265 6.877 1.00 86.44 727 THR A CA 1
ATOM 5959 C C . THR A 1 727 ? -15.633 12.078 8.088 1.00 86.44 727 THR A C 1
ATOM 5961 O O . THR A 1 727 ? -15.131 11.984 9.202 1.00 86.44 727 THR A O 1
ATOM 5964 N N . SER A 1 728 ? -16.947 11.924 7.880 1.00 87.88 728 SER A N 1
ATOM 5965 C CA . SER A 1 728 ? -17.924 11.676 8.953 1.00 87.88 728 SER A CA 1
ATOM 5966 C C . SER A 1 728 ? -17.683 10.337 9.664 1.00 87.88 728 SER A C 1
ATOM 5968 O O . SER A 1 728 ? -17.769 10.253 10.892 1.00 87.88 728 SER A O 1
ATOM 5970 N N . ILE A 1 729 ? -17.320 9.289 8.912 1.00 90.38 729 ILE A N 1
ATOM 5971 C CA . ILE A 1 729 ? -16.936 7.990 9.476 1.00 90.38 729 ILE A CA 1
ATOM 5972 C C . ILE A 1 729 ? -15.659 8.139 10.310 1.00 90.38 729 ILE A C 1
ATOM 5974 O O . ILE A 1 729 ? -15.615 7.664 11.444 1.00 90.38 729 ILE A O 1
ATOM 5978 N N . LEU A 1 730 ? -14.636 8.820 9.785 1.00 93.00 730 LEU A N 1
ATOM 5979 C CA . LEU A 1 730 ? -13.358 9.009 10.479 1.00 93.00 730 LEU A CA 1
ATOM 5980 C C . LEU A 1 730 ? -13.491 9.871 11.741 1.00 93.00 730 LEU A C 1
ATOM 5982 O O . LEU A 1 730 ? -12.881 9.542 12.754 1.00 93.00 730 LEU A O 1
ATOM 5986 N N . GLU A 1 731 ? -14.328 10.910 11.725 1.00 94.12 731 GLU A N 1
ATOM 5987 C CA . GLU A 1 731 ? -14.644 11.725 12.907 1.00 94.12 731 GLU A CA 1
ATOM 5988 C C . GLU A 1 731 ? -15.309 10.877 13.999 1.00 94.12 731 GLU A C 1
ATOM 5990 O O . GLU A 1 731 ? -14.891 10.905 15.158 1.00 94.12 731 GLU A O 1
ATOM 5995 N N . LYS A 1 732 ? -16.255 10.007 13.628 1.00 94.19 732 LYS A N 1
ATOM 5996 C CA . LYS A 1 732 ? -16.868 9.058 14.568 1.00 94.19 732 LYS A CA 1
ATOM 5997 C C . LYS A 1 732 ? -15.859 8.045 15.122 1.00 94.19 732 LYS A C 1
ATOM 5999 O O . LYS A 1 732 ? -15.902 7.699 16.306 1.00 94.19 732 LYS A O 1
ATOM 6004 N N . VAL A 1 733 ? -14.938 7.558 14.288 1.00 95.69 733 VAL A N 1
ATOM 6005 C CA . VAL A 1 733 ? -13.855 6.670 14.741 1.00 95.69 733 VAL A CA 1
ATOM 6006 C C . VAL A 1 733 ? -12.899 7.419 15.672 1.00 95.69 733 VAL A C 1
ATOM 6008 O O . VAL A 1 733 ? -12.502 6.855 16.691 1.00 95.69 733 VAL A O 1
ATOM 6011 N N . GLN A 1 734 ? -12.594 8.690 15.401 1.00 96.31 734 GLN A N 1
ATOM 6012 C CA . GLN A 1 734 ? -11.780 9.542 16.268 1.00 96.31 734 GLN A CA 1
ATOM 6013 C C . GLN A 1 734 ? -12.435 9.744 17.641 1.00 96.31 734 GLN A C 1
ATOM 6015 O O . GLN A 1 734 ? -11.754 9.641 18.663 1.00 96.31 734 GLN A O 1
ATOM 6020 N N . GLU A 1 735 ? -13.748 9.977 17.703 1.00 95.88 735 GLU A N 1
ATOM 6021 C CA . GLU A 1 735 ? -14.477 10.052 18.976 1.00 95.88 735 GLU A CA 1
ATOM 6022 C C . GLU A 1 735 ? -14.345 8.754 19.782 1.00 95.88 735 GLU A C 1
ATOM 6024 O O . GLU A 1 735 ? -14.110 8.779 20.994 1.00 95.88 735 GLU A O 1
ATOM 6029 N N . ASN A 1 736 ? -14.465 7.603 19.118 1.00 95.88 736 ASN A N 1
ATOM 6030 C CA . ASN A 1 736 ? -14.329 6.300 19.765 1.00 95.88 736 ASN A CA 1
ATOM 6031 C C . ASN A 1 736 ? -12.884 6.024 20.206 1.00 95.88 736 ASN A C 1
ATOM 6033 O O . ASN A 1 736 ? -12.670 5.558 21.326 1.00 95.88 736 ASN A O 1
ATOM 6037 N N . TYR A 1 737 ? -11.896 6.408 19.396 1.00 97.38 737 TYR A N 1
ATOM 6038 C CA . TYR A 1 737 ? -10.484 6.408 19.777 1.00 97.38 737 TYR A CA 1
ATOM 6039 C C . TYR A 1 737 ? -10.244 7.255 21.037 1.00 97.38 737 TYR A C 1
ATOM 6041 O O . TYR A 1 737 ? -9.600 6.791 21.977 1.00 97.38 737 TYR A O 1
ATOM 6049 N N . GLN A 1 738 ? -10.827 8.457 21.124 1.00 96.56 738 GLN A N 1
ATOM 6050 C CA . GLN A 1 738 ? -10.699 9.311 22.309 1.00 96.56 738 GLN A CA 1
ATOM 6051 C C . GLN A 1 738 ? -11.321 8.683 23.561 1.00 96.56 738 GLN A C 1
ATOM 6053 O O . GLN A 1 738 ? -10.794 8.872 24.657 1.00 96.56 738 GLN A O 1
ATOM 6058 N N . LYS A 1 739 ? -12.410 7.913 23.441 1.00 95.62 739 LYS A N 1
ATOM 6059 C CA . LYS A 1 739 ? -12.991 7.173 24.580 1.00 95.62 739 LYS A CA 1
ATOM 6060 C C . LYS A 1 739 ? -12.036 6.091 25.089 1.00 95.62 739 LYS A C 1
ATOM 6062 O O . LYS A 1 739 ? -11.813 6.001 26.298 1.00 95.62 739 LYS A O 1
ATOM 6067 N N . ILE A 1 740 ? -11.419 5.333 24.180 1.00 97.00 740 ILE A N 1
ATOM 6068 C CA . ILE A 1 740 ? -10.404 4.322 24.519 1.00 97.00 740 ILE A CA 1
ATOM 6069 C C . ILE A 1 740 ? -9.197 5.002 25.182 1.00 97.00 740 ILE A C 1
ATOM 6071 O O . ILE A 1 740 ? -8.827 4.659 26.306 1.00 97.00 740 ILE A O 1
ATOM 6075 N N . ARG A 1 741 ? -8.646 6.044 24.547 1.00 96.75 741 ARG A N 1
ATOM 6076 C CA . ARG A 1 741 ? -7.502 6.808 25.062 1.00 96.75 741 ARG A CA 1
ATOM 6077 C C . ARG A 1 741 ? -7.774 7.424 26.430 1.00 96.75 741 ARG A C 1
ATOM 6079 O O . ARG A 1 741 ? -6.930 7.335 27.314 1.00 96.75 741 ARG A O 1
ATOM 6086 N N . ASN A 1 742 ? -8.938 8.037 26.640 1.00 95.38 742 ASN A N 1
ATOM 6087 C CA . ASN A 1 742 ? -9.285 8.631 27.932 1.00 95.38 742 ASN A CA 1
ATOM 6088 C C . ASN A 1 742 ? -9.436 7.584 29.037 1.00 95.38 742 ASN A C 1
ATOM 6090 O O . ASN A 1 742 ? -9.043 7.855 30.170 1.00 95.38 742 ASN A O 1
ATOM 6094 N N . THR A 1 743 ? -9.946 6.397 28.704 1.00 96.12 743 THR A N 1
ATOM 6095 C CA . THR A 1 743 ? -10.030 5.269 29.641 1.00 96.12 743 THR A CA 1
ATOM 6096 C C . THR A 1 743 ? -8.627 4.827 30.062 1.00 96.12 743 THR A C 1
ATOM 6098 O O . THR A 1 743 ? -8.331 4.796 31.254 1.00 96.12 743 THR A O 1
ATOM 6101 N N . LEU A 1 744 ? -7.725 4.595 29.101 1.00 94.81 744 LEU A N 1
ATOM 6102 C CA . LEU A 1 744 ? -6.328 4.227 29.372 1.00 94.81 744 LEU A CA 1
ATOM 6103 C C . LEU A 1 744 ? -5.585 5.313 30.153 1.00 94.81 744 LEU A C 1
ATOM 6105 O O . LEU A 1 744 ? -4.904 5.015 31.129 1.00 94.81 744 LEU A O 1
ATOM 6109 N N . ARG A 1 745 ? -5.770 6.584 29.779 1.00 93.75 745 ARG A N 1
ATOM 6110 C CA . ARG A 1 745 ? -5.196 7.735 30.486 1.00 93.75 745 ARG A CA 1
ATOM 6111 C C . ARG A 1 745 ? -5.672 7.803 31.934 1.00 93.75 745 ARG A C 1
ATOM 6113 O O . ARG A 1 745 ? -4.876 8.122 32.812 1.00 93.75 745 ARG A O 1
ATOM 6120 N N . PHE A 1 746 ? -6.949 7.521 32.192 1.00 93.38 746 PHE A N 1
ATOM 6121 C CA . PHE A 1 746 ? -7.485 7.490 33.551 1.00 93.38 746 PHE A CA 1
ATOM 6122 C C . PHE A 1 746 ? -6.864 6.356 34.371 1.00 93.38 746 PHE A C 1
ATOM 6124 O O . PHE A 1 746 ? -6.450 6.593 35.505 1.00 93.38 746 PHE A O 1
ATOM 6131 N N . LEU A 1 747 ? -6.754 5.151 33.801 1.00 92.25 747 LEU A N 1
ATOM 6132 C CA . LEU A 1 747 ? -6.096 4.017 34.458 1.00 92.25 747 LEU A CA 1
ATOM 6133 C C . LEU A 1 747 ? -4.635 4.356 34.786 1.00 92.25 747 LEU A C 1
ATOM 6135 O O . LEU A 1 747 ? -4.239 4.317 35.949 1.00 92.25 747 LEU A O 1
ATOM 6139 N N . LEU A 1 748 ? -3.872 4.789 33.780 1.00 90.06 748 LEU A N 1
ATOM 6140 C CA . LEU A 1 748 ? -2.462 5.153 33.904 1.00 90.06 748 LEU A CA 1
ATOM 6141 C C . LEU A 1 748 ? -2.237 6.274 34.926 1.00 90.06 748 LEU A C 1
ATOM 6143 O O . LEU A 1 748 ? -1.374 6.160 35.791 1.00 90.06 748 LEU A O 1
ATOM 6147 N N . GLY A 1 749 ? -3.043 7.338 34.878 1.00 89.62 749 GLY A N 1
ATOM 6148 C CA . GLY A 1 749 ? -2.919 8.481 35.784 1.00 89.62 749 GLY A CA 1
ATOM 6149 C C . GLY A 1 749 ? -3.147 8.136 37.258 1.00 89.62 749 GLY A C 1
ATOM 6150 O O . GLY A 1 749 ? -2.635 8.833 38.127 1.00 89.62 749 GLY A O 1
ATOM 6151 N N . ASN A 1 750 ? -3.873 7.055 37.554 1.00 87.69 750 ASN A N 1
ATOM 6152 C CA . ASN A 1 750 ? -4.049 6.559 38.921 1.00 87.69 750 ASN A CA 1
ATOM 6153 C C . ASN A 1 750 ? -2.972 5.542 39.336 1.00 87.69 750 ASN A C 1
ATOM 6155 O O . ASN A 1 750 ? -2.840 5.254 40.525 1.00 87.69 750 ASN A O 1
ATOM 6159 N N . LEU A 1 751 ? -2.173 5.043 38.388 1.00 83.00 751 LEU A N 1
ATOM 6160 C CA . LEU A 1 751 ? -1.024 4.172 38.644 1.00 83.00 751 LEU A CA 1
ATOM 6161 C C . LEU A 1 751 ? 0.286 4.948 38.856 1.00 83.00 751 LEU A C 1
ATOM 6163 O O . LEU A 1 751 ? 1.296 4.339 39.177 1.00 83.00 751 LEU A O 1
ATOM 6167 N N . THR A 1 752 ? 0.304 6.276 38.719 1.00 75.12 752 THR A N 1
ATOM 6168 C CA . THR A 1 752 ? 1.511 7.088 38.972 1.00 75.12 752 THR A CA 1
ATOM 6169 C C . THR A 1 752 ? 1.685 7.476 40.443 1.00 75.12 752 THR A C 1
ATOM 6171 O O . THR A 1 752 ? 2.811 7.684 40.889 1.00 75.12 752 THR A O 1
ATOM 6174 N N . ASN A 1 753 ? 0.597 7.553 41.217 1.00 73.69 753 ASN A N 1
ATOM 6175 C CA . ASN A 1 753 ? 0.614 7.968 42.624 1.00 73.69 753 ASN A CA 1
ATOM 6176 C C . ASN A 1 753 ? 0.316 6.789 43.561 1.00 73.69 753 ASN A C 1
ATOM 6178 O O . ASN A 1 753 ? -0.746 6.711 44.190 1.00 73.69 753 ASN A O 1
ATOM 6182 N N . LEU A 1 754 ? 1.244 5.835 43.585 1.00 76.75 754 LEU A N 1
ATOM 6183 C CA . LEU A 1 754 ? 1.078 4.568 44.286 1.00 76.75 754 LEU A CA 1
ATOM 6184 C C . LEU A 1 754 ? 1.507 4.645 45.758 1.00 76.75 754 LEU A C 1
ATOM 6186 O O . LEU A 1 754 ? 2.397 5.422 46.111 1.00 76.75 754 LEU A O 1
ATOM 6190 N N . PRO A 1 755 ? 0.906 3.819 46.632 1.00 73.88 755 PRO A N 1
ATOM 6191 C CA . PRO A 1 755 ? 1.376 3.622 47.997 1.00 73.88 755 PRO A CA 1
ATOM 6192 C C . PRO A 1 755 ? 2.870 3.264 48.046 1.00 73.88 755 PRO A C 1
ATOM 6194 O O . PRO A 1 755 ? 3.297 2.416 47.267 1.00 73.88 755 PRO A O 1
ATOM 6197 N N . PRO A 1 756 ? 3.658 3.803 48.999 1.00 76.06 756 PRO A N 1
ATOM 6198 C CA . PRO A 1 756 ? 5.093 3.495 49.123 1.00 76.06 756 PRO A CA 1
ATOM 6199 C C . PRO A 1 756 ? 5.414 2.004 49.328 1.00 76.06 756 PRO A C 1
ATOM 6201 O O . PRO A 1 756 ? 6.544 1.560 49.126 1.00 76.06 756 PRO A O 1
ATOM 6204 N N . GLU A 1 757 ? 4.420 1.246 49.788 1.00 75.12 757 GLU A N 1
ATOM 6205 C CA . GLU A 1 757 ? 4.472 -0.195 50.039 1.00 75.12 757 GLU A CA 1
ATOM 6206 C C . GLU A 1 757 ? 4.372 -1.024 48.746 1.00 75.12 757 GLU A C 1
ATOM 6208 O O . GLU A 1 757 ? 4.830 -2.160 48.722 1.00 75.12 757 GLU A O 1
ATOM 6213 N N . LEU A 1 758 ? 3.802 -0.460 47.674 1.00 76.12 758 LEU A N 1
ATOM 6214 C CA . LEU A 1 758 ? 3.586 -1.117 46.385 1.00 76.12 758 LEU A CA 1
ATOM 6215 C C . LEU A 1 758 ? 4.793 -0.880 45.465 1.00 76.12 758 LEU A C 1
ATOM 6217 O O . LEU A 1 758 ? 4.816 0.079 44.693 1.00 76.12 758 LEU A O 1
ATOM 6221 N N . LYS A 1 759 ? 5.811 -1.744 45.576 1.00 74.69 759 LYS A N 1
ATOM 6222 C CA . LYS A 1 759 ? 7.095 -1.622 44.856 1.00 74.69 759 LYS A CA 1
ATOM 6223 C C . LYS A 1 759 ? 7.233 -2.579 43.675 1.00 74.69 759 LYS A C 1
ATOM 6225 O O . LYS A 1 759 ? 8.161 -2.435 42.888 1.00 74.69 759 LYS A O 1
ATOM 6230 N N . SER A 1 760 ? 6.372 -3.584 43.592 1.00 76.31 760 SER A N 1
ATOM 6231 C CA . SER A 1 760 ? 6.386 -4.602 42.549 1.00 76.31 760 SER A CA 1
ATOM 6232 C C . SER A 1 760 ? 5.011 -5.248 42.390 1.00 76.31 760 SER A C 1
ATOM 6234 O O . SER A 1 760 ? 4.144 -5.121 43.254 1.00 76.31 760 SER A O 1
ATOM 6236 N N . GLU A 1 761 ? 4.831 -6.019 41.316 1.00 77.25 761 GLU A N 1
ATOM 6237 C CA . GLU A 1 761 ? 3.632 -6.840 41.087 1.00 77.25 761 GLU A CA 1
ATOM 6238 C C . GLU A 1 761 ? 3.314 -7.781 42.268 1.00 77.25 761 GLU A C 1
ATOM 6240 O O . GLU A 1 761 ? 2.154 -8.039 42.576 1.00 77.25 761 GLU A O 1
ATOM 6245 N N . LYS A 1 762 ? 4.335 -8.254 42.996 1.00 78.62 762 LYS A N 1
ATOM 6246 C CA . LYS A 1 762 ? 4.158 -9.160 44.146 1.00 78.62 762 LYS A CA 1
ATOM 6247 C C . LYS A 1 762 ? 3.464 -8.504 45.337 1.00 78.62 762 LYS A C 1
ATOM 6249 O O . LYS A 1 762 ? 2.934 -9.220 46.186 1.00 78.62 762 LYS A O 1
ATOM 6254 N N . ASP A 1 763 ? 3.495 -7.177 45.397 1.00 80.69 763 ASP A N 1
ATOM 6255 C CA . ASP A 1 763 ? 2.933 -6.391 46.490 1.00 80.69 763 ASP A CA 1
ATOM 6256 C C . ASP A 1 763 ? 1.441 -6.071 46.259 1.00 80.69 763 ASP A C 1
ATOM 6258 O O . ASP A 1 763 ? 0.793 -5.500 47.137 1.00 80.69 763 ASP A O 1
ATOM 6262 N N . LEU A 1 764 ? 0.894 -6.427 45.085 1.00 84.25 764 LEU A N 1
ATOM 6263 C CA . LEU A 1 764 ? -0.507 -6.208 44.725 1.00 84.25 764 LEU A CA 1
ATOM 6264 C C . LEU A 1 764 ? -1.466 -6.981 45.643 1.00 84.25 764 LEU A C 1
ATOM 6266 O O . LEU A 1 764 ? -1.181 -8.088 46.106 1.00 84.25 764 LEU A O 1
ATOM 6270 N N . GLU A 1 765 ? -2.634 -6.387 45.893 1.00 85.81 765 GLU A N 1
ATOM 6271 C CA . GLU A 1 765 ? -3.650 -6.967 46.770 1.00 85.81 765 GLU A CA 1
ATOM 6272 C C . GLU A 1 765 ? -4.284 -8.193 46.111 1.00 85.81 765 GLU A C 1
ATOM 6274 O O . GLU A 1 765 ? -4.773 -8.130 44.986 1.00 85.81 765 GLU A O 1
ATOM 6279 N N . LYS A 1 766 ? -4.314 -9.316 46.829 1.00 84.00 766 LYS A N 1
ATOM 6280 C CA . LYS A 1 766 ? -4.851 -10.576 46.298 1.00 84.00 766 LYS A CA 1
ATOM 6281 C C . LYS A 1 766 ? -6.337 -10.737 46.570 1.00 84.00 766 LYS A C 1
ATOM 6283 O O . LYS A 1 766 ? -7.026 -11.395 45.798 1.00 84.00 766 LYS A O 1
ATOM 6288 N N . ASN A 1 767 ? -6.829 -10.148 47.658 1.00 87.44 767 ASN A N 1
ATOM 6289 C CA . ASN A 1 767 ? -8.229 -10.233 48.045 1.00 87.44 767 ASN A CA 1
ATOM 6290 C C . ASN A 1 767 ? -8.987 -9.045 47.462 1.00 87.44 767 ASN A C 1
ATOM 6292 O O . ASN A 1 767 ? -9.065 -7.985 48.085 1.00 87.44 767 ASN A O 1
ATOM 6296 N N . LEU A 1 768 ? -9.538 -9.216 46.264 1.00 90.50 768 LEU A N 1
ATOM 6297 C CA . LEU A 1 768 ? -10.304 -8.173 45.585 1.00 90.50 768 LEU A CA 1
ATOM 6298 C C . LEU A 1 768 ? -11.785 -8.213 45.987 1.00 90.50 768 LEU A C 1
ATOM 6300 O O . LEU A 1 768 ? -12.290 -9.228 46.474 1.00 90.50 768 LEU A O 1
ATOM 6304 N N . SER A 1 769 ? -12.500 -7.102 45.798 1.00 89.56 769 SER A N 1
ATOM 6305 C CA . SER A 1 769 ? -13.953 -7.103 45.991 1.00 89.56 769 SER A CA 1
ATOM 6306 C C . SER A 1 769 ? -14.647 -7.885 44.873 1.00 89.56 769 SER A C 1
ATOM 6308 O O . SER A 1 769 ? -14.099 -8.077 43.785 1.00 89.56 769 SER A O 1
ATOM 6310 N N . LEU A 1 770 ? -15.894 -8.303 45.103 1.00 88.88 770 LEU A N 1
ATOM 6311 C CA . LEU A 1 770 ? -16.664 -9.032 44.095 1.00 88.88 770 LEU A CA 1
ATOM 6312 C C . LEU A 1 770 ? -16.829 -8.232 42.786 1.00 88.88 770 LEU A C 1
ATOM 6314 O O . LEU A 1 770 ? -16.802 -8.808 41.700 1.00 88.88 770 LEU A O 1
ATOM 6318 N N . VAL A 1 771 ? -16.942 -6.905 42.879 1.00 90.62 771 VAL A N 1
ATOM 6319 C CA . VAL A 1 771 ? -17.073 -6.026 41.708 1.00 90.62 771 VAL A CA 1
ATOM 6320 C C . VAL A 1 771 ? -15.756 -5.890 40.947 1.00 90.62 771 VAL A C 1
ATOM 6322 O O . VAL A 1 771 ? -15.767 -5.863 39.720 1.00 90.62 771 VAL A O 1
ATOM 6325 N N . ASP A 1 772 ? -14.620 -5.881 41.644 1.00 92.81 772 ASP A N 1
ATOM 6326 C CA . ASP A 1 772 ? -13.303 -5.906 41.000 1.00 92.81 772 ASP A CA 1
ATOM 6327 C C . ASP A 1 772 ? -13.097 -7.218 40.228 1.00 92.81 772 ASP A C 1
ATOM 6329 O O . ASP A 1 772 ? -12.734 -7.194 39.052 1.00 92.81 772 ASP A O 1
ATOM 6333 N N . TYR A 1 773 ? -13.402 -8.366 40.851 1.00 92.62 773 TYR A N 1
ATOM 6334 C CA . TYR A 1 773 ? -13.328 -9.667 40.179 1.00 92.62 773 TYR A CA 1
ATOM 6335 C C . TYR A 1 773 ? -14.269 -9.748 38.980 1.00 92.62 773 TYR A C 1
ATOM 6337 O O . TYR A 1 773 ? -13.887 -10.280 37.941 1.00 92.62 773 TYR A O 1
ATOM 6345 N N . TYR A 1 774 ? -15.484 -9.206 39.089 1.00 92.88 774 TYR A N 1
ATOM 6346 C CA . TYR A 1 774 ? -16.393 -9.115 37.951 1.00 92.88 774 TYR A CA 1
ATOM 6347 C C . TYR A 1 774 ? -15.771 -8.321 36.796 1.00 92.88 774 TYR A C 1
ATOM 6349 O O . TYR A 1 774 ? -15.752 -8.803 35.665 1.00 92.88 774 TYR A O 1
ATOM 6357 N N . THR A 1 775 ? -15.192 -7.152 37.073 1.00 95.12 775 THR A N 1
ATOM 6358 C CA . THR A 1 775 ? -14.527 -6.329 36.053 1.00 95.12 775 THR A CA 1
ATOM 6359 C C . THR A 1 775 ? -13.350 -7.064 35.402 1.00 95.12 775 THR A C 1
ATOM 6361 O O . THR A 1 775 ? -13.210 -7.046 34.177 1.00 95.12 775 THR A O 1
ATOM 6364 N N . LEU A 1 776 ? -12.533 -7.770 36.189 1.00 94.12 776 LEU A N 1
ATOM 6365 C CA . LEU A 1 776 ? -11.427 -8.584 35.674 1.00 94.12 776 LEU A CA 1
ATOM 6366 C C . LEU A 1 776 ? -11.905 -9.796 34.864 1.00 94.12 776 LEU A C 1
ATOM 6368 O O . LEU A 1 776 ? -11.274 -10.165 33.878 1.00 94.12 776 LEU A O 1
ATOM 6372 N N . HIS A 1 777 ? -13.044 -10.384 35.218 1.00 93.50 777 HIS A N 1
ATOM 6373 C CA . HIS A 1 777 ? -13.662 -11.444 34.426 1.00 93.50 777 HIS A CA 1
ATOM 6374 C C . HIS A 1 777 ? -14.165 -10.937 33.069 1.00 93.50 777 HIS A C 1
ATOM 6376 O O . HIS A 1 777 ? -14.013 -11.612 32.051 1.00 93.50 777 HIS A O 1
ATOM 6382 N N . GLN A 1 778 ? -14.725 -9.728 33.027 1.00 94.69 778 GLN A N 1
ATOM 6383 C CA . GLN A 1 778 ? -15.121 -9.090 31.772 1.00 94.69 778 GLN A CA 1
ATOM 6384 C C . GLN A 1 778 ? -13.898 -8.755 30.896 1.00 94.69 778 GLN A C 1
ATOM 6386 O O . GLN A 1 778 ? -13.943 -8.973 29.685 1.00 94.69 778 GLN A O 1
ATOM 6391 N N . LEU A 1 779 ? -12.776 -8.338 31.499 1.00 95.38 779 LEU A N 1
ATOM 6392 C CA . LEU A 1 779 ? -11.494 -8.190 30.797 1.00 95.38 779 LEU A CA 1
ATOM 6393 C C . LEU A 1 779 ? -10.999 -9.525 30.222 1.00 95.38 779 LEU A C 1
ATOM 6395 O O . LEU A 1 779 ? -10.571 -9.580 29.071 1.00 95.38 779 LEU A O 1
ATOM 6399 N N . GLU A 1 780 ? -11.050 -10.602 31.007 1.00 93.50 780 GLU A N 1
ATOM 6400 C CA . GLU A 1 780 ? -10.607 -11.927 30.567 1.00 93.50 780 GLU A CA 1
ATOM 6401 C C . GLU A 1 780 ? -11.416 -12.415 29.355 1.00 93.50 780 GLU A C 1
ATOM 6403 O O . GLU A 1 780 ? -10.843 -12.943 28.398 1.00 93.50 780 GLU A O 1
ATOM 6408 N N . LYS A 1 781 ? -12.737 -12.179 29.354 1.00 93.69 781 LYS A N 1
ATOM 6409 C CA . LYS A 1 781 ? -13.598 -12.438 28.190 1.00 93.69 781 LYS A CA 1
ATOM 6410 C C . LYS A 1 781 ? -13.156 -11.635 26.974 1.00 93.69 781 LYS A C 1
ATOM 6412 O O . LYS A 1 781 ? -12.976 -12.232 25.916 1.00 93.69 781 LYS A O 1
ATOM 6417 N N . LEU A 1 782 ? -12.934 -10.327 27.132 1.00 96.06 782 LEU A N 1
ATOM 6418 C CA . LEU A 1 782 ? -12.473 -9.457 26.048 1.00 96.06 782 LEU A CA 1
ATOM 6419 C C . LEU A 1 782 ? -11.158 -9.963 25.442 1.00 96.06 782 LEU A C 1
ATOM 6421 O O . LEU A 1 782 ? -11.029 -10.034 24.222 1.00 96.06 782 LEU A O 1
ATOM 6425 N N . VAL A 1 783 ? -10.184 -10.325 26.280 1.00 94.25 783 VAL A N 1
ATOM 6426 C CA . VAL A 1 783 ? -8.866 -10.793 25.825 1.00 94.25 783 VAL A CA 1
ATOM 6427 C C . VAL A 1 783 ? -8.986 -12.125 25.089 1.00 94.25 783 VAL A C 1
ATOM 6429 O O . VAL A 1 783 ? -8.494 -12.233 23.968 1.00 94.25 783 VAL A O 1
ATOM 6432 N N . LYS A 1 784 ? -9.703 -13.104 25.658 1.00 93.69 784 LYS A N 1
ATOM 6433 C CA . LYS A 1 784 ? -9.936 -14.412 25.021 1.00 93.69 784 LYS A CA 1
ATOM 6434 C C . LYS A 1 784 ? -10.674 -14.277 23.690 1.00 93.69 784 LYS A C 1
ATOM 6436 O O . LYS A 1 784 ? -10.293 -14.903 22.702 1.00 93.69 784 LYS A O 1
ATOM 6441 N N . GLU A 1 785 ? -11.719 -13.456 23.652 1.00 95.81 785 GLU A N 1
ATOM 6442 C CA . GLU A 1 785 ? -12.466 -13.165 22.428 1.00 95.81 785 GLU A CA 1
ATOM 6443 C C . GLU A 1 785 ? -11.566 -12.495 21.381 1.00 95.81 785 GLU A C 1
ATOM 6445 O O . GLU A 1 785 ? -11.598 -12.868 20.208 1.00 95.81 785 GLU A O 1
ATOM 6450 N N . SER A 1 786 ? -10.718 -11.551 21.795 1.00 95.62 786 SER A N 1
ATOM 6451 C CA . SER A 1 786 ? -9.790 -10.858 20.896 1.00 95.62 786 SER A CA 1
ATOM 6452 C C . SER A 1 786 ? -8.740 -11.805 20.315 1.00 95.62 786 SER A C 1
ATOM 6454 O O . SER A 1 786 ? -8.523 -11.797 19.108 1.00 95.62 786 SER A O 1
ATOM 6456 N N . GLU A 1 787 ? -8.132 -12.671 21.131 1.00 93.38 787 GLU A N 1
ATOM 6457 C CA . GLU A 1 787 ? -7.159 -13.679 20.677 1.00 93.38 787 GLU A CA 1
ATOM 6458 C C . GLU A 1 787 ? -7.765 -14.640 19.640 1.00 93.38 787 GLU A C 1
ATOM 6460 O O . GLU A 1 787 ? -7.162 -14.916 18.594 1.00 93.38 787 GLU A O 1
ATOM 6465 N N . GLN A 1 788 ? -8.991 -15.112 19.887 1.00 94.69 788 GLN A N 1
ATOM 6466 C CA . GLN A 1 788 ? -9.713 -15.968 18.941 1.00 94.69 788 GLN A CA 1
ATOM 6467 C C . GLN A 1 788 ? -9.995 -15.251 17.619 1.00 94.69 788 GLN A C 1
ATOM 6469 O O . GLN A 1 788 ? -9.869 -15.846 16.548 1.00 94.69 788 GLN A O 1
ATOM 6474 N N . ASN A 1 789 ? -10.378 -13.979 17.691 1.00 94.88 789 ASN A N 1
ATOM 6475 C CA . ASN A 1 789 ? -10.697 -13.167 16.527 1.00 94.88 789 ASN A CA 1
ATOM 6476 C C . ASN A 1 789 ? -9.450 -12.785 15.716 1.00 94.88 789 ASN A C 1
ATOM 6478 O O . ASN A 1 789 ? -9.494 -12.877 14.490 1.00 94.88 789 ASN A O 1
ATOM 6482 N N . TYR A 1 790 ? -8.318 -12.481 16.361 1.00 93.56 790 TYR A N 1
ATOM 6483 C CA . TYR A 1 790 ? -7.030 -12.312 15.676 1.00 93.56 790 TYR A CA 1
ATOM 6484 C C . TYR A 1 790 ? -6.629 -13.576 14.911 1.00 93.56 790 TYR A C 1
ATOM 6486 O O . TYR A 1 790 ? -6.263 -13.491 13.742 1.00 93.56 790 TYR A O 1
ATOM 6494 N N . THR A 1 791 ? -6.771 -14.751 15.534 1.00 89.44 791 THR A N 1
ATOM 6495 C CA . THR A 1 791 ? -6.444 -16.048 14.906 1.00 89.44 791 THR A CA 1
ATOM 6496 C C . THR A 1 791 ? -7.319 -16.344 13.684 1.00 89.44 791 THR A C 1
ATOM 6498 O O . THR A 1 791 ? -6.890 -17.015 12.750 1.00 89.44 791 THR A O 1
ATOM 6501 N N . LYS A 1 792 ? -8.561 -15.847 13.682 1.00 90.00 792 LYS A N 1
ATOM 6502 C CA . LYS A 1 792 ? -9.522 -16.013 12.582 1.00 90.00 792 LYS A CA 1
ATOM 6503 C C . LYS A 1 792 ? -9.495 -14.868 11.565 1.00 90.00 792 LYS A C 1
ATOM 6505 O O . LYS A 1 792 ? -10.321 -14.876 10.658 1.00 90.00 792 LYS A O 1
ATOM 6510 N N . TYR A 1 793 ? -8.604 -13.886 11.726 1.00 89.44 793 TYR A N 1
ATOM 6511 C CA . TYR A 1 793 ? -8.591 -12.648 10.942 1.00 89.44 793 TYR A CA 1
ATOM 6512 C C . TYR A 1 793 ? -9.942 -11.909 10.956 1.00 89.44 793 TYR A C 1
ATOM 6514 O O . TYR A 1 793 ? -10.320 -11.302 9.966 1.00 89.44 793 TYR A O 1
ATOM 6522 N N . ASN A 1 794 ? -10.703 -11.965 12.053 1.00 90.62 794 ASN A N 1
ATOM 6523 C CA . ASN A 1 794 ? -11.997 -11.290 12.174 1.00 90.62 794 ASN A CA 1
ATOM 6524 C C . ASN A 1 794 ? -11.896 -10.102 13.137 1.00 90.62 794 ASN A C 1
ATOM 6526 O O . ASN A 1 794 ? -12.104 -10.243 14.337 1.00 90.62 794 ASN A O 1
ATOM 6530 N N . PHE A 1 795 ? -11.542 -8.925 12.629 1.00 93.56 795 PHE A N 1
ATOM 6531 C CA . PHE A 1 795 ? -11.157 -7.795 13.483 1.00 93.56 795 PHE A CA 1
ATOM 6532 C C . PHE A 1 795 ? -12.337 -6.956 14.001 1.00 93.56 795 PHE A C 1
ATOM 6534 O O . PHE A 1 795 ? -12.235 -6.353 15.070 1.00 93.56 795 PHE A O 1
ATOM 6541 N N . THR A 1 796 ? -13.476 -6.945 13.302 1.00 93.94 796 THR A N 1
ATOM 6542 C CA . THR A 1 796 ? -14.638 -6.113 13.667 1.00 93.94 796 THR A CA 1
ATOM 6543 C C . THR A 1 796 ? -15.190 -6.412 15.066 1.00 93.94 796 THR A C 1
ATOM 6545 O O . THR A 1 796 ? -15.415 -5.455 15.812 1.00 93.94 796 THR A O 1
ATOM 6548 N N . PRO A 1 797 ? -15.342 -7.684 15.497 1.00 95.25 797 PRO A N 1
ATOM 6549 C CA . PRO A 1 797 ? -15.755 -7.996 16.863 1.00 95.25 797 PRO A CA 1
ATOM 6550 C C . PRO A 1 797 ? -14.811 -7.418 17.916 1.00 95.25 797 PRO A C 1
ATOM 6552 O O . PRO A 1 797 ? -15.289 -6.873 18.907 1.00 95.25 797 PRO A O 1
ATOM 6555 N N . ILE A 1 798 ? -13.493 -7.440 17.666 1.00 96.44 798 ILE A N 1
ATOM 6556 C CA . ILE A 1 798 ? -12.479 -6.885 18.580 1.00 96.44 798 ILE A CA 1
ATOM 6557 C C . ILE A 1 798 ? -12.759 -5.403 18.834 1.00 96.44 798 ILE A C 1
ATOM 6559 O O . ILE A 1 798 ? -12.794 -4.969 19.984 1.00 96.44 798 ILE A O 1
ATOM 6563 N N . TYR A 1 799 ? -13.019 -4.638 17.769 1.00 95.50 799 TYR A N 1
ATOM 6564 C CA . TYR A 1 799 ? -13.366 -3.220 17.862 1.00 95.50 799 TYR A CA 1
ATOM 6565 C C . TYR A 1 799 ? -14.618 -2.982 18.714 1.00 95.50 799 TYR A C 1
ATOM 6567 O O . TYR A 1 799 ? -14.588 -2.180 19.651 1.00 95.50 799 TYR A O 1
ATOM 6575 N N . SER A 1 800 ? -15.718 -3.676 18.410 1.00 95.19 800 SER A N 1
ATOM 6576 C CA . SER A 1 800 ? -16.985 -3.488 19.123 1.00 95.19 800 SER A CA 1
ATOM 6577 C C . SER A 1 800 ? -16.912 -3.927 20.586 1.00 95.19 800 SER A C 1
ATOM 6579 O O . SER A 1 800 ? -17.415 -3.208 21.451 1.00 95.19 800 SER A O 1
ATOM 6581 N N . SER A 1 801 ? -16.259 -5.054 20.879 1.00 97.00 801 SER A N 1
ATOM 6582 C CA . SER A 1 801 ? -16.116 -5.586 22.239 1.00 97.00 801 SER A CA 1
ATOM 6583 C C . SER A 1 801 ? -15.186 -4.710 23.083 1.00 97.00 801 SER A C 1
ATOM 6585 O O . SER A 1 801 ? -15.534 -4.379 24.216 1.00 97.00 801 SER A O 1
ATOM 6587 N N . LEU A 1 802 ? -14.071 -4.226 22.518 1.00 97.31 802 LEU A N 1
ATOM 6588 C CA . LEU A 1 802 ? -13.178 -3.267 23.180 1.00 97.31 802 LEU A CA 1
ATOM 6589 C C . LEU A 1 802 ? -13.902 -1.957 23.512 1.00 97.31 802 LEU A C 1
ATOM 6591 O O . LEU A 1 802 ? -13.818 -1.464 24.637 1.00 97.31 802 LEU A O 1
ATOM 6595 N N . LEU A 1 803 ? -14.621 -1.388 22.540 1.00 95.94 803 LEU A N 1
ATOM 6596 C CA . LEU A 1 803 ? -15.316 -0.119 22.731 1.00 95.94 803 LEU A CA 1
ATOM 6597 C C . LEU A 1 803 ? -16.437 -0.244 23.773 1.00 95.94 803 LEU A C 1
ATOM 6599 O O . LEU A 1 803 ? -16.546 0.614 24.651 1.00 95.94 803 LEU A O 1
ATOM 6603 N N . ASN A 1 804 ? -17.235 -1.317 23.713 1.00 96.00 804 ASN A N 1
ATOM 6604 C CA . ASN A 1 804 ? -18.256 -1.598 24.724 1.00 96.00 804 ASN A CA 1
ATOM 6605 C C . ASN A 1 804 ? -17.639 -1.759 26.112 1.00 96.00 804 ASN A C 1
ATOM 6607 O O . ASN A 1 804 ? -18.160 -1.180 27.062 1.00 96.00 804 ASN A O 1
ATOM 6611 N N . PHE A 1 805 ? -16.519 -2.472 26.223 1.00 97.69 805 PHE A N 1
ATOM 6612 C CA . PHE A 1 805 ? -15.836 -2.663 27.496 1.00 97.69 805 PHE A CA 1
ATOM 6613 C C . PHE A 1 805 ? -15.331 -1.336 28.084 1.00 97.69 805 PHE A C 1
ATOM 6615 O O . PHE A 1 805 ? -15.590 -1.021 29.247 1.00 97.69 805 PHE A O 1
ATOM 6622 N N . CYS A 1 806 ? -14.687 -0.486 27.275 1.00 97.06 806 CYS A N 1
ATOM 6623 C CA . CYS A 1 806 ? -14.240 0.832 27.732 1.00 97.06 806 CYS A CA 1
ATOM 6624 C C . CYS A 1 806 ? -15.406 1.744 28.154 1.00 97.06 806 CYS A C 1
ATOM 6626 O O . CYS A 1 806 ? -15.289 2.466 29.144 1.00 97.06 806 CYS A O 1
ATOM 6628 N N . ILE A 1 807 ? -16.527 1.732 27.425 1.00 94.25 807 ILE A N 1
ATOM 6629 C CA . ILE A 1 807 ? -17.654 2.642 27.684 1.00 94.25 807 ILE A CA 1
ATOM 6630 C C . ILE A 1 807 ? -18.550 2.129 28.816 1.00 94.25 807 ILE A C 1
ATOM 6632 O O . ILE A 1 807 ? -18.827 2.874 29.759 1.00 94.25 807 ILE A O 1
ATOM 6636 N N . ASN A 1 808 ? -19.026 0.890 28.721 1.00 92.94 808 ASN A N 1
ATOM 6637 C CA . ASN A 1 808 ? -20.089 0.368 29.578 1.00 92.94 808 ASN A CA 1
ATOM 6638 C C . ASN A 1 808 ? -19.532 -0.258 30.857 1.00 92.94 808 ASN A C 1
ATOM 6640 O O . ASN A 1 808 ? -19.975 0.108 31.945 1.00 92.94 808 ASN A O 1
ATOM 6644 N N . ASP A 1 809 ? -18.555 -1.163 30.734 1.00 94.50 809 ASP A N 1
ATOM 6645 C CA . ASP A 1 809 ? -17.989 -1.880 31.883 1.00 94.50 809 ASP A CA 1
ATOM 6646 C C . ASP A 1 809 ? -17.036 -0.988 32.693 1.00 94.50 809 ASP A C 1
ATOM 6648 O O . ASP A 1 809 ? -17.091 -0.968 33.925 1.00 94.50 809 ASP A O 1
ATOM 6652 N N . LEU A 1 810 ? -16.197 -0.197 32.015 1.00 95.88 810 LEU A N 1
ATOM 6653 C CA . LEU A 1 810 ? -15.237 0.689 32.672 1.00 95.88 810 LEU A CA 1
ATOM 6654 C C . LEU A 1 810 ? -15.813 2.079 32.944 1.00 95.88 810 LEU A C 1
ATOM 6656 O O . LEU A 1 810 ? -16.099 2.405 34.093 1.00 95.88 810 LEU A O 1
ATOM 6660 N N . SER A 1 811 ? -15.977 2.922 31.923 1.00 93.12 811 SER A N 1
ATOM 6661 C CA . SER A 1 811 ? -16.269 4.349 32.124 1.00 93.12 811 SER A CA 1
ATOM 6662 C C . SER A 1 811 ? -17.594 4.606 32.854 1.00 93.12 811 SER A C 1
ATOM 6664 O O . SER A 1 811 ? -17.614 5.380 33.810 1.00 93.12 811 SER A O 1
ATOM 6666 N N . SER A 1 812 ? -18.674 3.936 32.441 1.00 89.12 812 SER A N 1
ATOM 6667 C CA . SER A 1 812 ? -20.036 4.135 32.976 1.00 89.12 812 SER A CA 1
ATOM 6668 C C . SER A 1 812 ? -20.344 3.317 34.236 1.00 89.12 812 SER A C 1
ATOM 6670 O O . SER A 1 812 ? -21.423 3.453 34.827 1.00 89.12 812 SER A O 1
ATOM 6672 N N . PHE A 1 813 ? -19.442 2.418 34.626 1.00 91.25 813 PHE A N 1
ATOM 6673 C CA . PHE A 1 813 ? -19.631 1.548 35.778 1.00 91.25 813 PHE A CA 1
ATOM 6674 C C . PHE A 1 813 ? -18.401 1.556 36.678 1.00 91.25 813 PHE A C 1
ATOM 6676 O O . PHE A 1 813 ? -18.387 2.314 37.646 1.00 91.25 813 PHE A O 1
ATOM 6683 N N . TYR A 1 814 ? -17.372 0.763 36.372 1.00 94.62 814 TYR A N 1
ATOM 6684 C CA . TYR A 1 814 ? -16.288 0.497 37.316 1.00 94.62 814 TYR A CA 1
ATOM 6685 C C . TYR A 1 814 ? -15.463 1.738 37.693 1.00 94.62 814 TYR A C 1
ATOM 6687 O O . TYR A 1 814 ? -15.169 1.968 38.867 1.00 94.62 814 TYR A O 1
ATOM 6695 N N . LEU A 1 815 ? -15.105 2.572 36.714 1.00 93.56 815 LEU A N 1
ATOM 6696 C CA . LEU A 1 815 ? -14.343 3.794 36.965 1.00 93.56 815 LEU A CA 1
ATOM 6697 C C . LEU A 1 815 ? -15.175 4.832 37.711 1.00 93.56 815 LEU A C 1
ATOM 6699 O O . LEU A 1 815 ? -14.612 5.589 38.492 1.00 93.56 815 LEU A O 1
ATOM 6703 N N . ASP A 1 816 ? -16.489 4.879 37.488 1.00 89.19 816 ASP A N 1
ATOM 6704 C CA . ASP A 1 816 ? -17.360 5.845 38.155 1.00 89.19 816 ASP A CA 1
ATOM 6705 C C . ASP A 1 816 ? -17.505 5.541 39.647 1.00 89.19 816 ASP A C 1
ATOM 6707 O O . ASP A 1 816 ? -17.262 6.421 40.471 1.00 89.19 816 ASP A O 1
ATOM 6711 N N . ILE A 1 817 ? -17.771 4.277 39.995 1.00 89.25 817 ILE A N 1
ATOM 6712 C CA . ILE A 1 817 ? -17.872 3.838 41.397 1.00 89.25 817 ILE A CA 1
ATOM 6713 C C . ILE A 1 817 ? -16.527 3.921 42.134 1.00 89.25 817 ILE A C 1
ATOM 6715 O O . ILE A 1 817 ? -16.499 4.124 43.340 1.00 89.25 817 ILE A O 1
ATOM 6719 N N . SER A 1 818 ? -15.401 3.811 41.419 1.00 90.50 818 SER A N 1
ATOM 6720 C CA . SER A 1 818 ? -14.063 3.817 42.028 1.00 90.50 818 SER A CA 1
ATOM 6721 C C . SER A 1 818 ? -13.533 5.221 42.357 1.00 90.50 818 SER A C 1
ATOM 6723 O O . SER A 1 818 ? -12.569 5.348 43.115 1.00 90.50 818 SER A O 1
ATOM 6725 N N . LYS A 1 819 ? -14.116 6.289 41.786 1.00 88.38 819 LYS A N 1
ATOM 6726 C CA . LYS A 1 819 ? -13.622 7.675 41.940 1.00 88.38 819 LYS A CA 1
ATOM 6727 C C . LYS A 1 819 ? -13.584 8.126 43.393 1.00 88.38 819 LYS A C 1
ATOM 6729 O O . LYS A 1 819 ? -12.584 8.706 43.815 1.00 88.38 819 LYS A O 1
ATOM 6734 N N . ASP A 1 820 ? -14.641 7.854 44.153 1.00 83.75 820 ASP A N 1
ATOM 6735 C CA . ASP A 1 820 ? -14.738 8.315 45.538 1.00 83.75 820 ASP A CA 1
ATOM 6736 C C . ASP A 1 820 ? -13.635 7.687 46.398 1.00 83.75 820 ASP A C 1
ATOM 6738 O O . ASP A 1 820 ? -12.956 8.409 47.130 1.00 83.75 820 ASP A O 1
ATOM 6742 N N . ASN A 1 821 ? -13.346 6.394 46.224 1.00 87.75 821 ASN A N 1
ATOM 6743 C CA . ASN A 1 821 ? -12.237 5.738 46.923 1.00 87.75 821 ASN A CA 1
ATOM 6744 C C . ASN A 1 821 ? -10.869 6.273 46.483 1.00 87.75 821 ASN A C 1
ATOM 6746 O O . ASN A 1 821 ? -9.985 6.490 47.310 1.00 87.75 821 ASN A O 1
ATOM 6750 N N . LEU A 1 822 ? -10.675 6.524 45.186 1.00 87.56 822 LEU A N 1
ATOM 6751 C CA . LEU A 1 822 ? -9.405 7.039 44.665 1.00 87.56 822 LEU A CA 1
ATOM 6752 C C . LEU A 1 822 ? -9.111 8.471 45.143 1.00 87.56 822 LEU A C 1
ATOM 6754 O O . LEU A 1 822 ? -7.958 8.802 45.440 1.00 87.56 822 LEU A O 1
ATOM 6758 N N . TYR A 1 823 ? -10.134 9.323 45.235 1.00 84.56 823 TYR A N 1
ATOM 6759 C CA . TYR A 1 823 ? -9.972 10.737 45.583 1.00 84.56 823 TYR A CA 1
ATOM 6760 C C . TYR A 1 823 ? -10.085 11.019 47.079 1.00 84.56 823 TYR A C 1
ATOM 6762 O O . TYR A 1 823 ? -9.435 11.943 47.575 1.00 84.56 823 TYR A O 1
ATOM 6770 N N . CYS A 1 824 ? -10.891 10.247 47.808 1.00 84.69 824 CYS A N 1
ATOM 6771 C CA . CYS A 1 824 ? -11.201 10.543 49.202 1.00 84.69 824 CYS A CA 1
ATOM 6772 C C . CYS A 1 824 ? -10.459 9.643 50.182 1.00 84.69 824 CYS A C 1
ATOM 6774 O O . CYS A 1 824 ? -10.062 10.148 51.236 1.00 84.69 824 CYS A O 1
ATOM 6776 N N . ASP A 1 825 ? -10.223 8.371 49.858 1.00 86.62 825 ASP A N 1
ATOM 6777 C CA . ASP A 1 825 ? -9.580 7.463 50.804 1.00 86.62 825 ASP A CA 1
ATOM 6778 C C . ASP A 1 825 ? -8.070 7.732 50.909 1.00 86.62 825 ASP A C 1
ATOM 6780 O O . ASP A 1 825 ? -7.423 8.120 49.924 1.00 86.62 825 ASP A O 1
ATOM 6784 N N . PRO A 1 826 ? -7.467 7.503 52.093 1.00 86.81 826 PRO A N 1
ATOM 6785 C CA . PRO A 1 826 ? -6.018 7.515 52.242 1.00 86.81 826 PRO A CA 1
ATOM 6786 C C . PRO A 1 826 ? -5.341 6.593 51.224 1.00 86.81 826 PRO A C 1
ATOM 6788 O O . PRO A 1 826 ? -5.864 5.531 50.895 1.00 86.81 826 PRO A O 1
ATOM 6791 N N . ILE A 1 827 ? -4.143 6.968 50.770 1.00 83.69 827 ILE A N 1
ATOM 6792 C CA . ILE A 1 827 ? -3.357 6.179 49.806 1.00 83.69 827 ILE A CA 1
ATOM 6793 C C . ILE A 1 827 ? -3.180 4.726 50.288 1.00 83.69 827 ILE A C 1
ATOM 6795 O O . ILE A 1 827 ? -3.270 3.797 49.496 1.00 83.69 827 ILE A O 1
ATOM 6799 N N . SER A 1 828 ? -3.018 4.513 51.594 1.00 83.50 828 SER A N 1
ATOM 6800 C CA . SER A 1 828 ? -2.851 3.195 52.213 1.00 83.50 828 SER A CA 1
ATOM 6801 C C . SER A 1 828 ? -4.147 2.395 52.429 1.00 83.50 828 SER A C 1
ATOM 6803 O O . SER A 1 828 ? -4.074 1.303 52.998 1.00 83.50 828 SER A O 1
ATOM 6805 N N . SER A 1 829 ? -5.326 2.888 52.018 1.00 89.19 829 SER A N 1
ATOM 6806 C CA . SER A 1 829 ? -6.594 2.200 52.301 1.00 89.19 829 SER A CA 1
ATOM 6807 C C . SER A 1 829 ? -6.681 0.831 51.597 1.00 89.19 829 SER A C 1
ATOM 6809 O O . SER A 1 829 ? -6.264 0.709 50.439 1.00 89.19 829 SER A O 1
ATOM 6811 N N . PRO A 1 830 ? -7.249 -0.208 52.247 1.00 88.31 830 PRO A N 1
ATOM 6812 C CA . PRO A 1 830 ? -7.390 -1.530 51.631 1.00 88.31 830 PRO A CA 1
ATOM 6813 C C . PRO A 1 830 ? -8.184 -1.495 50.319 1.00 88.31 830 PRO A C 1
ATOM 6815 O O . PRO A 1 830 ? -7.743 -2.044 49.313 1.00 88.31 830 PRO A O 1
ATOM 6818 N N . ARG A 1 831 ? -9.312 -0.768 50.290 1.00 89.25 831 ARG A N 1
ATOM 6819 C CA . ARG A 1 831 ? -10.152 -0.620 49.090 1.00 89.25 831 ARG A CA 1
ATOM 6820 C C . ARG A 1 831 ? -9.382 0.015 47.930 1.00 89.25 831 ARG A C 1
ATOM 6822 O O . ARG A 1 831 ? -9.456 -0.467 46.804 1.00 89.25 831 ARG A O 1
ATOM 6829 N N . ARG A 1 832 ? -8.588 1.057 48.196 1.00 89.75 832 ARG A N 1
ATOM 6830 C CA . ARG A 1 832 ? -7.779 1.724 47.167 1.00 89.75 832 ARG A CA 1
ATOM 6831 C C . ARG A 1 832 ? -6.698 0.802 46.599 1.00 89.75 832 ARG A C 1
ATOM 6833 O O . ARG A 1 832 ? -6.479 0.820 45.391 1.00 89.75 832 ARG A O 1
ATOM 6840 N N . LYS A 1 833 ? -6.074 -0.045 47.427 1.00 88.75 833 LYS A N 1
ATOM 6841 C CA . LYS A 1 833 ? -5.113 -1.069 46.968 1.00 88.75 833 LYS A CA 1
ATOM 6842 C C . LYS A 1 833 ? -5.764 -2.123 46.061 1.00 88.75 833 LYS A C 1
ATOM 6844 O O . LYS A 1 833 ? -5.169 -2.490 45.047 1.00 88.75 833 LYS A O 1
ATOM 6849 N N . GLN A 1 834 ? -6.993 -2.554 46.366 1.00 91.25 834 GLN A N 1
ATOM 6850 C CA . GLN A 1 834 ? -7.771 -3.456 45.498 1.00 91.25 834 GLN A CA 1
ATOM 6851 C C . GLN A 1 834 ? -8.055 -2.824 44.126 1.00 91.25 834 GLN A C 1
ATOM 6853 O O . GLN A 1 834 ? -7.836 -3.452 43.088 1.00 91.25 834 GLN A O 1
ATOM 6858 N N . ILE A 1 835 ? -8.485 -1.557 44.108 1.00 92.19 835 ILE A N 1
ATOM 6859 C CA . ILE A 1 835 ? -8.772 -0.819 42.866 1.00 92.19 835 ILE A CA 1
ATOM 6860 C C . ILE A 1 835 ? -7.497 -0.635 42.035 1.00 92.19 835 ILE A C 1
ATOM 6862 O O . ILE A 1 835 ? -7.509 -0.895 40.836 1.00 92.19 835 ILE A O 1
ATOM 6866 N N . ILE A 1 836 ? -6.379 -0.253 42.662 1.00 89.88 836 ILE A N 1
ATOM 6867 C CA . ILE A 1 836 ? -5.073 -0.132 41.992 1.00 89.88 836 ILE A CA 1
ATOM 6868 C C . ILE A 1 836 ? -4.655 -1.465 41.362 1.00 89.88 836 ILE A C 1
ATOM 6870 O O . ILE A 1 836 ? -4.220 -1.491 40.213 1.00 89.88 836 ILE A O 1
ATOM 6874 N N . THR A 1 837 ? -4.835 -2.572 42.085 1.00 89.81 837 THR A N 1
ATOM 6875 C CA . THR A 1 837 ? -4.541 -3.912 41.563 1.00 89.81 837 THR A CA 1
ATOM 6876 C C . THR A 1 837 ? -5.409 -4.241 40.353 1.00 89.81 837 THR A C 1
ATOM 6878 O O . THR A 1 837 ? -4.919 -4.735 39.340 1.00 89.81 837 THR A O 1
ATOM 6881 N N . THR A 1 838 ? -6.687 -3.882 40.406 1.00 92.81 838 THR A N 1
ATOM 6882 C CA . THR A 1 838 ? -7.602 -4.056 39.275 1.00 92.81 838 THR A CA 1
ATOM 6883 C C . THR A 1 838 ? -7.191 -3.196 38.080 1.00 92.81 838 THR A C 1
ATOM 6885 O O . THR A 1 838 ? -7.171 -3.681 36.953 1.00 92.81 838 THR A O 1
ATOM 6888 N N . PHE A 1 839 ? -6.800 -1.938 38.308 1.00 92.00 839 PHE A N 1
ATOM 6889 C CA . PHE A 1 839 ? -6.327 -1.024 37.262 1.00 92.00 839 PHE A CA 1
ATOM 6890 C C . PHE A 1 839 ? -5.044 -1.524 36.602 1.00 92.00 839 PHE A C 1
ATOM 6892 O O . PHE A 1 839 ? -4.901 -1.386 35.389 1.00 92.00 839 PHE A O 1
ATOM 6899 N N . TYR A 1 840 ? -4.143 -2.125 37.381 1.00 88.50 840 TYR A N 1
ATOM 6900 C CA . TYR A 1 840 ? -2.937 -2.758 36.866 1.00 88.50 840 TYR A CA 1
ATOM 6901 C C . TYR A 1 840 ? -3.285 -3.861 35.858 1.00 88.50 840 TYR A C 1
ATOM 6903 O O . TYR A 1 840 ? -2.902 -3.768 34.691 1.00 88.50 840 TYR A O 1
ATOM 6911 N N . TYR A 1 841 ? -4.098 -4.844 36.255 1.00 89.19 841 TYR A N 1
ATOM 6912 C CA . TYR A 1 841 ? -4.507 -5.925 35.352 1.00 89.19 841 TYR A CA 1
ATOM 6913 C C . TYR A 1 841 ? -5.301 -5.419 34.141 1.00 89.19 841 TYR A C 1
ATOM 6915 O O . TYR A 1 841 ? -5.055 -5.868 33.021 1.00 89.19 841 TYR A O 1
ATOM 6923 N N . LEU A 1 842 ? -6.201 -4.447 34.336 1.00 93.19 842 LEU A N 1
ATOM 6924 C CA . LEU A 1 842 ? -6.934 -3.796 33.246 1.00 93.19 842 LEU A CA 1
ATOM 6925 C C . LEU A 1 842 ? -5.997 -3.175 32.215 1.00 93.19 842 LEU A C 1
ATOM 6927 O O . LEU A 1 842 ? -6.195 -3.380 31.020 1.00 93.19 842 LEU A O 1
ATOM 6931 N N . LEU A 1 843 ? -4.978 -2.436 32.659 1.00 90.69 843 LEU A N 1
ATOM 6932 C CA . LEU A 1 843 ? -4.045 -1.781 31.751 1.00 90.69 843 LEU A CA 1
ATOM 6933 C C . LEU A 1 843 ? -3.248 -2.806 30.936 1.00 90.69 843 LEU A C 1
ATOM 6935 O O . LEU A 1 843 ? -3.158 -2.666 29.719 1.00 90.69 843 LEU A O 1
ATOM 6939 N N . GLY A 1 844 ? -2.741 -3.864 31.578 1.00 88.25 844 GLY A N 1
ATOM 6940 C CA . GLY A 1 844 ? -2.017 -4.940 30.893 1.00 88.25 844 GLY A CA 1
ATOM 6941 C C . GLY A 1 844 ? -2.881 -5.695 29.879 1.00 88.25 844 GLY A C 1
ATOM 6942 O O . GLY A 1 844 ? -2.467 -5.905 28.738 1.00 88.25 844 GLY A O 1
ATOM 6943 N N . GLY A 1 845 ? -4.111 -6.054 30.258 1.00 91.12 845 GLY A N 1
ATOM 6944 C CA . GLY A 1 845 ? -5.040 -6.740 29.360 1.00 91.12 845 GLY A CA 1
ATOM 6945 C C . GLY A 1 845 ? -5.496 -5.882 28.187 1.00 91.12 845 GLY A C 1
ATOM 6946 O O . GLY A 1 845 ? -5.540 -6.367 27.058 1.00 91.12 845 GLY A O 1
ATOM 6947 N N . LEU A 1 846 ? -5.758 -4.594 28.421 1.00 94.19 846 LEU A N 1
ATOM 6948 C CA . LEU A 1 846 ? -6.083 -3.663 27.345 1.00 94.19 846 LEU A CA 1
ATOM 6949 C C . LEU A 1 846 ? -4.896 -3.473 26.399 1.00 94.19 846 LEU A C 1
ATOM 6951 O O . LEU A 1 846 ? -5.099 -3.563 25.194 1.00 94.19 846 LEU A O 1
ATOM 6955 N N . LEU A 1 847 ? -3.671 -3.289 26.912 1.00 92.31 847 LEU A N 1
ATOM 6956 C CA . LEU A 1 847 ? -2.457 -3.183 26.089 1.00 92.31 847 LEU A CA 1
ATOM 6957 C C . LEU A 1 847 ? -2.252 -4.408 25.196 1.00 92.31 847 LEU A C 1
ATOM 6959 O O . LEU A 1 847 ? -1.957 -4.245 24.013 1.00 92.31 847 LEU A O 1
ATOM 6963 N N . LYS A 1 848 ? -2.494 -5.615 25.722 1.00 90.81 848 LYS A N 1
ATOM 6964 C CA . LYS A 1 848 ? -2.450 -6.860 24.943 1.00 90.81 848 LYS A CA 1
ATOM 6965 C C . LYS A 1 848 ? -3.452 -6.866 23.783 1.00 90.81 848 LYS A C 1
ATOM 6967 O O . LYS A 1 848 ? -3.132 -7.346 22.700 1.00 90.81 848 LYS A O 1
ATOM 6972 N N . VAL A 1 849 ? -4.660 -6.345 24.002 1.00 94.38 849 VAL A N 1
ATOM 6973 C CA . VAL A 1 849 ? -5.705 -6.278 22.968 1.00 94.38 849 VAL A CA 1
ATOM 6974 C C . VAL A 1 849 ? -5.386 -5.207 21.925 1.00 94.38 849 VAL A C 1
ATOM 6976 O O . VAL A 1 849 ? -5.567 -5.455 20.731 1.00 94.38 849 VAL A O 1
ATOM 6979 N N . ILE A 1 850 ? -4.920 -4.027 22.354 1.00 95.56 850 ILE A N 1
ATOM 6980 C CA . ILE A 1 850 ? -4.774 -2.868 21.466 1.00 95.56 850 ILE A CA 1
ATOM 6981 C C . ILE A 1 850 ? -3.431 -2.789 20.747 1.00 95.56 850 ILE A C 1
ATOM 6983 O O . ILE A 1 850 ? -3.398 -2.156 19.699 1.00 95.56 850 ILE A O 1
ATOM 6987 N N . SER A 1 851 ? -2.343 -3.388 21.244 1.00 94.12 851 SER A N 1
ATOM 6988 C CA . SER A 1 851 ? -1.008 -3.188 20.653 1.00 94.12 851 SER A CA 1
ATOM 6989 C C . SER A 1 851 ? -0.897 -3.547 19.160 1.00 94.12 851 SER A C 1
ATOM 6991 O O . SER A 1 851 ? -0.203 -2.818 18.449 1.00 94.12 851 SER A O 1
ATOM 6993 N N . PRO A 1 852 ? -1.622 -4.550 18.610 1.00 93.94 852 PRO A N 1
ATOM 6994 C CA . PRO A 1 852 ? -1.621 -4.799 17.165 1.00 93.94 852 PRO A CA 1
ATOM 6995 C C . PRO A 1 852 ? -2.451 -3.780 16.359 1.00 93.94 852 PRO A C 1
ATOM 6997 O O . PRO A 1 852 ? -2.227 -3.608 15.158 1.00 93.94 852 PRO A O 1
ATOM 7000 N N . ILE A 1 853 ? -3.415 -3.098 16.988 1.00 95.25 853 ILE A N 1
ATOM 7001 C CA . ILE A 1 853 ? -4.372 -2.189 16.327 1.00 95.25 853 ILE A CA 1
ATOM 7002 C C . ILE A 1 853 ? -3.928 -0.731 16.448 1.00 95.25 853 ILE A C 1
ATOM 7004 O O . ILE A 1 853 ? -3.878 -0.033 15.438 1.00 95.25 853 ILE A O 1
ATOM 7008 N N . LEU A 1 854 ? -3.589 -0.303 17.665 1.00 97.31 854 LEU A N 1
ATOM 7009 C CA . LEU A 1 854 ? -3.231 1.057 18.074 1.00 97.31 854 LEU A CA 1
ATOM 7010 C C . LEU A 1 854 ? -1.773 1.095 18.567 1.00 97.31 854 LEU A C 1
ATOM 7012 O O . LEU A 1 854 ? -1.543 1.283 19.765 1.00 97.31 854 LEU A O 1
ATOM 7016 N N . PRO A 1 855 ? -0.785 0.843 17.689 1.00 96.56 855 PRO A N 1
ATOM 7017 C CA . PRO A 1 855 ? 0.614 0.748 18.084 1.00 96.56 855 PRO A CA 1
ATOM 7018 C C . PRO A 1 855 ? 1.097 2.011 18.811 1.00 96.56 855 PRO A C 1
ATOM 7020 O O . PRO A 1 855 ? 1.668 1.920 19.897 1.00 96.56 855 PRO A O 1
ATOM 7023 N N . TYR A 1 856 ? 0.814 3.201 18.276 1.00 96.31 856 TYR A N 1
ATOM 7024 C CA . TYR A 1 856 ? 1.361 4.436 18.840 1.00 96.31 856 TYR A CA 1
ATOM 7025 C C . TYR A 1 856 ? 0.810 4.721 20.238 1.00 96.31 856 TYR A C 1
ATOM 7027 O O . TYR A 1 856 ? 1.584 5.009 21.149 1.00 96.31 856 TYR A O 1
ATOM 7035 N N . LEU A 1 857 ? -0.502 4.578 20.433 1.00 96.12 857 LEU A N 1
ATOM 7036 C CA . LEU A 1 857 ? -1.130 4.722 21.741 1.00 96.12 857 LEU A CA 1
ATOM 7037 C C . LEU A 1 857 ? -0.667 3.636 22.717 1.00 96.12 857 LEU A C 1
ATOM 7039 O O . LEU A 1 857 ? -0.433 3.931 23.887 1.00 96.12 857 LEU A O 1
ATOM 7043 N N . ALA A 1 858 ? -0.544 2.384 22.269 1.00 94.56 858 ALA A N 1
ATOM 7044 C CA . ALA A 1 858 ? -0.093 1.292 23.127 1.00 94.56 858 ALA A CA 1
ATOM 7045 C C . ALA A 1 858 ? 1.331 1.538 23.641 1.00 94.56 858 ALA A C 1
ATOM 7047 O O . ALA A 1 858 ? 1.581 1.395 24.837 1.00 94.56 858 ALA A O 1
ATOM 7048 N N . GLU A 1 859 ? 2.233 1.965 22.758 1.00 93.88 859 GLU A N 1
ATOM 7049 C CA . GLU A 1 859 ? 3.609 2.305 23.111 1.00 93.88 859 GLU A CA 1
ATOM 7050 C C . GLU A 1 859 ? 3.667 3.557 24.001 1.00 93.88 859 GLU A C 1
ATOM 7052 O O . GLU A 1 859 ? 4.337 3.532 25.030 1.00 93.88 859 GLU A O 1
ATOM 7057 N N . GLU A 1 860 ? 2.910 4.619 23.684 1.00 93.25 860 GLU A N 1
ATOM 7058 C CA . GLU A 1 860 ? 2.815 5.833 24.517 1.00 93.25 860 GLU A CA 1
ATOM 7059 C C . GLU A 1 860 ? 2.400 5.480 25.951 1.00 93.25 860 GLU A C 1
ATOM 7061 O O . GLU A 1 860 ? 3.027 5.921 26.916 1.00 93.25 860 GLU A O 1
ATOM 7066 N N . ILE A 1 861 ? 1.359 4.660 26.103 1.00 91.50 861 ILE A N 1
ATOM 7067 C CA . ILE A 1 861 ? 0.880 4.230 27.415 1.00 91.50 861 ILE A CA 1
ATOM 7068 C C . ILE A 1 861 ? 1.930 3.362 28.108 1.00 91.50 861 ILE A C 1
ATOM 7070 O O . ILE A 1 861 ? 2.236 3.631 29.266 1.00 91.50 861 ILE A O 1
ATOM 7074 N N . TYR A 1 862 ? 2.501 2.371 27.414 1.00 89.06 862 TYR A N 1
ATOM 7075 C CA . TYR A 1 862 ? 3.482 1.440 27.974 1.00 89.06 862 TYR A CA 1
ATOM 7076 C C . TYR A 1 862 ? 4.732 2.152 28.510 1.00 89.06 862 TYR A C 1
ATOM 7078 O O . TYR A 1 862 ? 5.130 1.902 29.645 1.00 89.06 862 TYR A O 1
ATOM 7086 N N . GLN A 1 863 ? 5.287 3.105 27.753 1.00 87.25 863 GLN A N 1
ATOM 7087 C CA . GLN A 1 863 ? 6.464 3.888 28.158 1.00 87.25 863 GLN A CA 1
ATOM 7088 C C . GLN A 1 863 ? 6.227 4.754 29.402 1.00 87.25 863 GLN A C 1
ATOM 7090 O O . GLN A 1 863 ? 7.166 5.110 30.110 1.00 87.25 863 GLN A O 1
ATOM 7095 N N . ASN A 1 864 ? 4.971 5.106 29.681 1.00 87.06 864 ASN A N 1
ATOM 7096 C CA . ASN A 1 864 ? 4.603 5.907 30.846 1.00 87.06 864 ASN A CA 1
ATOM 7097 C C . ASN A 1 864 ? 4.173 5.058 32.053 1.00 87.06 864 ASN A C 1
ATOM 7099 O O . ASN A 1 864 ? 3.862 5.616 33.111 1.00 87.06 864 ASN A O 1
ATOM 7103 N N . ILE A 1 865 ? 4.154 3.725 31.934 1.00 83.00 865 ILE A N 1
ATOM 7104 C CA . ILE A 1 865 ? 3.919 2.844 33.080 1.00 83.00 865 ILE A CA 1
ATOM 7105 C C . ILE A 1 865 ? 5.133 2.939 34.010 1.00 83.00 865 ILE A C 1
ATOM 7107 O O . ILE A 1 865 ? 6.268 2.797 33.553 1.00 83.00 865 ILE A O 1
ATOM 7111 N N . PRO A 1 866 ? 4.939 3.150 35.325 1.00 74.38 866 PRO A N 1
ATOM 7112 C CA . PRO A 1 866 ? 6.057 3.184 36.257 1.00 74.38 866 PRO A CA 1
ATOM 7113 C C . PRO A 1 866 ? 6.901 1.908 36.161 1.00 74.38 866 PRO A C 1
ATOM 7115 O O . PRO A 1 866 ? 6.374 0.807 36.302 1.00 74.38 866 PRO A O 1
ATOM 7118 N N . PHE A 1 867 ? 8.218 2.063 35.985 1.00 60.16 867 PHE A N 1
ATOM 7119 C CA . PHE A 1 867 ? 9.182 0.969 35.771 1.00 60.16 867 PHE A CA 1
ATOM 7120 C C . PHE A 1 867 ? 9.061 -0.179 36.792 1.00 60.16 867 PHE A C 1
ATOM 7122 O O . PHE A 1 867 ? 9.215 -1.347 36.452 1.00 60.16 867 PHE A O 1
ATOM 7129 N N . GLN A 1 868 ? 8.705 0.147 38.036 1.00 62.69 868 GLN A N 1
ATOM 7130 C CA . GLN A 1 868 ? 8.472 -0.801 39.132 1.00 62.69 868 GLN A CA 1
ATOM 7131 C C . GLN A 1 868 ? 7.295 -1.785 38.905 1.00 62.69 868 GLN A C 1
ATOM 7133 O O . GLN A 1 868 ? 7.202 -2.798 39.593 1.00 62.69 868 GLN A O 1
ATOM 7138 N N . PHE A 1 869 ? 6.432 -1.522 37.918 1.00 62.78 869 PHE A N 1
ATOM 7139 C CA . PHE A 1 869 ? 5.290 -2.353 37.506 1.00 62.78 869 PHE A CA 1
ATOM 7140 C C . PHE A 1 869 ? 5.430 -2.924 36.084 1.00 62.78 869 PHE A C 1
ATOM 7142 O O . PHE A 1 869 ? 4.475 -3.510 35.575 1.00 62.78 869 PHE A O 1
ATOM 7149 N N . GLY A 1 870 ? 6.583 -2.739 35.425 1.00 56.91 870 GLY A N 1
ATOM 7150 C CA . GLY A 1 870 ? 6.766 -3.043 34.004 1.00 56.91 870 GLY A CA 1
ATOM 7151 C C . GLY A 1 870 ? 6.326 -4.459 33.628 1.00 56.91 870 GLY A C 1
ATOM 7152 O O . GLY A 1 870 ? 6.892 -5.442 34.107 1.00 56.91 870 GLY A O 1
ATOM 7153 N N . PHE A 1 871 ? 5.334 -4.563 32.740 1.00 62.44 871 PHE A N 1
ATOM 7154 C CA . PHE A 1 871 ? 4.930 -5.832 32.144 1.00 62.44 871 PHE A CA 1
ATOM 7155 C C . PHE A 1 871 ? 6.130 -6.387 31.358 1.00 62.44 871 PHE A C 1
ATOM 7157 O O . PHE A 1 871 ? 6.504 -5.848 30.326 1.00 62.44 871 PHE A O 1
ATOM 7164 N N . ALA A 1 872 ? 6.772 -7.438 31.869 1.00 52.44 872 ALA A N 1
ATOM 7165 C CA . ALA A 1 872 ? 7.890 -8.156 31.241 1.00 52.44 872 ALA A CA 1
ATOM 7166 C C . ALA A 1 872 ? 9.279 -7.472 31.196 1.00 52.44 872 ALA A C 1
ATOM 7168 O O . ALA A 1 872 ? 10.213 -8.079 30.668 1.00 52.44 872 ALA A O 1
ATOM 7169 N N . GLY A 1 873 ? 9.462 -6.271 31.765 1.00 62.22 873 GLY A N 1
ATOM 7170 C CA . GLY A 1 873 ? 10.778 -5.604 31.829 1.00 62.22 873 GLY A CA 1
ATOM 7171 C C . GLY A 1 873 ? 11.419 -5.325 30.461 1.00 62.22 873 GLY A C 1
ATOM 7172 O O . GLY A 1 873 ? 12.636 -5.184 30.371 1.00 62.22 873 GLY A O 1
ATOM 7173 N N . GLN A 1 874 ? 10.608 -5.300 29.401 1.00 72.25 874 GLN A N 1
ATOM 7174 C CA . GLN A 1 874 ? 11.048 -5.062 28.030 1.00 72.25 874 GLN A CA 1
ATOM 7175 C C . GLN A 1 874 ? 10.996 -3.575 27.693 1.00 72.25 874 GLN A C 1
ATOM 7177 O O . GLN A 1 874 ? 10.175 -2.835 28.237 1.00 72.25 874 GLN A O 1
ATOM 7182 N N . GLU A 1 875 ? 11.835 -3.155 26.750 1.00 80.19 875 GLU A N 1
ATOM 7183 C CA . GLU A 1 875 ? 11.945 -1.753 26.333 1.00 80.19 875 GLU A CA 1
ATOM 7184 C C . GLU A 1 875 ? 10.726 -1.246 25.557 1.00 80.19 875 GLU A C 1
ATOM 7186 O O . GLU A 1 875 ? 10.555 -0.041 25.458 1.00 80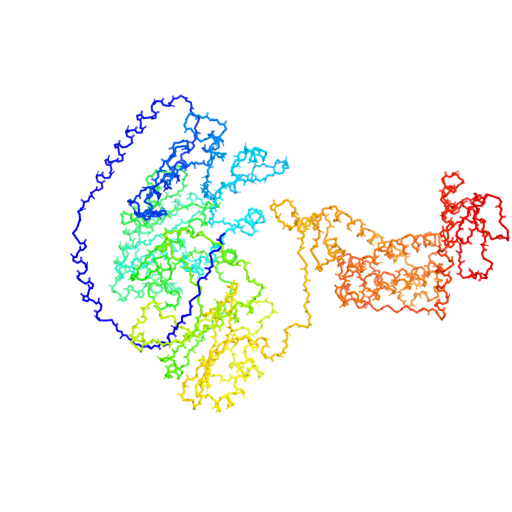.19 875 GLU A O 1
ATOM 7191 N N . SER A 1 876 ? 9.880 -2.130 25.019 1.00 86.81 876 SER A N 1
ATOM 7192 C CA . SER A 1 876 ? 8.715 -1.758 24.211 1.00 86.81 876 SER A CA 1
ATOM 7193 C C . SER A 1 876 ? 7.563 -2.746 24.385 1.00 86.81 876 SER A C 1
ATOM 7195 O O . SER A 1 876 ? 7.779 -3.943 24.612 1.00 86.81 876 SER A O 1
ATOM 7197 N N . VAL A 1 877 ? 6.333 -2.249 24.202 1.00 88.12 877 VAL A N 1
ATOM 7198 C CA . VAL A 1 877 ? 5.097 -3.040 24.262 1.00 88.12 877 VAL A CA 1
ATOM 7199 C C . VAL A 1 877 ? 5.099 -4.187 23.247 1.00 88.12 877 VAL A C 1
ATOM 7201 O O . VAL A 1 877 ? 4.498 -5.230 23.493 1.00 88.12 877 VAL A O 1
ATOM 7204 N N . TYR A 1 878 ? 5.802 -4.028 22.120 1.00 89.69 878 TYR A N 1
ATOM 7205 C CA . TYR A 1 878 ? 5.851 -5.019 21.037 1.00 89.69 878 TYR A CA 1
ATOM 7206 C C . TYR A 1 878 ? 6.770 -6.206 21.333 1.00 89.69 878 TYR A C 1
ATOM 7208 O O . TYR A 1 878 ? 6.700 -7.225 20.651 1.00 89.69 878 TYR A O 1
ATOM 7216 N N . LEU A 1 879 ? 7.639 -6.067 22.335 1.00 85.62 879 LEU A N 1
ATOM 7217 C CA . LEU A 1 879 ? 8.517 -7.130 22.824 1.00 85.62 879 LEU A CA 1
ATOM 7218 C C . LEU A 1 879 ? 7.932 -7.815 24.066 1.00 85.62 879 LEU A C 1
ATOM 7220 O O . LEU A 1 879 ? 8.414 -8.866 24.490 1.00 85.62 879 LEU A O 1
ATOM 7224 N N . ALA A 1 880 ? 6.905 -7.211 24.668 1.00 76.56 880 ALA A N 1
ATOM 7225 C CA . ALA A 1 880 ? 6.308 -7.683 25.899 1.00 76.56 880 ALA A CA 1
ATOM 7226 C C . ALA A 1 880 ? 5.383 -8.882 25.644 1.00 76.56 880 ALA A C 1
ATOM 7228 O O . ALA A 1 880 ? 4.408 -8.811 24.896 1.00 76.56 880 ALA A O 1
ATOM 7229 N N . ASN A 1 881 ? 5.645 -9.981 26.350 1.00 71.31 881 ASN A N 1
ATOM 7230 C CA . ASN A 1 881 ? 4.705 -11.090 26.444 1.00 71.31 881 ASN A CA 1
ATOM 7231 C C . ASN A 1 881 ? 3.739 -10.836 27.601 1.00 71.31 881 ASN A C 1
ATOM 7233 O O . ASN A 1 881 ? 4.060 -11.073 28.766 1.00 71.31 881 ASN A O 1
ATOM 7237 N N . PHE A 1 882 ? 2.536 -10.369 27.272 1.00 69.69 882 PHE A N 1
ATOM 7238 C CA . PHE A 1 882 ? 1.460 -10.198 28.243 1.00 69.69 882 PHE A CA 1
ATOM 7239 C C . PHE A 1 882 ? 0.859 -11.557 28.619 1.00 69.69 882 PHE A C 1
ATOM 7241 O O . PHE A 1 882 ? -0.076 -12.057 27.983 1.00 69.69 882 PHE A O 1
ATOM 7248 N N . SER A 1 883 ? 1.398 -12.147 29.681 1.00 61.94 883 SER A N 1
ATOM 7249 C CA . SER A 1 883 ? 0.753 -13.230 30.414 1.00 61.94 883 SER A CA 1
ATOM 7250 C C . SER A 1 883 ? 0.297 -12.679 31.754 1.00 61.94 883 SER A C 1
ATOM 7252 O O . SER A 1 883 ? 1.121 -12.444 32.630 1.00 61.94 883 SER A O 1
ATOM 7254 N N . PHE A 1 884 ? -1.006 -12.465 31.914 1.00 63.94 884 PHE A N 1
ATOM 7255 C CA . PHE A 1 884 ? -1.594 -12.159 33.212 1.00 63.94 884 PHE A CA 1
ATOM 7256 C C . PHE A 1 884 ? -2.640 -13.228 33.516 1.00 63.94 884 PHE A C 1
ATOM 7258 O O . PHE A 1 884 ? -3.600 -13.415 32.769 1.00 63.94 884 PHE A O 1
ATOM 7265 N N . THR A 1 885 ? -2.408 -13.970 34.592 1.00 68.06 885 THR A N 1
ATOM 7266 C CA . THR A 1 885 ? -3.345 -14.970 35.101 1.00 68.06 885 THR A CA 1
ATOM 7267 C C . THR A 1 885 ? -4.110 -14.324 36.243 1.00 68.06 885 THR A C 1
ATOM 7269 O O . THR A 1 885 ? -3.501 -13.866 37.207 1.00 68.06 885 THR A O 1
ATOM 7272 N N . ILE A 1 886 ? -5.434 -14.249 36.122 1.00 78.06 886 ILE A N 1
ATOM 7273 C CA . ILE A 1 886 ? -6.293 -13.736 37.189 1.00 78.06 886 ILE A CA 1
ATOM 7274 C C . ILE A 1 886 ? -6.749 -14.927 38.030 1.00 78.06 886 ILE A C 1
ATOM 7276 O O . ILE A 1 886 ? -7.467 -15.800 37.540 1.00 78.06 886 ILE A O 1
ATOM 7280 N N . ASP A 1 887 ? -6.351 -14.952 39.299 1.00 81.50 887 ASP A N 1
ATOM 7281 C CA . ASP A 1 887 ? -6.808 -15.962 40.250 1.00 81.50 887 ASP A CA 1
ATOM 7282 C C . ASP A 1 887 ? -8.208 -15.595 40.761 1.00 81.50 887 ASP A C 1
ATOM 7284 O O . ASP A 1 887 ? -8.377 -14.729 41.625 1.00 81.50 887 ASP A O 1
ATOM 7288 N N . PHE A 1 888 ? -9.234 -16.247 40.213 1.00 85.56 888 PHE A N 1
ATOM 7289 C CA . PHE A 1 888 ? -10.611 -16.083 40.679 1.00 85.56 888 PHE A CA 1
ATOM 7290 C C . PHE A 1 888 ? -10.885 -16.918 41.940 1.00 85.56 888 PHE A C 1
ATOM 7292 O O . PHE A 1 888 ? -10.361 -18.026 42.083 1.00 85.56 888 PHE A O 1
ATOM 7299 N N . PRO A 1 889 ? -11.741 -16.433 42.857 1.00 82.69 889 PRO A N 1
ATOM 7300 C CA . PRO A 1 889 ? -12.094 -17.177 44.059 1.00 82.69 889 PRO A CA 1
ATOM 7301 C C . PRO A 1 889 ? -12.878 -18.460 43.736 1.00 82.69 889 PRO A C 1
ATOM 7303 O O . PRO A 1 889 ? -13.617 -18.544 42.753 1.00 82.69 889 PRO A O 1
ATOM 7306 N N . ASN A 1 890 ? -12.796 -19.452 44.625 1.00 77.38 890 ASN A N 1
ATOM 7307 C CA . ASN A 1 890 ? -13.630 -20.654 44.537 1.00 77.38 890 ASN A CA 1
ATOM 7308 C C . ASN A 1 890 ? -15.127 -20.277 44.501 1.00 77.38 890 ASN A C 1
ATOM 7310 O O . ASN A 1 890 ? -15.564 -19.383 45.227 1.00 77.38 890 ASN A O 1
ATOM 7314 N N . ASN A 1 891 ? -15.923 -20.984 43.690 1.00 80.75 891 ASN A N 1
ATOM 7315 C CA . ASN A 1 891 ? -17.350 -20.708 43.442 1.00 80.75 891 ASN A CA 1
ATOM 7316 C C . ASN A 1 891 ? -17.659 -19.352 42.773 1.00 80.75 891 ASN A C 1
ATOM 7318 O O . ASN A 1 891 ? -18.786 -18.866 42.888 1.00 80.75 891 ASN A O 1
ATOM 7322 N N . PHE A 1 892 ? -16.704 -18.741 42.061 1.00 84.62 892 PHE A N 1
ATOM 7323 C CA . PHE A 1 892 ? -16.917 -17.459 41.380 1.00 84.62 892 PHE A CA 1
ATOM 7324 C C . PHE A 1 892 ? -18.133 -17.451 40.435 1.00 84.62 892 PHE A C 1
ATOM 7326 O O . PHE A 1 892 ? -18.860 -16.463 40.408 1.00 84.62 892 PHE A O 1
ATOM 7333 N N . GLU A 1 893 ? -18.436 -18.560 39.751 1.00 82.12 893 GLU A N 1
ATOM 7334 C CA . GLU A 1 893 ? -19.628 -18.680 38.891 1.00 82.12 893 GLU A CA 1
ATOM 7335 C C . GLU A 1 893 ? -20.937 -18.365 39.629 1.00 82.12 893 GLU A C 1
ATOM 7337 O O . GLU A 1 893 ? -21.754 -17.593 39.134 1.00 82.12 893 GLU A O 1
ATOM 7342 N N . LYS A 1 894 ? -21.110 -18.867 40.859 1.00 79.62 894 LYS A N 1
ATOM 7343 C CA . LYS A 1 894 ? -22.292 -18.551 41.680 1.00 79.62 894 LYS A CA 1
ATOM 7344 C C . LYS A 1 894 ? -22.317 -17.082 42.096 1.00 79.62 894 LYS A C 1
ATOM 7346 O O . LYS A 1 894 ? -23.378 -16.474 42.173 1.00 79.62 894 LYS A O 1
ATOM 7351 N N . LYS A 1 895 ? -21.149 -16.487 42.354 1.00 82.88 895 LYS A N 1
ATOM 7352 C CA . LYS A 1 895 ? -21.047 -15.064 42.708 1.00 82.88 895 LYS A CA 1
ATOM 7353 C C . LYS A 1 895 ? -21.324 -14.143 41.511 1.00 82.88 895 LYS A C 1
ATOM 7355 O O . LYS A 1 895 ? -21.869 -13.056 41.695 1.00 82.88 895 LYS A O 1
ATOM 7360 N N . LEU A 1 896 ? -21.019 -14.581 40.287 1.00 83.00 896 LEU A N 1
ATOM 7361 C CA . LEU A 1 896 ? -21.387 -13.870 39.057 1.00 83.00 896 LEU A CA 1
ATOM 7362 C C . LEU A 1 896 ? -22.905 -13.774 38.882 1.00 83.00 896 LEU A C 1
ATOM 7364 O O . LEU A 1 896 ? -23.390 -12.746 38.412 1.00 83.00 896 LEU A O 1
ATOM 7368 N N . GLU A 1 897 ? -23.664 -14.800 39.280 1.00 80.81 897 GLU A N 1
ATOM 7369 C CA . GLU A 1 897 ? -25.132 -14.758 39.238 1.00 80.81 897 GLU A CA 1
ATOM 7370 C C . GLU A 1 897 ? -25.692 -13.631 40.117 1.00 80.81 897 GLU A C 1
ATOM 7372 O O . GLU A 1 897 ? -26.644 -12.963 39.715 1.00 80.81 897 GLU A O 1
ATOM 7377 N N . ILE A 1 898 ? -25.062 -13.347 41.263 1.00 81.00 898 ILE A N 1
ATOM 7378 C CA . ILE A 1 898 ? -25.446 -12.233 42.146 1.00 81.00 898 ILE A CA 1
ATOM 7379 C C . ILE A 1 898 ? -25.255 -10.886 41.430 1.00 81.00 898 ILE A C 1
ATOM 7381 O O . ILE A 1 898 ? -26.115 -10.007 41.493 1.00 81.00 898 ILE A O 1
ATOM 7385 N N . ILE A 1 899 ? -24.161 -10.693 40.694 1.00 84.81 899 ILE A N 1
ATOM 7386 C CA . ILE A 1 899 ? -23.972 -9.437 39.956 1.00 84.81 899 ILE A CA 1
ATOM 7387 C C . ILE A 1 899 ? -24.924 -9.345 38.751 1.00 84.81 899 ILE A C 1
ATOM 7389 O O . ILE A 1 899 ? -25.610 -8.335 38.573 1.00 84.81 899 ILE A O 1
ATOM 7393 N N . ASN A 1 900 ? -25.001 -10.401 37.942 1.00 84.56 900 ASN A N 1
ATOM 7394 C CA . ASN A 1 900 ? -25.715 -10.373 36.665 1.00 84.56 900 ASN A CA 1
ATOM 7395 C C . ASN A 1 900 ? -27.237 -10.418 36.821 1.00 84.56 900 ASN A C 1
ATOM 7397 O O . ASN A 1 900 ? -27.943 -9.659 36.160 1.00 84.56 900 ASN A O 1
ATOM 7401 N N . ASN A 1 901 ? -27.750 -11.286 37.694 1.00 82.44 901 ASN A N 1
ATOM 7402 C CA . ASN A 1 901 ? -29.189 -11.540 37.807 1.00 82.44 901 ASN A CA 1
ATOM 7403 C C . ASN A 1 901 ? -29.858 -10.686 38.889 1.00 82.44 901 ASN A C 1
ATOM 7405 O O . ASN A 1 901 ? -31.082 -10.551 38.888 1.00 82.44 901 ASN A O 1
ATOM 7409 N N . LEU A 1 902 ? -29.070 -10.098 39.794 1.00 80.81 902 LEU A N 1
ATOM 7410 C CA . LEU A 1 902 ? -29.567 -9.248 40.870 1.00 80.81 902 LEU A CA 1
ATOM 7411 C C . LEU A 1 902 ? -29.094 -7.801 40.735 1.00 80.81 902 LEU A C 1
ATOM 7413 O O . LEU A 1 902 ? -29.932 -6.914 40.578 1.00 80.81 902 LEU A O 1
ATOM 7417 N N . PHE A 1 903 ? -27.785 -7.541 40.806 1.00 87.75 903 PHE A N 1
ATOM 7418 C CA . PHE A 1 903 ? -27.288 -6.167 40.928 1.00 87.75 903 PHE A CA 1
ATOM 7419 C C . PHE A 1 903 ? -27.615 -5.298 39.709 1.00 87.75 903 PHE A C 1
ATOM 7421 O O . PHE A 1 903 ? -28.200 -4.229 39.881 1.00 87.75 903 PHE A O 1
ATOM 7428 N N . PHE A 1 904 ? -27.281 -5.725 38.487 1.00 88.31 904 PHE A N 1
ATOM 7429 C CA . PHE A 1 904 ? -27.547 -4.911 37.291 1.00 88.31 904 PHE A CA 1
ATOM 7430 C C . PHE A 1 904 ? -29.044 -4.674 37.037 1.00 88.31 904 PHE A C 1
ATOM 7432 O O . PHE A 1 904 ? -29.424 -3.521 36.810 1.00 88.31 904 PHE A O 1
ATOM 7439 N N . PRO A 1 905 ? -29.916 -5.695 37.136 1.00 87.81 905 PRO A N 1
ATOM 7440 C CA . PRO A 1 905 ? -31.360 -5.495 37.078 1.00 87.81 905 PRO A CA 1
ATOM 7441 C C . PRO A 1 905 ? -31.898 -4.540 38.157 1.00 87.81 905 PRO A C 1
ATOM 7443 O O . PRO A 1 905 ? -32.704 -3.661 37.855 1.00 87.81 905 PRO A O 1
ATOM 7446 N N . LEU A 1 906 ? -31.414 -4.649 39.400 1.00 88.12 906 LEU A N 1
ATOM 7447 C CA . LEU A 1 906 ? -31.783 -3.737 40.486 1.00 88.12 906 LEU A CA 1
ATOM 7448 C C . LEU A 1 906 ? -31.302 -2.303 40.210 1.00 88.12 906 LEU A C 1
ATOM 7450 O O . LEU A 1 906 ? -32.054 -1.345 40.396 1.00 88.12 906 LEU A O 1
ATOM 7454 N N . ARG A 1 907 ? -30.060 -2.148 39.735 1.00 90.19 907 ARG A N 1
ATOM 7455 C CA . ARG A 1 907 ? -29.474 -0.860 39.340 1.00 90.19 907 ARG A CA 1
ATOM 7456 C C . ARG A 1 907 ? -30.309 -0.197 38.249 1.00 90.19 907 ARG A C 1
ATOM 7458 O O . ARG A 1 907 ? -30.525 1.008 38.325 1.00 90.19 907 ARG A O 1
ATOM 7465 N N . GLN A 1 908 ? -30.803 -0.958 37.273 1.00 90.88 908 GLN A N 1
ATOM 7466 C CA . GLN A 1 908 ? -31.631 -0.430 36.188 1.00 90.88 908 GLN A CA 1
ATOM 7467 C C . GLN A 1 908 ? -32.929 0.204 36.710 1.00 90.88 908 GLN A C 1
ATOM 7469 O O . GLN A 1 908 ? -33.204 1.362 36.393 1.00 90.88 908 GLN A O 1
ATOM 7474 N N . ASP A 1 909 ? -33.684 -0.513 37.545 1.00 91.62 909 ASP A N 1
ATOM 7475 C CA . ASP A 1 909 ? -34.928 -0.005 38.144 1.00 91.62 909 ASP A CA 1
ATOM 7476 C C . ASP A 1 909 ? -34.682 1.247 39.003 1.00 91.62 909 ASP A C 1
ATOM 7478 O O . ASP A 1 909 ? -35.426 2.230 38.948 1.00 91.62 909 ASP A O 1
ATOM 7482 N N . ILE A 1 910 ? -33.599 1.235 39.786 1.00 92.38 910 ILE A N 1
ATOM 7483 C CA . ILE A 1 910 ? -33.218 2.359 40.647 1.00 92.38 910 ILE A CA 1
ATOM 7484 C C . ILE A 1 910 ? -32.818 3.580 39.820 1.00 92.38 910 ILE A C 1
ATOM 7486 O O . ILE A 1 910 ? -33.233 4.693 40.138 1.00 92.38 910 ILE A O 1
ATOM 7490 N N . PHE A 1 911 ? -32.026 3.401 38.764 1.00 92.19 911 PHE A N 1
ATOM 7491 C CA . PHE A 1 911 ? -31.556 4.516 37.944 1.00 92.19 911 PHE A CA 1
ATOM 7492 C C . PHE A 1 911 ? -32.709 5.180 37.182 1.00 92.19 911 PHE A C 1
ATOM 7494 O O . PHE A 1 911 ? -32.719 6.407 37.087 1.00 92.19 911 PHE A O 1
ATOM 7501 N N . GLN A 1 912 ? -33.718 4.413 36.751 1.00 92.88 912 GLN A N 1
ATOM 7502 C CA . GLN A 1 912 ? -34.959 4.962 36.186 1.00 92.88 912 GLN A CA 1
ATOM 7503 C C . GLN A 1 912 ? -35.721 5.822 37.205 1.00 92.88 912 GLN A C 1
ATOM 7505 O O . GLN A 1 912 ? -36.139 6.942 36.897 1.00 92.88 912 GLN A O 1
ATOM 7510 N N . ALA A 1 913 ? -35.843 5.348 38.448 1.00 92.75 913 ALA A N 1
ATOM 7511 C CA . ALA A 1 913 ? -36.483 6.112 39.516 1.00 92.75 913 ALA A CA 1
ATOM 7512 C C . ALA A 1 913 ? -35.701 7.391 39.875 1.00 92.75 913 ALA A C 1
ATOM 7514 O O . ALA A 1 913 ? -36.296 8.455 40.054 1.00 92.75 913 ALA A O 1
ATOM 7515 N N . LEU A 1 914 ? -34.368 7.307 39.946 1.00 93.19 914 LEU A N 1
ATOM 7516 C CA . LEU A 1 914 ? -33.482 8.449 40.196 1.00 93.19 914 LEU A CA 1
ATOM 7517 C C . LEU A 1 914 ? -33.568 9.497 39.080 1.00 93.19 914 LEU A C 1
ATOM 7519 O O . LEU A 1 914 ? -33.545 10.696 39.355 1.00 93.19 914 LEU A O 1
ATOM 7523 N N . GLU A 1 915 ? -33.670 9.063 37.825 1.00 93.12 915 GLU A N 1
ATOM 7524 C CA . GLU A 1 915 ? -33.822 9.960 36.682 1.00 93.12 915 GLU A CA 1
ATOM 7525 C C . GLU A 1 915 ? -35.160 10.700 36.717 1.00 93.12 915 GLU A C 1
ATOM 7527 O O . GLU A 1 915 ? -35.184 11.925 36.576 1.00 93.12 915 GLU A O 1
ATOM 7532 N N . LYS A 1 916 ? -36.253 9.997 37.030 1.00 91.50 916 LYS A N 1
ATOM 7533 C CA . LYS A 1 916 ? -37.563 10.621 37.242 1.00 91.50 916 LYS A CA 1
ATOM 7534 C C . LYS A 1 916 ? -37.527 11.648 38.380 1.00 91.50 916 LYS A C 1
ATOM 7536 O O . LYS A 1 916 ? -37.987 12.774 38.212 1.00 91.50 916 LYS A O 1
ATOM 7541 N N . ALA A 1 917 ? -36.895 11.310 39.503 1.00 91.69 917 ALA A N 1
ATOM 7542 C CA . ALA A 1 917 ? -36.741 12.227 40.633 1.00 91.69 917 ALA A CA 1
ATOM 7543 C C . ALA A 1 917 ? -35.889 13.469 40.297 1.00 91.69 917 ALA A C 1
ATOM 7545 O O . ALA A 1 917 ? -36.119 14.547 40.852 1.00 91.69 917 ALA A O 1
ATOM 7546 N N . ARG A 1 918 ? -34.922 13.357 39.371 1.00 93.19 918 ARG A N 1
ATOM 7547 C CA . ARG A 1 918 ? -34.189 14.516 38.829 1.00 93.19 918 ARG A CA 1
ATOM 7548 C C . ARG A 1 918 ? -35.068 15.392 37.940 1.00 93.19 918 ARG A C 1
ATOM 7550 O O . ARG A 1 918 ? -35.012 16.614 38.063 1.00 93.19 918 ARG A O 1
ATOM 7557 N N . GLN A 1 919 ? -35.890 14.793 37.077 1.00 92.69 919 GLN A N 1
ATOM 7558 C CA . GLN A 1 919 ? -36.829 15.529 36.215 1.00 92.69 919 GLN A CA 1
ATOM 7559 C C . GLN A 1 919 ? -37.867 16.301 37.042 1.00 92.69 919 GLN A C 1
ATOM 7561 O O . GLN A 1 919 ? -38.169 17.457 36.749 1.00 92.69 919 GLN A O 1
ATOM 7566 N N . GLU A 1 920 ? -38.336 15.698 38.135 1.00 91.88 920 GLU A N 1
ATOM 7567 C CA . GLU A 1 920 ? -39.250 16.308 39.109 1.00 91.88 920 GLU A CA 1
ATOM 7568 C C . GLU A 1 920 ? -38.543 17.283 40.078 1.00 91.88 920 GLU A C 1
ATOM 7570 O O . GLU A 1 920 ? -39.180 17.853 40.965 1.00 91.88 920 GLU A O 1
ATOM 7575 N N . LYS A 1 921 ? -37.229 17.512 39.907 1.00 91.12 921 LYS A N 1
ATOM 7576 C CA . LYS A 1 921 ? -36.373 18.389 40.733 1.00 91.12 921 LYS A CA 1
ATOM 7577 C C . LYS A 1 921 ? -36.348 18.036 42.228 1.00 91.12 921 LYS A C 1
ATOM 7579 O O . LYS A 1 921 ? -35.987 18.874 43.053 1.00 91.12 921 LYS A O 1
ATOM 7584 N N . THR A 1 922 ? -36.688 16.799 42.591 1.00 89.38 922 THR A N 1
ATOM 7585 C CA . THR A 1 922 ? -36.616 16.296 43.974 1.00 89.38 922 THR A CA 1
ATOM 7586 C C . THR A 1 922 ? -35.168 16.190 44.453 1.00 89.38 922 THR A C 1
ATOM 7588 O O . THR A 1 922 ? -34.843 16.555 45.584 1.00 89.38 922 THR A O 1
ATOM 7591 N N . ILE A 1 923 ? -34.284 15.723 43.571 1.00 91.69 923 ILE A N 1
ATOM 7592 C CA . ILE A 1 923 ? -32.838 15.620 43.791 1.00 91.69 923 ILE A CA 1
ATOM 7593 C C . ILE A 1 923 ? -32.091 16.246 42.611 1.00 91.69 923 ILE A C 1
ATOM 7595 O O . ILE A 1 923 ? -32.613 16.299 41.499 1.00 91.69 923 ILE A O 1
ATOM 7599 N N . THR A 1 924 ? -30.854 16.694 42.836 1.00 86.88 924 THR A N 1
ATOM 7600 C CA . THR A 1 924 ? -29.988 17.209 41.752 1.00 86.88 924 THR A CA 1
ATOM 7601 C C . THR A 1 924 ? -28.877 16.236 41.358 1.00 86.88 924 THR A C 1
ATOM 7603 O O . THR A 1 924 ? -28.448 16.233 40.210 1.00 86.88 924 THR A O 1
ATOM 7606 N N . ALA A 1 925 ? -28.450 15.367 42.276 1.00 86.69 925 ALA A N 1
ATOM 7607 C CA . ALA A 1 925 ? -27.427 14.346 42.059 1.00 86.69 925 ALA A CA 1
ATOM 7608 C C . ALA A 1 925 ? -27.795 13.053 42.806 1.00 86.69 925 ALA A C 1
ATOM 7610 O O . ALA A 1 925 ? -28.527 13.111 43.796 1.00 86.69 925 ALA A O 1
ATOM 7611 N N . ASN A 1 926 ? -27.286 11.898 42.351 1.00 89.06 926 ASN A N 1
ATOM 7612 C CA . ASN A 1 926 ? -27.563 10.589 42.974 1.00 89.06 926 ASN A CA 1
ATOM 7613 C C . ASN A 1 926 ? -27.198 10.570 44.458 1.00 89.06 926 ASN A C 1
ATOM 7615 O O . ASN A 1 926 ? -27.946 10.048 45.276 1.00 89.06 926 ASN A O 1
ATOM 7619 N N . ASN A 1 927 ? -26.091 11.212 44.812 1.00 87.31 927 ASN A N 1
ATOM 7620 C CA . ASN A 1 927 ? -25.588 11.229 46.174 1.00 87.31 927 ASN A CA 1
ATOM 7621 C C . ASN A 1 927 ? -26.437 12.065 47.147 1.00 87.31 927 ASN A C 1
ATOM 7623 O O . ASN A 1 927 ? -26.199 12.028 48.337 1.00 87.31 927 ASN A O 1
ATOM 7627 N N . GLN A 1 928 ? -27.467 12.774 46.679 1.00 89.19 928 GLN A N 1
ATOM 7628 C CA . GLN A 1 928 ? -28.466 13.413 47.546 1.00 89.19 928 GLN A CA 1
ATOM 7629 C C . GLN A 1 928 ? -29.681 12.516 47.793 1.00 89.19 928 GLN A C 1
ATOM 7631 O O . GLN A 1 928 ? -30.590 12.898 48.532 1.00 89.19 928 GLN A O 1
ATOM 7636 N N . ALA A 1 929 ? -29.747 11.364 47.127 1.00 91.81 929 ALA A N 1
ATOM 7637 C CA . ALA A 1 929 ? -30.888 10.478 47.188 1.00 91.81 929 ALA A CA 1
ATOM 7638 C C . ALA A 1 929 ? -30.805 9.565 48.410 1.00 91.81 929 ALA A C 1
ATOM 7640 O O . ALA A 1 929 ? -29.801 8.891 48.654 1.00 91.81 929 ALA A O 1
ATOM 7641 N N . LYS A 1 930 ? -31.921 9.495 49.125 1.00 93.56 930 LYS A N 1
ATOM 7642 C CA . LYS A 1 930 ? -32.253 8.420 50.042 1.00 93.56 930 LYS A CA 1
ATOM 7643 C C . LYS A 1 930 ? -33.266 7.517 49.349 1.00 93.56 930 LYS A C 1
ATOM 7645 O O . LYS A 1 930 ? -34.344 7.953 48.942 1.00 93.56 930 LYS A O 1
ATOM 7650 N N . LEU A 1 931 ? -32.886 6.259 49.173 1.00 92.25 931 LEU A N 1
ATOM 7651 C CA . LEU A 1 931 ? -33.678 5.262 48.470 1.00 92.25 931 LEU A CA 1
ATOM 7652 C C . LEU A 1 931 ? -34.418 4.372 49.457 1.00 92.25 931 LEU A C 1
ATOM 7654 O O . LEU A 1 931 ? -33.810 3.773 50.345 1.00 92.25 931 LEU A O 1
ATOM 7658 N N . THR A 1 932 ? -35.726 4.223 49.255 1.00 91.44 932 THR A N 1
ATOM 7659 C CA . THR A 1 932 ? -36.499 3.153 49.890 1.00 91.44 932 THR A CA 1
ATOM 7660 C C . THR A 1 932 ? -36.935 2.146 48.834 1.00 91.44 932 THR A C 1
ATOM 7662 O O . THR A 1 932 ? -37.648 2.502 47.896 1.00 91.44 932 THR A O 1
ATOM 7665 N N . ILE A 1 933 ? -36.514 0.891 48.983 1.00 89.81 933 ILE A N 1
ATOM 7666 C CA . ILE A 1 933 ? -36.689 -0.163 47.978 1.00 89.81 933 ILE A CA 1
ATOM 7667 C C . ILE A 1 933 ? -37.603 -1.260 48.524 1.00 89.81 933 ILE A C 1
ATOM 7669 O O . ILE A 1 933 ? -37.421 -1.737 49.645 1.00 89.81 933 ILE A O 1
ATOM 7673 N N . TYR A 1 934 ? -38.568 -1.687 47.713 1.00 88.00 934 TYR A N 1
ATOM 7674 C CA . TYR A 1 934 ? -39.388 -2.870 47.963 1.00 88.00 934 TYR A CA 1
ATOM 7675 C C . TYR A 1 934 ? -39.218 -3.871 46.815 1.00 88.00 934 TYR A C 1
ATOM 7677 O O . TYR A 1 934 ? -39.551 -3.568 45.673 1.00 88.00 934 TYR A O 1
ATOM 7685 N N . LEU A 1 935 ? -38.681 -5.056 47.103 1.00 85.94 935 LEU A N 1
ATOM 7686 C CA . LEU A 1 935 ? -38.452 -6.102 46.101 1.00 85.94 935 LEU A CA 1
ATOM 7687 C C . LEU A 1 935 ? -39.759 -6.848 45.789 1.00 85.94 935 LEU A C 1
ATOM 7689 O O . LEU A 1 935 ? -40.456 -7.288 46.704 1.00 85.94 935 LEU A O 1
ATOM 7693 N N . LYS A 1 936 ? -40.077 -7.022 44.499 1.00 82.94 936 LYS A N 1
ATOM 7694 C CA . LYS A 1 936 ? -41.297 -7.711 44.036 1.00 82.94 936 LYS A CA 1
ATOM 7695 C C . LYS A 1 936 ? -41.271 -9.215 44.320 1.00 82.94 936 LYS A C 1
ATOM 7697 O O . LYS A 1 936 ? -42.312 -9.808 44.586 1.00 82.94 936 LYS A O 1
ATOM 7702 N N . LYS A 1 937 ? -40.087 -9.833 44.282 1.00 73.69 937 LYS A N 1
ATOM 7703 C CA . LYS A 1 937 ? -39.859 -11.225 44.693 1.00 73.69 937 LYS A CA 1
ATOM 7704 C C . LYS A 1 937 ? -38.982 -11.244 45.945 1.00 73.69 937 LYS A C 1
ATOM 7706 O O . LYS A 1 937 ? -37.930 -10.616 45.968 1.00 73.69 937 LYS A O 1
ATOM 7711 N N . LYS A 1 938 ? -39.442 -11.953 46.983 1.00 59.56 938 LYS A N 1
ATOM 7712 C CA . LYS A 1 938 ? -38.771 -12.100 48.292 1.00 59.56 938 LYS A CA 1
ATOM 7713 C C . LYS A 1 938 ? -37.682 -13.178 48.321 1.00 59.56 938 LYS A C 1
ATOM 7715 O O . LYS A 1 938 ? -37.057 -13.345 49.364 1.00 59.56 938 LYS A O 1
ATOM 7720 N N . GLU A 1 939 ? -37.506 -13.944 47.245 1.00 56.66 939 GLU A N 1
ATOM 7721 C CA . GLU A 1 939 ? -36.534 -15.042 47.203 1.00 56.66 939 GLU A CA 1
ATOM 7722 C C . GLU A 1 939 ? -35.143 -14.485 47.519 1.00 56.66 939 GLU A C 1
ATOM 7724 O O . GLU A 1 939 ? -34.659 -13.628 46.798 1.00 56.66 939 GLU A O 1
ATOM 7729 N N . GLN A 1 940 ? -34.597 -14.906 48.664 1.00 54.59 940 GLN A N 1
ATOM 7730 C CA . GLN A 1 940 ? -33.326 -14.537 49.301 1.00 54.59 940 GLN A CA 1
ATOM 7731 C C . GLN A 1 940 ? -32.235 -14.043 48.339 1.00 54.59 940 GLN A C 1
ATOM 7733 O O . GLN A 1 940 ? -31.360 -14.794 47.917 1.00 54.59 940 GLN A O 1
ATOM 7738 N N . LEU A 1 941 ? -32.255 -12.753 48.028 1.00 58.75 941 LEU A N 1
ATOM 7739 C CA . LEU A 1 941 ? -31.171 -12.106 47.308 1.00 58.75 941 LEU A CA 1
ATOM 7740 C C . LEU A 1 941 ? -30.090 -11.768 48.337 1.00 58.75 941 LEU A C 1
ATOM 7742 O O . LEU A 1 941 ? -30.224 -10.798 49.080 1.00 58.75 941 LEU A O 1
ATOM 7746 N N . ASP A 1 942 ? -29.061 -12.611 48.433 1.00 67.88 942 ASP A N 1
ATOM 7747 C CA . ASP A 1 942 ? -27.890 -12.347 49.268 1.00 67.88 942 ASP A CA 1
ATOM 7748 C C . ASP A 1 942 ? -27.015 -11.276 48.602 1.00 67.88 942 ASP A C 1
ATOM 7750 O O . ASP A 1 942 ? -26.265 -11.541 47.665 1.00 67.88 942 ASP A O 1
ATOM 7754 N N . TYR A 1 943 ? -27.155 -10.036 49.072 1.00 73.38 943 TYR A N 1
ATOM 7755 C CA . TYR A 1 943 ? -26.338 -8.890 48.670 1.00 73.38 943 TYR A CA 1
ATOM 7756 C C . TYR A 1 943 ? -25.286 -8.526 49.730 1.00 73.38 943 TYR A C 1
ATOM 7758 O O . TYR A 1 943 ? -24.752 -7.420 49.696 1.00 73.38 943 TYR A O 1
ATOM 7766 N N . SER A 1 944 ? -24.985 -9.421 50.683 1.00 74.56 944 SER A N 1
ATOM 7767 C CA . SER A 1 944 ? -24.054 -9.142 51.791 1.00 74.56 944 SER A CA 1
ATOM 7768 C C . SER A 1 944 ? -22.626 -8.830 51.328 1.00 74.56 944 SER A C 1
ATOM 7770 O O . SER A 1 944 ? -21.927 -8.052 51.975 1.00 74.56 944 SER A O 1
ATOM 7772 N N . GLU A 1 945 ? -22.215 -9.369 50.177 1.00 76.19 945 GLU A N 1
ATOM 7773 C CA . GLU A 1 945 ? -20.918 -9.085 49.548 1.00 76.19 945 GLU A CA 1
ATOM 7774 C C . GLU A 1 945 ? -20.906 -7.791 48.704 1.00 76.19 945 GLU A C 1
ATOM 7776 O O . GLU A 1 945 ? -19.865 -7.426 48.156 1.00 76.19 945 GLU A O 1
ATOM 7781 N N . LEU A 1 946 ? -22.038 -7.081 48.580 1.00 82.50 946 LEU A N 1
ATOM 7782 C CA . LEU A 1 946 ? -22.172 -5.869 47.767 1.00 82.50 946 LEU A CA 1
ATOM 7783 C C . LEU A 1 946 ? -22.439 -4.633 48.632 1.00 82.50 946 LEU A C 1
ATOM 7785 O O . LEU A 1 946 ? -23.468 -4.516 49.298 1.00 82.50 946 LEU A O 1
ATOM 7789 N N . ASN A 1 947 ? -21.567 -3.630 48.527 1.00 86.56 947 ASN A N 1
ATOM 7790 C CA . ASN A 1 947 ? -21.831 -2.313 49.101 1.00 86.56 947 ASN A CA 1
ATOM 7791 C C . ASN A 1 947 ? -22.768 -1.500 48.189 1.00 86.56 947 ASN A C 1
ATOM 7793 O O . ASN A 1 947 ? -22.328 -0.658 47.412 1.00 86.56 947 ASN A O 1
ATOM 7797 N N . LEU A 1 948 ? -24.077 -1.756 48.261 1.00 86.94 948 LEU A N 1
ATOM 7798 C CA . LEU A 1 948 ? -25.061 -1.133 47.362 1.00 86.94 948 LEU A CA 1
ATOM 7799 C C . LEU A 1 948 ? -25.097 0.402 47.438 1.00 86.94 948 LEU A C 1
ATOM 7801 O O . LEU A 1 948 ? -25.426 1.040 46.445 1.00 86.94 948 LEU A O 1
ATOM 7805 N N . VAL A 1 949 ? -24.763 1.001 48.584 1.00 87.38 949 VAL A N 1
ATOM 7806 C CA . VAL A 1 949 ? -24.733 2.467 48.737 1.00 87.38 949 VAL A CA 1
ATOM 7807 C C . VAL A 1 949 ? -23.625 3.065 47.866 1.00 87.38 949 VAL A C 1
ATOM 7809 O O . VAL A 1 949 ? -23.889 3.972 47.078 1.00 87.38 949 VAL A O 1
ATOM 7812 N N . GLU A 1 950 ? -22.419 2.494 47.949 1.00 84.69 950 GLU A N 1
ATOM 7813 C CA . GLU A 1 950 ? -21.255 2.864 47.131 1.00 84.69 950 GLU A CA 1
ATOM 7814 C C . GLU A 1 950 ? -21.509 2.573 45.647 1.00 84.69 950 GLU A C 1
ATOM 7816 O O . GLU A 1 950 ? -21.370 3.454 44.803 1.00 84.69 950 GLU A O 1
ATOM 7821 N N . LEU A 1 951 ? -21.985 1.368 45.323 1.00 87.38 951 LEU A N 1
ATOM 7822 C CA . LEU A 1 951 ? -22.184 0.928 43.938 1.00 87.38 951 LEU A CA 1
ATOM 7823 C C . LEU A 1 951 ? -23.292 1.683 43.189 1.00 87.38 951 LEU A C 1
ATOM 7825 O O . LEU A 1 951 ? -23.275 1.742 41.959 1.00 87.38 951 LEU A O 1
ATOM 7829 N N . LEU A 1 952 ? -24.275 2.231 43.908 1.00 88.69 952 LEU A N 1
ATOM 7830 C CA . LEU A 1 952 ? -25.346 3.049 43.330 1.00 88.69 952 LEU A CA 1
ATOM 7831 C C . LEU A 1 952 ? -25.054 4.556 43.423 1.00 88.69 952 LEU A C 1
ATOM 7833 O O . LEU A 1 952 ? -25.769 5.346 42.801 1.00 88.69 952 LEU A O 1
ATOM 7837 N N . GLY A 1 953 ? -24.025 4.956 44.179 1.00 86.62 953 GLY A N 1
ATOM 7838 C CA . GLY A 1 953 ? -23.640 6.353 44.381 1.00 86.62 953 GLY A CA 1
ATOM 7839 C C . GLY A 1 953 ? -24.718 7.187 45.079 1.00 86.62 953 GLY A C 1
ATOM 7840 O O . GLY A 1 953 ? -24.958 8.329 44.682 1.00 86.62 953 GLY A O 1
ATOM 7841 N N . VAL A 1 954 ? -25.411 6.614 46.069 1.00 89.44 954 VAL A N 1
ATOM 7842 C CA . VAL A 1 954 ? -26.507 7.267 46.816 1.00 89.44 954 VAL A CA 1
ATOM 7843 C C . VAL A 1 954 ? -26.114 7.544 48.267 1.00 89.44 954 VAL A C 1
ATOM 7845 O O . VAL A 1 954 ? -25.214 6.897 48.788 1.00 89.44 954 VAL A O 1
ATOM 7848 N N . ALA A 1 955 ? -26.784 8.482 48.945 1.00 87.94 955 ALA A N 1
ATOM 7849 C CA . ALA A 1 955 ? -26.477 8.784 50.351 1.00 87.94 955 ALA A CA 1
ATOM 7850 C C . ALA A 1 955 ? -26.948 7.676 51.297 1.00 87.94 955 ALA A C 1
ATOM 7852 O O . ALA A 1 955 ? -26.283 7.343 52.282 1.00 87.94 955 ALA A O 1
ATOM 7853 N N . GLU A 1 956 ? -28.142 7.142 51.039 1.00 89.38 956 GLU A N 1
ATOM 7854 C CA . GLU A 1 956 ? -28.797 6.186 51.924 1.00 89.38 956 GLU A CA 1
ATOM 7855 C C . GLU A 1 956 ? -29.653 5.203 51.133 1.00 89.38 956 GLU A C 1
ATOM 7857 O O . GLU A 1 956 ? -30.316 5.567 50.160 1.00 89.38 956 GLU A O 1
ATOM 7862 N N . LEU A 1 957 ? -29.685 3.956 51.597 1.00 89.88 957 LEU A N 1
ATOM 7863 C CA . LEU A 1 957 ? -30.505 2.901 51.024 1.00 89.88 957 LEU A CA 1
ATOM 7864 C C . LEU A 1 957 ? -31.173 2.105 52.144 1.00 89.88 957 LEU A C 1
ATOM 7866 O O . LEU A 1 957 ? -30.514 1.675 53.092 1.00 89.88 957 LEU A O 1
ATOM 7870 N N . LYS A 1 958 ? -32.487 1.897 52.030 1.00 88.88 958 LYS A N 1
ATOM 7871 C CA . LYS A 1 958 ? -33.278 1.113 52.980 1.00 88.88 958 LYS A CA 1
ATOM 7872 C C . LYS A 1 958 ? -34.230 0.171 52.252 1.00 88.88 958 LYS A C 1
ATOM 7874 O O . LYS A 1 958 ? -35.022 0.599 51.416 1.00 88.88 958 LYS A O 1
ATOM 7879 N N . PHE A 1 959 ? -34.209 -1.102 52.631 1.00 87.31 959 PHE A N 1
ATOM 7880 C CA . PHE A 1 959 ? -35.214 -2.069 52.198 1.00 87.31 959 PHE A CA 1
ATOM 7881 C C . PHE A 1 959 ? -36.440 -2.028 53.117 1.00 87.31 959 PHE A C 1
ATOM 7883 O O . PHE A 1 959 ? -36.316 -1.852 54.332 1.00 87.31 959 PHE A O 1
ATOM 7890 N N . GLN A 1 960 ? -37.630 -2.179 52.539 1.00 85.56 960 GLN A N 1
ATOM 7891 C CA . GLN A 1 960 ? -38.896 -2.270 53.272 1.00 85.56 960 GLN A CA 1
ATOM 7892 C C . GLN A 1 960 ? -39.702 -3.494 52.832 1.00 85.56 960 GLN A C 1
ATOM 7894 O O . GLN A 1 960 ? -39.497 -4.016 51.741 1.00 85.56 960 GLN A O 1
ATOM 7899 N N . GLU A 1 961 ? -40.637 -3.946 53.672 1.00 78.81 961 GLU A N 1
ATOM 7900 C CA . GLU A 1 961 ? -41.406 -5.178 53.430 1.00 78.81 961 GLU A CA 1
ATOM 7901 C C . GLU A 1 961 ? -42.711 -4.988 52.642 1.00 78.81 961 GLU A C 1
ATOM 7903 O O . GLU A 1 961 ? -43.328 -5.978 52.246 1.00 78.81 961 GLU A O 1
ATOM 7908 N N . LYS A 1 962 ? -43.163 -3.743 52.443 1.00 76.44 962 LYS A N 1
ATOM 7909 C CA . LYS A 1 962 ? -44.405 -3.407 51.730 1.00 76.44 962 LYS A CA 1
ATOM 7910 C C . LYS A 1 962 ? -44.186 -2.203 50.813 1.00 76.44 962 LYS A C 1
ATOM 7912 O O . LYS A 1 962 ? -43.436 -1.294 51.168 1.00 76.44 962 LYS A O 1
ATOM 7917 N N . SER A 1 963 ? -44.862 -2.179 49.665 1.00 74.19 963 SER A N 1
ATOM 7918 C CA . SER A 1 963 ? -44.904 -1.009 48.780 1.00 74.19 963 SER A CA 1
ATOM 7919 C C . SER A 1 963 ? -45.669 0.150 49.431 1.00 74.19 963 SER A C 1
ATOM 7921 O O . SER A 1 963 ? -46.670 -0.070 50.112 1.00 74.19 963 SER A O 1
ATOM 7923 N N . LYS A 1 964 ? -45.231 1.387 49.185 1.00 70.00 964 LYS A N 1
ATOM 7924 C CA . LYS A 1 964 ? -45.949 2.620 49.552 1.00 70.00 964 LYS A CA 1
ATOM 7925 C C . LYS A 1 964 ? -46.669 3.211 48.335 1.00 70.00 964 LYS A C 1
ATOM 7927 O O . LYS A 1 964 ? -46.308 2.918 47.197 1.00 70.00 964 LYS A O 1
ATOM 7932 N N . GLU A 1 965 ? -47.642 4.089 48.569 1.00 62.72 965 GLU A N 1
ATOM 7933 C CA . GLU A 1 965 ? -48.169 4.965 47.515 1.00 62.72 965 GLU A CA 1
ATOM 7934 C C . GLU A 1 965 ? -47.039 5.866 46.971 1.00 62.72 965 GLU A C 1
ATOM 7936 O O . GLU A 1 965 ? -46.190 6.320 47.738 1.00 62.72 965 GLU A O 1
ATOM 7941 N N . LYS A 1 966 ? -47.028 6.121 45.651 1.00 74.06 966 LYS A N 1
ATOM 7942 C CA . LYS A 1 966 ? -46.030 6.940 44.915 1.00 74.06 966 LYS A CA 1
ATOM 7943 C C . LYS A 1 966 ? -44.634 6.329 44.693 1.00 74.06 966 LYS A C 1
ATOM 7945 O O . LYS A 1 966 ? -43.713 7.057 44.329 1.00 74.06 966 LYS A O 1
ATOM 7950 N N . MET A 1 967 ? -44.447 5.018 44.858 1.00 84.12 967 MET A N 1
ATOM 7951 C CA . MET A 1 967 ? -43.201 4.372 44.413 1.00 84.12 967 MET A CA 1
ATOM 7952 C C . MET A 1 967 ? -43.163 4.238 42.886 1.00 84.12 967 MET A C 1
ATOM 7954 O O . MET A 1 967 ? -44.171 3.908 42.264 1.00 84.12 967 MET A O 1
ATOM 7958 N N . HIS A 1 968 ? -41.995 4.459 42.285 1.00 86.31 968 HIS A N 1
ATOM 7959 C CA . HIS A 1 968 ? -41.751 4.112 40.891 1.00 86.31 968 HIS A CA 1
ATOM 7960 C C . HIS A 1 968 ? -41.737 2.590 40.742 1.00 86.31 968 HIS A C 1
ATOM 7962 O O . HIS A 1 968 ? -41.081 1.895 41.520 1.00 86.31 968 HIS A O 1
ATOM 7968 N N . GLU A 1 969 ? -42.471 2.075 39.762 1.00 90.31 969 GLU A N 1
ATOM 7969 C CA . GLU A 1 969 ? -42.552 0.647 39.491 1.00 90.31 969 GLU A CA 1
ATOM 7970 C C . GLU A 1 969 ? -41.490 0.232 38.467 1.00 90.31 969 GLU A C 1
ATOM 7972 O O . GLU A 1 969 ? -41.624 0.516 37.279 1.00 90.31 969 GLU A O 1
ATOM 7977 N N . GLY A 1 970 ? -40.456 -0.465 38.938 1.00 86.75 970 GLY A N 1
ATOM 7978 C CA . GLY A 1 970 ? -39.474 -1.154 38.106 1.00 86.75 970 GLY A CA 1
ATOM 7979 C C . GLY A 1 970 ? -39.850 -2.616 37.843 1.00 86.75 970 GLY A C 1
ATOM 7980 O O . GLY A 1 970 ? -40.895 -3.109 38.285 1.00 86.75 970 GLY A O 1
ATOM 7981 N N . LYS A 1 971 ? -39.000 -3.349 37.120 1.00 85.38 971 LYS A N 1
ATOM 7982 C CA . LYS A 1 971 ? -39.226 -4.768 36.788 1.00 85.38 971 LYS A CA 1
ATOM 7983 C C . LYS A 1 971 ? -39.055 -5.696 37.995 1.00 85.38 971 LYS A C 1
ATOM 7985 O O . LYS A 1 971 ? -39.865 -6.604 38.177 1.00 85.38 971 LYS A O 1
ATOM 7990 N N . LEU A 1 972 ? -38.031 -5.476 38.814 1.00 85.25 972 LEU A N 1
ATOM 7991 C CA . LEU A 1 972 ? -37.691 -6.254 40.008 1.00 85.25 972 LEU A CA 1
ATOM 7992 C C . LEU A 1 972 ? -38.112 -5.587 41.313 1.00 85.25 972 LEU A C 1
ATOM 7994 O O . LEU A 1 972 ? -38.383 -6.291 42.291 1.00 85.25 972 LEU A O 1
ATOM 7998 N N . CYS A 1 973 ? -38.157 -4.257 41.367 1.00 88.31 973 CYS A N 1
ATOM 7999 C CA . CYS A 1 973 ? -38.463 -3.549 42.603 1.00 88.31 973 CYS A CA 1
ATOM 8000 C C . CYS A 1 973 ? -39.337 -2.310 42.401 1.00 88.31 973 CYS A C 1
ATOM 8002 O O . CYS A 1 973 ? -39.455 -1.749 41.316 1.00 88.31 973 CYS A O 1
ATOM 8004 N N . PHE A 1 974 ? -39.974 -1.894 43.488 1.00 90.62 974 PHE A N 1
ATOM 8005 C CA . PHE A 1 974 ? -40.559 -0.574 43.624 1.00 90.62 974 PHE A CA 1
ATOM 8006 C C . PHE A 1 974 ? -39.552 0.328 44.333 1.00 90.62 974 PHE A C 1
ATOM 8008 O O . PHE A 1 974 ? -38.992 -0.062 45.364 1.00 90.62 974 PHE A O 1
ATOM 8015 N N . VAL A 1 975 ? -39.349 1.539 43.815 1.00 91.69 975 VAL A N 1
ATOM 8016 C CA . VAL A 1 975 ? -38.345 2.484 44.323 1.00 91.69 975 VAL A CA 1
ATOM 8017 C C . VAL A 1 975 ? -39.002 3.806 44.694 1.00 91.69 975 VAL A C 1
ATOM 8019 O O . VAL A 1 975 ? -39.701 4.419 43.892 1.00 91.69 975 VAL A O 1
ATOM 8022 N N . TYR A 1 976 ? -38.769 4.257 45.922 1.00 91.75 976 TYR A N 1
ATOM 8023 C CA . TYR A 1 976 ? -39.102 5.606 46.365 1.00 91.75 976 TYR A CA 1
ATOM 8024 C C . TYR A 1 976 ? -37.819 6.408 46.533 1.00 91.75 976 TYR A C 1
ATOM 8026 O O . TYR A 1 976 ? -36.887 5.944 47.195 1.00 91.75 976 TYR A O 1
ATOM 8034 N N . VAL A 1 977 ? -37.789 7.600 45.943 1.00 92.50 977 VAL A N 1
ATOM 8035 C CA . VAL A 1 977 ? -36.644 8.507 45.991 1.00 92.50 977 VAL A CA 1
ATOM 8036 C C . VAL A 1 977 ? -37.035 9.738 46.794 1.00 92.50 977 VAL A C 1
ATOM 8038 O O . VAL A 1 977 ? -37.984 10.435 46.444 1.00 92.50 977 VAL A O 1
ATOM 8041 N N . GLU A 1 978 ? -36.287 10.019 47.855 1.00 92.25 978 GLU A N 1
ATOM 8042 C CA . GLU A 1 978 ? -36.398 11.257 48.625 1.00 92.25 978 GLU A CA 1
ATOM 8043 C C . GLU A 1 978 ? -35.026 11.922 48.764 1.00 92.25 978 GLU A C 1
ATOM 8045 O O . GLU A 1 978 ? -33.988 11.287 48.569 1.00 92.25 978 GLU A O 1
ATOM 8050 N N . LYS A 1 979 ? -35.004 13.217 49.076 1.00 92.00 979 LYS A N 1
ATOM 8051 C CA . LYS A 1 979 ? -33.755 13.917 49.382 1.00 92.00 979 LYS A CA 1
ATOM 8052 C C . LYS A 1 979 ? -33.310 13.538 50.797 1.00 92.00 979 LYS A C 1
ATOM 8054 O O . LYS A 1 979 ? -34.130 13.561 51.711 1.00 92.00 979 LYS A O 1
ATOM 8059 N N . THR A 1 980 ? -32.040 13.177 50.979 1.00 90.75 980 THR A N 1
ATOM 8060 C CA . THR A 1 980 ? -31.490 12.896 52.315 1.00 90.75 980 THR A CA 1
ATOM 8061 C C . THR A 1 980 ? -31.531 14.145 53.203 1.00 90.75 980 THR A C 1
ATOM 8063 O O . THR A 1 980 ? -31.404 15.274 52.723 1.00 90.75 980 THR A O 1
ATOM 8066 N N . GLU A 1 981 ? -31.702 13.928 54.506 1.00 87.19 981 GLU A N 1
ATOM 8067 C CA . GLU A 1 981 ? -31.610 14.962 55.543 1.00 87.19 981 GLU A CA 1
ATOM 8068 C C . GLU A 1 981 ? -30.162 15.188 56.007 1.00 87.19 981 GLU A C 1
ATOM 8070 O O . GLU A 1 981 ? -29.891 16.130 56.750 1.00 87.19 981 GLU A O 1
ATOM 8075 N N . LYS A 1 982 ? -29.220 14.335 55.579 1.00 85.62 982 LYS A N 1
ATOM 8076 C CA . LYS A 1 982 ? -27.803 14.466 55.926 1.00 85.62 982 LYS A CA 1
ATOM 8077 C C . LYS A 1 982 ? -27.180 15.673 55.229 1.00 85.62 982 LYS A C 1
ATOM 8079 O O . LYS A 1 982 ? -27.472 15.973 54.070 1.00 85.62 982 LYS A O 1
ATOM 8084 N N . GLU A 1 983 ? -26.279 16.347 55.936 1.00 82.06 983 GLU A N 1
ATOM 8085 C CA . GLU A 1 983 ? -25.462 17.401 55.343 1.00 82.06 983 GLU A CA 1
ATOM 8086 C C . GLU A 1 983 ? -24.464 16.815 54.343 1.00 82.06 983 GLU A C 1
ATOM 8088 O O . GLU A 1 983 ? -23.888 15.748 54.559 1.00 82.06 983 GLU A O 1
ATOM 8093 N N . ARG A 1 984 ? -24.238 17.543 53.248 1.00 80.81 984 ARG A N 1
ATOM 8094 C CA . ARG A 1 984 ? -23.299 17.142 52.200 1.00 80.81 984 ARG A CA 1
ATOM 8095 C C . ARG A 1 984 ? -21.866 17.226 52.715 1.00 80.81 984 ARG A C 1
ATOM 8097 O O . ARG A 1 984 ? -21.415 18.298 53.124 1.00 80.81 984 ARG A O 1
ATOM 8104 N N . CYS A 1 985 ? -21.109 16.142 52.595 1.00 80.19 985 CYS A N 1
ATOM 8105 C CA . CYS A 1 985 ? -19.698 16.147 52.956 1.00 80.19 985 CYS A CA 1
ATOM 8106 C C . CYS A 1 985 ? -18.891 17.046 52.004 1.00 80.19 985 CYS A C 1
ATOM 8108 O O . CYS A 1 985 ? -18.930 16.881 50.785 1.00 80.19 985 CYS A O 1
ATOM 8110 N N . LEU A 1 986 ? -18.092 17.976 52.537 1.00 80.50 986 LEU A N 1
ATOM 8111 C CA . LEU A 1 986 ? -17.274 18.886 51.716 1.00 80.50 986 LEU A CA 1
ATOM 8112 C C . LEU A 1 986 ? -16.132 18.179 50.962 1.00 80.50 986 LEU A C 1
ATOM 8114 O O . LEU A 1 986 ? -15.632 18.720 49.977 1.00 80.50 986 LEU A O 1
ATOM 8118 N N . ARG A 1 987 ? -15.727 16.980 51.408 1.00 77.44 987 ARG A N 1
ATOM 8119 C CA . ARG A 1 987 ? -14.621 16.203 50.825 1.00 77.44 987 ARG A CA 1
ATOM 8120 C C . ARG A 1 987 ? -15.095 15.269 49.712 1.00 77.44 987 ARG A C 1
ATOM 8122 O O . ARG A 1 987 ? -14.726 15.476 48.563 1.00 77.44 987 ARG A O 1
ATOM 8129 N N . CYS A 1 988 ? -15.929 14.281 50.039 1.00 73.50 988 CYS A N 1
ATOM 8130 C CA . CYS A 1 988 ? -16.438 13.303 49.068 1.00 73.50 988 CYS A CA 1
ATOM 8131 C C . CYS A 1 988 ? -17.671 13.783 48.301 1.00 73.50 988 CYS A C 1
ATOM 8133 O O . CYS A 1 988 ? -18.094 13.144 47.348 1.00 73.50 988 CYS A O 1
ATOM 8135 N N . ARG A 1 989 ? -18.237 14.941 48.671 1.00 69.50 989 ARG A N 1
ATOM 8136 C CA . ARG A 1 989 ? -19.429 15.539 48.048 1.00 69.50 989 ARG A CA 1
ATOM 8137 C C . ARG A 1 989 ? -20.699 14.694 48.152 1.00 69.50 989 ARG A C 1
ATOM 8139 O O . ARG A 1 989 ? -21.703 15.167 47.604 1.00 69.50 989 ARG A O 1
ATOM 8146 N N . SER A 1 990 ? -20.635 13.535 48.812 1.00 61.62 990 SER A N 1
ATOM 8147 C CA . SER A 1 990 ? -21.724 12.614 49.152 1.00 61.62 990 SER A CA 1
ATOM 8148 C C . SER A 1 990 ? -22.606 13.119 50.280 1.00 61.62 990 SER A C 1
ATOM 8150 O O . SER A 1 990 ? -22.131 13.959 51.086 1.00 61.62 990 SER A O 1
#

Organism: NCBI:txid1117311

InterPro domains:
  IPR002300 Aminoacyl-tRNA synthetase, class Ia [PF00133] (664-726)
  IPR006935 Helicase/UvrB, N-terminal [PF04851] (77-209)
  IPR009080 Aminoacyl-tRNA synthetase, class Ia, anticodon-binding [SSF47323] (737-989)
  IPR013155 Methionyl/Valyl/Leucyl/Isoleucyl-tRNA synthetase, anticodon-binding [PF08264] (772-932)
  IPR014729 Rossmann-like alpha/beta/alpha sandwich fold [G3DSA:3.40.50.620] (561-725)
  IPR027417 P-loop containing nucleoside triphosphate hydrolase [G3DSA:3.40.50.300] (76-235)
  IPR033708 Isoleucyl tRNA synthetase type 1, anticodon-binding domain [cd07960] (725-911)
  IPR050081 Isoleucine--tRNA ligase [PTHR42765] (662-989)
  IPR060035 HI_1054, N-terminal region [PF27159] (387-454)

pLDDT: mean 70.47, std 20.08, range [22.17, 97.69]

Secondary structure (DSSP, 8-state):
-PPPPEEEEEEEEPP------STTHHHHHHHHTTTT-S----HHHHHHHHHHHHHHHHHHHTSS-S------THHHHHHHHHHHHHH-TTSTT--S-SSEEETTEEE-EEE-SSSTT--TTSEEE----HHHHHHHHHS--TTS--HHHHHHS--EEEEE--SSTTSSSSS-----S----SS-TTS-HHHHHHH--TT-EEEEE-S---TTSHHHHHHHTTT-S----HHHHHHTT-SPEEEEEEE---HHHHHHHHHHHHHHHHHHHHHTT------EEEEESSHHHHHHHHHHHHHHHHT--HHHHHHHHHH--SHHHHHHHHHHHHTT--HHHHHHHHHHHTSGGGEEEE--SS--HHHHHHHHTTTSTT----EEEEE--TTTHHHHHHHHHH-----SSTTS-TTS-S-SS-TT-TTHHHHEEEEEEE--HHHHHHHHHHHHHTTSS-S-EEEEEE-B-HHHHTSHHHHH-EEEEEEEEPPPGGG-SS-------TT---HHHHHH-TTTTTT--------GGGSSSPPPGGG---SS--EEEEEE--SSSS-TTTT--TT-TT-TTT---GGG-TTB-BS-----HHHHHHHHHHHHHHHHHHTTEEEEEEEE-TTS--EE-TTT--EE--SEEEEEEETT-SS--EEEEEE-HHHHTTSS-S-S-----PPEEETTS-B--GGGT----HHHHHHHH-HHHHHHHHHHS-TTS-EEE-HHHHHHHHHHHHHHHHHHHHHHHHHSS--TT--SGGGS-SS--HHHHHHHHHHHHHHHHHHHHHHTT-HHHHHHHHHHIIIIIIIIIIHHHHHHHHHHS-TT-HHHHHHHHHHHHHHHHHHHHHTTT-HHHHHHHHHTS-GGG-STT-SSTTT--------PPTTHHHHHHIIIIIIHHHHHHHHHHHHHHHHTTS-SSGGGEEEEEEES--S----TT--HHHHHT-SEEEE-SSPPTT-EE-SSEEEEEEE-SSPPPTTT--

Sequence (990 aa):
IELPLKYKIKLEKIPILEKAASDLLIERNKLIAERDARPNITSKDYGKAIKDKEREKEAQELENAEGEDVIGEECTNIIGKTRDNFLNELSIKYLFNKVLALNGKKISLKEVENFQTTSEENINICFSTIQGLHSHLNTPRENSLTYEDFQEQKIVLISDEAHHINVETKAKVQTNTGGEITISGQISQEEKEEIANPQNVLLEFTATVDFNNPNILKKYAGRLIYDYPLKKFREDGYSKEVKVMQTDAGLFDRALQAVLLSQYRRKIFEKNKLVIKPVILFKSKTINESKVFEEEFIKGIRNLTAKKLSEISASAQDDTLKKVFEYLENNKISLENFVIELQEDFSSKKTISVNSKEESVEKQILVNTLEGFHNECRVIFAVDKLNEEAQLIGRGARYCPFKTDDFDNAYQRKYDRDIQNEMRICEELYYHSTYNPRYIQELTSVLVKTGIIPERAVEKKLFVKKDFKNTKFYKTGFLFLNEKEKYSRKDVFELPSSKYFPNLDTLDEFISQKEYLGDIKIVVSGLANQLEQPLTPDEELTIISDKVLNFATDNENKERELGKSMKDVSETNIYLDISSKPWYVFDDCFGTSEEKHFVKYIDKIYDKLQEKYDEIYLVRNERFFKLYTFEDGSSLEPDYILFLQQKNSPRSFHYQIFVEPKVILTNQAPYQQVLSHGFVVDEKGQKMSKSLGNVIDPEEIINKFGADVLRLWVVSSDFTKEIKVSTSILEKVQENYQKIRNTLRFLLGNLTNLPPELKSEKDLEKNLSLVDYYTLHQLEKLVKESEQNYTKYNFTPIYSSLLNFCINDLSSFYLDISKDNLYCDPISSPRRKQIITTFYYLLGGLLKVISPILPYLAEEIYQNIPFQFGFAGQESVYLANFSFTIDFPNNFEKKLEIINNLFFPLRQDIFQALEKARQEKTITANNQAKLTIYLKKKEQLDYSELNLVELLGVAELKFQEKSKEKMHEGKLCFVYVEKTEKERCLRCRS